Protein 8ELF (pdb70)

Organism: Arabidopsis thaliana (NCBI:txid3702)

Sequence (765 aa):
TKFVTFLGKGGSGKTTAAVFAAQHYALAGLSTCLVIHNQDPSAEFLLGSKIGTSPTLINDNLSVIRLETTKMLLEPLKQLKQADARLNMTQGVLEGVVGEELGVLPGMDSIFSMLELERLVGFFRQATRKNHKGKPFDVIIYDGISTEETLRMIGLSSKTRLYAKYLRSLAEKTDLGRLTSPSIMRFVDESMMTSPAMWDTLERFLETGASAWRDPERFRSFLVMDPNNPMSVKAALRYWGCTVQAGSHVSGAFAISSSHLQIPKADFVPLPFASASVPFTITGLDWDKILLDQANSSIRELLSETVLTQTVMFDTAKKLVTLFMPGFEKSEIKLYQYRGGSELLIEAGDQRRVIHLPSQIQGKVGGAKFVDRRSLIVTMRLTKFVTFLGKGGSGKTTAAVFAAQHYALAGLSTCLVIHNQDPSAEFLLGSKIGTSPTLINDNLSVIRLETTKMLLEPLKQLKQADARLNMTQGVLEGVVGEELGVLPGMDSIFSMLELERLVGFFRQATRKNHKGKPFDVIIYDGISTEETLRMIGLSSKTRLYAKYLRSLAEKTDLGRLTSPSIMRFVDESMNITSPAMWDTLERFLETGASAWRDPERFRSFLVMDPNNPMMSVKAALRYWGCTVQAGSHVSGAFAISSSHLTSQIPKADFVPLPFASASVPFTITGLDWDKILLDQANSSIRELLSETVSHQTVMFDTAKKLVTLFMPGFEKSEIKLYQYRGGSELLIEAGDQRRVIHLPSQIQGKVGGAKFVDRSLIVTMRL

Nearest PDB structures (foldseek):
  8elf-assembly1_A  TM=1.003E+00  e=2.521E-75  Arabidopsis thaliana
  8elf-assembly1_B  TM=9.782E-01  e=5.820E-69  Arabidopsis thaliana
  3ug6-assembly1_A  TM=6.310E-01  e=2.060E-12  Methanocaldococcus jannaschii DSM 2661
  3zq6-assembly2_D  TM=6.308E-01  e=2.301E-12  Methanothermobacter thermautotrophicus
  3zq6-assembly2_C  TM=6.608E-01  e=7.349E-12  Methanothermobacter thermautotrophicus

Radius of gyration: 26.22 Å; Cα contacts (8 Å, |Δi|>4): 1540; chains: 2; bounding box: 64×67×85 Å

Solvent-accessible surface area: 31600 Å² total; per-residue (Å²): 42,47,2,0,2,12,0,2,28,23,44,2,18,38,25,28,4,1,0,3,0,0,18,6,0,5,113,60,51,48,17,1,2,0,0,2,6,18,12,18,18,4,1,27,50,5,16,65,38,107,7,26,63,79,86,34,70,58,65,80,44,0,3,0,19,13,13,38,0,1,75,27,15,29,109,33,25,122,86,63,28,66,2,3,68,161,38,89,28,16,67,45,25,22,97,48,13,42,1,73,12,13,5,1,24,13,3,43,4,0,66,33,0,38,62,14,6,39,70,1,1,6,6,44,137,151,8,89,97,93,15,96,116,48,122,50,13,53,0,0,0,2,14,14,16,15,7,23,2,6,10,18,8,5,0,30,2,36,18,22,85,36,47,10,90,20,110,44,36,48,15,55,125,6,94,46,9,122,114,9,11,57,26,77,28,112,33,70,55,91,17,134,149,92,30,75,29,24,15,81,35,69,62,167,95,21,99,57,0,1,57,11,23,102,52,52,116,49,0,46,0,0,0,0,0,43,20,115,40,98,10,1,23,102,0,0,37,32,6,3,0,9,0,2,0,2,28,6,11,2,11,0,0,0,1,14,22,69,41,100,184,194,74,17,107,84,80,0,75,87,4,54,18,7,41,2,7,6,44,76,72,122,134,19,31,86,27,106,115,4,10,136,27,160,45,0,66,64,4,48,108,7,1,51,108,8,44,88,104,107,18,26,109,79,41,76,81,131,44,34,0,26,0,21,0,0,30,14,86,104,83,56,13,107,40,79,36,76,79,36,20,39,28,0,5,0,35,5,9,10,6,7,21,48,16,120,9,42,89,95,0,63,13,91,52,42,36,24,140,55,81,129,57,24,3,43,0,55,5,146,144,39,41,2,0,2,11,0,2,27,25,41,1,16,39,22,8,3,1,0,2,0,0,11,6,0,3,96,57,52,44,15,0,2,0,0,0,6,18,12,18,8,5,0,26,59,2,13,70,35,144,13,28,51,81,86,34,69,59,65,80,45,0,5,0,20,13,12,43,0,2,115,22,12,43,90,34,24,122,72,63,47,85,0,6,82,108,52,98,48,13,78,36,24,23,103,46,9,32,1,71,11,14,4,1,26,8,2,40,5,1,71,28,0,53,60,18,3,35,72,3,3,8,10,30,134,165,9,83,104,96,14,94,121,52,141,61,14,50,0,0,0,3,11,14,17,13,5,20,0,7,11,19,6,5,6,18,4,63,23,15,79,40,51,10,98,35,100,57,33,45,9,59,128,5,86,41,8,124,69,20,16,60,33,79,26,96,16,71,47,30,18,112,81,210,124,27,76,51,46,10,53,74,73,22,163,67,20,65,69,0,3,68,14,15,117,51,46,83,34,2,13,0,0,0,0,0,42,10,81,36,55,19,1,22,125,0,0,30,32,6,7,0,9,0,3,0,3,38,11,72,9,18,0,0,0,0,7,5,41,58,140,84,115,11,102,91,28,84,84,78,0,77,110,18,60,15,6,17,1,14,0,44,41,48,168,128,34,27,78,28,101,123,12,8,119,47,150,41,0,56,60,3,46,112,25,1,39,119,17,15,90,133,176,32,30,110,71,43,64,86,136,46,22,0,34,0,40,0,0,28,12,103,81,76,35,4,100,40,88,43,79,113,46,21,34,42,0,5,0,14,4,11,9,9,3,10,66,26,111,0,46,94,85,0,66,12,123,32,47,35,38,116,52,80,118,60,23,0,30,0,60,6,135,151

Secondary structure (DSSP, 8-state):
-EEEEEE--TTSSHHHHHHHHHHHHHHTT--EEEEE-S--THHHHHHTS---SS-EEEETTEEEEE--HHHHTHHHHHHHHHHHHHH-SSTTTGGG--GGGPPP-TTHHHHHHHHHHHHHH-SSS----B-TTSSB-SEEEEE-S-HHHHHHHHHHHHHHHHHHHHHHHHHHSSHHHHHHHHHHHHHHHHH---HHHHHHHHHHHHHHHHHHHH-TTTEEEEEEE-TT-HHHHHHHHHHHHHHHHTT----EEEEEESS-----TGGGTTS-EEEEE---BTTB--HHHHHH-GGGHHHHHHHHHH-----EEEETTTTEEEEE-TT--GGG-EEE-SSTTSEEEEEETTEEEEEEPPTTT-SEEEEEEEETTEEEEEEE-/-EEEEEE-STTSSHHHHHHHHHHHHHHTT--EEEEE-S--THHHHHHTS---SS-EEEETTEEEEE--HHHHTHHHHHHHHHHHHHH--STTTGGG--GGGPPPPTTHHHHHHHHHHHHHH-SSS------TTSSPPSEEEEE-S-HHHHHHHHTHHHHHHHHHHHHHHHHHSSHHHHHHHHHHHHHHHHHH---HHHHHHHHHHHHHHHHHHHH-TTTEEEEEEE-TT-HHHHHHHHHHHHHHHHTT----EEEEEE-SSS-----GGGGTTS-EEEEE----TT---HHHHHH-GGGHHHHHHHHHHHH---EEEETTTTEEEEE-TT--GGG-EEE-SBTBTEEEEEETTEEEEEEPPTTT-SEEEEEEEETTEEEEEEE-

Structure (mmCIF, N/CA/C/O backbone):
data_8ELF
#
_entry.id   8ELF
#
_cell.length_a   59.251
_cell.length_b   67.050
_cell.length_c   99.398
_cell.angle_alpha   90.000
_cell.angle_beta   97.810
_cell.angle_gamma   90.000
#
_symmetry.space_group_name_H-M   'P 1 21 1'
#
loop_
_entity.id
_entity.type
_entity.pdbx_description
1 polymer 'Uncharacterized protein At1g26090, chloroplastic'
2 non-polymer 'PHOSPHATE ION'
3 non-polymer 'MAGNESIUM ION'
4 non-polymer 1,2-DIMYRISTOYL-SN-GLYCERO-3-PHOSPHATE
5 water water
#
loop_
_atom_site.group_PDB
_atom_site.id
_atom_site.type_symbol
_atom_site.label_atom_id
_atom_site.label_alt_id
_atom_site.label_comp_id
_atom_site.label_asym_id
_atom_site.label_entity_id
_atom_site.label_seq_id
_atom_site.pdbx_PDB_ins_code
_atom_site.Cartn_x
_atom_site.Cartn_y
_atom_site.Cartn_z
_atom_site.occupancy
_atom_site.B_iso_or_equiv
_atom_site.auth_seq_id
_atom_site.auth_comp_id
_atom_site.auth_asym_id
_atom_site.auth_atom_id
_atom_site.pdbx_PDB_model_num
ATOM 1 N N . THR A 1 2 ? 32.20184 -12.96634 40.25173 1.000 41.29022 58 THR A N 1
ATOM 2 C CA . THR A 1 2 ? 31.56680 -12.09864 39.26800 1.000 44.02163 58 THR A CA 1
ATOM 3 C C . THR A 1 2 ? 30.20125 -11.62806 39.75380 1.000 49.52870 58 THR A C 1
ATOM 4 O O . THR A 1 2 ? 29.38214 -12.42996 40.20263 1.000 50.23863 58 THR A O 1
ATOM 14 N N . LYS A 1 3 ? 29.96672 -10.32343 39.65768 1.000 41.48081 59 LYS A N 1
ATOM 15 C CA . LYS A 1 3 ? 28.70479 -9.71049 40.04077 1.000 44.25887 59 LYS A CA 1
ATOM 16 C C . LYS A 1 3 ? 27.89109 -9.36069 38.79901 1.000 36.97939 59 LYS A C 1
ATOM 17 O O . LYS A 1 3 ? 28.42391 -9.20774 37.69769 1.000 38.25663 59 LYS A O 1
ATOM 36 N N . PHE A 1 4 ? 26.57971 -9.23866 38.99464 1.000 39.18826 60 PHE A N 1
ATOM 37 C CA . PHE A 1 4 ? 25.63603 -8.96787 37.91638 1.000 33.07339 60 PHE A CA 1
ATOM 38 C C . PHE A 1 4 ? 24.82104 -7.73608 38.27768 1.000 37.15370 60 PHE A C 1
ATOM 39 O O . PHE A 1 4 ? 24.36081 -7.60580 39.41677 1.000 30.54027 60 PHE A O 1
ATOM 56 N N . VAL A 1 5 ? 24.65162 -6.83389 37.31047 1.000 35.21630 61 VAL A N 1
ATOM 57 C CA . VAL A 1 5 ? 23.92122 -5.58720 37.51229 1.000 30.51708 61 VAL A CA 1
ATOM 58 C C . VAL A 1 5 ? 23.00806 -5.34265 36.31774 1.000 34.10382 61 VAL A C 1
ATOM 59 O O . VAL A 1 5 ? 23.43648 -5.46943 35.16507 1.000 31.85869 61 VAL A O 1
ATOM 72 N N . THR A 1 6 ? 21.76044 -4.96971 36.59133 1.000 32.91096 62 THR A N 1
ATOM 73 C CA . THR A 1 6 ? 20.81452 -4.63986 35.53700 1.000 30.99328 62 THR A CA 1
ATOM 74 C C . THR A 1 6 ? 19.90710 -3.51780 36.01999 1.000 34.61565 62 THR A C 1
ATOM 75 O O . THR A 1 6 ? 19.78321 -3.26464 37.22095 1.000 32.47840 62 THR A O 1
ATOM 86 N N . PHE A 1 7 ? 19.27125 -2.84490 35.06542 1.000 29.96449 63 PHE A N 1
ATOM 87 C CA . PHE A 1 7 ? 18.43018 -1.68741 35.34206 1.000 31.11991 63 PHE A CA 1
ATOM 88 C C . PHE A 1 7 ? 17.02394 -1.93959 34.82282 1.000 35.77614 63 PHE A C 1
ATOM 89 O O . PHE A 1 7 ? 16.84472 -2.35419 33.67382 1.000 35.70932 63 PHE A O 1
ATOM 106 N N . LEU A 1 8 ? 16.03222 -1.68474 35.67501 1.000 33.36979 64 LEU A N 1
ATOM 107 C CA . LEU A 1 8 ? 14.63695 -1.99519 35.39512 1.000 29.75640 64 LEU A CA 1
ATOM 108 C C . LEU A 1 8 ? 13.82630 -0.70844 35.33396 1.000 29.67341 64 LEU A C 1
ATOM 109 O O . LEU A 1 8 ? 13.92487 0.13720 36.22882 1.000 33.21570 64 LEU A O 1
ATOM 125 N N . GLY A 1 9 ? 13.02787 -0.56497 34.28498 1.000 33.14995 65 GLY A N 1
ATOM 126 C CA . GLY A 1 9 ? 12.18160 0.60389 34.15458 1.000 31.26189 65 GLY A CA 1
ATOM 127 C C . GLY A 1 9 ? 11.51938 0.64168 32.79894 1.000 27.12045 65 GLY A C 1
ATOM 128 O O . GLY A 1 9 ? 11.84420 -0.12912 31.89170 1.000 28.78784 65 GLY A O 1
ATOM 132 N N . LYS A 1 10 ? 10.57195 1.56711 32.67973 1.000 32.68364 66 LYS A N 1
ATOM 133 C CA . LYS A 1 10 ? 9.83200 1.74908 31.44267 1.000 30.56638 66 LYS A CA 1
ATOM 134 C C . LYS A 1 10 ? 10.75170 2.20964 30.31826 1.000 34.62453 66 LYS A C 1
ATOM 135 O O . LYS A 1 10 ? 11.81870 2.78537 30.54468 1.000 34.07911 66 LYS A O 1
ATOM 154 N N . GLY A 1 11 ? 10.31647 1.97044 29.08624 1.000 29.69600 67 GLY A N 1
ATOM 155 C CA . GLY A 1 11 ? 11.01180 2.52084 27.94868 1.000 33.23073 67 GLY A CA 1
ATOM 156 C C . GLY A 1 11 ? 11.18035 4.01875 28.07691 1.000 34.69293 67 GLY A C 1
ATOM 157 O O . GLY A 1 11 ? 10.25899 4.72391 28.51434 1.000 31.02800 67 GLY A O 1
ATOM 161 N N . GLY A 1 12 ? 12.35633 4.51787 27.71201 1.000 33.72586 68 GLY A N 1
ATOM 162 C CA . GLY A 1 12 ? 12.64204 5.93274 27.76570 1.000 27.79613 68 GLY A CA 1
ATOM 163 C C . GLY A 1 12 ? 12.93554 6.46912 29.14436 1.000 32.28796 68 GLY A C 1
ATOM 164 O O . GLY A 1 12 ? 12.96230 7.69235 29.32395 1.000 35.25338 68 GLY A O 1
ATOM 168 N N . SER A 1 13 ? 13.15996 5.59640 30.12272 1.000 28.24594 69 SER A N 1
ATOM 169 C CA . SER A 1 13 ? 13.38260 5.99872 31.50251 1.000 33.62451 69 SER A CA 1
ATOM 170 C C . SER A 1 13 ? 14.85708 6.12448 31.85539 1.000 38.03393 69 SER A C 1
ATOM 171 O O . SER A 1 13 ? 15.17842 6.39279 33.01710 1.000 35.57361 69 SER A O 1
ATOM 179 N N . GLY A 1 14 ? 15.75528 5.92448 30.89419 1.000 37.48946 70 GLY A N 1
ATOM 180 C CA . GLY A 1 14 ? 17.17654 6.04036 31.14612 1.000 38.90785 70 GLY A CA 1
ATOM 181 C C . GLY A 1 14 ? 17.88481 4.74665 31.47023 1.000 35.37538 70 GLY A C 1
ATOM 182 O O . GLY A 1 14 ? 18.97350 4.78651 32.05684 1.000 31.86255 70 GLY A O 1
ATOM 186 N N . LYS A 1 15 ? 17.30456 3.59884 31.11158 1.000 31.77633 71 LYS A N 1
ATOM 187 C CA . LYS A 1 15 ? 17.94822 2.31891 31.38657 1.000 34.22907 71 LYS A CA 1
ATOM 188 C C . LYS A 1 15 ? 19.32453 2.25697 30.73810 1.000 37.67229 71 LYS A C 1
ATOM 189 O O . LYS A 1 15 ? 20.34137 2.06885 31.41509 1.000 30.57215 71 LYS A O 1
ATOM 208 N N . THR A 1 16 ? 19.37121 2.40954 29.41343 1.000 32.63233 72 THR A N 1
ATOM 209 C CA . THR A 1 16 ? 20.63915 2.30039 28.70088 1.000 35.28195 72 THR A CA 1
ATOM 210 C C . THR A 1 16 ? 21.62446 3.36016 29.17591 1.000 30.43413 72 THR A C 1
ATOM 211 O O . THR A 1 16 ? 22.80615 3.06635 29.39183 1.000 34.01626 72 THR A O 1
ATOM 222 N N . THR A 1 17 ? 21.15064 4.59485 29.36470 1.000 33.77736 73 THR A N 1
ATOM 223 C CA . THR A 1 17 ? 22.00485 5.64714 29.90586 1.000 26.76330 73 THR A CA 1
ATOM 224 C C . THR A 1 17 ? 22.57503 5.24901 31.26258 1.000 32.20268 73 THR A C 1
ATOM 225 O O . THR A 1 17 ? 23.76684 5.44698 31.52732 1.000 33.26148 73 THR A O 1
ATOM 236 N N . ALA A 1 18 ? 21.73889 4.68465 32.13711 1.000 31.73296 74 ALA A N 1
ATOM 237 C CA . ALA A 1 18 ? 22.22377 4.26273 33.44684 1.000 31.19143 74 ALA A CA 1
ATOM 238 C C . ALA A 1 18 ? 23.23191 3.12634 33.32318 1.000 32.50740 74 ALA A C 1
ATOM 239 O O . ALA A 1 18 ? 24.22038 3.08377 34.06450 1.000 33.78505 74 ALA A O 1
ATOM 246 N N . ALA A 1 19 ? 23.00117 2.19818 32.39165 1.000 26.53398 75 ALA A N 1
ATOM 247 C CA . ALA A 1 19 ? 23.90549 1.06359 32.23291 1.000 34.01078 75 ALA A CA 1
ATOM 248 C C . ALA A 1 19 ? 25.28682 1.50812 31.75918 1.000 31.09663 75 ALA A C 1
ATOM 249 O O . ALA A 1 19 ? 26.30543 1.00570 32.24843 1.000 27.19147 75 ALA A O 1
ATOM 256 N N . VAL A 1 20 ? 25.34754 2.44952 30.81293 1.000 30.34558 76 VAL A N 1
ATOM 257 C CA . VAL A 1 20 ? 26.64291 2.92664 30.33394 1.000 29.71796 76 VAL A CA 1
ATOM 258 C C . VAL A 1 20 ? 27.33080 3.76873 31.40215 1.000 32.55768 76 VAL A C 1
ATOM 259 O O . VAL A 1 20 ? 28.55798 3.72750 31.55239 1.000 34.40840 76 VAL A O 1
ATOM 272 N N . PHE A 1 21 ? 26.55921 4.56134 32.14547 1.000 30.97956 77 PHE A N 1
ATOM 273 C CA . PHE A 1 21 ? 27.12465 5.29081 33.27529 1.000 33.07699 77 PHE A CA 1
ATOM 274 C C . PHE A 1 21 ? 27.71936 4.32620 34.29570 1.000 29.04032 77 PHE A C 1
ATOM 275 O O . PHE A 1 21 ? 28.86068 4.49565 34.73870 1.000 31.47699 77 PHE A O 1
ATOM 292 N N . ALA A 1 22 ? 26.96247 3.29512 34.67336 1.000 34.41708 78 ALA A N 1
ATOM 293 C CA . ALA A 1 22 ? 27.47289 2.33306 35.64491 1.000 37.12790 78 ALA A CA 1
ATOM 294 C C . ALA A 1 22 ? 28.72442 1.63487 35.12363 1.000 26.50219 78 ALA A C 1
ATOM 295 O O . ALA A 1 22 ? 29.68531 1.42121 35.87251 1.000 30.01509 78 ALA A O 1
ATOM 302 N N . ALA A 1 23 ? 28.73466 1.27644 33.83931 1.000 29.93741 79 ALA A N 1
ATOM 303 C CA . ALA A 1 23 ? 29.89673 0.60045 33.27216 1.000 33.80765 79 ALA A CA 1
ATOM 304 C C . ALA A 1 23 ? 31.14296 1.47557 33.35842 1.000 30.70225 79 ALA A C 1
ATOM 305 O O . ALA A 1 23 ? 32.22083 0.99809 33.73408 1.000 27.90322 79 ALA A O 1
ATOM 312 N N . GLN A 1 24 ? 31.01181 2.76324 33.02280 1.000 32.48954 80 GLN A N 1
ATOM 313 C CA . GLN A 1 24 ? 32.14149 3.68260 33.12614 1.000 38.61405 80 GLN A CA 1
ATOM 314 C C . GLN A 1 24 ? 32.58969 3.84928 34.57253 1.000 36.86925 80 GLN A C 1
ATOM 315 O O . GLN A 1 24 ? 33.79212 3.90217 34.85849 1.000 31.42928 80 GLN A O 1
ATOM 329 N N . HIS A 1 25 ? 31.63470 3.94512 35.49868 1.000 30.04202 81 HIS A N 1
ATOM 330 C CA . HIS A 1 25 ? 31.98036 4.13615 36.90282 1.000 36.47232 81 HIS A CA 1
ATOM 331 C C . HIS A 1 25 ? 32.76826 2.94880 37.44253 1.000 38.58447 81 HIS A C 1
ATOM 332 O O . HIS A 1 25 ? 33.78767 3.12006 38.12107 1.000 34.28920 81 HIS A O 1
ATOM 346 N N . TYR A 1 26 ? 32.30562 1.73101 37.15748 1.000 36.95416 82 TYR A N 1
ATOM 347 C CA . TYR A 1 26 ? 32.97156 0.55304 37.70249 1.000 31.36048 82 TYR A CA 1
ATOM 348 C C . TYR A 1 26 ? 34.36549 0.38056 37.10685 1.000 26.22896 82 TYR A C 1
ATOM 349 O O . TYR A 1 26 ? 35.32170 0.08374 37.83167 1.000 33.38114 82 TYR A O 1
ATOM 367 N N . ALA A 1 27 ? 34.50281 0.56712 35.79153 1.000 37.48536 83 ALA A N 1
ATOM 368 C CA . ALA A 1 27 ? 35.81950 0.48729 35.16618 1.000 34.90753 83 ALA A CA 1
ATOM 369 C C . ALA A 1 27 ? 36.77160 1.52538 35.75048 1.000 39.01968 83 ALA A C 1
ATOM 370 O O . ALA A 1 27 ? 37.94917 1.23431 35.99276 1.000 34.72449 83 ALA A O 1
ATOM 377 N N . LEU A 1 28 ? 36.28050 2.74490 35.98391 1.000 36.61898 84 LEU A N 1
ATOM 378 C CA . LEU A 1 28 ? 37.11779 3.77076 36.59759 1.000 41.72623 84 LEU A CA 1
ATOM 379 C C . LEU A 1 28 ? 37.52852 3.37978 38.01160 1.000 49.02169 84 LEU A C 1
ATOM 380 O O . LEU A 1 28 ? 38.63160 3.72041 38.45387 1.000 43.86071 84 LEU A O 1
ATOM 396 N N . ALA A 1 29 ? 36.66144 2.66589 38.73403 1.000 42.71321 85 ALA A N 1
ATOM 397 C CA . ALA A 1 29 ? 36.99634 2.17647 40.06626 1.000 35.80417 85 ALA A CA 1
ATOM 398 C C . ALA A 1 29 ? 37.95535 0.99386 40.04145 1.000 35.34520 85 ALA A C 1
ATOM 399 O O . ALA A 1 29 ? 38.26237 0.45197 41.10865 1.000 50.36661 85 ALA A O 1
ATOM 406 N N . GLY A 1 30 ? 38.42590 0.57602 38.87080 1.000 39.19276 86 GLY A N 1
ATOM 407 C CA . GLY A 1 30 ? 39.40063 -0.48797 38.78163 1.000 42.18733 86 GLY A CA 1
ATOM 408 C C . GLY A 1 30 ? 38.83521 -1.87530 38.59855 1.000 43.62222 86 GLY A C 1
ATOM 409 O O . GLY A 1 30 ? 39.59882 -2.84709 38.65379 1.000 46.32676 86 GLY A O 1
ATOM 413 N N . LEU A 1 31 ? 37.53141 -2.00395 38.37550 1.000 41.64220 87 LEU A N 1
ATOM 414 C CA . LEU A 1 31 ? 36.90388 -3.30655 38.21005 1.000 38.34544 87 LEU A CA 1
ATOM 415 C C . LEU A 1 31 ? 36.84321 -3.68199 36.73487 1.000 33.31562 87 LEU A C 1
ATOM 416 O O . LEU A 1 31 ? 36.53986 -2.84582 35.87944 1.000 30.40168 87 LEU A O 1
ATOM 432 N N . SER A 1 32 ? 37.15183 -4.94398 36.44044 1.000 35.54066 88 SER A N 1
ATOM 433 C CA . SER A 1 32 ? 37.01742 -5.46108 35.08138 1.000 30.61378 88 SER A CA 1
ATOM 434 C C . SER A 1 32 ? 35.53392 -5.60423 34.76183 1.000 35.36561 88 SER A C 1
ATOM 435 O O . SER A 1 32 ? 34.85231 -6.46279 35.33204 1.000 35.81761 88 SER A O 1
ATOM 443 N N . THR A 1 33 ? 35.03413 -4.77093 33.84880 1.000 36.09733 89 THR A N 1
ATOM 444 C CA . THR A 1 33 ? 33.60624 -4.61272 33.61056 1.000 34.22881 89 THR A CA 1
ATOM 445 C C . THR A 1 33 ? 33.25078 -5.01020 32.18496 1.000 34.23963 89 THR A C 1
ATOM 446 O O . THR A 1 33 ? 33.95438 -4.65327 31.23492 1.000 36.72026 89 THR A O 1
ATOM 457 N N . CYS A 1 34 ? 32.14767 -5.74137 32.04101 1.000 36.61632 90 CYS A N 1
ATOM 458 C CA . CYS A 1 34 ? 31.60645 -6.10554 30.73790 1.000 32.56788 90 CYS A CA 1
ATOM 459 C C . CYS A 1 34 ? 30.20120 -5.53475 30.60828 1.000 32.39500 90 CYS A C 1
ATOM 460 O O . CYS A 1 34 ? 29.30475 -5.90104 31.37648 1.000 31.78998 90 CYS A O 1
ATOM 468 N N . LEU A 1 35 ? 30.01401 -4.63982 29.64105 1.000 36.01884 91 LEU A N 1
ATOM 469 C CA . LEU A 1 35 ? 28.69470 -4.12049 29.29926 1.000 39.73134 91 LEU A CA 1
ATOM 470 C C . LEU A 1 35 ? 28.11293 -4.98966 28.18889 1.000 40.18404 91 LEU A C 1
ATOM 471 O O . LEU A 1 35 ? 28.67833 -5.06226 27.09217 1.000 34.88927 91 LEU A O 1
ATOM 487 N N . VAL A 1 36 ? 26.99610 -5.65482 28.47763 1.000 31.24975 92 VAL A N 1
ATOM 488 C CA . VAL A 1 36 ? 26.36363 -6.59948 27.56142 1.000 30.15708 92 VAL A CA 1
ATOM 489 C C . VAL A 1 36 ? 25.07306 -5.97492 27.05058 1.000 36.32687 92 VAL A C 1
ATOM 490 O O . VAL A 1 36 ? 24.17843 -5.65126 27.84024 1.000 30.48258 92 VAL A O 1
ATOM 503 N N . ILE A 1 37 ? 24.96379 -5.82229 25.73448 1.000 35.53259 93 ILE A N 1
ATOM 504 C CA . ILE A 1 37 ? 23.79042 -5.22555 25.10440 1.000 38.94259 93 ILE A CA 1
ATOM 505 C C . ILE A 1 37 ? 23.16409 -6.26963 24.19131 1.000 34.79618 93 ILE A C 1
ATOM 506 O O . ILE A 1 37 ? 23.81034 -6.74084 23.24779 1.000 34.22678 93 ILE A O 1
ATOM 522 N N . HIS A 1 38 ? 21.91209 -6.63436 24.46655 1.000 35.47341 94 HIS A N 1
ATOM 523 C CA . HIS A 1 38 ? 21.17583 -7.56058 23.60705 1.000 35.83919 94 HIS A CA 1
ATOM 524 C C . HIS A 1 38 ? 19.92807 -6.84898 23.08865 1.000 42.56111 94 HIS A C 1
ATOM 525 O O . HIS A 1 38 ? 18.82386 -7.01577 23.61067 1.000 36.43706 94 HIS A O 1
ATOM 539 N N . ASN A 1 39 ? 20.12094 -6.05735 22.03874 1.000 37.04180 95 ASN A N 1
ATOM 540 C CA . ASN A 1 39 ? 19.04388 -5.38933 21.33237 1.000 38.31826 95 ASN A CA 1
ATOM 541 C C . ASN A 1 39 ? 19.67056 -4.69070 20.13696 1.000 40.18331 95 ASN A C 1
ATOM 542 O O . ASN A 1 39 ? 20.90072 -4.71931 19.96724 1.000 35.52133 95 ASN A O 1
ATOM 553 N N . GLN A 1 40 ? 18.84670 -4.06132 19.30976 1.000 33.34790 96 GLN A N 1
ATOM 554 C CA . GLN A 1 40 ? 19.30840 -3.34072 18.13536 1.000 36.90807 96 GLN A CA 1
ATOM 555 C C . GLN A 1 40 ? 19.20859 -1.83140 18.32008 1.000 39.75454 96 GLN A C 1
ATOM 556 O O . GLN A 1 40 ? 19.25805 -1.08408 17.33863 1.000 34.47544 96 GLN A O 1
ATOM 570 N N . ASP A 1 41 ? 19.08122 -1.37277 19.55814 1.000 39.58047 97 ASP A N 1
ATOM 571 C CA . ASP A 1 41 ? 19.01359 0.05818 19.84866 1.000 38.26580 97 ASP A CA 1
ATOM 572 C C . ASP A 1 41 ? 20.39540 0.67417 19.67026 1.000 33.65553 97 ASP A C 1
ATOM 573 O O . ASP A 1 41 ? 21.34767 0.22426 20.31917 1.000 30.89765 97 ASP A O 1
ATOM 582 N N . PRO A 1 42 ? 20.56221 1.67756 18.80386 1.000 35.34343 98 PRO A N 1
ATOM 583 C CA . PRO A 1 42 ? 21.87980 2.30920 18.63372 1.000 44.30863 98 PRO A CA 1
ATOM 584 C C . PRO A 1 42 ? 22.27085 3.26041 19.75444 1.000 40.91385 98 PRO A C 1
ATOM 585 O O . PRO A 1 42 ? 23.37634 3.81345 19.71491 1.000 36.78505 98 PRO A O 1
ATOM 596 N N . SER A 1 43 ? 21.40303 3.44783 20.75129 1.000 31.98842 99 SER A N 1
ATOM 597 C CA . SER A 1 43 ? 21.65151 4.43623 21.79573 1.000 31.02989 99 SER A CA 1
ATOM 598 C C . SER A 1 43 ? 22.96889 4.18343 22.51699 1.000 34.62679 99 SER A C 1
ATOM 599 O O . SER A 1 43 ? 23.70479 5.12777 22.82859 1.000 36.51674 99 SER A O 1
ATOM 607 N N . ALA A 1 44 ? 23.27233 2.91843 22.81642 1.000 29.19651 100 ALA A N 1
ATOM 608 C CA . ALA A 1 44 ? 24.49940 2.61122 23.54302 1.000 33.10498 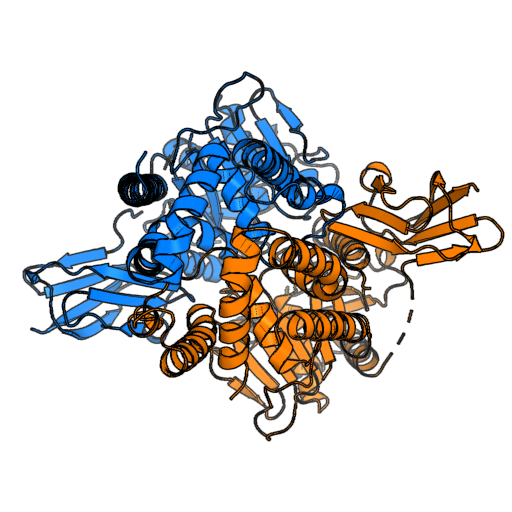100 ALA A CA 1
ATOM 609 C C . ALA A 1 44 ? 25.72448 3.11578 22.79151 1.000 38.53699 100 ALA A C 1
ATOM 610 O O . ALA A 1 44 ? 26.69610 3.57152 23.40538 1.000 32.38874 100 ALA A O 1
ATOM 617 N N . GLU A 1 45 ? 25.69731 3.04357 21.45952 1.000 40.41754 101 GLU A N 1
ATOM 618 C CA . GLU A 1 45 ? 26.85505 3.46314 20.67747 1.000 40.50871 101 GLU A CA 1
ATOM 619 C C . GLU A 1 45 ? 27.04309 4.97225 20.74326 1.000 42.36045 101 GLU A C 1
ATOM 620 O O . GLU A 1 45 ? 28.17249 5.45781 20.87538 1.000 37.20997 101 GLU A O 1
ATOM 632 N N . PHE A 1 46 ? 25.94646 5.72798 20.64748 1.000 41.36576 102 PHE A N 1
ATOM 633 C CA . PHE A 1 46 ? 26.02237 7.17802 20.79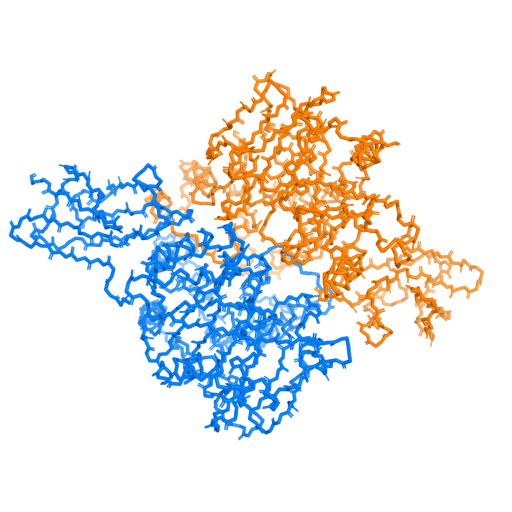194 1.000 39.43768 102 PHE A CA 1
ATOM 634 C C . PHE A 1 46 ? 26.51428 7.56189 22.18062 1.000 44.49534 102 PHE A C 1
ATOM 635 O O . PHE A 1 46 ? 27.31068 8.49610 22.32969 1.000 39.61545 102 PHE A O 1
ATOM 652 N N . LEU A 1 47 ? 26.05251 6.84844 23.21146 1.000 31.70254 103 LEU A N 1
ATOM 653 C CA . LEU A 1 47 ? 26.48236 7.15681 24.57060 1.000 41.83155 103 LEU A CA 1
ATOM 654 C C . LEU A 1 47 ? 27.96267 6.85385 24.75877 1.000 42.14877 103 LEU A C 1
ATOM 655 O O . LEU A 1 47 ? 28.69581 7.65951 25.34497 1.000 40.28521 103 LEU A O 1
ATOM 671 N N . LEU A 1 48 ? 28.41891 5.70041 24.26584 1.000 37.50456 104 LEU A N 1
ATOM 672 C CA . LEU A 1 48 ? 29.82336 5.33345 24.39011 1.000 39.39994 104 LEU A CA 1
ATOM 673 C C . LEU A 1 48 ? 30.71178 6.10169 23.42044 1.000 41.14922 104 LEU A C 1
ATOM 674 O O . LEU A 1 48 ? 31.90917 6.26246 23.67978 1.000 48.85001 104 LEU A O 1
ATOM 690 N N . GLY A 1 49 ? 30.15666 6.57161 22.30520 1.000 46.49995 105 GLY A N 1
ATOM 691 C CA . GLY A 1 49 ? 30.97575 7.18052 21.27898 1.000 41.85813 105 GLY A CA 1
ATOM 692 C C . GLY A 1 49 ? 31.81198 6.18350 20.51557 1.000 55.09122 105 GLY A C 1
ATOM 693 O O . GLY A 1 49 ? 32.93970 6.49541 20.11816 1.000 53.50191 105 GLY A O 1
ATOM 697 N N . SER A 1 50 ? 31.28811 4.97841 20.30527 1.000 43.41149 106 SER A N 1
ATOM 698 C CA . SER A 1 50 ? 32.02074 3.93401 19.61062 1.000 37.06623 106 SER A CA 1
ATOM 699 C C . SER A 1 50 ? 31.03141 2.93103 19.04298 1.000 48.81106 106 SER A C 1
ATOM 700 O O . SER A 1 50 ? 29.99127 2.65527 19.64698 1.000 53.26358 106 SER A O 1
ATOM 708 N N . LYS A 1 51 ? 31.36898 2.38623 17.87958 1.000 41.45327 107 LYS A N 1
ATOM 709 C CA . LYS A 1 51 ? 30.58825 1.29091 17.33024 1.000 48.03830 107 LYS A CA 1
ATOM 710 C C . LYS A 1 51 ? 30.77654 0.05650 18.20265 1.000 36.76331 107 LYS A C 1
ATOM 711 O O . LYS A 1 51 ? 31.84316 -0.17081 18.77550 1.000 51.04509 107 LYS A O 1
ATOM 730 N N . ILE A 1 52 ? 29.71727 -0.73487 18.31888 1.000 50.68470 108 ILE A N 1
ATOM 731 C CA . ILE A 1 52 ? 29.71732 -1.92859 19.15653 1.000 53.63195 108 ILE A CA 1
ATOM 732 C C . ILE A 1 52 ? 29.32494 -3.11226 18.28482 1.000 53.82623 108 ILE A C 1
ATOM 733 O O . ILE A 1 52 ? 28.55648 -2.97497 17.32762 1.000 57.03173 108 ILE A O 1
ATOM 749 N N . GLY A 1 53 ? 29.87536 -4.27942 18.60727 1.000 52.67157 109 GLY A N 1
ATOM 750 C CA . GLY A 1 53 ? 29.60309 -5.46283 17.81617 1.000 44.86581 109 GLY A CA 1
ATOM 751 C C . GLY A 1 53 ? 29.67228 -6.75729 18.59648 1.000 42.06981 109 GLY A C 1
ATOM 752 O O . GLY A 1 53 ? 29.76158 -6.74879 19.82784 1.000 36.08619 109 GLY A O 1
ATOM 756 N N . THR A 1 54 ? 29.63061 -7.88472 17.88217 1.000 53.38036 110 THR A N 1
ATOM 757 C CA . THR A 1 54 ? 29.69234 -9.17999 18.54855 1.000 51.30273 110 THR A CA 1
ATOM 758 C C . THR A 1 54 ? 31.05586 -9.41616 19.18347 1.000 50.77052 110 THR A C 1
ATOM 759 O O . THR A 1 54 ? 31.14681 -10.08030 20.22249 1.000 49.67301 110 THR A O 1
ATOM 770 N N . SER A 1 55 ? 32.12204 -8.89179 18.57570 1.000 48.67376 111 SER A N 1
ATOM 771 C CA . SER A 1 55 ? 33.44044 -8.98458 19.18746 1.000 50.42059 111 SER A CA 1
ATOM 772 C C . SER A 1 55 ? 33.59669 -7.89359 20.24576 1.000 44.78711 111 SER A C 1
ATOM 773 O O . SER A 1 55 ? 33.10908 -6.77505 20.06020 1.000 36.77922 111 SER A O 1
ATOM 781 N N . PRO A 1 56 ? 34.27199 -8.18678 21.35651 1.000 40.94323 112 PRO A N 1
ATOM 782 C CA . PRO A 1 56 ? 34.39522 -7.18456 22.42147 1.000 35.14492 112 PRO A CA 1
ATOM 783 C C . PRO A 1 56 ? 35.10454 -5.92400 21.94616 1.000 39.73556 112 PRO A C 1
ATOM 784 O O . PRO A 1 56 ? 36.07249 -5.97266 21.18220 1.000 33.75420 112 PRO A O 1
ATOM 795 N N . THR A 1 57 ? 34.58937 -4.78708 22.40333 1.000 31.15611 113 THR A N 1
ATOM 796 C CA . THR A 1 57 ? 35.16638 -3.47247 22.15879 1.000 35.62852 113 THR A CA 1
ATOM 797 C C . THR A 1 57 ? 35.64942 -2.92965 23.49627 1.000 39.21168 113 THR A C 1
ATOM 798 O O . THR A 1 57 ? 34.86255 -2.82342 24.44410 1.000 40.26553 113 THR A O 1
ATOM 809 N N . LEU A 1 58 ? 36.93327 -2.59559 23.57634 1.000 35.15234 114 LEU A N 1
ATOM 810 C CA . LEU A 1 58 ? 37.54412 -2.14382 24.82382 1.000 30.36736 114 LEU A CA 1
ATOM 811 C C . LEU A 1 58 ? 37.61060 -0.62037 24.81511 1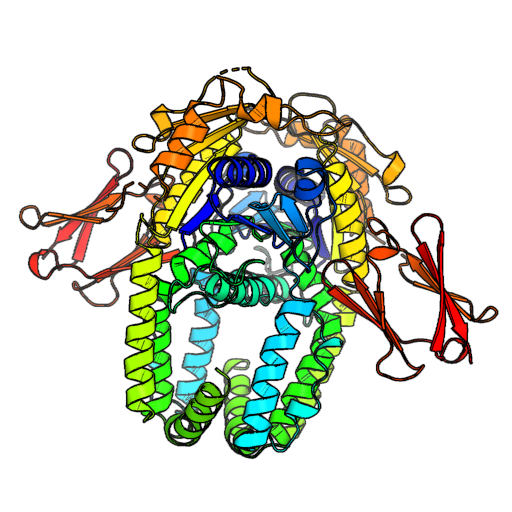.000 41.43737 114 LEU A C 1
ATOM 812 O O . LEU A 1 58 ? 38.46328 -0.02539 24.15117 1.000 38.51093 114 LEU A O 1
ATOM 828 N N . ILE A 1 59 ? 36.69499 0.00938 25.55542 1.000 39.59375 115 ILE A N 1
ATOM 829 C CA . ILE A 1 59 ? 36.76233 1.45414 25.75134 1.000 35.41397 115 ILE A CA 1
ATOM 830 C C . ILE A 1 59 ? 38.02159 1.81666 26.52465 1.000 36.93715 115 ILE A C 1
ATOM 831 O O . ILE A 1 59 ? 38.68994 2.81330 26.22720 1.000 41.72140 115 ILE A O 1
ATOM 847 N N . ASN A 1 60 ? 38.34241 1.03349 27.54929 1.000 37.18713 116 ASN A N 1
ATOM 848 C CA . ASN A 1 60 ? 39.62175 1.11518 28.23626 1.000 44.66453 116 ASN A CA 1
ATOM 849 C C . ASN A 1 60 ? 39.95415 -0.28816 28.72696 1.000 40.26630 116 ASN A C 1
ATOM 850 O O . ASN A 1 60 ? 39.22138 -1.24722 28.46572 1.000 32.96091 116 ASN A O 1
ATOM 861 N N . ASP A 1 61 ? 41.06849 -0.40919 29.44693 1.000 34.60089 117 ASP A N 1
ATOM 862 C CA . ASP A 1 61 ? 41.52678 -1.73139 29.85403 1.000 34.01381 117 ASP A CA 1
ATOM 863 C C . ASP A 1 61 ? 40.54522 -2.42751 30.78866 1.000 41.27208 117 ASP A C 1
ATOM 864 O O . ASP A 1 61 ? 40.64368 -3.64664 30.97035 1.000 37.04460 117 ASP A O 1
ATOM 873 N N . ASN A 1 62 ? 39.59902 -1.69086 31.37291 1.000 36.58035 118 ASN A N 1
ATOM 874 C CA . ASN A 1 62 ? 38.65199 -2.24897 32.32615 1.000 42.40903 118 ASN A CA 1
ATOM 875 C C . ASN A 1 62 ? 37.20909 -2.22480 31.83960 1.000 34.20145 118 ASN A C 1
ATOM 876 O O . ASN A 1 62 ? 36.31572 -2.63173 32.58895 1.000 37.84978 118 ASN A O 1
ATOM 887 N N . LEU A 1 63 ? 36.94806 -1.76088 30.61911 1.000 36.91788 119 LEU A N 1
ATOM 888 C CA . LEU A 1 63 ? 35.58108 -1.61660 30.11982 1.000 34.88688 119 LEU A CA 1
ATOM 889 C C . LEU A 1 63 ? 35.46349 -2.27972 28.75170 1.000 29.74403 119 LEU A C 1
ATOM 890 O O . LEU A 1 63 ? 35.85903 -1.70171 27.73522 1.000 34.84594 119 LEU A O 1
ATOM 906 N N . SER A 1 64 ? 34.90136 -3.48424 28.73678 1.000 31.58390 120 SER A N 1
ATOM 907 C CA . SER A 1 64 ? 34.62164 -4.21812 27.51075 1.000 35.25352 120 SER A CA 1
ATOM 908 C C . SER A 1 64 ? 33.12780 -4.14808 27.22288 1.000 34.05470 120 SER A C 1
ATOM 909 O O . SER A 1 64 ? 32.30680 -4.35125 28.12377 1.000 40.36597 120 SER A O 1
ATOM 917 N N . VAL A 1 65 ? 32.78140 -3.85372 25.97308 1.000 37.17831 121 VAL A N 1
ATOM 918 C CA . VAL A 1 65 ? 31.39479 -3.74346 25.54022 1.000 37.83181 121 VAL A CA 1
ATOM 919 C C . VAL A 1 65 ? 31.16896 -4.72875 24.40323 1.000 41.34778 121 VAL A C 1
ATOM 920 O O . VAL A 1 65 ? 31.94710 -4.76433 23.44238 1.000 35.82448 121 VAL A O 1
ATOM 933 N N . ILE A 1 66 ? 30.10852 -5.52677 24.51902 1.000 38.33350 122 ILE A N 1
ATOM 934 C CA . ILE A 1 66 ? 29.70918 -6.48268 23.49566 1.000 30.80318 122 ILE A CA 1
ATOM 935 C C . ILE A 1 66 ? 28.21860 -6.31990 23.23607 1.000 41.22648 122 ILE A C 1
ATOM 936 O O . ILE A 1 66 ? 27.44153 -6.07694 24.16669 1.000 32.50398 122 ILE A O 1
ATOM 952 N N . ARG A 1 67 ? 27.82065 -6.44589 21.97285 1.000 34.79421 123 ARG A N 1
ATOM 953 C CA . ARG A 1 67 ? 26.42003 -6.62017 21.61049 1.000 41.53853 123 ARG A CA 1
ATOM 954 C C . ARG A 1 67 ? 26.20298 -8.08761 21.25856 1.000 44.34159 123 ARG A C 1
ATOM 955 O O . ARG A 1 67 ? 26.83574 -8.60844 20.33236 1.000 37.81946 123 ARG A O 1
ATOM 976 N N . LEU A 1 68 ? 25.32544 -8.75186 22.00252 1.000 34.47774 124 LEU A N 1
ATOM 977 C CA . LEU A 1 68 ? 24.99730 -10.13557 21.70117 1.000 33.89530 124 LEU A CA 1
ATOM 978 C C . LEU A 1 68 ? 24.13265 -10.21183 20.44825 1.000 39.44688 124 LEU A C 1
ATOM 979 O O . LEU A 1 68 ? 23.32366 -9.32422 20.16421 1.000 34.31954 124 LEU A O 1
ATOM 995 N N . GLU A 1 69 ? 24.31578 -11.28443 19.68700 1.000 36.18684 125 GLU A N 1
ATOM 996 C CA . GLU A 1 69 ? 23.54556 -11.49676 18.46758 1.000 41.11139 125 GLU A CA 1
ATOM 997 C C . GLU A 1 69 ? 23.18771 -12.97007 18.39626 1.000 40.37871 125 GLU A C 1
ATOM 998 O O . GLU A 1 69 ? 24.07595 -13.82680 18.34704 1.000 37.69176 125 GLU A O 1
ATOM 1010 N N . THR A 1 70 ? 21.88441 -13.25816 18.42184 1.000 36.84944 126 THR A N 1
ATOM 1011 C CA . THR A 1 70 ? 21.43558 -14.64214 18.50343 1.000 41.88242 126 THR A CA 1
ATOM 1012 C C . THR A 1 70 ? 21.86740 -15.44062 17.28359 1.000 34.92633 126 THR A C 1
ATOM 1013 O O . THR A 1 70 ? 22.15723 -16.63811 17.39921 1.000 40.72409 126 THR A O 1
ATOM 1024 N N . THR A 1 71 ? 21.91248 -14.80256 16.11329 1.000 48.20584 127 THR A N 1
ATOM 1025 C CA . THR A 1 71 ? 22.41656 -15.47809 14.92419 1.000 45.72883 127 THR A CA 1
ATOM 1026 C C . THR A 1 71 ? 23.76420 -16.13328 15.20088 1.000 46.57377 127 THR A C 1
ATOM 1027 O O . THR A 1 71 ? 24.01153 -17.26925 14.78142 1.000 46.52682 127 THR A O 1
ATOM 1038 N N . LYS A 1 72 ? 24.64475 -15.43440 15.91717 1.000 48.60815 128 LYS A N 1
ATOM 1039 C CA . LYS A 1 72 ? 25.96709 -15.95635 16.23771 1.000 47.69330 128 LYS A CA 1
ATOM 1040 C C . LYS A 1 72 ? 25.95701 -16.81636 17.49420 1.000 51.57464 128 LYS A C 1
ATOM 1041 O O . LYS A 1 72 ? 26.66658 -17.82536 17.56299 1.000 53.11300 128 LYS A O 1
ATOM 1060 N N . MET A 1 73 ? 25.15955 -16.43182 18.48900 1.000 46.60552 129 MET A N 1
ATOM 1061 C CA . MET A 1 73 ? 25.12988 -17.15607 19.75116 1.000 41.06969 129 MET A CA 1
ATOM 1062 C C . MET A 1 73 ? 24.67372 -18.59610 19.58050 1.000 49.39039 129 MET A C 1
ATOM 1063 O O . MET A 1 73 ? 25.00695 -19.44510 20.41529 1.000 54.26999 129 MET A O 1
ATOM 1077 N N . LEU A 1 74 ? 23.92148 -18.89072 18.51959 1.000 47.61872 130 LEU A N 1
ATOM 1078 C CA . LEU A 1 74 ? 23.40257 -20.23561 18.31513 1.000 56.35574 130 LEU A CA 1
ATOM 1079 C C . LEU A 1 74 ? 24.40467 -21.15819 17.63731 1.000 56.32170 130 LEU A C 1
ATOM 1080 O O . LEU A 1 74 ? 24.26095 -22.38145 17.73631 1.000 64.33115 130 LEU A O 1
ATOM 1096 N N . LEU A 1 75 ? 25.40837 -20.60450 16.95277 1.000 55.48952 131 LEU A N 1
ATOM 1097 C CA . LEU A 1 75 ? 26.31141 -21.43220 16.15942 1.000 64.16310 131 LEU A CA 1
ATOM 1098 C C . LEU A 1 75 ? 27.21462 -22.27622 17.05022 1.000 75.69505 131 LEU A C 1
ATOM 1099 O O . LEU A 1 75 ? 27.36560 -23.48376 16.83133 1.000 78.54807 131 LEU A O 1
ATOM 1115 N N . GLU A 1 76 ? 27.82587 -21.65836 18.05979 1.000 81.14487 132 GLU A N 1
ATOM 1116 C CA . GLU A 1 76 ? 28.75485 -22.39291 18.91595 1.000 84.52220 132 GLU A CA 1
ATOM 1117 C C . GLU A 1 76 ? 28.07543 -23.52410 19.67622 1.000 81.08253 132 GLU A C 1
ATOM 1118 O O . GLU A 1 76 ? 28.61966 -24.64124 19.69268 1.000 81.52926 132 GLU A O 1
ATOM 1130 N N . PRO A 1 77 ? 26.92884 -23.32126 20.33149 1.000 75.20972 133 PRO A N 1
ATOM 1131 C CA . PRO A 1 77 ? 26.25285 -24.46884 20.96330 1.000 73.53277 133 PRO A CA 1
ATOM 1132 C C . PRO A 1 77 ? 25.96822 -25.59730 19.98665 1.000 66.39356 133 PRO A C 1
ATOM 1133 O O . PRO A 1 77 ? 26.10598 -26.77336 20.34579 1.000 58.42822 133 PRO A O 1
ATOM 1144 N N . LEU A 1 78 ? 25.56154 -25.26989 18.75631 1.000 68.80653 134 LEU A N 1
ATOM 1145 C CA . LEU A 1 78 ? 25.35359 -26.30481 17.74811 1.000 66.49937 134 LEU A CA 1
ATOM 1146 C C . LEU A 1 78 ? 26.63883 -27.08243 17.49486 1.000 69.89556 134 LEU A C 1
ATOM 1147 O O . LEU A 1 78 ? 26.61532 -28.31243 17.36779 1.000 61.20435 134 LEU A O 1
ATOM 1163 N N . LYS A 1 79 ? 27.77281 -26.38079 17.42424 1.000 60.14942 135 LYS A N 1
ATOM 1164 C CA . LYS A 1 79 ? 29.05469 -27.05281 17.23375 1.000 72.87201 135 LYS A CA 1
ATOM 1165 C C . LYS A 1 79 ? 29.31329 -28.06029 18.34727 1.000 80.88134 135 LYS A C 1
ATOM 1166 O O . LYS A 1 79 ? 29.73279 -29.19486 18.09036 1.000 78.11651 135 LYS A O 1
ATOM 1185 N N . GLN A 1 80 ? 29.06936 -27.65992 19.59829 1.000 80.33096 136 GLN A N 1
ATOM 1186 C CA . GLN A 1 80 ? 29.26673 -28.57752 20.71479 1.000 83.44215 136 GLN A CA 1
ATOM 1187 C C . GLN A 1 80 ? 28.33844 -29.78043 20.61702 1.000 80.11546 136 GLN A C 1
ATOM 1188 O O . GLN A 1 80 ? 28.70563 -30.88351 21.03770 1.000 87.76843 136 GLN A O 1
ATOM 1202 N N . LEU A 1 81 ? 27.13603 -29.59134 20.07087 1.000 73.51348 137 LEU A N 1
ATOM 1203 C CA . LEU A 1 81 ? 26.21309 -30.70295 19.88789 1.000 77.49467 137 LEU A CA 1
ATOM 1204 C C . LEU A 1 81 ? 26.59160 -31.57860 18.70179 1.000 81.72708 137 LEU A C 1
ATOM 1205 O O . LEU A 1 81 ? 26.21048 -32.75346 18.66918 1.000 76.94455 137 LEU A O 1
ATOM 1221 N N . LYS A 1 82 ? 27.32749 -31.03516 17.72915 1.000 75.06670 138 LYS A N 1
ATOM 1222 C CA . LYS A 1 82 ? 27.81715 -31.86030 16.63153 1.000 81.92426 138 LYS A CA 1
ATOM 1223 C C . LYS A 1 82 ? 28.96150 -32.75893 17.08251 1.000 91.47126 138 LYS A C 1
ATOM 1224 O O . LYS A 1 82 ? 29.14674 -33.84877 16.52886 1.000 95.50759 138 LYS A O 1
ATOM 1243 N N . GLN A 1 83 ? 29.73386 -32.32339 18.08168 1.000 94.33135 139 GLN A N 1
ATOM 1244 C CA . GLN A 1 83 ? 30.80759 -33.15884 18.60807 1.000 106.56924 139 GLN A CA 1
ATOM 1245 C C . GLN A 1 83 ? 30.24183 -34.36166 19.35653 1.000 109.72753 139 GLN A C 1
ATOM 1246 O O . GLN A 1 83 ? 30.62322 -35.50800 19.09283 1.000 107.74865 139 GLN A O 1
ATOM 1260 N N . ALA A 1 84 ? 29.32671 -34.11653 20.29907 1.000 105.26728 140 ALA A N 1
ATOM 1261 C CA . ALA A 1 84 ? 28.74565 -35.21211 21.06686 1.000 108.64216 140 ALA A CA 1
ATOM 1262 C C . ALA A 1 84 ? 28.05941 -36.22826 20.16398 1.000 111.70059 140 ALA A C 1
ATOM 1263 O O . ALA A 1 84 ? 28.07442 -37.42880 20.45829 1.000 108.31727 140 ALA A O 1
ATOM 1270 N N . ASP A 1 85 ? 27.45626 -35.77387 19.06341 1.000 109.06154 141 ASP A N 1
ATOM 1271 C CA . ASP A 1 85 ? 26.79897 -36.70473 18.15229 1.000 103.40376 141 ASP A CA 1
ATOM 1272 C C . ASP A 1 85 ? 27.81750 -37.57901 17.43106 1.000 115.62966 141 ASP A C 1
ATOM 1273 O O . ASP A 1 85 ? 27.56123 -38.76220 17.18073 1.000 115.70295 141 ASP A O 1
ATOM 1282 N N . ALA A 1 86 ? 28.97910 -37.01615 17.08937 1.000 109.83064 142 ALA A N 1
ATOM 1283 C CA . ALA A 1 86 ? 30.02242 -37.81351 16.45339 1.000 104.83738 142 ALA A CA 1
ATOM 1284 C C . ALA A 1 86 ? 30.52279 -38.90582 17.38997 1.000 114.47799 142 ALA A C 1
ATOM 1285 O O . ALA A 1 86 ? 30.85343 -40.01249 16.94704 1.000 115.46168 142 ALA A O 1
ATOM 1292 N N . ARG A 1 87 ? 30.58142 -38.61378 18.69033 1.000 110.08123 143 ARG A N 1
ATOM 1293 C CA . ARG A 1 87 ? 31.03626 -39.60228 19.66755 1.000 100.73040 143 ARG A CA 1
ATOM 1294 C C . ARG A 1 87 ? 29.95660 -40.64996 19.92301 1.000 110.40386 143 ARG A C 1
ATOM 1295 O O . ARG A 1 87 ? 30.12195 -41.82723 19.58942 1.000 120.21299 143 ARG A O 1
ATOM 1316 N N . LEU A 1 88 ? 28.83869 -40.23016 20.51834 1.000 114.05383 144 LEU A N 1
ATOM 1317 C CA . LEU A 1 88 ? 27.77740 -41.16005 20.87922 1.000 102.69167 144 LEU A CA 1
ATOM 1318 C C . LEU A 1 88 ? 27.01688 -41.69644 19.67402 1.000 102.48399 144 LEU A C 1
ATOM 1319 O O . LEU A 1 88 ? 26.28452 -42.68102 19.81929 1.000 102.92631 144 LEU A O 1
ATOM 1335 N N . ASN A 1 89 ? 27.16686 -41.08445 18.50125 1.000 105.55934 145 ASN A N 1
ATOM 1336 C CA . ASN A 1 89 ? 26.45229 -41.51234 17.30155 1.000 110.68525 145 ASN A CA 1
ATOM 1337 C C . ASN A 1 89 ? 24.94966 -41.58173 17.56494 1.000 103.19474 145 ASN A C 1
ATOM 1338 O O . ASN A 1 89 ? 24.29001 -42.59429 17.31782 1.000 100.91041 145 ASN A O 1
ATOM 1349 N N . MET A 1 90 ? 24.40702 -40.47724 18.08021 1.000 104.64833 146 MET A N 1
ATOM 1350 C CA . MET A 1 90 ? 22.99447 -40.43507 18.43579 1.000 99.89077 146 MET A CA 1
ATOM 1351 C C . MET A 1 90 ? 22.11117 -40.09566 17.24280 1.000 85.16257 146 MET A C 1
ATOM 1352 O O . MET A 1 90 ? 20.97964 -40.58615 17.15813 1.000 89.09762 146 MET A O 1
ATOM 1366 N N . THR A 1 91 ? 22.60243 -39.26847 16.31905 1.000 88.99791 147 THR A N 1
ATOM 1367 C CA . THR A 1 91 ? 21.83390 -38.86040 15.15324 1.000 97.18661 147 THR A CA 1
ATOM 1368 C C . THR A 1 91 ? 22.31382 -39.49861 13.85704 1.000 93.86293 147 THR A C 1
ATOM 1369 O O . THR A 1 91 ? 21.64034 -39.35379 12.83100 1.000 89.41188 147 THR A O 1
ATOM 1380 N N . GLN A 1 92 ? 23.45013 -40.19451 13.87172 1.000 102.57742 148 GLN A N 1
ATOM 1381 C CA . GLN A 1 92 ? 24.00835 -40.81252 12.66955 1.000 94.04933 148 GLN A CA 1
ATOM 1382 C C . GLN A 1 92 ? 24.28800 -39.76161 11.59541 1.000 92.64550 148 GLN A C 1
ATOM 1383 O O . GLN A 1 92 ? 23.87346 -39.88826 10.44104 1.000 88.75421 148 GLN A O 1
ATOM 1397 N N . GLY A 1 93 ? 24.99749 -38.70705 11.99269 1.000 95.67607 149 GLY A N 1
ATOM 1398 C CA . GLY A 1 93 ? 25.45637 -37.69320 11.06985 1.000 92.90281 149 GLY A CA 1
ATOM 1399 C C . GLY A 1 93 ? 24.42860 -36.66935 10.64117 1.000 93.53733 149 GLY A C 1
ATOM 1400 O O . GLY A 1 93 ? 24.78322 -35.73940 9.90529 1.000 94.02300 149 GLY A O 1
ATOM 1404 N N . VAL A 1 94 ? 23.17055 -36.79703 11.06748 1.000 92.78209 150 VAL A N 1
ATOM 1405 C CA . VAL A 1 94 ? 22.16174 -35.82885 10.64719 1.000 96.72703 150 VAL A CA 1
ATOM 1406 C C . VAL A 1 94 ? 22.46923 -34.45529 11.23197 1.000 93.08135 150 VAL A C 1
ATOM 1407 O O . VAL A 1 94 ? 22.39036 -33.43681 10.53425 1.000 90.46529 150 VAL A O 1
ATOM 1420 N N . LEU A 1 95 ? 22.81892 -34.40162 12.52069 1.000 92.56358 151 LEU A N 1
ATOM 1421 C CA . LEU A 1 95 ? 23.15853 -33.12258 13.13526 1.000 90.29772 151 LEU A CA 1
ATOM 1422 C C . LEU A 1 95 ? 24.34035 -32.46499 12.43536 1.000 77.07662 151 LEU A C 1
ATOM 1423 O O . LEU A 1 95 ? 24.40516 -31.23358 12.35170 1.000 67.65117 151 LEU A O 1
ATOM 1439 N N . GLU A 1 96 ? 25.27872 -33.26708 11.92496 1.000 84.01809 152 GLU A N 1
ATOM 1440 C CA . GLU A 1 96 ? 26.42566 -32.70887 11.21544 1.000 72.34158 152 GLU A CA 1
ATOM 1441 C C . GLU A 1 96 ? 26.00830 -31.97204 9.94984 1.000 68.55361 152 GLU A C 1
ATOM 1442 O O . GLU A 1 96 ? 26.72671 -31.08003 9.48761 1.000 65.53887 152 GLU A O 1
ATOM 1454 N N . GLY A 1 97 ? 24.85739 -32.33424 9.37179 1.000 63.78033 153 GLY A N 1
ATOM 1455 C CA . GLY A 1 97 ? 24.34729 -31.66620 8.18654 1.000 68.67046 153 GLY A CA 1
ATOM 1456 C C . GLY A 1 97 ? 23.57883 -30.38748 8.44734 1.000 69.33824 153 GLY A C 1
ATOM 1457 O O . GLY A 1 97 ? 23.18852 -29.71407 7.48922 1.000 65.77558 153 GLY A O 1
ATOM 1461 N N . VAL A 1 98 ? 23.35430 -30.04025 9.71296 1.000 61.90728 154 VAL A N 1
ATOM 1462 C CA . VAL A 1 98 ? 22.62928 -28.81754 10.03643 1.000 64.11235 154 VAL A CA 1
ATOM 1463 C C . VAL A 1 98 ? 23.52602 -27.61433 9.77949 1.000 59.73538 154 VAL A C 1
ATOM 1464 O O . VAL A 1 98 ? 24.65305 -27.53803 10.28683 1.000 63.08855 154 VAL A O 1
ATOM 1477 N N . VAL A 1 99 ? 23.02652 -26.66500 8.99568 1.000 56.27877 155 VAL A N 1
ATOM 1478 C CA . VAL A 1 99 ? 23.77173 -25.45584 8.65240 1.000 62.49413 155 VAL A CA 1
ATOM 1479 C C . VAL A 1 99 ? 23.26089 -24.35945 9.58096 1.000 60.52418 155 VAL A C 1
ATOM 1480 O O . VAL A 1 99 ? 22.27131 -23.68060 9.29831 1.000 57.80569 155 VAL A O 1
ATOM 1493 N N . GLY A 1 100 ? 23.94950 -24.18320 10.70923 1.000 55.53334 156 GLY A N 1
ATOM 1494 C CA . GLY A 1 100 ? 23.55384 -23.14441 11.64419 1.000 64.83142 156 GLY A CA 1
ATOM 1495 C C . GLY A 1 100 ? 23.61872 -21.75857 11.03382 1.000 60.03975 156 GLY A C 1
ATOM 1496 O O . GLY A 1 100 ? 22.75821 -20.91352 11.29340 1.000 51.06751 156 GLY A O 1
ATOM 1500 N N . GLU A 1 101 ? 24.63088 -21.51113 10.19943 1.000 57.29623 157 GLU A N 1
ATOM 1501 C CA . GLU A 1 101 ? 24.82188 -20.19402 9.60581 1.000 50.21898 157 GLU A CA 1
ATOM 1502 C C . GLU A 1 101 ? 23.69298 -19.79467 8.66457 1.000 46.54467 157 GLU A C 1
ATOM 1503 O O . GLU A 1 101 ? 23.67007 -18.64581 8.21094 1.000 44.31976 157 GLU A O 1
ATOM 1515 N N . GLU A 1 102 ? 22.76137 -20.69937 8.36743 1.000 40.73758 158 GLU A N 1
ATOM 1516 C CA . GLU A 1 102 ? 21.63365 -20.40068 7.49672 1.000 46.20107 158 GLU A CA 1
ATOM 1517 C C . GLU A 1 102 ? 20.34035 -20.13030 8.25602 1.000 51.81573 158 GLU A C 1
ATOM 1518 O O . GLU A 1 102 ? 19.37874 -19.63999 7.65418 1.000 45.77086 158 GLU A O 1
ATOM 1530 N N . LEU A 1 103 ? 20.29609 -20.41760 9.55382 1.000 46.17028 159 LEU A N 1
ATOM 1531 C CA . LEU A 1 103 ? 19.04257 -20.39701 10.29571 1.000 46.88101 159 LEU A CA 1
ATOM 1532 C C . LEU A 1 103 ? 18.69662 -18.99218 10.77335 1.000 43.67925 159 LEU A C 1
ATOM 1533 O O . LEU A 1 103 ? 19.55250 -18.27950 11.31064 1.000 37.19274 159 LEU A O 1
ATOM 1549 N N . GLY A 1 104 ? 17.43074 -18.60479 10.59008 1.000 48.09028 160 GLY A N 1
ATOM 1550 C CA . GLY A 1 104 ? 16.94763 -17.34610 11.10802 1.000 49.23578 160 GLY A CA 1
ATOM 1551 C C . GLY A 1 104 ? 16.49640 -17.45251 12.55520 1.000 49.16045 160 GLY A C 1
ATOM 1552 O O . GLY A 1 104 ? 16.19063 -18.53529 13.04940 1.000 47.85174 160 GLY A O 1
ATOM 1556 N N . VAL A 1 105 ? 16.46181 -16.30826 13.23475 1.000 44.41236 161 VAL A N 1
ATOM 1557 C CA . VAL A 1 105 ? 16.09058 -16.26961 14.64604 1.000 35.74958 161 VAL A CA 1
ATOM 1558 C C . VAL A 1 105 ? 14.57175 -16.30269 14.76146 1.000 32.11621 161 VAL A C 1
ATOM 1559 O O . VAL A 1 105 ? 13.86485 -15.55282 14.07692 1.000 34.75153 161 VAL A O 1
ATOM 1572 N N . LEU A 1 106 ? 14.06749 -17.17262 15.62639 1.000 41.66921 162 LEU A N 1
ATOM 1573 C CA . LEU A 1 106 ? 12.64000 -17.35487 15.82500 1.000 38.26369 162 LEU A CA 1
ATOM 1574 C C . LEU A 1 106 ? 12.20560 -16.81538 17.18086 1.000 34.53275 162 LEU A C 1
ATOM 1575 O O . LEU A 1 106 ? 13.03213 -16.61660 18.07780 1.000 34.12499 162 LEU A O 1
ATOM 1591 N N . PRO A 1 107 ? 10.90942 -16.56773 17.36555 1.000 33.24837 163 PRO A N 1
ATOM 1592 C CA . PRO A 1 107 ? 10.43045 -16.06677 18.65936 1.000 36.46587 163 PRO A CA 1
ATOM 1593 C C . PRO A 1 107 ? 10.88567 -16.95078 19.80909 1.000 36.08441 163 PRO A C 1
ATOM 1594 O O . PRO A 1 107 ? 10.79650 -18.17953 19.74825 1.000 42.36454 163 PRO A O 1
ATOM 1605 N N . GLY A 1 108 ? 11.39706 -16.30956 20.86020 1.000 42.22879 164 GLY A N 1
ATOM 1606 C CA . GLY A 1 108 ? 11.86258 -16.98549 22.04654 1.000 34.54319 164 GLY A CA 1
ATOM 1607 C C . GLY A 1 108 ? 13.35904 -17.22209 22.10665 1.000 34.15102 164 GLY A C 1
ATOM 1608 O O . GLY A 1 108 ? 13.90225 -17.36063 23.20940 1.000 42.25155 164 GLY A O 1
ATOM 1612 N N . MET A 1 109 ? 14.04177 -17.26779 20.95830 1.000 37.13175 165 MET A N 1
ATOM 1613 C CA . MET A 1 109 ? 15.45559 -17.63880 20.95531 1.000 38.52898 165 MET A CA 1
ATOM 1614 C C . MET A 1 109 ? 16.32977 -16.54865 21.56858 1.000 43.22139 165 MET A C 1
ATOM 1615 O O . MET A 1 109 ? 17.32549 -16.85122 22.23709 1.000 39.38887 165 MET A O 1
ATOM 1629 N N . ASP A 1 110 ? 15.99171 -15.27816 21.33505 1.000 34.57392 166 ASP A N 1
ATOM 1630 C CA . ASP A 1 110 ? 16.71849 -14.18471 21.97298 1.000 38.79374 166 ASP A CA 1
ATOM 1631 C C . ASP A 1 110 ? 16.79048 -14.37796 23.48433 1.000 39.69548 166 ASP A C 1
ATOM 1632 O O . ASP A 1 110 ? 17.86357 -14.27382 24.08716 1.000 36.06283 166 ASP A O 1
ATOM 1641 N N . SER A 1 111 ? 15.64689 -14.65243 24.11594 1.000 39.84731 167 SER A N 1
ATOM 1642 C CA . SER A 1 111 ? 15.62404 -14.81625 25.56570 1.000 42.80879 167 SER A CA 1
ATOM 1643 C C . SER A 1 111 ? 16.45363 -16.01960 25.99717 1.000 41.31790 167 SER A C 1
ATOM 1644 O O . SER A 1 111 ? 17.23576 -15.93876 26.95097 1.000 45.36618 167 SER A O 1
ATOM 1652 N N . ILE A 1 112 ? 16.29347 -17.15076 25.30649 1.000 41.55497 168 ILE A N 1
ATOM 1653 C CA . ILE A 1 112 ? 16.99672 -18.36684 25.70686 1.000 47.15492 168 ILE A CA 1
ATOM 1654 C C . ILE A 1 112 ? 18.50342 -18.17569 25.57656 1.000 38.50007 168 ILE A C 1
ATOM 1655 O O . ILE A 1 112 ? 19.27306 -18.49776 26.48871 1.000 43.77262 168 ILE A O 1
ATOM 1671 N N . PHE A 1 113 ? 18.94980 -17.66285 24.43184 1.000 39.78773 169 PHE A N 1
ATOM 1672 C CA . PHE A 1 113 ? 20.38524 -17.53372 24.20950 1.000 43.31722 169 PHE A CA 1
ATOM 1673 C C . PHE A 1 113 ? 20.98163 -16.40190 25.03426 1.000 40.68980 169 PHE A C 1
ATOM 1674 O O . PHE A 1 113 ? 22.13305 -16.50112 25.47339 1.000 52.89903 169 PHE A O 1
ATOM 1691 N N . SER A 1 114 ? 20.22164 -15.33125 25.26950 1.000 45.27149 170 SER A N 1
ATOM 1692 C CA . SER A 1 114 ? 20.68568 -14.29651 26.18797 1.000 51.81072 170 SER A CA 1
ATOM 1693 C C . SER A 1 114 ? 20.92075 -14.87608 27.57678 1.000 47.22533 170 SER A C 1
ATOM 1694 O O . SER A 1 114 ? 21.93221 -14.58129 28.22451 1.000 45.95016 170 SER A O 1
ATOM 1702 N N . MET A 1 115 ? 19.99540 -15.71408 28.04375 1.000 42.41621 171 MET A N 1
ATOM 1703 C CA . MET A 1 115 ? 20.13801 -16.33310 29.35608 1.000 60.47531 171 MET A CA 1
ATOM 1704 C C . MET A 1 115 ? 21.38094 -17.21108 29.42279 1.000 46.66916 171 MET A C 1
ATOM 1705 O O . MET A 1 115 ? 22.07526 -17.24044 30.44598 1.000 58.66251 171 MET A O 1
ATOM 1719 N N . LEU A 1 116 ? 21.67988 -17.93071 28.34005 1.000 52.81224 172 LEU A N 1
ATOM 1720 C CA . LEU A 1 116 ? 22.83918 -18.81676 28.32999 1.000 45.16814 172 LEU A CA 1
ATOM 1721 C C . LEU A 1 116 ? 24.14200 -18.02735 28.38759 1.000 54.31264 172 LEU A C 1
ATOM 1722 O O . LEU A 1 116 ? 25.06318 -18.38311 29.13228 1.000 45.64395 172 LEU A O 1
ATOM 1738 N N . GLU A 1 117 ? 24.24604 -16.96078 27.59020 1.000 49.09896 173 GLU A N 1
ATOM 1739 C CA . GLU A 1 117 ? 25.47772 -16.17734 27.56631 1.000 53.09457 173 GLU A CA 1
ATOM 1740 C C . GLU A 1 117 ? 25.74955 -15.53982 28.92277 1.000 44.94846 173 GLU A C 1
ATOM 1741 O O . GLU A 1 117 ? 26.89933 -15.48768 29.37438 1.000 41.34804 173 GLU A O 1
ATOM 1753 N N . LEU A 1 118 ? 24.70395 -15.04867 29.58954 1.000 41.61370 174 LEU A N 1
ATOM 1754 C CA . LEU A 1 118 ? 24.89732 -14.42397 30.89318 1.000 40.53690 174 LEU A CA 1
ATOM 1755 C C . LEU A 1 118 ? 25.37186 -15.43404 31.92938 1.000 46.46511 174 LEU A C 1
ATOM 1756 O O . LEU A 1 118 ? 26.15787 -15.08551 32.81810 1.000 45.26573 174 LEU A O 1
ATOM 1772 N N . GLU A 1 119 ? 24.91456 -16.68451 31.83077 1.000 50.79824 175 GLU A N 1
ATOM 1773 C CA . GLU A 1 119 ? 25.42191 -17.72657 32.71777 1.000 45.45768 175 GLU A CA 1
ATOM 1774 C C . GLU A 1 119 ? 26.92468 -17.90386 32.54214 1.000 42.36790 175 GLU A C 1
ATOM 1775 O O . GLU A 1 119 ? 27.66156 -18.03410 33.52701 1.000 42.86986 175 GLU A O 1
ATOM 1787 N N . ARG A 1 120 ? 27.40102 -17.89773 31.29271 1.000 41.34778 176 ARG A N 1
ATOM 1788 C CA . ARG A 1 120 ? 28.83210 -18.04215 31.04931 1.000 46.61742 176 ARG A CA 1
ATOM 1789 C C . ARG A 1 120 ? 29.61942 -16.85133 31.58226 1.000 42.84799 176 ARG A C 1
ATOM 1790 O O . ARG A 1 120 ? 30.76985 -17.01062 32.00672 1.000 45.99022 176 ARG A O 1
ATOM 1811 N N . LEU A 1 121 ? 29.02009 -15.65784 31.56670 1.000 40.40537 177 LEU A N 1
ATOM 1812 C CA . LEU A 1 121 ? 29.72833 -14.44820 31.96904 1.000 38.86166 177 LEU A CA 1
ATOM 1813 C C . LEU A 1 121 ? 29.72579 -14.26051 33.48111 1.000 44.32296 177 LEU A C 1
ATOM 1814 O O . LEU A 1 121 ? 30.73677 -13.83809 34.05541 1.000 37.88144 177 LEU A O 1
ATOM 1830 N N . VAL A 1 122 ? 28.60599 -14.55804 34.13493 1.000 30.27058 178 VAL A N 1
ATOM 1831 C CA . VAL A 1 122 ? 28.45668 -14.35116 35.56941 1.000 40.06103 178 VAL A CA 1
ATOM 1832 C C . VAL A 1 122 ? 28.71198 -15.63205 36.35239 1.000 40.50127 178 VAL A C 1
ATOM 1833 O O . VAL A 1 122 ? 29.26842 -15.59084 37.45002 1.000 37.90146 178 VAL A O 1
ATOM 1846 N N . GLY A 1 123 ? 28.28337 -16.77054 35.81779 1.000 47.41638 179 GLY A N 1
ATOM 1847 C CA . GLY A 1 123 ? 28.39492 -18.02164 36.53507 1.000 41.93755 179 GLY A CA 1
ATOM 1848 C C . GLY A 1 123 ? 27.56213 -18.05253 37.80030 1.000 45.06110 179 GLY A C 1
ATOM 1849 O O . GLY A 1 123 ? 28.10730 -18.05252 38.90819 1.000 40.09140 179 GLY A O 1
ATOM 1853 N N . PHE A 1 124 ? 26.23518 -18.06240 37.65246 1.000 41.38967 180 PHE A N 1
ATOM 1854 C CA . PHE A 1 124 ? 25.36522 -18.24391 38.80974 1.000 57.02926 180 PHE A CA 1
ATOM 1855 C C . PHE A 1 124 ? 25.27243 -19.71782 39.19522 1.000 59.89964 180 PHE A C 1
ATOM 1856 O O . PHE A 1 124 ? 25.47176 -20.07962 40.36024 1.000 48.86875 180 PHE A O 1
ATOM 1873 N N . PHE A 1 125 ? 24.96311 -20.58001 38.22403 1.000 55.42228 181 PHE A N 1
ATOM 1874 C CA . PHE A 1 125 ? 24.85583 -22.01048 38.48557 1.000 54.65766 181 PHE A CA 1
ATOM 1875 C C . PHE A 1 125 ? 26.23373 -22.64749 38.61671 1.000 58.82725 181 PHE A C 1
ATOM 1876 O O . PHE A 1 125 ? 26.50315 -23.37979 39.57520 1.000 52.93474 181 PHE A O 1
ATOM 1893 N N . ARG A 1 126 ? 27.11535 -22.37044 37.66402 1.000 53.16508 182 ARG A N 1
ATOM 1894 C CA . ARG A 1 126 ? 28.46497 -22.90570 37.63054 1.000 62.95822 182 ARG A CA 1
ATOM 1895 C C . ARG A 1 126 ? 29.46244 -21.75544 37.61453 1.000 64.51243 182 ARG A C 1
ATOM 1896 O O . ARG A 1 126 ? 29.09611 -20.58473 37.48731 1.000 54.02880 182 ARG A O 1
ATOM 1917 N N . GLN A 1 127 ? 30.74008 -22.09752 37.75143 1.000 55.96240 183 GLN A N 1
ATOM 1918 C CA . GLN A 1 127 ? 31.78306 -21.08672 37.65045 1.000 59.76838 183 GLN A CA 1
ATOM 1919 C C . GLN A 1 127 ? 31.72909 -20.42373 36.27935 1.000 50.64524 183 GLN A C 1
ATOM 1920 O O . GLN A 1 127 ? 31.46159 -21.07516 35.26577 1.000 63.65833 183 GLN A O 1
ATOM 1934 N N . ALA A 1 128 ? 31.97840 -19.11676 36.25377 1.000 49.73382 184 ALA A N 1
ATOM 1935 C CA . ALA A 1 128 ? 31.91373 -18.36897 35.00579 1.000 48.56943 184 ALA A CA 1
ATOM 1936 C C . ALA A 1 128 ? 32.88859 -18.93960 33.98368 1.000 52.32227 184 ALA A C 1
ATOM 1937 O O . ALA A 1 128 ? 34.02542 -19.29045 34.31153 1.000 52.21614 184 ALA A O 1
ATOM 1944 N N . THR A 1 129 ? 32.43513 -19.01730 32.73176 1.000 56.41427 185 THR A N 1
ATOM 1945 C CA . THR A 1 129 ? 33.20249 -19.59100 31.63230 1.000 52.90999 185 THR A CA 1
ATOM 1946 C C . THR A 1 129 ? 33.77545 -18.53965 30.69195 1.000 56.64917 185 THR A C 1
ATOM 1947 O O . THR A 1 129 ? 34.87348 -18.72695 30.15929 1.000 52.18118 185 THR A O 1
ATOM 1958 N N . ARG A 1 130 ? 33.05369 -17.44582 30.46323 1.000 50.45168 186 ARG A N 1
ATOM 1959 C CA . ARG A 1 130 ? 33.50040 -16.40788 29.54061 1.000 48.83540 186 ARG A CA 1
ATOM 1960 C C . ARG A 1 130 ? 34.44653 -15.45901 30.26863 1.000 48.91070 186 ARG A C 1
ATOM 1961 O O . ARG A 1 130 ? 34.04973 -14.79473 31.23236 1.000 46.12082 186 ARG A O 1
ATOM 1982 N N . LYS A 1 131 ? 35.69181 -15.39527 29.80907 1.000 34.83214 187 LYS A N 1
ATOM 1983 C CA . LYS A 1 131 ? 36.73219 -14.61354 30.45866 1.000 43.30738 187 LYS A CA 1
ATOM 1984 C C . LYS A 1 131 ? 36.94981 -13.29580 29.72433 1.000 43.66027 187 LYS A C 1
ATOM 1985 O O . LYS A 1 131 ? 36.56628 -13.12887 28.56445 1.000 43.57157 187 LYS A O 1
ATOM 2004 N N . ASN A 1 132 ? 37.57017 -12.35142 30.42217 1.000 48.49873 188 ASN A N 1
ATOM 2005 C CA . ASN A 1 132 ? 37.91797 -11.07292 29.81920 1.000 44.66396 188 ASN A CA 1
ATOM 2006 C C . ASN A 1 132 ? 39.14580 -11.26604 28.92626 1.000 47.68255 188 ASN A C 1
ATOM 2007 O O . ASN A 1 132 ? 39.57759 -12.39071 28.65594 1.000 42.99402 188 ASN A O 1
ATOM 2018 N N . HIS A 1 133 ? 39.73098 -10.16093 28.46114 1.000 45.89438 189 HIS A N 1
ATOM 2019 C CA . HIS A 1 133 ? 40.88467 -10.22675 27.57299 1.000 48.21899 189 HIS A CA 1
ATOM 2020 C C . HIS A 1 133 ? 42.17832 -10.58334 28.29554 1.000 42.73528 189 HIS A C 1
ATOM 2021 O O . HIS A 1 133 ? 43.18998 -10.82873 27.62964 1.000 58.67687 189 HIS A O 1
ATOM 2035 N N . LYS A 1 134 ? 42.17611 -10.61736 29.62733 1.000 48.73578 190 LYS A N 1
ATOM 2036 C CA . LYS A 1 134 ? 43.32366 -11.06801 30.40222 1.000 50.22891 190 LYS A CA 1
ATOM 2037 C C . LYS A 1 134 ? 43.19345 -12.52398 30.83532 1.000 63.37014 190 LYS A C 1
ATOM 2038 O O . LYS A 1 134 ? 43.97529 -12.98554 31.67368 1.000 57.60445 190 LYS A O 1
ATOM 2057 N N . GLY A 1 135 ? 42.22398 -13.25299 30.28671 1.000 55.29267 191 GLY A N 1
ATOM 2058 C CA . GLY A 1 135 ? 42.01190 -14.62947 30.68056 1.000 50.02395 191 GLY A CA 1
ATOM 2059 C C . GLY A 1 135 ? 41.46635 -14.80791 32.07704 1.000 56.94876 191 GLY A C 1
ATOM 2060 O O . GLY A 1 135 ? 41.66418 -15.87074 32.67422 1.000 60.13943 191 GLY A O 1
ATOM 2064 N N . LYS A 1 136 ? 40.78592 -13.80681 32.61845 1.000 49.51334 192 LYS A N 1
ATOM 2065 C CA . LYS A 1 136 ? 40.21845 -13.85070 33.95665 1.000 50.05534 192 LYS A CA 1
ATOM 2066 C C . LYS A 1 136 ? 38.72409 -13.56618 33.90041 1.000 47.37078 192 LYS A C 1
ATOM 2067 O O . LYS A 1 136 ? 38.23765 -12.92442 32.96131 1.000 36.82636 192 LYS A O 1
ATOM 2086 N N . PRO A 1 137 ? 37.95501 -14.04259 34.88344 1.000 53.23849 193 PRO A N 1
ATOM 2087 C CA . PRO A 1 137 ? 36.53156 -13.68382 34.93094 1.000 51.84650 193 PRO A CA 1
ATOM 2088 C C . PRO A 1 137 ? 36.35240 -12.19232 35.16796 1.000 43.54577 193 PRO A C 1
ATOM 2089 O O . PRO A 1 137 ? 37.15420 -11.54569 35.84581 1.000 39.78996 193 PRO A O 1
ATOM 2100 N N . PHE A 1 138 ? 35.29218 -11.64286 34.58502 1.000 47.18866 194 PHE A N 1
ATOM 2101 C CA . PHE A 1 138 ? 34.97040 -10.24389 34.81579 1.000 39.87247 194 PHE A CA 1
ATOM 2102 C C . PHE A 1 138 ? 34.58552 -10.03221 36.27523 1.000 38.97305 194 PHE A C 1
ATOM 2103 O O . PHE A 1 138 ? 34.10633 -10.94457 36.95472 1.000 36.92328 194 PHE A O 1
ATOM 2120 N N . ASP A 1 139 ? 34.80943 -8.80986 36.75806 1.000 34.16474 195 ASP A N 1
ATOM 2121 C CA . ASP A 1 139 ? 34.35622 -8.44573 38.09468 1.000 30.93257 195 ASP A CA 1
ATOM 2122 C C . ASP A 1 139 ? 32.87987 -8.07574 38.09728 1.000 31.09119 195 ASP A C 1
ATOM 2123 O O . ASP A 1 139 ? 32.15316 -8.40508 39.04355 1.000 35.66197 195 ASP A O 1
ATOM 2132 N N . VAL A 1 140 ? 32.43050 -7.37916 37.05366 1.000 37.32550 196 VAL A N 1
ATOM 2133 C CA . VAL A 1 140 ? 31.06869 -6.86887 36.96279 1.000 29.28459 196 VAL A CA 1
ATOM 2134 C C . VAL A 1 140 ? 30.54236 -7.12286 35.55874 1.000 40.07306 196 VAL A C 1
ATOM 2135 O O . VAL A 1 140 ? 31.23227 -6.85175 34.56901 1.000 36.13072 196 VAL A O 1
ATOM 2148 N N . ILE A 1 141 ? 29.32499 -7.64991 35.47885 1.000 30.82644 197 ILE A N 1
ATOM 2149 C CA . ILE A 1 141 ? 28.57219 -7.76257 34.23744 1.000 31.47864 197 ILE A CA 1
ATOM 2150 C C . ILE A 1 141 ? 27.37103 -6.83540 34.36147 1.000 38.87046 197 ILE A C 1
ATOM 2151 O O . ILE A 1 141 ? 26.57319 -6.97008 35.29872 1.000 23.69097 197 ILE A O 1
ATOM 2167 N N . ILE A 1 142 ? 27.25071 -5.88862 33.43278 1.000 35.04986 198 ILE A N 1
ATOM 2168 C CA . ILE A 1 142 ? 26.11074 -4.97974 33.35628 1.000 30.27416 198 ILE A CA 1
ATOM 2169 C C . ILE A 1 142 ? 25.29935 -5.36144 32.12614 1.000 36.62913 198 ILE A C 1
ATOM 2170 O O . ILE A 1 142 ? 25.80813 -5.31882 30.99884 1.000 33.22816 198 ILE A O 1
ATOM 2186 N N . TYR A 1 143 ? 24.03697 -5.71398 32.33855 1.000 28.56033 199 TYR A N 1
ATOM 2187 C CA . TYR A 1 143 ? 23.18184 -6.26982 31.29945 1.000 27.05372 199 TYR A CA 1
ATOM 2188 C C . TYR A 1 143 ? 22.09452 -5.26843 30.94392 1.000 37.39613 199 TYR A C 1
ATOM 2189 O O . TYR A 1 143 ? 21.31444 -4.85611 31.80882 1.000 35.99434 199 TYR A O 1
ATOM 2207 N N . ASP A 1 144 ? 22.05148 -4.88305 29.67465 1.000 32.90681 200 ASP A N 1
ATOM 2208 C CA . ASP A 1 144 ? 21.00775 -4.02820 29.11121 1.000 37.96809 200 ASP A CA 1
ATOM 2209 C C . ASP A 1 144 ? 20.35048 -4.86978 28.02032 1.000 32.98779 200 ASP A C 1
ATOM 2210 O O . ASP A 1 144 ? 20.86151 -4.94657 26.89943 1.000 31.52602 200 ASP A O 1
ATOM 2219 N N . GLY A 1 145 ? 19.23302 -5.51363 28.34623 1.000 41.75185 201 GLY A N 1
ATOM 2220 C CA . GLY A 1 145 ? 18.70838 -6.60563 27.55698 1.000 40.15731 201 GLY A CA 1
ATOM 2221 C C . GLY A 1 145 ? 17.53326 -6.23361 26.67652 1.000 33.40651 201 GLY A C 1
ATOM 2222 O O . GLY A 1 145 ? 17.33376 -5.07126 26.30537 1.000 37.82922 201 GLY A O 1
ATOM 2226 N N . ILE A 1 146 ? 16.74344 -7.25672 26.33565 1.000 36.05482 202 ILE A N 1
ATOM 2227 C CA . ILE A 1 146 ? 15.61019 -7.09694 25.42576 1.000 36.45665 202 ILE A CA 1
ATOM 2228 C C . ILE A 1 146 ? 14.59342 -6.12514 26.01164 1.000 37.94965 202 ILE A C 1
ATOM 2229 O O . ILE A 1 146 ? 14.22942 -5.11948 25.39166 1.000 39.12992 202 ILE A O 1
ATOM 2245 N N . SER A 1 147 ? 14.09733 -6.43124 27.20455 1.000 36.79578 203 SER A N 1
ATOM 2246 C CA . SER A 1 147 ? 13.12839 -5.57056 27.86272 1.000 34.88491 203 SER A CA 1
ATOM 2247 C C . SER A 1 147 ? 13.17280 -5.86042 29.35165 1.000 29.10942 203 SER A C 1
ATOM 2248 O O . SER A 1 147 ? 13.70943 -6.88188 29.78984 1.000 26.49964 203 SER A O 1
ATOM 2256 N N . THR A 1 148 ? 12.60135 -4.94117 30.12572 1.000 27.14373 204 THR A N 1
ATOM 2257 C CA . THR A 1 148 ? 12.47822 -5.16988 31.55943 1.000 31.28680 204 THR A CA 1
ATOM 2258 C C . THR A 1 148 ? 11.72042 -6.46433 31.83198 1.000 27.67895 204 THR A C 1
ATOM 2259 O O . THR A 1 148 ? 12.16826 -7.30629 32.61934 1.000 30.21123 204 THR A O 1
ATOM 2270 N N . GLU A 1 149 ? 10.58055 -6.65426 31.15835 1.000 31.75297 205 GLU A N 1
ATOM 2271 C CA . GLU A 1 149 ? 9.75049 -7.82540 31.42194 1.000 34.53370 205 GLU A CA 1
ATOM 2272 C C . GLU A 1 149 ? 10.51322 -9.11403 31.14767 1.000 29.54076 205 GLU A C 1
ATOM 2273 O O . GLU A 1 149 ? 10.45965 -10.05769 31.94527 1.000 27.03355 205 GLU A O 1
ATOM 2285 N N . GLU A 1 150 ? 11.22882 -9.17555 30.02611 1.000 29.70007 206 GLU A N 1
ATOM 2286 C CA . GLU A 1 150 ? 11.97709 -10.38685 29.70484 1.000 33.73626 206 GLU A CA 1
ATOM 2287 C C . GLU A 1 150 ? 13.14037 -10.57399 30.67038 1.000 33.28482 206 GLU A C 1
ATOM 2288 O O . GLU A 1 150 ? 13.43190 -11.69917 31.08947 1.000 32.21877 206 GLU A O 1
ATOM 2300 N N . THR A 1 151 ? 13.81133 -9.48384 31.04490 1.000 30.85760 207 THR A N 1
ATOM 2301 C CA . THR A 1 151 ? 14.87505 -9.59379 32.03534 1.000 29.49770 207 THR A CA 1
ATOM 2302 C C . THR A 1 151 ? 14.34155 -10.12435 33.35960 1.000 31.46716 207 THR A C 1
ATOM 2303 O O . THR A 1 151 ? 15.04055 -10.86511 34.05994 1.000 26.86401 207 THR A O 1
ATOM 2314 N N . LEU A 1 152 ? 13.10557 -9.77154 33.71559 1.000 27.85658 208 LEU A N 1
ATOM 2315 C CA . LEU A 1 152 ? 12.53188 -10.29332 34.95050 1.000 34.13228 208 LEU A CA 1
ATOM 2316 C C . LEU A 1 152 ? 12.25030 -11.78679 34.84709 1.000 31.11131 208 LEU A C 1
ATOM 2317 O O . LEU A 1 152 ? 12.34338 -12.50341 35.84978 1.000 31.01249 208 LEU A O 1
ATOM 2333 N N . ARG A 1 153 ? 11.89971 -12.27464 33.65477 1.000 26.37289 209 ARG A N 1
ATOM 2334 C CA . ARG A 1 153 ? 11.78961 -13.71665 33.46436 1.000 31.87640 209 ARG A CA 1
ATOM 2335 C C . ARG A 1 153 ? 13.13016 -14.40076 33.70700 1.000 34.93549 209 ARG A C 1
ATOM 2336 O O . ARG A 1 153 ? 13.18010 -15.52465 34.22000 1.000 34.22619 209 ARG A O 1
ATOM 2357 N N . MET A 1 154 ? 14.22935 -13.73728 33.33954 1.000 32.49093 210 MET A N 1
ATOM 2358 C CA . MET A 1 154 ? 15.55140 -14.31956 33.54215 1.000 34.13052 210 MET A CA 1
ATOM 2359 C C . MET A 1 154 ? 15.94040 -14.30289 35.01408 1.000 31.87832 210 MET A C 1
ATOM 2360 O O . MET A 1 154 ? 16.51556 -15.27196 35.52352 1.000 32.71823 210 MET A O 1
ATOM 2374 N N . ILE A 1 155 ? 15.62654 -13.21282 35.71545 1.000 34.24969 211 ILE A N 1
ATOM 2375 C CA . ILE A 1 155 ? 15.95046 -13.12600 37.13441 1.000 43.93323 211 ILE A CA 1
ATOM 2376 C C . ILE A 1 155 ? 15.21694 -14.19504 37.93253 1.000 46.01755 211 ILE A C 1
ATOM 2377 O O . ILE A 1 155 ? 15.69887 -14.63292 38.98455 1.000 46.49902 211 ILE A O 1
ATOM 2393 N N . GLY A 1 156 ? 14.05495 -14.63640 37.45701 1.000 40.93185 212 GLY A N 1
ATOM 2394 C CA . GLY A 1 156 ? 13.25391 -15.58299 38.20864 1.000 47.63039 212 GLY A CA 1
ATOM 2395 C C . GLY A 1 156 ? 13.42493 -17.03168 37.79906 1.000 45.41119 212 GLY A C 1
ATOM 2396 O O . GLY A 1 156 ? 12.88903 -17.92842 38.45726 1.000 50.32965 212 GLY A O 1
ATOM 2400 N N . LEU A 1 157 ? 14.17546 -17.27610 36.72210 1.000 43.94867 213 LEU A N 1
ATOM 2401 C CA . LEU A 1 157 ? 14.28959 -18.62816 36.18274 1.000 51.53838 213 LEU A CA 1
ATOM 2402 C C . LEU A 1 157 ? 14.67637 -19.63419 37.26016 1.000 52.32396 213 LEU A C 1
ATOM 2403 O O . LEU A 1 157 ? 14.04379 -20.68684 37.40046 1.000 53.89874 213 LEU A O 1
ATOM 2419 N N . SER A 1 158 ? 15.72699 -19.33101 38.02415 1.000 50.47981 214 SER A N 1
ATOM 2420 C CA . SER A 1 158 ? 16.27761 -20.32203 38.94168 1.000 62.56518 214 SER A CA 1
ATOM 2421 C C . SER A 1 158 ? 15.27136 -20.72326 40.01114 1.000 55.21259 214 SER A C 1
ATOM 2422 O O . SER A 1 158 ? 15.27987 -21.87108 40.47058 1.000 56.97040 214 SER A O 1
ATOM 2430 N N . SER A 1 159 ? 14.39252 -19.80503 40.40915 1.000 50.62382 215 SER A N 1
ATOM 2431 C CA . SER A 1 159 ? 13.42211 -20.08548 41.45704 1.000 53.81680 215 SER A CA 1
ATOM 2432 C C . SER A 1 159 ? 12.18243 -20.80554 40.94780 1.000 51.24030 215 SER A C 1
ATOM 2433 O O . SER A 1 159 ? 11.40105 -21.30605 41.76405 1.000 56.12529 215 SER A O 1
ATOM 2441 N N . LYS A 1 160 ? 11.98296 -20.87110 39.63202 1.000 42.53383 216 LYS A N 1
ATOM 2442 C CA . LYS A 1 160 ? 10.75470 -21.40077 39.05977 1.000 44.27204 216 LYS A CA 1
ATOM 2443 C C . LYS A 1 160 ? 10.97346 -22.62209 38.18112 1.000 49.35723 216 LYS A C 1
ATOM 2444 O O . LYS A 1 160 ? 9.99305 -23.20084 37.69746 1.000 46.75562 216 LYS A O 1
ATOM 2463 N N . THR A 1 161 ? 12.22305 -23.03013 37.96090 1.000 57.56645 217 THR A N 1
ATOM 2464 C CA . THR A 1 161 ? 12.49683 -24.20230 37.14114 1.000 56.97839 217 THR A CA 1
ATOM 2465 C C . THR A 1 161 ? 12.32713 -25.49318 37.92761 1.000 51.02059 217 THR A C 1
ATOM 2466 O O . THR A 1 161 ? 12.00821 -26.53596 37.34577 1.000 50.21668 217 THR A O 1
ATOM 2477 N N . ARG A 1 162 ? 12.53211 -25.43335 39.24268 1.000 47.14234 218 ARG A N 1
ATOM 2478 C CA . ARG A 1 162 ? 12.53617 -26.64269 40.05611 1.000 60.08109 218 ARG A CA 1
ATOM 2479 C C . ARG A 1 162 ? 11.22615 -27.40987 39.91993 1.000 54.07223 218 ARG A C 1
ATOM 2480 O O . ARG A 1 162 ? 11.22212 -28.64593 39.91626 1.000 44.51258 218 ARG A O 1
ATOM 2501 N N . LEU A 1 163 ? 10.10439 -26.69811 39.77448 1.000 48.08586 219 LEU A N 1
ATOM 2502 C CA . LEU A 1 163 ? 8.83331 -27.37152 39.51844 1.000 41.76818 219 LEU A CA 1
ATOM 2503 C C . LEU A 1 163 ? 8.84067 -28.04181 38.14899 1.000 49.83527 219 LEU A C 1
ATOM 2504 O O . LEU A 1 163 ? 8.48088 -29.21826 38.01821 1.000 46.57244 219 LEU A O 1
ATOM 2520 N N . TYR A 1 164 ? 9.24899 -27.30343 37.11320 1.000 45.99086 220 TYR A N 1
ATOM 2521 C CA . TYR A 1 164 ? 9.33623 -27.88497 35.77830 1.000 42.44586 220 TYR A CA 1
ATOM 2522 C C . TYR A 1 164 ? 10.27053 -29.08815 35.76252 1.000 48.95794 220 TYR A C 1
ATOM 2523 O O . TYR A 1 164 ? 10.01069 -30.07998 35.07083 1.000 43.58003 220 TYR A O 1
ATOM 2541 N N . ALA A 1 165 ? 11.37871 -29.00748 36.50347 1.000 47.55159 221 ALA A N 1
ATOM 2542 C CA . ALA A 1 165 ? 12.34661 -30.09778 36.51147 1.000 51.18862 221 ALA A CA 1
ATOM 2543 C C . ALA A 1 165 ? 11.78944 -31.33701 37.19834 1.000 46.49122 221 ALA A C 1
ATOM 2544 O O . ALA A 1 165 ? 12.11296 -32.46129 36.79899 1.000 47.87630 221 ALA A O 1
ATOM 2551 N N . LYS A 1 166 ? 10.96074 -31.15480 38.22972 1.000 44.37504 222 LYS A N 1
ATOM 2552 C CA . LYS A 1 166 ? 10.31108 -32.29254 38.87371 1.000 52.70104 222 LYS A CA 1
ATOM 2553 C C . LYS A 1 166 ? 9.44635 -33.05547 37.87810 1.000 45.64250 222 LYS A C 1
ATOM 2554 O O . LYS A 1 166 ? 9.57155 -34.27694 37.73342 1.000 56.93951 222 LYS A O 1
ATOM 2573 N N . TYR A 1 167 ? 8.55105 -32.34603 37.18693 1.000 39.46981 223 TYR A N 1
ATOM 2574 C CA . TYR A 1 167 ? 7.65838 -33.00359 36.24016 1.000 43.15648 223 TYR A CA 1
ATOM 2575 C C . TYR A 1 167 ? 8.43151 -33.66908 35.11076 1.000 45.37938 223 TYR A C 1
ATOM 2576 O O . TYR A 1 167 ? 8.01938 -34.72240 34.61180 1.000 41.29571 223 TYR A O 1
ATOM 2594 N N . LEU A 1 168 ? 9.54682 -33.06983 34.69017 1.000 46.99333 224 LEU A N 1
ATOM 2595 C CA . LEU A 1 168 ? 10.32877 -33.64852 33.60365 1.000 51.05878 224 LEU A CA 1
ATOM 2596 C C . LEU A 1 168 ? 11.05051 -34.90996 34.05831 1.000 50.83290 224 LEU A C 1
ATOM 2597 O O . LEU A 1 168 ? 11.19311 -35.86297 33.28350 1.000 50.25370 224 LEU A O 1
ATOM 2613 N N . ARG A 1 169 ? 11.52010 -34.93283 35.30847 1.000 50.79036 225 ARG A N 1
ATOM 2614 C CA . ARG A 1 169 ? 12.12448 -36.14866 35.84226 1.000 58.42325 225 ARG A CA 1
ATOM 2615 C C . ARG A 1 169 ? 11.09519 -37.26750 35.93565 1.000 57.86819 225 ARG A C 1
ATOM 2616 O O . ARG A 1 169 ? 11.40338 -38.43242 35.65754 1.000 48.91297 225 ARG A O 1
ATOM 2637 N N . SER A 1 170 ? 9.86362 -36.93271 36.32563 1.000 44.30602 226 SER A N 1
ATOM 2638 C CA . SER A 1 170 ? 8.80608 -37.93621 36.36392 1.000 49.99608 226 SER A CA 1
ATOM 2639 C C . SER A 1 170 ? 8.57111 -38.52794 34.97972 1.000 50.91839 226 SER A C 1
ATOM 2640 O O . SER A 1 170 ? 8.54040 -39.75158 34.81190 1.000 54.46852 226 SER A O 1
ATOM 2648 N N . LEU A 1 171 ? 8.41231 -37.67183 33.96812 1.000 49.38628 227 LEU A N 1
ATOM 2649 C CA . LEU A 1 171 ? 8.16707 -38.17807 32.62244 1.000 53.91040 227 LEU A CA 1
ATOM 2650 C C . LEU A 1 171 ? 9.31722 -39.04893 32.13500 1.000 60.90695 227 LEU A C 1
ATOM 2651 O O . LEU A 1 171 ? 9.11025 -39.94131 31.30485 1.000 62.41276 227 LEU A O 1
ATOM 2667 N N . ALA A 1 172 ? 10.52705 -38.81635 32.64401 1.000 53.30759 228 ALA A N 1
ATOM 2668 C CA . ALA A 1 172 ? 11.70184 -39.54965 32.19238 1.000 56.59262 228 ALA A CA 1
ATOM 2669 C C . ALA A 1 172 ? 11.89779 -40.86833 32.92561 1.000 60.63384 228 ALA A C 1
ATOM 2670 O O . ALA A 1 172 ? 12.45148 -41.81172 32.34829 1.000 63.64471 228 ALA A O 1
ATOM 2677 N N . GLU A 1 173 ? 11.44844 -40.96005 34.17714 1.000 50.88135 229 GLU A N 1
ATOM 2678 C CA . GLU A 1 173 ? 11.68710 -42.13070 35.00546 1.000 57.31525 229 GLU A CA 1
ATOM 2679 C C . GLU A 1 173 ? 10.42832 -42.92639 35.32230 1.000 63.51599 229 GLU A C 1
ATOM 2680 O O . GLU A 1 173 ? 10.53691 -44.01306 35.90189 1.000 63.38100 229 GLU A O 1
ATOM 2692 N N . LYS A 1 174 ? 9.24586 -42.42854 34.95747 1.000 63.72811 230 LYS A N 1
ATOM 2693 C CA . LYS A 1 174 ? 7.98889 -43.07577 35.31373 1.000 56.61662 230 LYS A CA 1
ATOM 2694 C C . LYS A 1 174 ? 7.11696 -43.38664 34.10364 1.000 57.22561 230 LYS A C 1
ATOM 2695 O O . LYS A 1 174 ? 5.96529 -43.80387 34.27599 1.000 70.08996 230 LYS A O 1
ATOM 2714 N N . THR A 1 175 ? 7.62764 -43.19731 32.88977 1.000 54.40654 231 THR A N 1
ATOM 2715 C CA . THR A 1 175 ? 6.89754 -43.51133 31.67084 1.000 57.96412 231 THR A CA 1
ATOM 2716 C C . THR A 1 175 ? 7.72063 -44.46140 30.80939 1.000 70.13648 231 THR A C 1
ATOM 2717 O O . THR A 1 175 ? 8.95184 -44.50209 30.90205 1.000 62.38940 231 THR A O 1
ATOM 2728 N N . ASP A 1 176 ? 7.02527 -45.23181 29.96829 1.000 69.87212 232 ASP A N 1
ATOM 2729 C CA . ASP A 1 176 ? 7.70816 -46.20713 29.12326 1.000 76.06707 232 ASP A CA 1
ATOM 2730 C C . ASP A 1 176 ? 8.62228 -45.51646 28.11910 1.000 72.56517 232 ASP A C 1
ATOM 2731 O O . ASP A 1 176 ? 9.79942 -45.86918 27.98759 1.000 71.01924 232 ASP A O 1
ATOM 2740 N N . LEU A 1 177 ? 8.09307 -44.53114 27.38874 1.000 60.44007 233 LEU A N 1
ATOM 2741 C CA . LEU A 1 177 ? 8.93686 -43.77842 26.46645 1.000 79.31314 233 LEU A CA 1
ATOM 2742 C C . LEU A 1 177 ? 10.05306 -43.05857 27.21063 1.000 74.03008 233 LEU A C 1
ATOM 2743 O O . LEU A 1 177 ? 11.16229 -42.91897 26.68296 1.000 69.24065 233 LEU A O 1
ATOM 2759 N N . GLY A 1 178 ? 9.78547 -42.60844 28.43766 1.000 67.44079 234 GLY A N 1
ATOM 2760 C CA . GLY A 1 178 ? 10.82452 -41.95092 29.21287 1.000 66.03403 234 GLY A CA 1
ATOM 2761 C C . GLY A 1 178 ? 11.93247 -42.90429 29.61748 1.000 74.81232 234 GLY A C 1
ATOM 2762 O O . GLY A 1 178 ? 13.11514 -42.63452 29.39088 1.000 65.86364 234 GLY A O 1
ATOM 2766 N N . ARG A 1 179 ? 11.56137 -44.03709 30.22004 1.000 80.69715 235 ARG A N 1
ATOM 2767 C CA . ARG A 1 179 ? 12.55837 -45.02370 30.62295 1.000 79.54172 235 ARG A CA 1
ATOM 2768 C C . ARG A 1 179 ? 13.35726 -45.53650 29.43215 1.000 69.73763 235 ARG A C 1
ATOM 2769 O O . ARG A 1 179 ? 14.50456 -45.96440 29.59319 1.000 62.07626 235 ARG A O 1
ATOM 2790 N N . LEU A 1 180 ? 12.77742 -45.49202 28.22837 1.000 69.54517 236 LEU A N 1
ATOM 2791 C CA . LEU A 1 180 ? 13.44976 -46.02917 27.05038 1.000 80.78152 236 LEU A CA 1
ATOM 2792 C C . LEU A 1 180 ? 14.42250 -45.03281 26.43358 1.000 81.55791 236 LEU A C 1
ATOM 2793 O O . LEU A 1 180 ? 15.44480 -45.44140 25.87076 1.000 70.51477 236 LEU A O 1
ATOM 2809 N N . THR A 1 181 ? 14.13501 -43.73653 26.53712 1.000 76.05252 237 THR A N 1
ATOM 2810 C CA . THR A 1 181 ? 14.91493 -42.69403 25.87863 1.000 75.32519 237 THR A CA 1
ATOM 2811 C C . THR A 1 181 ? 15.75097 -41.85784 26.83220 1.000 81.85282 237 THR A C 1
ATOM 2812 O O . THR A 1 181 ? 16.89210 -41.52210 26.50604 1.000 84.04401 237 THR A O 1
ATOM 2823 N N . SER A 1 182 ? 15.20619 -41.50085 27.99788 1.000 78.52091 238 SER A N 1
ATOM 2824 C CA . SER A 1 182 ? 15.93374 -40.70206 28.98499 1.000 76.36600 238 SER A CA 1
ATOM 2825 C C . SER A 1 182 ? 17.38715 -41.13102 29.17848 1.000 84.44028 238 SER A C 1
ATOM 2826 O O . SER A 1 182 ? 18.26360 -40.26205 29.14611 1.000 84.65510 238 SER A O 1
ATOM 2834 N N . PRO A 1 183 ? 17.70429 -42.41373 29.38507 1.000 89.07059 239 PRO A N 1
ATOM 2835 C CA . PRO A 1 183 ? 19.12553 -42.78558 29.52072 1.000 93.48171 239 PRO A CA 1
ATOM 2836 C C . PRO A 1 183 ? 19.98864 -42.29610 28.36793 1.000 89.78006 239 PRO A C 1
ATOM 2837 O O . PRO A 1 183 ? 21.05567 -41.71334 28.59910 1.000 85.81711 239 PRO A O 1
ATOM 2848 N N . SER A 1 184 ? 19.54857 -42.50647 27.12483 1.000 91.69202 240 SER A N 1
ATOM 2849 C CA . SER A 1 184 ? 20.34273 -42.07438 25.97932 1.000 96.70112 240 SER A CA 1
ATOM 2850 C C . SER A 1 184 ? 20.43652 -40.55486 25.90844 1.000 94.19070 240 SER A C 1
ATOM 2851 O O . SER A 1 184 ? 21.49690 -40.00747 25.58422 1.000 95.27189 240 SER A O 1
ATOM 2859 N N . ILE A 1 185 ? 19.33877 -39.85664 26.20466 1.000 91.44546 241 ILE A N 1
ATOM 2860 C CA . ILE A 1 185 ? 19.33808 -38.40126 26.09990 1.000 84.88355 241 ILE A CA 1
ATOM 2861 C C . ILE A 1 185 ? 20.20094 -37.78397 27.19334 1.000 84.76675 241 ILE A C 1
ATOM 2862 O O . ILE A 1 185 ? 20.88319 -36.77695 26.96914 1.000 83.98756 241 ILE A O 1
ATOM 2878 N N . MET A 1 186 ? 20.18466 -38.36982 28.39303 1.000 87.71434 242 MET A N 1
ATOM 2879 C CA . MET A 1 186 ? 21.00513 -37.84067 29.47702 1.000 87.84835 242 MET A CA 1
ATOM 2880 C C . MET A 1 186 ? 22.49191 -38.01850 29.19017 1.000 94.67109 242 MET A C 1
ATOM 2881 O O . MET A 1 186 ? 23.31284 -37.22850 29.67052 1.000 93.58845 242 MET A O 1
ATOM 2895 N N . ARG A 1 187 ? 22.85723 -39.04239 28.41511 1.000 95.75026 243 ARG A N 1
ATOM 2896 C CA . ARG A 1 187 ? 24.25611 -39.22812 28.04438 1.000 97.02592 243 ARG A CA 1
ATOM 2897 C C . ARG A 1 187 ? 24.69472 -38.17663 27.03237 1.000 98.82180 243 ARG A C 1
ATOM 2898 O O . ARG A 1 187 ? 25.76402 -37.57089 27.17103 1.000 101.37909 243 ARG A O 1
ATOM 2919 N N . PHE A 1 188 ? 23.87743 -37.95129 26.00091 1.000 101.82296 244 PHE A N 1
ATOM 2920 C CA . PHE A 1 188 ? 24.22373 -36.97039 24.97789 1.000 103.70239 244 PHE A CA 1
ATOM 2921 C C . PHE A 1 188 ? 24.40222 -35.58379 25.58218 1.000 101.27174 244 PHE A C 1
ATOM 2922 O O . PHE A 1 188 ? 25.33223 -34.85417 25.21819 1.000 103.90719 244 PHE A O 1
ATOM 2939 N N . VAL A 1 189 ? 23.51993 -35.20180 26.50772 1.000 100.79021 245 VAL A N 1
ATOM 2940 C CA . VAL A 1 189 ? 23.66100 -33.91378 27.18037 1.000 105.29418 245 VAL A CA 1
ATOM 2941 C C . VAL A 1 189 ? 24.97775 -33.85712 27.94391 1.000 105.74234 245 VAL A C 1
ATOM 2942 O O . VAL A 1 189 ? 25.65293 -32.82067 27.97465 1.000 100.36211 245 VAL A O 1
ATOM 2955 N N . ASP A 1 190 ? 25.36278 -34.97027 28.57051 1.000 104.95071 246 ASP A N 1
ATOM 2956 C CA . ASP A 1 190 ? 26.59231 -35.00701 29.35524 1.000 106.79330 246 ASP A CA 1
ATOM 2957 C C . ASP A 1 190 ? 27.79559 -34.60094 28.51145 1.000 110.02833 246 ASP A C 1
ATOM 2958 O O . ASP A 1 190 ? 28.51000 -33.64656 28.83968 1.000 107.70208 246 ASP A O 1
ATOM 2967 N N . GLU A 1 191 ? 28.03207 -35.31824 27.41026 1.000 108.50719 247 GLU A N 1
ATOM 2968 C CA . GLU A 1 191 ? 29.20363 -35.04351 26.58510 1.000 101.20680 247 GLU A CA 1
ATOM 2969 C C . GLU A 1 191 ? 29.16717 -33.62926 26.01848 1.000 103.43623 247 GLU A C 1
ATOM 2970 O O . GLU A 1 191 ? 30.19487 -32.94198 25.98053 1.000 96.36625 247 GLU A O 1
ATOM 2982 N N . SER A 1 192 ? 27.99254 -33.17921 25.56962 1.000 103.16199 248 SER A N 1
ATOM 2983 C CA . SER A 1 192 ? 27.88515 -31.86556 24.94206 1.000 92.70296 248 SER A CA 1
ATOM 2984 C C . SER A 1 192 ? 28.52080 -30.78537 25.80936 1.000 91.32800 248 SER A C 1
ATOM 2985 O O . SER A 1 192 ? 29.28041 -29.94283 25.31845 1.000 95.06982 248 SER A O 1
ATOM 2993 N N . MET A 1 193 ? 28.22693 -30.80082 27.10474 1.000 98.34342 249 MET A N 1
ATOM 2994 C CA . MET A 1 193 ? 28.78616 -29.82246 28.02953 1.000 97.34519 249 MET A CA 1
ATOM 2995 C C . MET A 1 193 ? 30.28943 -30.02313 28.19407 1.000 94.16290 249 MET A C 1
ATOM 2996 O O . MET A 1 193 ? 31.08810 -29.20055 27.74482 1.000 88.79233 249 MET A O 1
ATOM 3010 N N . MET A 1 205 ? 28.24832 -40.05675 34.98530 1.000 75.57387 261 MET A N 1
ATOM 3011 C CA . MET A 1 205 ? 27.44448 -40.45645 36.13357 1.000 86.91593 261 MET A CA 1
ATOM 3012 C C . MET A 1 205 ? 26.28013 -41.34209 35.69867 1.000 75.38603 261 MET A C 1
ATOM 3013 O O . MET A 1 205 ? 26.12195 -41.64239 34.51524 1.000 72.95906 261 MET A O 1
ATOM 3026 N N . THR A 1 206 ? 25.47007 -41.75942 36.66580 1.000 80.20429 262 THR A N 1
ATOM 3027 C CA . THR A 1 206 ? 24.23366 -42.47175 36.38516 1.000 77.34391 262 THR A CA 1
ATOM 3028 C C . THR A 1 206 ? 23.10124 -41.47141 36.18528 1.000 79.37430 262 THR A C 1
ATOM 3029 O O . THR A 1 206 ? 23.12612 -40.36087 36.72322 1.000 74.97345 262 THR A O 1
ATOM 3040 N N . SER A 1 207 ? 22.10601 -41.87309 35.39793 1.000 75.68590 263 SER A N 1
ATOM 3041 C CA . SER A 1 207 ? 20.96580 -40.99710 35.13873 1.000 77.89003 263 SER A CA 1
ATOM 3042 C C . SER A 1 207 ? 20.34147 -40.46815 36.42024 1.000 75.76002 263 SER A C 1
ATOM 3043 O O . SER A 1 207 ? 20.15391 -39.23933 36.52398 1.000 70.45072 263 SER A O 1
ATOM 3051 N N . PRO A 1 208 ? 19.97256 -41.31002 37.41357 1.000 79.62111 264 PRO A N 1
ATOM 3052 C CA . PRO A 1 208 ? 19.50726 -40.71657 38.67794 1.000 77.52692 264 PRO A CA 1
ATOM 3053 C C . PRO A 1 208 ? 20.49454 -39.75263 39.30700 1.000 77.34832 264 PRO A C 1
ATOM 3054 O O . PRO A 1 208 ? 20.08757 -38.72681 39.86873 1.000 70.35361 264 PRO A O 1
ATOM 3065 N N . ALA A 1 209 ? 21.78977 -40.06074 39.23441 1.000 71.58849 265 ALA A N 1
ATOM 3066 C CA . ALA A 1 209 ? 22.79216 -39.11577 39.70975 1.000 79.68597 265 ALA A CA 1
ATOM 3067 C C . ALA A 1 209 ? 22.69952 -37.80164 38.94625 1.000 82.78294 265 ALA A C 1
ATOM 3068 O O . ALA A 1 209 ? 22.74502 -36.72143 39.54592 1.000 82.98340 265 ALA A O 1
ATOM 3075 N N . MET A 1 210 ? 22.55739 -37.87342 37.62096 1.000 78.37784 266 MET A N 1
ATOM 3076 C CA . MET A 1 210 ? 22.42309 -36.65826 36.82482 1.000 79.92345 266 MET A CA 1
ATOM 3077 C C . MET A 1 210 ? 21.23598 -35.82686 37.29581 1.000 76.99310 266 MET A C 1
ATOM 3078 O O . MET A 1 210 ? 21.36407 -34.62101 37.53779 1.000 82.20522 266 MET A O 1
ATOM 3092 N N . TRP A 1 211 ? 20.06942 -36.45876 37.44199 1.000 71.31131 267 TRP A N 1
ATOM 3093 C CA . TRP A 1 211 ? 18.88675 -35.72954 37.88928 1.000 72.21274 267 TRP A CA 1
ATOM 3094 C C . TRP A 1 211 ? 19.10517 -35.12840 39.27271 1.000 74.06722 267 TRP A C 1
ATOM 3095 O O . TRP A 1 211 ? 18.80660 -33.95154 39.50590 1.000 75.27145 267 TRP A O 1
ATOM 3116 N N . ASP A 1 212 ? 19.61785 -35.92984 40.21038 1.000 67.35730 268 ASP A N 1
ATOM 3117 C CA . ASP A 1 212 ? 19.88934 -35.41738 41.54917 1.000 71.79284 268 ASP A CA 1
ATOM 3118 C C . ASP A 1 212 ? 20.84864 -34.23496 41.50073 1.000 76.71508 268 ASP A C 1
ATOM 3119 O O . ASP A 1 212 ? 20.65845 -33.24033 42.21015 1.000 69.96594 268 ASP A O 1
ATOM 3128 N N . THR A 1 213 ? 21.89210 -34.32704 40.67380 1.000 79.08031 269 THR A N 1
ATOM 3129 C CA . THR A 1 213 ? 22.86320 -33.24087 40.59913 1.000 82.65200 269 THR A CA 1
ATOM 3130 C C . THR A 1 213 ? 22.25862 -32.01008 39.93372 1.000 88.13374 269 THR A C 1
ATOM 3131 O O . THR A 1 213 ? 22.50913 -30.87897 40.36583 1.000 84.70343 269 THR A O 1
ATOM 3142 N N . LEU A 1 214 ? 21.46579 -32.20880 38.87758 1.000 86.10412 270 LEU A N 1
ATOM 3143 C CA . LEU A 1 214 ? 20.74875 -31.09380 38.26749 1.000 80.96066 270 LEU A CA 1
ATOM 3144 C C . LEU A 1 214 ? 19.95380 -30.32650 39.31531 1.000 79.05080 270 LEU A C 1
ATOM 3145 O O . LEU A 1 214 ? 20.04656 -29.09783 39.41201 1.000 78.23748 270 LEU A O 1
ATOM 3161 N N . GLU A 1 215 ? 19.15969 -31.04491 40.11061 1.000 71.44646 271 GLU A N 1
ATOM 3162 C CA . GLU A 1 215 ? 18.33480 -30.39208 41.12126 1.000 77.62082 271 GLU A CA 1
ATOM 3163 C C . GLU A 1 215 ? 19.19157 -29.61898 42.11556 1.000 75.27068 271 GLU A C 1
ATOM 3164 O O . GLU A 1 215 ? 18.79391 -28.54651 42.58603 1.000 72.55081 271 GLU A O 1
ATOM 3176 N N . ARG A 1 216 ? 20.37174 -30.14638 42.44846 1.000 79.43265 272 ARG A N 1
ATOM 3177 C CA . ARG A 1 216 ? 21.32168 -29.38724 43.25681 1.000 78.87213 272 ARG A CA 1
ATOM 3178 C C . ARG A 1 216 ? 21.84395 -28.18832 42.47666 1.000 78.71843 272 ARG A C 1
ATOM 3179 O O . ARG A 1 216 ? 21.90134 -27.06904 42.99955 1.000 74.97644 272 ARG A O 1
ATOM 3200 N N . PHE A 1 217 ? 22.24199 -28.40788 41.22225 1.000 78.31586 273 PHE A N 1
ATOM 3201 C CA . PHE A 1 217 ? 22.74838 -27.30739 40.41158 1.000 79.57251 273 PHE A CA 1
ATOM 3202 C C . PHE A 1 217 ? 21.69146 -26.22540 40.23733 1.000 65.77573 273 PHE A C 1
ATOM 3203 O O . PHE A 1 217 ? 22.02654 -25.04021 40.13757 1.000 65.87312 273 PHE A O 1
ATOM 3220 N N . LEU A 1 218 ? 20.41327 -26.60929 40.21844 1.000 74.35549 274 LEU A N 1
ATOM 3221 C CA . LEU A 1 218 ? 19.34593 -25.62693 40.06372 1.000 69.05341 274 LEU A CA 1
ATOM 3222 C C . LEU A 1 218 ? 19.21940 -24.75392 41.30586 1.000 59.93507 274 LEU A C 1
ATOM 3223 O O . LEU A 1 218 ? 19.15817 -23.52321 41.20855 1.000 64.67691 274 LEU A O 1
ATOM 3239 N N . GLU A 1 219 ? 19.17264 -25.37217 42.48685 1.000 63.11843 275 GLU A N 1
ATOM 3240 C CA . GLU A 1 219 ? 19.08314 -24.59191 43.71501 1.000 70.30712 275 GLU A CA 1
ATOM 3241 C C . GLU A 1 219 ? 20.37197 -23.83874 44.01143 1.000 67.68832 275 GLU A C 1
ATOM 3242 O O . GLU A 1 219 ? 20.33459 -22.82410 44.71492 1.000 72.15332 275 GLU A O 1
ATOM 3254 N N . THR A 1 220 ? 21.50780 -24.31644 43.49909 1.000 65.34858 276 THR A N 1
ATOM 3255 C CA . THR A 1 220 ? 22.76155 -23.58861 43.66408 1.000 63.13369 276 THR A CA 1
ATOM 3256 C C . THR A 1 220 ? 22.72795 -22.26961 42.90362 1.000 68.97334 276 THR A C 1
ATOM 3257 O O . THR A 1 220 ? 23.25920 -21.25790 43.37680 1.000 76.79464 276 THR A O 1
ATOM 3268 N N . GLY A 1 221 ? 22.11199 -22.26429 41.71919 1.000 60.95332 277 GLY A N 1
ATOM 3269 C CA . GLY A 1 221 ? 21.98615 -21.03455 40.96094 1.000 69.84157 277 GLY A CA 1
ATOM 3270 C C . GLY A 1 221 ? 20.88306 -20.12908 41.45926 1.000 69.92714 277 GLY A C 1
ATOM 3271 O O . GLY A 1 221 ? 20.95998 -18.90825 41.29068 1.000 66.75928 277 GLY A O 1
ATOM 3275 N N . ALA A 1 222 ? 19.84131 -20.69998 42.06757 1.000 60.45576 278 ALA A N 1
ATOM 3276 C CA . ALA A 1 222 ? 18.81151 -19.86380 42.67267 1.000 66.45251 278 ALA A CA 1
ATOM 3277 C C . ALA A 1 222 ? 19.34206 -19.15417 43.91154 1.000 69.39960 278 ALA A C 1
ATOM 3278 O O . ALA A 1 222 ? 18.93928 -18.02119 44.19638 1.000 72.94318 278 ALA A O 1
ATOM 3285 N N . SER A 1 223 ? 20.24460 -19.79944 44.65475 1.000 72.55126 279 SER A N 1
ATOM 3286 C CA . SER A 1 223 ? 20.88639 -19.13024 45.77961 1.000 79.45212 279 SER A CA 1
ATOM 3287 C C . SER A 1 223 ? 21.78920 -17.99890 45.30952 1.000 68.28332 279 SER A C 1
ATOM 3288 O O . SER A 1 223 ? 21.91552 -16.97871 45.99704 1.000 69.19943 279 SER A O 1
ATOM 3296 N N . ALA A 1 224 ? 22.41714 -18.15844 44.14253 1.000 60.57756 280 ALA A N 1
ATOM 3297 C CA . ALA A 1 224 ? 23.28810 -17.11221 43.61977 1.000 74.17394 280 ALA A CA 1
ATOM 3298 C C . ALA A 1 224 ? 22.48008 -15.93915 43.08087 1.000 69.07002 280 ALA A C 1
ATOM 3299 O O . ALA A 1 224 ? 22.89088 -14.78071 43.21637 1.000 63.80660 280 ALA A O 1
ATOM 3306 N N . TRP A 1 225 ? 21.33445 -16.21842 42.45662 1.000 63.34310 281 TRP A N 1
ATOM 3307 C CA . TRP A 1 225 ? 20.47026 -15.15604 41.95914 1.000 63.44645 281 TRP A CA 1
ATOM 3308 C C . TRP A 1 225 ? 19.75386 -14.41804 43.08080 1.000 72.28823 281 TRP A C 1
ATOM 3309 O O . TRP A 1 225 ? 19.20932 -13.33564 42.83738 1.000 70.55917 281 TRP A O 1
ATOM 3330 N N . ARG A 1 226 ? 19.73823 -14.97647 44.29165 1.000 68.81166 282 ARG A N 1
ATOM 3331 C CA . ARG A 1 226 ? 19.22179 -14.29376 45.46884 1.000 72.50588 282 ARG A CA 1
ATOM 3332 C C . ARG A 1 226 ? 20.31577 -13.60411 46.27416 1.000 71.63956 282 ARG A C 1
ATOM 3333 O O . ARG A 1 226 ? 20.00045 -12.82671 47.18115 1.000 63.21696 282 ARG A O 1
ATOM 3354 N N . ASP A 1 227 ? 21.57828 -13.86618 45.96483 1.000 67.19827 283 ASP A N 1
ATOM 3355 C CA . ASP A 1 227 ? 22.69073 -13.33425 46.74607 1.000 63.66804 283 ASP A CA 1
ATOM 3356 C C . ASP A 1 227 ? 22.89454 -11.85215 46.46081 1.000 65.82135 283 ASP A C 1
ATOM 3357 O O . ASP A 1 227 ? 23.19467 -11.48887 45.31650 1.000 49.90058 283 ASP A O 1
ATOM 3366 N N . PRO A 1 228 ? 22.75091 -10.96566 47.45145 1.000 67.52911 284 PRO A N 1
ATOM 3367 C CA . PRO A 1 228 ? 23.03029 -9.54175 47.19569 1.000 79.08654 284 PRO A CA 1
ATOM 3368 C C . PRO A 1 228 ? 24.47814 -9.26189 46.82710 1.000 80.68920 284 PRO A C 1
ATOM 3369 O O . PRO A 1 228 ? 24.75385 -8.23039 46.20210 1.000 73.55409 284 PRO A O 1
ATOM 3380 N N . GLU A 1 229 ? 25.41146 -10.13783 47.19104 1.000 72.30397 285 GLU A N 1
ATOM 3381 C CA . GLU A 1 229 ? 26.80758 -9.95930 46.81399 1.000 79.32433 285 GLU A CA 1
ATOM 3382 C C . GLU A 1 229 ? 27.09783 -10.43781 45.39787 1.000 74.23333 285 GLU A C 1
ATOM 3383 O O . GLU A 1 229 ? 28.23735 -10.30882 44.93755 1.000 76.59614 285 GLU A O 1
ATOM 3395 N N . ARG A 1 230 ? 26.09771 -10.97794 44.69704 1.000 63.60148 286 ARG A N 1
ATOM 3396 C CA . ARG A 1 230 ? 26.26979 -11.47049 43.34240 1.000 54.76993 286 ARG A CA 1
ATOM 3397 C C . ARG A 1 230 ? 25.30444 -10.86134 42.33466 1.000 51.55437 286 ARG A C 1
ATOM 3398 O O . ARG A 1 230 ? 25.60461 -10.87509 41.13801 1.000 48.76518 286 ARG A O 1
ATOM 3419 N N . PHE A 1 231 ? 24.16813 -10.32898 42.78276 1.000 55.16427 287 PHE A N 1
ATOM 3420 C CA . PHE A 1 231 ? 23.13208 -9.82276 41.89077 1.000 49.19458 287 PHE A CA 1
ATOM 3421 C C . PHE A 1 231 ? 22.61469 -8.50574 42.44228 1.000 51.67328 287 PHE A C 1
ATOM 3422 O O . PHE A 1 231 ? 22.25221 -8.42413 43.61950 1.000 49.70904 287 PHE A O 1
ATOM 3439 N N . ARG A 1 232 ? 22.57155 -7.48499 41.59181 1.000 39.48751 288 ARG A N 1
ATOM 3440 C CA . ARG A 1 232 ? 22.04145 -6.18486 41.97554 1.000 41.42383 288 ARG A CA 1
ATOM 3441 C C . ARG A 1 232 ? 21.15782 -5.66948 40.85151 1.000 41.73686 288 ARG A C 1
ATOM 3442 O O . ARG A 1 232 ? 21.57791 -5.64016 39.69136 1.000 40.69885 288 ARG A O 1
ATOM 3463 N N . SER A 1 233 ? 19.93422 -5.28236 41.19521 1.000 35.88899 289 SER A N 1
ATOM 3464 C CA . SER A 1 233 ? 19.00004 -4.68491 40.25326 1.000 33.40393 289 SER A CA 1
ATOM 3465 C C . SER A 1 233 ? 18.60211 -3.30813 40.76490 1.000 35.75525 289 SER A C 1
ATOM 3466 O O . SER A 1 233 ? 18.44756 -3.10344 41.97368 1.000 34.27684 289 SER A O 1
ATOM 3474 N N . PHE A 1 234 ? 18.45499 -2.36483 39.83856 1.000 35.33699 290 PHE A N 1
ATOM 3475 C CA . PHE A 1 234 ? 18.14557 -0.98119 40.16060 1.000 29.98921 290 PHE A CA 1
ATOM 3476 C C . PHE A 1 234 ? 16.97494 -0.51349 39.31293 1.000 33.21920 290 PHE A C 1
ATOM 3477 O O . PHE A 1 234 ? 16.92016 -0.79178 38.11152 1.000 29.47550 290 PHE A O 1
ATOM 3494 N N . LEU A 1 235 ? 16.04746 0.20335 39.93848 1.000 29.23738 291 LEU A N 1
ATOM 3495 C CA . LEU A 1 235 ? 14.98783 0.87327 39.20057 1.000 27.35767 291 LEU A CA 1
ATOM 3496 C C . LEU A 1 235 ? 15.50756 2.18898 38.63400 1.000 32.63611 291 LEU A C 1
ATOM 3497 O O . LEU A 1 235 ? 16.28624 2.89454 39.28127 1.000 36.69239 291 LEU A O 1
ATOM 3513 N N . VAL A 1 236 ? 15.07580 2.51813 37.41888 1.000 34.35114 292 VAL A N 1
ATOM 3514 C CA . VAL A 1 236 ? 15.36242 3.81613 36.82379 1.000 32.66307 292 VAL A CA 1
ATOM 3515 C C . VAL A 1 236 ? 14.04937 4.46250 36.40898 1.000 35.07586 292 VAL A C 1
ATOM 3516 O O . VAL A 1 236 ? 13.09449 3.78242 36.01881 1.000 31.30046 292 VAL A O 1
ATOM 3529 N N . MET A 1 237 ? 14.01221 5.79083 36.48356 1.000 32.60408 293 MET A N 1
ATOM 3530 C CA . MET A 1 237 ? 12.83023 6.54392 36.09980 1.000 36.45289 293 MET A CA 1
ATOM 3531 C C . MET A 1 237 ? 13.24755 7.92454 35.61680 1.000 36.85342 293 MET A C 1
ATOM 3532 O O . MET A 1 237 ? 14.30616 8.43976 35.98792 1.000 39.44767 293 MET A O 1
ATOM 3546 N N . ASP A 1 238 ? 12.41254 8.50162 34.75537 1.000 41.04648 294 ASP A N 1
ATOM 3547 C CA . ASP A 1 238 ? 12.50770 9.91394 34.41661 1.000 44.77907 294 ASP A CA 1
ATOM 3548 C C . ASP A 1 238 ? 11.64057 10.68119 35.40778 1.000 38.66777 294 ASP A C 1
ATOM 3549 O O . ASP A 1 238 ? 10.40621 10.62088 35.30404 1.000 44.65589 294 ASP A O 1
ATOM 3558 N N . PRO A 1 239 ? 12.22100 11.40800 36.36774 1.000 51.25406 295 PRO A N 1
ATOM 3559 C CA . PRO A 1 239 ? 11.39843 11.99374 37.44172 1.000 53.04571 295 PRO A CA 1
ATOM 3560 C C . PRO A 1 239 ? 10.36846 13.00272 36.95612 1.000 49.04623 295 PRO A C 1
ATOM 3561 O O . PRO A 1 239 ? 9.47749 13.36563 37.73546 1.000 56.90849 295 PRO A O 1
ATOM 3572 N N . ASN A 1 240 ? 10.45296 13.46178 35.70806 1.000 58.69971 296 ASN A N 1
ATOM 3573 C CA . ASN A 1 240 ? 9.48288 14.39316 35.14971 1.000 60.61550 296 ASN A CA 1
ATOM 3574 C C . ASN A 1 240 ? 8.42532 13.69987 34.29866 1.000 64.17918 296 ASN A C 1
ATOM 3575 O O . ASN A 1 240 ? 7.66378 14.37854 33.60195 1.000 67.04867 296 ASN A O 1
ATOM 3586 N N . ASN A 1 241 ? 8.36499 12.37317 34.33308 1.000 56.66733 297 ASN A N 1
ATOM 3587 C CA . ASN A 1 241 ? 7.31622 11.61604 33.64810 1.000 50.27625 297 ASN A CA 1
ATOM 3588 C C . ASN A 1 241 ? 6.57387 10.76241 34.66656 1.000 51.46536 297 ASN A C 1
ATOM 3589 O O . ASN A 1 241 ? 7.14451 9.78034 35.17986 1.000 45.79087 297 ASN A O 1
ATOM 3600 N N . PRO A 1 242 ? 5.32011 11.08736 34.99932 1.000 49.27460 298 PRO A N 1
ATOM 3601 C CA . PRO A 1 242 ? 4.60222 10.27138 35.99377 1.000 43.09847 298 PRO A CA 1
ATOM 3602 C C . PRO A 1 242 ? 4.48466 8.80671 35.61117 1.000 43.97103 298 PRO A C 1
ATOM 3603 O O . PRO A 1 242 ? 4.56161 7.93760 36.48831 1.000 39.72502 298 PRO A O 1
ATOM 3614 N N . MET A 1 243 ? 4.28773 8.49968 34.32688 1.000 37.43500 299 MET A N 1
ATOM 3615 C CA . MET A 1 243 ? 4.19620 7.09814 33.93345 1.000 41.12356 299 MET A CA 1
ATOM 3616 C C . MET A 1 243 ? 5.51937 6.37737 34.16879 1.000 36.46253 299 MET A C 1
ATOM 3617 O O . MET A 1 243 ? 5.52336 5.18770 34.50230 1.000 41.47457 299 MET A O 1
ATOM 3631 N N . SER A 1 244 ? 6.64555 7.07858 34.00699 1.000 43.91982 300 SER A N 1
ATOM 3632 C CA . SER A 1 244 ? 7.94111 6.46424 34.27724 1.000 32.77176 300 SER A CA 1
ATOM 3633 C C . SER A 1 244 ? 8.06979 6.08718 35.74654 1.000 44.16175 300 SER A C 1
ATOM 3634 O O . SER A 1 244 ? 8.58237 5.01132 36.07915 1.000 29.95476 300 SER A O 1
ATOM 3642 N N . VAL A 1 245 ? 7.60897 6.96401 36.64067 1.000 37.63298 301 VAL A N 1
ATOM 3643 C CA . VAL A 1 245 ? 7.72054 6.69908 38.06996 1.000 35.70082 301 VAL A CA 1
ATOM 3644 C C . VAL A 1 245 ? 6.78310 5.57035 38.47716 1.000 31.35962 301 VAL A C 1
ATOM 3645 O O . VAL A 1 245 ? 7.16346 4.67514 39.24109 1.000 36.81708 301 VAL A O 1
ATOM 3658 N N . LYS A 1 246 ? 5.54690 5.58819 37.97456 1.000 36.77685 302 LYS A N 1
ATOM 3659 C CA . LYS A 1 246 ? 4.60992 4.51579 38.29321 1.000 31.87598 302 LYS A CA 1
ATOM 3660 C C . LYS A 1 246 ? 5.10999 3.17769 37.76420 1.000 38.68179 302 LYS A C 1
ATOM 3661 O O . LYS A 1 246 ? 4.97193 2.14399 38.43042 1.000 35.64460 302 LYS A O 1
ATOM 3680 N N . ALA A 1 247 ? 5.69668 3.17790 36.56569 1.000 35.08513 303 ALA A N 1
ATOM 3681 C CA . ALA A 1 247 ? 6.22778 1.94143 36.00526 1.000 31.94332 303 ALA A CA 1
ATOM 3682 C C . ALA A 1 247 ? 7.33546 1.37442 36.88225 1.000 29.94781 303 ALA A C 1
ATOM 3683 O O . ALA A 1 247 ? 7.45778 0.15270 37.02680 1.000 31.82541 303 ALA A O 1
ATOM 3690 N N . ALA A 1 248 ? 8.15600 2.24768 37.47425 1.000 31.94390 304 ALA A N 1
ATOM 3691 C CA . ALA A 1 248 ? 9.24014 1.78062 38.33274 1.000 38.79632 304 ALA A CA 1
ATOM 3692 C C . ALA A 1 248 ? 8.69948 1.08461 39.57577 1.000 34.20861 304 ALA A C 1
ATOM 3693 O O . ALA A 1 248 ? 9.25689 0.07492 40.02315 1.000 32.22667 304 ALA A O 1
ATOM 3700 N N . LEU A 1 249 ? 7.62302 1.62097 40.15876 1.000 36.45789 305 LEU A N 1
ATOM 3701 C CA . LEU A 1 249 ? 6.98178 0.95517 41.28870 1.000 34.86947 305 LEU A CA 1
ATOM 3702 C C . LEU A 1 249 ? 6.42554 -0.40505 40.88251 1.000 30.73946 305 LEU A C 1
ATOM 3703 O O . LEU A 1 249 ? 6.52601 -1.37853 41.63906 1.000 35.29893 305 LEU A O 1
ATOM 3719 N N . ARG A 1 250 ? 5.83470 -0.49110 39.68815 1.000 31.33087 306 ARG A N 1
ATOM 3720 C CA . ARG A 1 250 ? 5.28866 -1.75974 39.21465 1.000 40.33656 306 ARG A CA 1
ATOM 3721 C C . ARG A 1 250 ? 6.38632 -2.80174 39.03109 1.000 35.26588 306 ARG A C 1
ATOM 3722 O O . ARG A 1 250 ? 6.24852 -3.95077 39.46654 1.000 34.39942 306 ARG A O 1
ATOM 3743 N N . TYR A 1 251 ? 7.47787 -2.42653 38.36191 1.000 33.71163 307 TYR A N 1
ATOM 3744 C CA . TYR A 1 251 ? 8.54288 -3.39077 38.10598 1.000 33.15361 307 TYR A CA 1
ATOM 3745 C C . TYR A 1 251 ? 9.26132 -3.78079 39.39144 1.000 30.92791 307 TYR A C 1
ATOM 3746 O O . TYR A 1 251 ? 9.82551 -4.87751 39.47601 1.000 29.50165 307 TYR A O 1
ATOM 3764 N N . TRP A 1 252 ? 9.26185 -2.89485 40.39038 1.000 30.13581 308 TRP A N 1
ATOM 3765 C CA . TRP A 1 252 ? 9.69690 -3.27405 41.73135 1.000 28.58925 308 TRP A CA 1
ATOM 3766 C C . TRP A 1 252 ? 8.90086 -4.47085 42.23647 1.000 31.13334 308 TRP A C 1
ATOM 3767 O O . TRP A 1 252 ? 9.47283 -5.47609 42.67293 1.000 31.70506 308 TRP A O 1
ATOM 3788 N N . GLY A 1 253 ? 7.57105 -4.37734 42.18701 1.000 32.50557 309 GLY A N 1
ATOM 3789 C CA . GLY A 1 253 ? 6.74770 -5.50792 42.58023 1.000 31.47049 309 GLY A CA 1
ATOM 3790 C C . GLY A 1 253 ? 7.00189 -6.73943 41.73257 1.000 29.49323 309 GLY A C 1
ATOM 3791 O O . GLY A 1 253 ? 7.03785 -7.86103 42.24476 1.000 31.36495 309 GLY A O 1
ATOM 3795 N N . CYS A 1 254 ? 7.18206 -6.55116 40.42272 1.000 36.70820 310 CYS A N 1
ATOM 3796 C CA . CYS A 1 254 ? 7.46144 -7.69317 39.55918 1.000 27.09638 310 CYS A CA 1
ATOM 3797 C C . CYS A 1 254 ? 8.78465 -8.35061 39.92535 1.000 34.58504 310 CYS A C 1
ATOM 3798 O O . CYS A 1 254 ? 8.92680 -9.57140 39.79469 1.000 35.38323 310 CYS A O 1
ATOM 3806 N N . THR A 1 255 ? 9.76121 -7.56388 40.38542 1.000 32.28218 311 THR A N 1
ATOM 3807 C CA . THR A 1 255 ? 11.02247 -8.14357 40.83591 1.000 36.15185 311 THR A CA 1
ATOM 3808 C C . THR A 1 255 ? 10.81365 -9.00384 42.07682 1.000 32.11256 311 THR A C 1
ATOM 3809 O O . THR A 1 255 ? 11.38235 -10.09688 42.18872 1.000 35.03851 311 THR A O 1
ATOM 3820 N N . VAL A 1 256 ? 10.00383 -8.52393 43.02175 1.000 37.60458 312 VAL A N 1
ATOM 3821 C CA . VAL A 1 256 ? 9.67179 -9.33139 44.19079 1.000 37.81911 312 VAL A CA 1
ATOM 3822 C C . VAL A 1 256 ? 8.94443 -10.59957 43.76562 1.000 29.10502 312 VAL A C 1
ATOM 3823 O O . VAL A 1 256 ? 9.17530 -11.68250 44.31783 1.000 42.58513 312 VAL A O 1
ATOM 3836 N N . GLN A 1 257 ? 8.05904 -10.48863 42.77192 1.000 31.48004 313 GLN A N 1
ATOM 3837 C CA . GLN A 1 257 ? 7.29948 -11.65330 42.33121 1.000 35.15681 313 GLN A CA 1
ATOM 3838 C C . GLN A 1 257 ? 8.17775 -12.64240 41.58084 1.000 43.13631 313 GLN A C 1
ATOM 3839 O O . GLN A 1 257 ? 7.89849 -13.84707 41.58750 1.000 43.35641 313 GLN A O 1
ATOM 3853 N N . ALA A 1 258 ? 9.23020 -12.15502 40.92288 1.000 37.56596 314 ALA A N 1
ATOM 3854 C CA . ALA A 1 258 ? 10.20605 -13.03712 40.30220 1.000 40.50913 314 ALA A CA 1
ATOM 3855 C C . ALA A 1 258 ? 11.01616 -13.81770 41.32655 1.000 35.66208 314 ALA A C 1
ATOM 3856 O O . ALA A 1 258 ? 11.72650 -14.75271 40.94366 1.000 42.05699 314 ALA A O 1
ATOM 3863 N N . GLY A 1 259 ? 10.91581 -13.47031 42.60459 1.000 43.02968 315 GLY A N 1
ATOM 3864 C CA . GLY A 1 259 ? 11.70306 -14.10039 43.63991 1.000 43.54282 315 GLY A CA 1
ATOM 3865 C C . GLY A 1 259 ? 12.97389 -13.37148 44.01050 1.000 42.59678 315 GLY A C 1
ATOM 3866 O O . GLY A 1 259 ? 13.84572 -13.97575 44.64681 1.000 39.68260 315 GLY A O 1
ATOM 3870 N N . SER A 1 260 ? 13.10180 -12.10049 43.64467 1.000 44.89411 316 SER A N 1
ATOM 3871 C CA . SER A 1 260 ? 14.34687 -11.36516 43.81316 1.000 41.13551 316 SER A CA 1
ATOM 3872 C C . SER A 1 260 ? 14.06751 -10.09228 44.60928 1.000 39.39780 316 SER A C 1
ATOM 3873 O O . SER A 1 260 ? 13.04405 -9.95946 45.29187 1.000 39.94078 316 SER A O 1
ATOM 3881 N N . HIS A 1 261 ? 14.98766 -9.13262 44.51966 1.000 37.39564 317 HIS A N 1
ATOM 3882 C CA . HIS A 1 261 ? 14.88573 -7.88777 45.26486 1.000 47.42469 317 HIS A CA 1
ATOM 3883 C C . HIS A 1 261 ? 15.50644 -6.76576 44.44655 1.000 41.56797 317 HIS A C 1
ATOM 3884 O O . HIS A 1 261 ? 16.29310 -7.00176 43.52628 1.000 40.71712 317 HIS A O 1
ATOM 3898 N N . VAL A 1 262 ? 15.14197 -5.53635 44.79677 1.000 42.00547 318 VAL A N 1
ATOM 3899 C CA . VAL A 1 262 ? 15.69607 -4.33500 44.18546 1.000 41.44572 318 VAL A CA 1
ATOM 3900 C C . VAL A 1 262 ? 16.66620 -3.70877 45.17633 1.000 41.68485 318 VAL A C 1
ATOM 3901 O O . VAL A 1 262 ? 16.39807 -3.67534 46.38358 1.000 39.76372 318 VAL A O 1
ATOM 3914 N N . SER A 1 263 ? 17.79159 -3.20761 44.66364 1.000 35.81118 319 SER A N 1
ATOM 3915 C CA . SER A 1 263 ? 18.84969 -2.65368 45.49686 1.000 38.31858 319 SER A CA 1
ATOM 3916 C C . SER A 1 263 ? 18.87909 -1.13120 45.51842 1.000 39.16146 319 SER A C 1
ATOM 3917 O O . SER A 1 263 ? 19.58938 -0.55631 46.35038 1.000 47.57622 319 SER A O 1
ATOM 3925 N N . GLY A 1 264 ? 18.14974 -0.46803 44.63124 1.000 37.67230 320 GLY A N 1
ATOM 3926 C CA . GLY A 1 264 ? 18.13448 0.98368 44.62624 1.000 35.57691 320 GLY A CA 1
ATOM 3927 C C . GLY A 1 264 ? 17.31396 1.50455 43.46866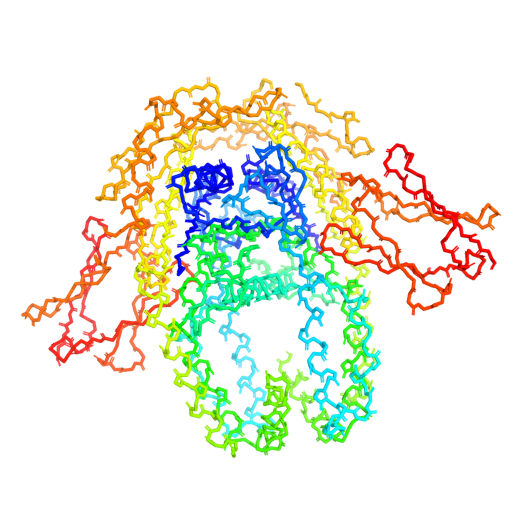 1.000 31.75725 320 GLY A C 1
ATOM 3928 O O . GLY A 1 264 ? 16.93371 0.76208 42.55682 1.000 35.97234 320 GLY A O 1
ATOM 3932 N N . ALA A 1 265 ? 17.04842 2.80897 43.52255 1.000 34.34713 321 ALA A N 1
ATOM 3933 C CA . ALA A 1 265 ? 16.26426 3.50972 42.51588 1.000 41.91114 321 ALA A CA 1
ATOM 3934 C C . ALA A 1 265 ? 17.00849 4.76395 42.08326 1.000 37.46818 321 ALA A C 1
ATOM 3935 O O . ALA A 1 265 ? 17.58855 5.46667 42.91636 1.000 38.19301 321 ALA A O 1
ATOM 3942 N N . PHE A 1 266 ? 16.98241 5.04537 40.77871 1.000 36.11882 322 PHE A N 1
ATOM 3943 C CA . PHE A 1 266 ? 17.70234 6.17192 40.20148 1.000 38.14420 322 PHE A CA 1
ATOM 3944 C C . PHE A 1 266 ? 16.76369 7.04173 39.37896 1.000 38.42465 322 PHE A C 1
ATOM 3945 O O . PHE A 1 266 ? 15.96251 6.53254 38.59080 1.000 34.57841 322 PHE A O 1
ATOM 3962 N N . ALA A 1 267 ? 16.88120 8.35514 39.55033 1.000 30.57186 323 ALA A N 1
ATOM 3963 C CA . ALA A 1 267 ? 16.18860 9.32622 38.70611 1.000 42.30353 323 ALA A CA 1
ATOM 3964 C C . ALA A 1 267 ? 17.21688 9.89798 37.73366 1.000 42.15177 323 ALA A C 1
ATOM 3965 O O . ALA A 1 267 ? 18.05606 10.71940 38.11207 1.000 50.97681 323 ALA A O 1
ATOM 3972 N N . ILE A 1 268 ? 17.15976 9.44782 36.48099 1.000 45.98629 324 ILE A N 1
ATOM 3973 C CA . ILE A 1 268 ? 18.07605 9.90274 35.44249 1.000 42.42321 324 ILE A CA 1
ATOM 3974 C C . ILE A 1 268 ? 17.45751 11.08971 34.71997 1.000 39.98707 324 ILE A C 1
ATOM 3975 O O . ILE A 1 268 ? 16.27638 11.06704 34.35231 1.000 41.60490 324 ILE A O 1
ATOM 3991 N N . SER A 1 269 ? 18.26266 12.12257 34.49261 1.000 41.72083 325 SER A N 1
ATOM 3992 C CA . SER A 1 269 ? 17.81912 13.30907 33.77861 1.000 46.46251 325 SER A CA 1
ATOM 3993 C C . SER A 1 269 ? 18.96053 13.81269 32.91012 1.000 43.16783 325 SER A C 1
ATOM 3994 O O . SER A 1 269 ? 20.13391 13.69747 33.27332 1.000 52.76419 325 SER A O 1
ATOM 4002 N N . SER A 1 270 ? 18.60508 14.35482 31.74722 1.000 52.73505 326 SER A N 1
ATOM 4003 C CA . SER A 1 270 ? 19.57455 14.96719 30.84897 1.000 57.01543 326 SER A CA 1
ATOM 4004 C C . SER A 1 270 ? 19.93523 16.38981 31.26048 1.000 58.50931 326 SER A C 1
ATOM 4005 O O . SER A 1 270 ? 20.59066 17.09730 30.48757 1.000 67.09485 326 SER A O 1
ATOM 4013 N N . SER A 1 271 ? 19.52386 16.81530 32.45316 1.000 55.62261 327 SER A N 1
ATOM 4014 C CA . SER A 1 271 ? 19.78123 18.16338 32.93562 1.000 72.53944 327 SER A CA 1
ATOM 4015 C C . SER A 1 271 ? 19.94538 18.11299 34.44878 1.000 70.98672 327 SER A C 1
ATOM 4016 O O . SER A 1 271 ? 19.70627 17.08385 35.08618 1.000 62.85756 327 SER A O 1
ATOM 4024 N N . HIS A 1 272 ? 20.35864 19.24500 35.02325 1.000 66.01649 328 HIS A N 1
ATOM 4025 C CA . HIS A 1 272 ? 20.52924 19.37604 36.46510 1.000 63.94923 328 HIS A CA 1
ATOM 4026 C C . HIS A 1 272 ? 19.34414 20.07643 37.12725 1.000 76.86611 328 HIS A C 1
ATOM 4027 O O . HIS A 1 272 ? 19.51770 20.76944 38.13593 1.000 89.63347 328 HIS A O 1
ATOM 4041 N N . LEU A 1 273 ? 18.14194 19.90843 36.58303 1.000 77.50750 329 LEU A N 1
ATOM 4042 C CA . LEU A 1 273 ? 16.95071 20.53114 37.15434 1.000 82.12115 329 LEU A CA 1
ATOM 4043 C C . LEU A 1 273 ? 16.24704 19.56652 38.10383 1.000 76.88230 329 LEU A C 1
ATOM 4044 O O . LEU A 1 273 ? 16.35691 18.34904 37.95839 1.000 66.98316 329 LEU A O 1
ATOM 4060 N N . GLN A 1 276 ? 12.17634 17.41308 41.77498 1.000 103.94524 332 GLN A N 1
ATOM 4061 C CA . GLN A 1 276 ? 10.98610 16.76047 42.30866 1.000 106.58279 332 GLN A CA 1
ATOM 4062 C C . GLN A 1 276 ? 11.20702 15.25518 42.41551 1.000 119.93675 332 GLN A C 1
ATOM 4063 O O . GLN A 1 276 ? 10.33572 14.45938 42.06334 1.000 110.03484 332 GLN A O 1
ATOM 4077 N N . ILE A 1 277 ? 12.38049 14.87490 42.91190 1.000 122.77541 333 ILE A N 1
ATOM 4078 C CA . ILE A 1 277 ? 12.72056 13.45015 42.99196 1.000 116.17488 333 ILE A CA 1
ATOM 4079 C C . ILE A 1 277 ? 11.74836 12.75660 43.93763 1.000 108.48768 333 ILE A C 1
ATOM 4080 O O . ILE A 1 277 ? 11.42667 13.30957 45.00934 1.000 94.28648 333 ILE A O 1
ATOM 4096 N N . PRO A 1 278 ? 11.23694 11.55979 43.60468 1.000 102.73015 334 PRO A N 1
ATOM 4097 C CA . PRO A 1 278 ? 10.29071 10.86523 44.49715 1.000 95.13161 334 PRO A CA 1
ATOM 4098 C C . PRO A 1 278 ? 10.97994 9.89010 45.45216 1.000 89.45529 334 PRO A C 1
ATOM 4099 O O . PRO A 1 278 ? 10.68430 8.69069 45.47852 1.000 85.33846 334 PRO A O 1
ATOM 4110 N N . LYS A 1 279 ? 11.90862 10.41017 46.25884 1.000 90.02104 335 LYS A N 1
ATOM 4111 C CA . LYS A 1 279 ? 12.63355 9.54636 47.18566 1.000 79.66837 335 LYS A CA 1
ATOM 4112 C C . LYS A 1 279 ? 11.69743 8.89833 48.19883 1.000 76.25643 335 LYS A C 1
ATOM 4113 O O . LYS A 1 279 ? 11.93906 7.76452 48.62991 1.000 66.79945 335 LYS A O 1
ATOM 4132 N N . ALA A 1 280 ? 10.62309 9.59278 48.58181 1.000 77.14280 336 ALA A N 1
ATOM 4133 C CA . ALA A 1 280 ? 9.72237 9.07764 49.60596 1.000 62.35105 336 ALA A CA 1
ATOM 4134 C C . ALA A 1 280 ? 8.82039 7.97045 49.07842 1.000 63.11915 336 ALA A C 1
ATOM 4135 O O . ALA A 1 280 ? 8.40838 7.09385 49.84761 1.000 57.53842 336 ALA A O 1
ATOM 4142 N N . ASP A 1 281 ? 8.49888 7.99389 47.78319 1.000 65.15354 337 ASP A N 1
ATOM 4143 C CA . ASP A 1 281 ? 7.64949 6.95739 47.21268 1.000 62.17803 337 ASP A CA 1
ATOM 4144 C C . ASP A 1 281 ? 8.36720 5.62030 47.09785 1.000 52.03122 337 ASP A C 1
ATOM 4145 O O . ASP A 1 281 ? 7.70499 4.59147 46.92848 1.000 57.12071 337 ASP A O 1
ATOM 4154 N N . PHE A 1 282 ? 9.69828 5.60847 47.19263 1.000 55.52454 338 PHE A N 1
ATOM 4155 C CA . PHE A 1 282 ? 10.48468 4.39218 47.02779 1.000 46.55597 338 PHE A CA 1
ATOM 4156 C C . PHE A 1 282 ? 11.20623 3.98339 48.30757 1.000 39.76070 338 PHE A C 1
ATOM 4157 O O . PHE A 1 282 ? 12.14007 3.17707 48.25885 1.000 42.20030 338 PHE A O 1
ATOM 4174 N N . VAL A 1 283 ? 10.78687 4.51535 49.45165 1.000 44.45716 339 VAL A N 1
ATOM 4175 C CA . VAL A 1 283 ? 11.29981 4.00636 50.72926 1.000 47.18159 339 VAL A CA 1
ATOM 4176 C C . VAL A 1 283 ? 10.95538 2.52556 50.83900 1.000 46.72992 339 VAL A C 1
ATOM 4177 O O . VAL A 1 283 ? 9.82677 2.12795 50.48506 1.000 47.72402 339 VAL A O 1
ATOM 4190 N N . PRO A 1 284 ? 11.85717 1.65553 51.32613 1.000 43.24881 340 PRO A N 1
ATOM 4191 C CA . PRO A 1 284 ? 13.18958 1.90830 51.87971 1.000 38.94237 340 PRO A CA 1
ATOM 4192 C C . PRO A 1 284 ? 14.33998 1.74094 50.89189 1.000 48.97776 340 PRO A C 1
ATOM 4193 O O . PRO A 1 284 ? 15.46205 1.45445 51.30207 1.000 43.31553 340 PRO A O 1
ATOM 4204 N N . LEU A 1 285 ? 14.11645 1.90652 49.59525 1.000 41.48994 341 LEU A N 1
ATOM 4205 C CA . LEU A 1 285 ? 15.21588 1.78093 48.65249 1.000 41.37885 341 LEU A CA 1
ATOM 4206 C C . LEU A 1 285 ? 16.12273 3.00511 48.75183 1.000 41.16278 341 LEU A C 1
ATOM 4207 O O . LEU A 1 285 ? 15.63322 4.13741 48.80772 1.000 39.75804 341 LEU A O 1
ATOM 4223 N N . PRO A 1 286 ? 17.44084 2.82230 48.77016 1.000 42.46725 342 PRO A N 1
ATOM 4224 C CA . PRO A 1 286 ? 18.32097 3.98609 48.61740 1.000 44.26375 342 PRO A CA 1
ATOM 4225 C C . PRO A 1 286 ? 18.04631 4.64791 47.27495 1.000 43.46259 342 PRO A C 1
ATOM 4226 O O . PRO A 1 286 ? 17.96206 3.98067 46.24096 1.000 46.46588 342 PRO A O 1
ATOM 4237 N N . PHE A 1 287 ? 17.85467 5.96227 47.30364 1.000 48.18339 343 PHE A N 1
ATOM 4238 C CA . PHE A 1 287 ? 17.53903 6.73516 46.11217 1.000 41.23277 343 PHE A CA 1
ATOM 4239 C C . PHE A 1 287 ? 18.68707 7.67978 45.78511 1.000 44.32106 343 PHE A C 1
ATOM 4240 O O . PHE A 1 287 ? 19.32470 8.23462 46.68527 1.000 48.99473 343 PHE A O 1
ATOM 4257 N N . ALA A 1 288 ? 18.94964 7.85459 44.49265 1.000 42.80879 344 ALA A N 1
ATOM 4258 C CA . ALA A 1 288 ? 19.91885 8.83771 44.03508 1.000 44.00252 344 ALA A CA 1
ATOM 4259 C C . ALA A 1 288 ? 19.50711 9.32301 42.65435 1.000 51.46344 344 ALA A C 1
ATOM 4260 O O . ALA A 1 288 ? 18.87761 8.59202 41.88642 1.000 40.51482 344 ALA A O 1
ATOM 4267 N N . SER A 1 289 ? 19.86114 10.56543 42.35173 1.000 47.58071 345 SER A N 1
ATOM 4268 C CA . SER A 1 289 ? 19.61308 11.15907 41.04777 1.000 50.91190 345 SER A CA 1
ATOM 4269 C C . SER A 1 289 ? 20.89522 11.15785 40.22357 1.000 46.53371 345 SER A C 1
ATOM 4270 O O . SER A 1 289 ? 22.00201 11.01999 40.74984 1.000 45.22738 345 SER A O 1
ATOM 4278 N N . ALA A 1 290 ? 20.73119 11.31492 38.91322 1.000 50.36749 346 ALA A N 1
ATOM 4279 C CA . ALA A 1 290 ? 21.85511 11.33040 37.98966 1.000 36.26084 346 ALA A CA 1
ATOM 4280 C C . ALA A 1 290 ? 21.58973 12.35450 36.89873 1.000 47.96393 346 ALA A C 1
ATOM 4281 O O . ALA A 1 290 ? 20.47574 12.43989 36.37401 1.000 42.11110 346 ALA A O 1
ATOM 4288 N N . SER A 1 291 ? 22.61766 13.13159 36.56778 1.000 43.29042 347 SER A N 1
ATOM 4289 C CA . SER A 1 291 ? 22.53980 14.17207 35.54507 1.000 46.00723 347 SER A CA 1
ATOM 4290 C C . SER A 1 291 ? 23.52907 13.80904 34.44407 1.000 37.51641 347 SER A C 1
ATOM 4291 O O . SER A 1 291 ? 24.74176 13.97571 34.60888 1.000 43.20836 347 SER A O 1
ATOM 4299 N N . VAL A 1 292 ? 23.01134 13.30867 33.32825 1.000 45.40562 348 VAL A N 1
ATOM 4300 C CA . VAL A 1 292 ? 23.85064 12.89112 32.20967 1.000 50.28012 348 VAL A CA 1
ATOM 4301 C C . VAL A 1 292 ? 23.55831 13.80179 31.02362 1.000 49.34971 348 VAL A C 1
ATOM 4302 O O . VAL A 1 292 ? 22.82068 13.41414 30.10579 1.000 46.13669 348 VAL A O 1
ATOM 4315 N N . PRO A 1 293 ? 24.10205 15.01710 31.00474 1.000 53.04186 349 PRO A N 1
ATOM 4316 C CA . PRO A 1 293 ? 23.92921 15.87704 29.82961 1.000 68.47568 349 PRO A CA 1
ATOM 4317 C C . PRO A 1 293 ? 24.55774 15.24566 28.59892 1.000 56.54070 349 PRO A C 1
ATOM 4318 O O . PRO A 1 293 ? 25.57677 14.55661 28.67777 1.000 65.99685 349 PRO A O 1
ATOM 4329 N N . PHE A 1 294 ? 23.93308 15.48288 27.44939 1.000 71.14621 350 PHE A N 1
ATOM 4330 C CA . PHE A 1 294 ? 24.46292 14.99761 26.18504 1.000 79.45711 350 PHE A CA 1
ATOM 4331 C C . PHE A 1 294 ? 24.28619 16.06629 25.11808 1.000 76.37664 350 PHE A C 1
ATOM 4332 O O . PHE A 1 294 ? 23.35051 16.86959 25.16160 1.000 66.44837 350 PHE A O 1
ATOM 4349 N N . THR A 1 295 ? 25.21184 16.07145 24.16511 1.000 77.40085 351 THR A N 1
ATOM 4350 C CA . THR A 1 295 ? 25.13254 16.92255 22.98866 1.000 82.73819 351 THR A CA 1
ATOM 4351 C C . THR A 1 295 ? 25.38864 16.05957 21.76017 1.000 80.49764 351 THR A C 1
ATOM 4352 O O . THR A 1 295 ? 25.93530 14.95702 21.85331 1.000 82.43314 351 THR A O 1
ATOM 4363 N N . ILE A 1 296 ? 24.96723 16.56904 20.59990 1.000 85.84973 352 ILE A N 1
ATOM 4364 C CA . ILE A 1 296 ? 25.08598 15.79580 19.36712 1.000 78.98853 352 ILE A CA 1
ATOM 4365 C C . ILE A 1 296 ? 26.53340 15.39396 19.11945 1.000 78.96955 352 ILE A C 1
ATOM 4366 O O . ILE A 1 296 ? 26.80375 14.30484 18.59689 1.000 87.18029 352 ILE A O 1
ATOM 4382 N N . THR A 1 297 ? 27.48635 16.25654 19.48796 1.000 81.31514 353 THR A N 1
ATOM 4383 C CA . THR A 1 297 ? 28.89296 15.90929 19.32625 1.000 84.37334 353 THR A CA 1
ATOM 4384 C C . THR A 1 297 ? 29.26023 14.66621 20.13070 1.000 92.93992 353 THR A C 1
ATOM 4385 O O . THR A 1 297 ? 30.17799 13.93119 19.74831 1.000 101.06257 353 THR A O 1
ATOM 4396 N N . GLY A 1 298 ? 28.56860 14.41563 21.23949 1.000 91.17565 354 GLY A N 1
ATOM 4397 C CA . GLY A 1 298 ? 28.79764 13.23563 22.04207 1.000 78.58828 354 GLY A CA 1
ATOM 4398 C C . GLY A 1 298 ? 28.61847 13.53679 23.51510 1.000 77.93876 354 GLY A C 1
ATOM 4399 O O . GLY A 1 298 ? 27.90271 14.46280 23.89390 1.000 75.55830 354 GLY A O 1
ATOM 4403 N N . LEU A 1 299 ? 29.27874 12.73071 24.34551 1.000 66.28555 355 LEU A N 1
ATOM 4404 C CA . LEU A 1 299 ? 29.20547 12.84977 25.79417 1.000 61.62780 355 LEU A CA 1
ATOM 4405 C C . LEU A 1 299 ? 30.59840 13.05611 26.37226 1.000 49.33724 355 LEU A C 1
ATOM 4406 O O . LEU A 1 299 ? 31.57171 12.45340 25.90809 1.000 54.81113 355 LEU A O 1
ATOM 4422 N N . ASP A 1 300 ? 30.68263 13.90406 27.39448 1.000 51.16153 356 ASP A N 1
ATOM 4423 C CA . ASP A 1 300 ? 31.93008 14.17358 28.10947 1.000 48.58956 356 ASP A CA 1
ATOM 4424 C C . ASP A 1 300 ? 31.86802 13.39863 29.42234 1.000 40.85185 356 ASP A C 1
ATOM 4425 O O . ASP A 1 300 ? 31.39557 13.90217 30.44188 1.000 47.24671 356 ASP A O 1
ATOM 4434 N N . TRP A 1 301 ? 32.35729 12.15634 29.39366 1.000 47.02392 357 TRP A N 1
ATOM 4435 C CA . TRP A 1 301 ? 32.21474 11.28519 30.55615 1.000 47.86232 357 TRP A CA 1
ATOM 4436 C C . TRP A 1 301 ? 33.10026 11.72955 31.71363 1.000 43.75280 357 TRP A C 1
ATOM 4437 O O . TRP A 1 301 ? 32.72504 11.54785 32.87790 1.000 40.84550 357 TRP A O 1
ATOM 4458 N N . ASP A 1 302 ? 34.26074 12.32322 31.42667 1.000 44.00081 358 ASP A N 1
ATOM 4459 C CA . ASP A 1 302 ? 35.07859 12.88486 32.49782 1.000 40.77638 358 ASP A CA 1
ATOM 4460 C C . ASP A 1 302 ? 34.28347 13.90730 33.30421 1.000 39.88113 358 ASP A C 1
ATOM 4461 O O . ASP A 1 302 ? 34.30585 13.89678 34.54003 1.000 47.80936 358 ASP A O 1
ATOM 4470 N N . LYS A 1 303 ? 33.56415 14.79659 32.61578 1.000 40.80945 359 LYS A N 1
ATOM 4471 C CA . LYS A 1 303 ? 32.72852 15.77766 33.30307 1.000 40.78265 359 LYS A CA 1
ATOM 4472 C C . LYS A 1 303 ? 31.58536 15.09771 34.04918 1.000 44.02031 359 LYS A C 1
ATOM 4473 O O . LYS A 1 303 ? 31.32255 15.40564 35.21831 1.000 38.65815 359 LYS A O 1
ATOM 4492 N N . ILE A 1 304 ? 30.88935 14.17271 33.38488 1.000 44.05305 360 ILE A N 1
ATOM 4493 C CA . ILE A 1 304 ? 29.71788 13.54407 33.98965 1.000 42.31909 360 ILE A CA 1
ATOM 4494 C C . ILE A 1 304 ? 30.10349 12.79370 35.25830 1.000 30.69808 360 ILE A C 1
ATOM 4495 O O . ILE A 1 304 ? 29.40008 12.85890 36.27430 1.000 43.16158 360 ILE A O 1
ATOM 4511 N N . LEU A 1 305 ? 31.22871 12.07914 35.22725 1.000 35.76725 361 LEU A N 1
ATOM 4512 C CA . LEU A 1 305 ? 31.60918 11.23761 36.35493 1.000 39.87813 361 LEU A CA 1
ATOM 4513 C C . LEU A 1 305 ? 32.23526 12.02506 37.49801 1.000 44.19973 361 LEU A C 1
ATOM 4514 O O . LEU A 1 305 ? 32.20649 11.55551 38.64074 1.000 44.23799 361 LEU A O 1
ATOM 4530 N N . LEU A 1 306 ? 32.79076 13.20364 37.22592 1.000 44.61830 362 LEU A N 1
ATOM 4531 C CA . LEU A 1 306 ? 33.30810 14.06561 38.28006 1.000 43.31531 362 LEU A CA 1
ATOM 4532 C C . LEU A 1 306 ? 32.25730 15.02969 38.81592 1.000 40.50657 362 LEU A C 1
ATOM 4533 O O . LEU A 1 306 ? 32.47837 15.64493 39.86441 1.000 45.56654 362 LEU A O 1
ATOM 4549 N N . ASP A 1 307 ? 31.12307 15.16205 38.13332 1.000 41.02639 363 ASP A N 1
ATOM 4550 C CA . ASP A 1 307 ? 30.06439 16.05070 38.59053 1.000 41.18125 363 ASP A CA 1
ATOM 4551 C C . ASP A 1 307 ? 29.62188 15.67955 39.99927 1.000 44.56169 363 ASP A C 1
ATOM 4552 O O . ASP A 1 307 ? 29.28292 14.52492 40.27269 1.000 44.84380 363 ASP A O 1
ATOM 4561 N N . GLN A 1 308 ? 29.61734 16.66923 40.89609 1.000 43.30394 364 GLN A N 1
ATOM 4562 C CA . GLN A 1 308 ? 29.18211 16.41806 42.26477 1.000 51.61349 364 GLN A CA 1
ATOM 4563 C C . GLN A 1 308 ? 27.70902 16.04209 42.34001 1.000 41.27265 364 GLN A C 1
ATOM 4564 O O . GLN A 1 308 ? 27.28620 15.44238 43.33369 1.000 38.65436 364 GLN A O 1
ATOM 4578 N N . ALA A 1 309 ? 26.91421 16.38544 41.32275 1.000 42.35916 365 ALA A N 1
ATOM 4579 C CA . ALA A 1 309 ? 25.52440 15.94849 41.29591 1.000 41.42385 365 ALA A CA 1
ATOM 4580 C C . ALA A 1 309 ? 25.40988 14.43757 41.15259 1.000 46.83981 365 ALA A C 1
ATOM 4581 O O . ALA A 1 309 ? 24.36231 13.87118 41.48240 1.000 42.16976 365 ALA A O 1
ATOM 4588 N N . ASN A 1 310 ? 26.46099 13.77708 40.67436 1.000 48.99938 366 ASN A N 1
ATOM 4589 C CA . ASN A 1 310 ? 26.45632 12.33748 40.47405 1.000 44.92737 366 ASN A CA 1
ATOM 4590 C C . ASN A 1 310 ? 27.26012 11.59842 41.53012 1.000 42.31702 366 ASN A C 1
ATOM 4591 O O . ASN A 1 310 ? 27.48184 10.39259 41.39676 1.000 36.57550 366 ASN A O 1
ATOM 4602 N N . SER A 1 311 ? 27.68642 12.28598 42.58707 1.000 41.13333 367 SER A N 1
ATOM 4603 C CA . SER A 1 311 ? 28.44300 11.60633 43.63041 1.000 44.12924 367 SER A CA 1
ATOM 4604 C C . SER A 1 311 ? 27.58983 10.55691 44.33672 1.000 44.66061 367 SER A C 1
ATOM 4605 O O . SER A 1 311 ? 28.07926 9.47043 44.66482 1.000 42.10123 367 SER A O 1
ATOM 4613 N N . SER A 1 312 ? 26.30450 10.84993 44.56115 1.000 44.02706 368 SER A N 1
ATOM 4614 C CA . SER A 1 312 ? 25.46437 9.91729 45.31002 1.000 42.97774 368 SER A CA 1
ATOM 4615 C C . SER A 1 312 ? 25.20721 8.63759 44.52120 1.000 40.69445 368 SER A C 1
ATOM 4616 O O . SER A 1 312 ? 25.27026 7.53626 45.08032 1.000 47.20585 368 SER A O 1
ATOM 4624 N N . ILE A 1 313 ? 24.91112 8.75717 43.22447 1.000 43.11780 369 ILE A N 1
ATOM 4625 C CA . ILE A 1 313 ? 24.68022 7.56486 42.41311 1.000 39.95906 369 ILE A CA 1
ATOM 4626 C C . ILE A 1 313 ? 25.94774 6.72175 42.33257 1.000 30.72101 369 ILE A C 1
ATOM 4627 O O . ILE A 1 313 ? 25.89332 5.48649 42.37675 1.000 37.68539 369 ILE A O 1
ATOM 4643 N N . ARG A 1 314 ? 27.10921 7.36884 42.21763 1.000 38.69801 370 ARG A N 1
ATOM 4644 C CA . ARG A 1 314 ? 28.35523 6.61077 42.15756 1.000 36.65046 370 ARG A CA 1
ATOM 4645 C C . ARG A 1 314 ? 28.62661 5.89919 43.47857 1.000 34.74863 370 ARG A C 1
ATOM 4646 O O . ARG A 1 314 ? 29.10855 4.76041 43.48886 1.000 36.64024 370 ARG A O 1
ATOM 4667 N N . GLU A 1 315 ? 28.30464 6.54140 44.60377 1.000 38.23528 371 GLU A N 1
ATOM 4668 C CA . GLU A 1 315 ? 28.50152 5.88672 45.89240 1.000 41.67968 371 GLU A CA 1
ATOM 4669 C C . GLU A 1 315 ? 27.57166 4.69086 46.05452 1.000 41.62723 371 GLU A C 1
ATOM 4670 O O . GLU A 1 315 ? 27.98334 3.64323 46.56544 1.000 49.21783 371 GLU A O 1
ATOM 4682 N N . LEU A 1 316 ? 26.30912 4.83338 45.64384 1.000 41.67576 372 LEU A N 1
ATOM 4683 C CA . LEU A 1 316 ? 25.36947 3.72205 45.75529 1.000 45.51481 372 LEU A CA 1
ATOM 4684 C C . LEU A 1 316 ? 25.79808 2.55164 44.87753 1.000 49.60279 372 LEU A C 1
ATOM 4685 O O . LEU A 1 316 ? 25.65939 1.38741 45.27180 1.000 37.98880 372 LEU A O 1
ATOM 4701 N N . LEU A 1 317 ? 26.32807 2.83859 43.68439 1.000 37.28703 373 LEU A N 1
ATOM 4702 C CA . LEU A 1 317 ? 26.82777 1.76763 42.82780 1.000 39.87246 373 LEU A CA 1
ATOM 4703 C C . LEU A 1 317 ? 28.02909 1.07507 43.46076 1.000 40.96009 373 LEU A C 1
ATOM 4704 O O . LEU A 1 317 ? 28.19670 -0.14212 43.32157 1.000 44.60732 373 LEU A O 1
ATOM 4720 N N . SER A 1 318 ? 28.87305 1.83444 44.16369 1.000 43.63241 374 SER A N 1
ATOM 4721 C CA . SER A 1 318 ? 30.08258 1.26873 44.74762 1.000 47.82591 374 SER A CA 1
ATOM 4722 C C . SER A 1 318 ? 29.80615 0.54305 46.05653 1.000 52.36979 374 SER A C 1
ATOM 4723 O O . SER A 1 318 ? 30.50072 -0.42745 46.37871 1.000 55.13611 374 SER A O 1
ATOM 4731 N N . GLU A 1 319 ? 28.81454 0.99518 46.82543 1.000 51.12428 375 GLU A N 1
ATOM 4732 C CA . GLU A 1 319 ? 28.46980 0.28949 48.05458 1.000 57.83657 375 GLU A CA 1
ATOM 4733 C C . GLU A 1 319 ? 27.91376 -1.09503 47.74575 1.000 65.81037 375 GLU A C 1
ATOM 4734 O O . GLU A 1 319 ? 28.25000 -2.07109 48.42697 1.000 57.71188 375 GLU A O 1
ATOM 4746 N N . THR A 1 320 ? 27.07875 -1.20176 46.70699 1.000 73.54944 376 THR A N 1
ATOM 4747 C CA . THR A 1 320 ? 26.41512 -2.46742 46.41218 1.000 88.96337 376 THR A CA 1
ATOM 4748 C C . THR A 1 320 ? 27.41315 -3.53460 45.97364 1.000 86.81408 376 THR A C 1
ATOM 4749 O O . THR A 1 320 ? 27.28671 -4.70284 46.35986 1.000 87.48782 376 THR A O 1
ATOM 4760 N N . VAL A 1 321 ? 28.40443 -3.16278 45.16690 1.000 82.30458 377 VAL A N 1
ATOM 4761 C CA . VAL A 1 321 ? 29.41273 -4.12266 44.72877 1.000 80.96322 377 VAL A CA 1
ATOM 4762 C C . VAL A 1 321 ? 30.31378 -4.47845 45.90746 1.000 81.32705 377 VAL A C 1
ATOM 4763 O O . VAL A 1 321 ? 30.43127 -5.64386 46.28292 1.000 82.03042 377 VAL A O 1
ATOM 4776 N N . LEU A 1 327 ? 15.70305 -4.56247 50.23066 1.000 83.89813 383 LEU A N 1
ATOM 4777 C CA . LEU A 1 327 ? 14.95946 -5.53234 51.02484 1.000 91.81569 383 LEU A CA 1
ATOM 4778 C C . LEU A 1 327 ? 15.16806 -6.94325 50.49113 1.000 92.09904 383 LEU A C 1
ATOM 4779 O O . LEU A 1 327 ? 14.56643 -7.32907 49.48808 1.000 90.32296 383 LEU A O 1
ATOM 4794 N N . THR A 1 328 ? 16.02441 -7.71530 51.16484 1.000 89.43703 384 THR A N 1
ATOM 4795 C CA . THR A 1 328 ? 16.24318 -9.09814 50.76461 1.000 91.74431 384 THR A CA 1
ATOM 4796 C C . THR A 1 328 ? 15.12280 -10.02136 51.22754 1.000 86.72499 384 THR A C 1
ATOM 4797 O O . THR A 1 328 ? 14.91845 -11.07759 50.61894 1.000 89.31593 384 THR A O 1
ATOM 4808 N N . GLN A 1 329 ? 14.39112 -9.64610 52.27727 1.000 82.84394 385 GLN A N 1
ATOM 4809 C CA . GLN A 1 329 ? 13.29281 -10.44706 52.80771 1.000 78.70295 385 GLN A CA 1
ATOM 4810 C C . GLN A 1 329 ? 11.97674 -9.79476 52.40220 1.000 60.98713 385 GLN A C 1
ATOM 4811 O O . GLN A 1 329 ? 11.61956 -8.72856 52.91541 1.000 68.59111 385 GLN A O 1
ATOM 4825 N N . THR A 1 330 ? 11.25794 -10.44289 51.48851 1.000 53.54618 386 THR A N 1
ATOM 4826 C CA . THR A 1 330 ? 9.96240 -9.97181 51.02564 1.000 47.40790 386 THR A CA 1
ATOM 4827 C C . THR A 1 330 ? 8.79849 -10.75410 51.61849 1.000 41.23001 386 THR A C 1
ATOM 4828 O O . THR A 1 330 ? 7.64434 -10.36269 51.41829 1.000 38.58456 386 THR A O 1
ATOM 4839 N N . VAL A 1 331 ? 9.07189 -11.85134 52.31912 1.000 46.86024 387 VAL A N 1
ATOM 4840 C CA . VAL A 1 331 ? 8.04889 -12.67555 52.94743 1.000 48.31340 387 VAL A CA 1
ATOM 4841 C C . VAL A 1 331 ? 8.39855 -12.80412 54.42277 1.000 53.62725 387 VAL A C 1
ATOM 4842 O O . VAL A 1 331 ? 9.52887 -13.16810 54.76557 1.000 44.38512 387 VAL A O 1
ATOM 4855 N N . MET A 1 332 ? 7.43840 -12.49238 55.29246 1.000 43.11053 388 MET A N 1
ATOM 4856 C CA . MET A 1 332 ? 7.63105 -12.56959 56.73296 1.000 39.71757 388 MET A CA 1
ATOM 4857 C C . MET A 1 332 ? 6.51599 -13.39807 57.35271 1.000 41.75909 388 MET A C 1
ATOM 4858 O O . MET A 1 332 ? 5.34499 -13.25542 56.98721 1.000 36.94516 388 MET A O 1
ATOM 4872 N N . PHE A 1 333 ? 6.88814 -14.26026 58.29343 1.000 45.26105 389 PHE A N 1
ATOM 4873 C CA . PHE A 1 333 ? 5.95271 -15.14021 58.97442 1.000 41.66914 389 PHE A CA 1
ATOM 4874 C C . PHE A 1 333 ? 5.84729 -14.74762 60.44079 1.000 47.59743 389 PHE A C 1
ATOM 4875 O O . PHE A 1 333 ? 6.84803 -14.40036 61.07650 1.000 48.67195 389 PHE A O 1
ATOM 4892 N N . ASP A 1 334 ? 4.62908 -14.80862 60.96828 1.000 56.13005 390 ASP A N 1
ATOM 4893 C CA . ASP A 1 334 ? 4.33646 -14.51594 62.36935 1.000 50.11452 390 ASP A CA 1
ATOM 4894 C C . ASP A 1 334 ? 3.68073 -15.76346 62.95290 1.000 53.44814 390 ASP A C 1
ATOM 4895 O O . ASP A 1 334 ? 2.48930 -16.00454 62.73403 1.000 48.60480 390 ASP A O 1
ATOM 4904 N N . THR A 1 335 ? 4.46382 -16.56205 63.68381 1.000 59.58695 391 THR A N 1
ATOM 4905 C CA . THR A 1 335 ? 3.96891 -17.83521 64.19303 1.000 56.24659 391 THR A CA 1
ATOM 4906 C C . THR A 1 335 ? 2.94012 -17.66298 65.30260 1.000 56.16075 391 THR A C 1
ATOM 4907 O O . THR A 1 335 ? 2.17963 -18.59882 65.57220 1.000 57.49946 391 THR A O 1
ATOM 4918 N N . ALA A 1 336 ? 2.89745 -16.49646 65.94830 1.000 62.58904 392 ALA A N 1
ATOM 4919 C CA . ALA A 1 336 ? 1.91687 -16.25939 67.00195 1.000 51.49104 392 ALA A CA 1
ATOM 4920 C C . ALA A 1 336 ? 0.56635 -15.86310 66.41525 1.000 63.72684 392 ALA A C 1
ATOM 4921 O O . ALA A 1 336 ? -0.44008 -16.54877 66.62425 1.000 76.88798 392 ALA A O 1
ATOM 4928 N N . LYS A 1 337 ? 0.52837 -14.75755 65.67241 1.000 61.21078 393 LYS A N 1
ATOM 4929 C CA . LYS A 1 337 ? -0.71497 -14.26198 65.09537 1.000 54.48310 393 LYS A CA 1
ATOM 4930 C C . LYS A 1 337 ? -1.10972 -14.99080 63.81544 1.000 52.24967 393 LYS A C 1
ATOM 4931 O O . LYS A 1 337 ? -2.19498 -14.72842 63.28550 1.000 53.92372 393 LYS A O 1
ATOM 4950 N N . LYS A 1 338 ? -0.26883 -15.89600 63.31306 1.000 48.35509 394 LYS A N 1
ATOM 4951 C CA . LYS A 1 338 ? -0.58718 -16.71853 62.14589 1.000 48.33256 394 LYS A CA 1
ATOM 4952 C C . LYS A 1 338 ? -0.81045 -15.84825 60.90646 1.000 56.11663 394 LYS A C 1
ATOM 4953 O O . LYS A 1 338 ? -1.87576 -15.85786 60.28514 1.000 57.75215 394 LYS A O 1
ATOM 4972 N N . LEU A 1 339 ? 0.23307 -15.10278 60.54352 1.000 50.31343 395 LEU A N 1
ATOM 4973 C CA . LEU A 1 339 ? 0.15938 -14.13449 59.46122 1.000 58.17903 395 LEU A CA 1
ATOM 4974 C C . LEU A 1 339 ? 1.29420 -14.34883 58.47019 1.000 52.86030 395 LEU A C 1
ATOM 4975 O O . LEU A 1 339 ? 2.38345 -14.80396 58.83033 1.000 48.01652 395 LEU A O 1
ATOM 4991 N N . VAL A 1 340 ? 1.01822 -14.01510 57.21194 1.000 53.93853 396 VAL A N 1
ATOM 4992 C CA . VAL A 1 340 ? 2.01135 -13.99520 56.14389 1.000 47.52313 396 VAL A CA 1
ATOM 4993 C C . VAL A 1 340 ? 1.98374 -12.58880 55.56534 1.000 42.86567 396 VAL A C 1
ATOM 4994 O O . VAL A 1 340 ? 0.99781 -12.19284 54.92926 1.000 46.15022 396 VAL A O 1
ATOM 5007 N N . THR A 1 341 ? 3.04245 -11.82397 55.80779 1.000 36.32276 397 THR A N 1
ATOM 5008 C CA . THR A 1 341 ? 3.14554 -10.45379 55.32454 1.000 41.08590 397 THR A CA 1
ATOM 5009 C C . THR A 1 341 ? 3.98118 -10.45025 54.05144 1.000 35.78962 397 THR A C 1
ATOM 5010 O O . THR A 1 341 ? 5.14057 -10.87981 54.06343 1.000 39.46722 397 THR A O 1
ATOM 5021 N N . LEU A 1 342 ? 3.39238 -9.96410 52.96279 1.000 38.80627 398 LEU A N 1
ATOM 5022 C CA . LEU A 1 342 ? 4.01307 -9.98054 51.64464 1.000 43.55743 398 LEU A CA 1
ATOM 5023 C C . LEU A 1 342 ? 4.26344 -8.54475 51.20331 1.000 42.93226 398 LEU A C 1
ATOM 5024 O O . LEU A 1 342 ? 3.31802 -7.80602 50.91244 1.000 36.80691 398 LEU A O 1
ATOM 5040 N N . PHE A 1 343 ? 5.53231 -8.15037 51.15683 1.000 37.70323 399 PHE A N 1
ATOM 5041 C CA . PHE A 1 343 ? 5.88794 -6.87461 50.54912 1.000 35.64433 399 PHE A CA 1
ATOM 5042 C C . PHE A 1 343 ? 5.54264 -6.92208 49.06642 1.000 30.06207 399 PHE A C 1
ATOM 5043 O O . PHE A 1 343 ? 6.09730 -7.73142 48.31664 1.000 34.50794 399 PHE A O 1
ATOM 5060 N N . MET A 1 344 ? 4.60575 -6.06964 48.64989 1.000 34.64799 400 MET A N 1
ATOM 5061 C CA . MET A 1 344 ? 4.07337 -6.09765 47.28665 1.000 39.63647 400 MET A CA 1
ATOM 5062 C C . MET A 1 344 ? 3.95827 -4.67399 46.75753 1.000 32.64524 400 MET A C 1
ATOM 5063 O O . MET A 1 344 ? 2.86566 -4.18278 46.47041 1.000 39.40807 400 MET A O 1
ATOM 5077 N N . PRO A 1 345 ? 5.08983 -3.99213 46.59276 1.000 34.42759 401 PRO A N 1
ATOM 5078 C CA . PRO A 1 345 ? 5.04952 -2.63955 46.02873 1.000 36.10267 401 PRO A CA 1
ATOM 5079 C C . PRO A 1 345 ? 4.54858 -2.65683 44.59370 1.000 39.25441 401 PRO A C 1
ATOM 5080 O O . PRO A 1 345 ? 4.74801 -3.62084 43.85109 1.000 32.24844 401 PRO A O 1
ATOM 5091 N N . GLY A 1 346 ? 3.88490 -1.57022 44.21157 1.000 35.31544 402 GLY A N 1
ATOM 5092 C CA . GLY A 1 346 ? 3.39928 -1.40688 42.86178 1.000 35.47604 402 GLY A CA 1
ATOM 5093 C C . GLY A 1 346 ? 2.14677 -2.18082 42.52329 1.000 44.98232 402 GLY A C 1
ATOM 5094 O O . GLY A 1 346 ? 1.65426 -2.06135 41.39386 1.000 42.63766 402 GLY A O 1
ATOM 5098 N N . PHE A 1 347 ? 1.61821 -2.97185 43.44938 1.000 37.44699 403 PHE A N 1
ATOM 5099 C CA . PHE A 1 347 ? 0.39497 -3.72415 43.22933 1.000 39.72278 403 PHE A CA 1
ATOM 5100 C C . PHE A 1 347 ? -0.73001 -3.15703 44.08495 1.000 44.67187 403 PHE A C 1
ATOM 5101 O O . PHE A 1 347 ? -0.50077 -2.63579 45.17995 1.000 41.56100 403 PHE A O 1
ATOM 5118 N N . GLU A 1 348 ? -1.94840 -3.25260 43.56684 1.000 46.68642 404 GLU A N 1
ATOM 5119 C CA . GLU A 1 348 ? -3.15287 -2.99249 44.33977 1.000 46.58998 404 GLU A CA 1
ATOM 5120 C C . GLU A 1 348 ? -3.75250 -4.32141 44.78238 1.000 46.45024 404 GLU A C 1
ATOM 5121 O O . GLU A 1 348 ? -3.56350 -5.35088 44.12906 1.000 36.04912 404 GLU A O 1
ATOM 5133 N N . LYS A 1 349 ? -4.47641 -4.29070 45.90519 1.000 42.36756 405 LYS A N 1
ATOM 5134 C CA . LYS A 1 349 ? -5.05181 -5.51772 46.44959 1.000 45.86410 405 LYS A CA 1
ATOM 5135 C C . LYS A 1 349 ? -5.78848 -6.31480 45.38070 1.000 40.02767 405 LYS A C 1
ATOM 5136 O O . LYS A 1 349 ? -5.77660 -7.54967 45.39616 1.000 55.19413 405 LYS A O 1
ATOM 5155 N N . SER A 1 350 ? -6.43934 -5.62361 44.44001 1.000 39.56786 406 SER A N 1
ATOM 5156 C CA . SER A 1 350 ? -7.20536 -6.31309 43.40861 1.000 42.27393 406 SER A CA 1
ATOM 5157 C C . SER A 1 350 ? -6.31742 -7.00488 42.38225 1.000 43.97029 406 SER A C 1
ATOM 5158 O O . SER A 1 350 ? -6.78522 -7.92297 41.70017 1.000 47.49264 406 SER A O 1
ATOM 5166 N N . GLU A 1 351 ? -5.06097 -6.58338 42.24937 1.000 45.08351 407 GLU A N 1
ATOM 5167 C CA . GLU A 1 351 ? -4.13230 -7.16889 41.29193 1.000 46.85093 407 GLU A CA 1
ATOM 5168 C C . GLU A 1 351 ? -3.33191 -8.32773 41.87285 1.000 47.27220 407 GLU A C 1
ATOM 5169 O O . GLU A 1 351 ? -2.48616 -8.89081 41.16956 1.000 43.99374 407 GLU A O 1
ATOM 5181 N N . ILE A 1 352 ? -3.57030 -8.69116 43.13022 1.000 38.75358 408 ILE A N 1
ATOM 5182 C CA . ILE A 1 352 ? -2.86711 -9.78412 43.79264 1.000 32.69737 408 ILE A CA 1
ATOM 5183 C C . ILE A 1 352 ? -3.88199 -10.88216 44.07811 1.000 41.61490 408 ILE A C 1
ATOM 5184 O O . ILE A 1 352 ? -4.86806 -10.65586 44.79059 1.000 47.21709 408 ILE A O 1
ATOM 5200 N N . LYS A 1 353 ? -3.64571 -12.06576 43.52254 1.000 32.68053 409 LYS A N 1
ATOM 5201 C CA . LYS A 1 353 ? -4.49613 -13.22661 43.74164 1.000 40.01867 409 LYS A CA 1
ATOM 5202 C C . LYS A 1 353 ? -3.73194 -14.25208 44.56868 1.000 45.13416 409 LYS A C 1
ATOM 5203 O O . LYS A 1 353 ? -2.53362 -14.46587 44.35693 1.000 35.71808 409 LYS A O 1
ATOM 5222 N N . LEU A 1 354 ? -4.42375 -14.87044 45.52257 1.000 34.58144 410 LEU A N 1
ATOM 5223 C CA . LEU A 1 354 ? -3.83660 -15.87597 46.40033 1.000 30.11426 410 LEU A CA 1
ATOM 5224 C C . LEU A 1 354 ? -4.58461 -17.18627 46.20779 1.000 37.65371 410 LEU A C 1
ATOM 5225 O O . LEU A 1 354 ? -5.80407 -17.24104 46.39772 1.000 37.97271 410 LEU A O 1
ATOM 5241 N N . TYR A 1 355 ? -3.85984 -18.23250 45.82281 1.000 41.15845 411 TYR A N 1
ATOM 5242 C CA . TYR A 1 355 ? -4.44751 -19.53981 45.58711 1.000 38.15969 411 TYR A CA 1
ATOM 5243 C C . TYR A 1 355 ? -3.74458 -20.59241 46.43303 1.000 43.07265 411 TYR A C 1
ATOM 5244 O O . TYR A 1 355 ? -2.59051 -20.42969 46.84082 1.000 32.49278 411 TYR A O 1
ATOM 5262 N N . GLN A 1 356 ? -4.45555 -21.69069 46.67292 1.000 44.32524 412 GLN A N 1
ATOM 5263 C CA . GLN A 1 356 ? -3.94857 -22.79030 47.48692 1.000 38.99515 412 GLN A CA 1
ATOM 5264 C C . GLN A 1 356 ? -4.30320 -24.09417 46.79081 1.000 42.77115 412 GLN A C 1
ATOM 5265 O O . GLN A 1 356 ? -5.47279 -24.49104 46.76377 1.000 48.72952 412 GLN A O 1
ATOM 5279 N N . TYR A 1 357 ? -3.29335 -24.75022 46.22427 1.000 46.85739 413 TYR A N 1
ATOM 5280 C CA . TYR A 1 357 ? -3.47263 -25.99319 45.48972 1.000 56.23196 413 TYR A CA 1
ATOM 5281 C C . TYR A 1 357 ? -2.89034 -27.19727 46.21111 1.000 51.80692 413 TYR A C 1
ATOM 5282 O O . TYR A 1 357 ? -3.05240 -28.32479 45.73287 1.000 59.75909 413 TYR A O 1
ATOM 5300 N N . ARG A 1 358 ? -2.21558 -26.99275 47.33946 1.000 49.56440 414 ARG A N 1
ATOM 5301 C CA . ARG A 1 358 ? -1.61177 -28.06426 48.12007 1.000 58.92219 414 ARG A CA 1
ATOM 5302 C C . ARG A 1 358 ? -2.19199 -28.08596 49.52938 1.000 54.77519 414 ARG A C 1
ATOM 5303 O O . ARG A 1 358 ? -1.48009 -28.28654 50.51558 1.000 54.87938 414 ARG A O 1
ATOM 5324 N N . GLY A 1 359 ? -3.50114 -27.88075 49.63427 1.000 58.98500 415 GLY A N 1
ATOM 5325 C CA . GLY A 1 359 ? -4.12797 -27.82912 50.94536 1.000 54.55290 415 GLY A CA 1
ATOM 5326 C C . GLY A 1 359 ? -3.76997 -26.53564 51.64758 1.000 52.77593 415 GLY A C 1
ATOM 5327 O O . GLY A 1 359 ? -3.89018 -25.44330 51.08194 1.000 49.15568 415 GLY A O 1
ATOM 5331 N N . GLY A 1 360 ? -3.32768 -26.65102 52.89583 1.000 49.62685 416 GLY A N 1
ATOM 5332 C CA . GLY A 1 360 ? -2.86935 -25.52078 53.67296 1.000 46.68133 416 GLY A CA 1
ATOM 5333 C C . GLY A 1 360 ? -1.36681 -25.41339 53.79131 1.000 43.64346 416 GLY A C 1
ATOM 5334 O O . GLY A 1 360 ? -0.87711 -24.57461 54.55764 1.000 46.71011 416 GLY A O 1
ATOM 5338 N N . SER A 1 361 ? -0.61847 -26.23080 53.05156 1.000 38.32856 417 SER A N 1
ATOM 5339 C CA . SER A 1 361 ? 0.83061 -26.26054 53.16867 1.000 47.66953 417 SER A CA 1
ATOM 5340 C C . SER A 1 361 ? 1.51233 -25.20150 52.31675 1.000 43.69877 417 SER A C 1
ATOM 5341 O O . SER A 1 361 ? 2.67524 -24.87257 52.57763 1.000 45.28837 417 SER A O 1
ATOM 5349 N N . GLU A 1 362 ? 0.82320 -24.65845 51.31622 1.000 34.94707 418 GLU A N 1
ATOM 5350 C CA . GLU A 1 362 ? 1.44372 -23.73093 50.38736 1.000 46.32833 418 GLU A CA 1
ATOM 5351 C C . GLU A 1 362 ? 0.51401 -22.56209 50.10802 1.000 39.81123 418 GLU A C 1
ATOM 5352 O O . GLU A 1 362 ? -0.70364 -22.64176 50.28614 1.000 39.36819 418 GLU A O 1
ATOM 5364 N N . LEU A 1 363 ? 1.11435 -21.46809 49.65774 1.000 33.05489 419 LEU A N 1
ATOM 5365 C CA . LEU A 1 363 ? 0.38879 -20.27842 49.23793 1.000 40.22930 419 LEU A CA 1
ATOM 5366 C C . LEU A 1 363 ? 0.98476 -19.82555 47.91554 1.000 40.87079 419 LEU A C 1
ATOM 5367 O O . LEU A 1 363 ? 2.18646 -19.54904 47.83991 1.000 48.43632 419 LEU A O 1
ATOM 5383 N N . LEU A 1 364 ? 0.16218 -19.79060 46.87003 1.000 37.89262 420 LEU A N 1
ATOM 5384 C CA . LEU A 1 364 ? 0.59155 -19.32118 45.55985 1.000 39.14599 420 LEU A CA 1
ATOM 5385 C C . LEU A 1 364 ? 0.15687 -17.87329 45.37448 1.000 37.40439 420 LEU A C 1
ATOM 5386 O O . LEU A 1 364 ? -1.02733 -17.55210 45.52934 1.000 36.97415 420 LEU A O 1
ATOM 5402 N N . ILE A 1 365 ? 1.11566 -17.00861 45.04811 1.000 34.87654 421 ILE A N 1
ATOM 5403 C CA . ILE A 1 365 ? 0.86123 -15.59689 44.78844 1.000 33.96163 421 ILE A CA 1
ATOM 5404 C C . ILE A 1 365 ? 0.90510 -15.38448 43.28324 1.000 40.49704 421 ILE A C 1
ATOM 5405 O O . ILE A 1 365 ? 1.91099 -15.69646 42.63305 1.000 32.66168 421 ILE A O 1
ATOM 5421 N N . GLU A 1 366 ? -0.18033 -14.85172 42.73160 1.000 32.25911 422 GLU A N 1
ATOM 5422 C CA . GLU A 1 366 ? -0.27940 -14.53603 41.31346 1.000 31.30964 422 GLU A CA 1
ATOM 5423 C C . GLU A 1 366 ? -0.42503 -13.02819 41.17389 1.000 37.56521 422 GLU A C 1
ATOM 5424 O O . GLU A 1 366 ? -1.40839 -12.44955 41.65019 1.000 33.87065 422 GLU A O 1
ATOM 5436 N N . ALA A 1 367 ? 0.56380 -12.39755 40.54437 1.000 35.01731 423 ALA A N 1
ATOM 5437 C CA . ALA A 1 367 ? 0.59238 -10.95388 40.35799 1.000 35.96154 423 ALA A CA 1
ATOM 5438 C C . ALA A 1 367 ? 1.69714 -10.61733 39.36768 1.000 33.84309 423 ALA A C 1
ATOM 5439 O O . ALA A 1 367 ? 2.73265 -11.28821 39.32672 1.000 32.03062 423 ALA A O 1
ATOM 5446 N N . GLY A 1 368 ? 1.46112 -9.57653 38.57113 1.000 37.68434 424 GLY A N 1
ATOM 5447 C CA . GLY A 1 368 ? 2.43179 -9.15896 37.57309 1.000 38.45921 424 GLY A CA 1
ATOM 5448 C C . GLY A 1 368 ? 2.67735 -10.18195 36.48857 1.000 41.60417 424 GLY A C 1
ATOM 5449 O O . GLY A 1 368 ? 3.78864 -10.25821 35.95306 1.000 33.64227 424 GLY A O 1
ATOM 5453 N N . ASP A 1 369 ? 1.66139 -10.96858 36.14159 1.000 34.07660 425 ASP A N 1
ATOM 5454 C CA . ASP A 1 369 ? 1.80156 -12.05262 35.17144 1.000 34.14982 425 ASP A CA 1
ATOM 5455 C C . ASP A 1 369 ? 2.94846 -12.98715 35.54904 1.000 32.25750 425 ASP A C 1
ATOM 5456 O O . ASP A 1 369 ? 3.72090 -13.44256 34.70148 1.000 27.57171 425 ASP A O 1
ATOM 5465 N N . GLN A 1 370 ? 3.05556 -13.27805 36.84109 1.000 30.73376 426 GLN A N 1
ATOM 5466 C CA . GLN A 1 370 ? 4.02312 -14.24268 37.34006 1.000 32.31681 426 GLN A CA 1
ATOM 5467 C C . GLN A 1 370 ? 3.43230 -14.90874 38.57287 1.000 32.86991 426 GLN A C 1
ATOM 5468 O O . GLN A 1 370 ? 2.61040 -14.31962 39.28114 1.000 31.47826 426 GLN A O 1
ATOM 5482 N N . ARG A 1 371 ? 3.84679 -16.14794 38.81298 1.000 35.29985 427 ARG A N 1
ATOM 5483 C CA . ARG A 1 371 ? 3.41055 -16.91530 39.96954 1.000 39.00560 427 ARG A CA 1
ATOM 5484 C C . ARG A 1 371 ? 4.59448 -17.14727 40.89727 1.000 35.47881 427 ARG A C 1
ATOM 5485 O O . ARG A 1 371 ? 5.72745 -17.32988 40.44042 1.000 37.44004 427 ARG A O 1
ATOM 5506 N N . ARG A 1 372 ? 4.32773 -17.13653 42.20046 1.000 33.28227 428 ARG A N 1
ATOM 5507 C CA . ARG A 1 372 ? 5.35737 -17.35530 43.20987 1.000 27.96325 428 ARG A CA 1
ATOM 5508 C C . ARG A 1 372 ? 4.77184 -18.22198 44.31285 1.000 43.11105 428 ARG A C 1
ATOM 5509 O O . ARG A 1 372 ? 3.73545 -17.87920 44.88995 1.000 34.50646 428 ARG A O 1
ATOM 5530 N N . VAL A 1 373 ? 5.42962 -19.34386 44.59793 1.000 32.61620 429 VAL A N 1
ATOM 5531 C CA . VAL A 1 373 ? 4.94561 -20.32121 45.56652 1.000 40.56692 429 VAL A CA 1
ATOM 5532 C C . VAL A 1 373 ? 5.64402 -20.08553 46.89662 1.000 43.45121 429 VAL A C 1
ATOM 5533 O O . VAL A 1 373 ? 6.87937 -20.05040 46.96294 1.000 42.43535 429 VAL A O 1
ATOM 5546 N N . ILE A 1 374 ? 4.85227 -19.92707 47.95347 1.000 38.98585 430 ILE A N 1
ATOM 5547 C CA . ILE A 1 374 ? 5.34618 -19.77745 49.31633 1.000 49.36209 430 ILE A CA 1
ATOM 5548 C C . ILE A 1 374 ? 5.03212 -21.06706 50.05943 1.000 43.18266 430 ILE A C 1
ATOM 5549 O O . ILE A 1 374 ? 3.85831 -21.41904 50.22997 1.000 37.60396 430 ILE A O 1
ATOM 5565 N N . HIS A 1 375 ? 6.06981 -21.77406 50.49652 1.000 49.20295 431 HIS A N 1
ATOM 5566 C CA . HIS A 1 375 ? 5.88311 -22.94408 51.34673 1.000 49.84910 431 HIS A CA 1
ATOM 5567 C C . HIS A 1 375 ? 5.66743 -22.46938 52.77874 1.000 39.47596 431 HIS A C 1
ATOM 5568 O O . HIS A 1 375 ? 6.51970 -21.77607 53.34464 1.000 42.72540 431 HIS A O 1
ATOM 5582 N N . LEU A 1 376 ? 4.52578 -22.82497 53.35657 1.000 42.56375 432 LEU A N 1
ATOM 5583 C CA . LEU A 1 376 ? 4.18420 -22.23583 54.64719 1.000 35.91252 432 LEU A CA 1
ATOM 5584 C C . LEU A 1 376 ? 4.77426 -23.05550 55.79277 1.000 49.64089 432 LEU A C 1
ATOM 5585 O O . LEU A 1 376 ? 4.70094 -24.28742 55.77494 1.000 39.19823 432 LEU A O 1
ATOM 5601 N N . PRO A 1 377 ? 5.36722 -22.40728 56.80019 1.000 45.15105 433 PRO A N 1
ATOM 5602 C CA . PRO A 1 377 ? 5.78352 -23.14854 57.99784 1.000 55.99723 433 PRO A CA 1
ATOM 5603 C C . PRO A 1 377 ? 4.61328 -23.90866 58.60275 1.000 54.39252 433 PRO A C 1
ATOM 5604 O O . PRO A 1 377 ? 3.46272 -23.46903 58.54530 1.000 52.70392 433 PRO A O 1
ATOM 5615 N N . SER A 1 378 ? 4.92423 -25.06574 59.19359 1.000 56.29201 434 SER A N 1
ATOM 5616 C CA . SER A 1 378 ? 3.87894 -25.91960 59.74923 1.000 55.30754 434 SER A CA 1
ATOM 5617 C C . SER A 1 378 ? 2.95666 -25.13742 60.67534 1.000 54.93599 434 SER A C 1
ATOM 5618 O O . SER A 1 378 ? 1.73886 -25.34886 60.67592 1.000 45.76438 434 SER A O 1
ATOM 5626 N N . GLN A 1 379 ? 3.51728 -24.22136 61.46659 1.000 54.46544 435 GLN A N 1
ATOM 5627 C CA . GLN A 1 379 ? 2.69088 -23.40244 62.34683 1.000 60.81736 435 GLN A CA 1
ATOM 5628 C C . GLN A 1 379 ? 1.71476 -22.55084 61.54266 1.000 65.05702 435 GLN A C 1
ATOM 5629 O O . GLN A 1 379 ? 0.50215 -22.57942 61.78258 1.000 72.04026 435 GLN A O 1
ATOM 5643 N N . ILE A 1 380 ? 2.23093 -21.79231 60.57092 1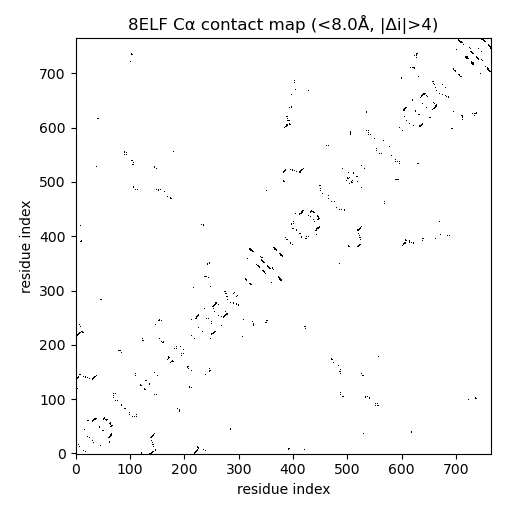.000 71.65238 436 ILE A N 1
ATOM 5644 C CA . ILE A 1 380 ? 1.40493 -20.87292 59.79557 1.000 63.17264 436 ILE A CA 1
ATOM 5645 C C . ILE A 1 380 ? 0.37224 -21.59780 58.94145 1.000 55.33747 436 ILE A C 1
ATOM 5646 O O . ILE A 1 380 ? -0.63428 -20.99189 58.55597 1.000 63.78896 436 ILE A O 1
ATOM 5662 N N . GLN A 1 381 ? 0.58667 -22.87739 58.63371 1.000 53.71049 437 GLN A N 1
ATOM 5663 C CA . GLN A 1 381 ? -0.22308 -23.57237 57.63726 1.000 49.83430 437 GLN A CA 1
ATOM 5664 C C . GLN A 1 381 ? -1.71594 -23.43654 57.90684 1.000 57.80193 437 GLN A C 1
ATOM 5665 O O . GLN A 1 381 ? -2.13027 -23.20712 59.04611 1.000 64.77978 437 GLN A O 1
ATOM 5679 N N . GLY A 1 382 ? -2.52380 -23.56796 56.86490 1.000 57.42607 438 GLY A N 1
ATOM 5680 C CA . GLY A 1 382 ? -3.95594 -23.38200 56.96951 1.000 48.79801 438 GLY A CA 1
ATOM 5681 C C . GLY A 1 382 ? -4.51223 -22.84229 55.66557 1.000 58.01980 438 GLY A C 1
ATOM 5682 O O . GLY A 1 382 ? -3.90316 -22.98945 54.61191 1.000 58.29396 438 GLY A O 1
ATOM 5686 N N . LYS A 1 383 ? -5.67980 -22.21054 55.75913 1.000 47.28955 439 LYS A N 1
ATOM 5687 C CA . LYS A 1 383 ? -6.37131 -21.66406 54.59878 1.000 47.75062 439 LYS A CA 1
ATOM 5688 C C . LYS A 1 383 ? -6.46694 -20.15024 54.72632 1.000 45.01473 439 LYS A C 1
ATOM 5689 O O . LYS A 1 383 ? -6.63561 -19.61874 55.82840 1.000 48.07380 439 LYS A O 1
ATOM 5708 N N . VAL A 1 384 ? -6.35018 -19.45770 53.59076 1.000 42.39114 440 VAL A N 1
ATOM 5709 C CA . VAL A 1 384 ? -6.38427 -18.00145 53.60635 1.000 37.19197 440 VAL A CA 1
ATOM 5710 C C . VAL A 1 384 ? -7.70485 -17.53413 54.19629 1.000 52.52720 440 VAL A C 1
ATOM 5711 O O . VAL A 1 384 ? -8.78450 -17.92539 53.73463 1.000 41.95400 440 VAL A O 1
ATOM 5724 N N . GLY A 1 385 ? -7.62273 -16.69089 55.22346 1.000 52.61820 441 GLY A N 1
ATOM 5725 C CA . GLY A 1 385 ? -8.80526 -16.18286 55.88710 1.000 51.85518 441 GLY A CA 1
ATOM 5726 C C . GLY A 1 385 ? -8.77905 -14.68113 56.07920 1.000 53.54847 441 GLY A C 1
ATOM 5727 O O . GLY A 1 385 ? -9.12149 -14.18155 57.15505 1.000 81.68711 441 GLY A O 1
ATOM 5731 N N . GLY A 1 386 ? -8.37408 -13.95049 55.04307 1.000 54.60907 442 GLY A N 1
ATOM 5732 C CA . GLY A 1 386 ? -8.34286 -12.50363 55.10623 1.000 58.57574 442 GLY A CA 1
ATOM 5733 C C . GLY A 1 386 ? -7.03112 -11.91143 54.63580 1.000 49.29827 442 GLY A C 1
ATOM 5734 O O . GLY A 1 386 ? -5.95832 -12.44257 54.93701 1.000 62.05115 442 GLY A O 1
ATOM 5738 N N . ALA A 1 387 ? -7.10777 -10.80956 53.89103 1.000 59.52707 443 ALA A N 1
ATOM 5739 C CA . ALA A 1 387 ? -5.93355 -10.09801 53.40606 1.000 62.19219 443 ALA A CA 1
ATOM 5740 C C . ALA A 1 387 ? -6.17145 -8.60447 53.56631 1.000 59.37527 443 ALA A C 1
ATOM 5741 O O . ALA A 1 387 ? -7.27384 -8.11418 53.30489 1.000 61.07930 443 ALA A O 1
ATOM 5748 N N . LYS A 1 388 ? -5.13779 -7.88643 54.00385 1.000 61.22771 444 LYS A N 1
ATOM 5749 C CA . LYS A 1 388 ? -5.24579 -6.45826 54.28338 1.000 63.11267 444 LYS A CA 1
ATOM 5750 C C . LYS A 1 388 ? -3.98130 -5.76021 53.80971 1.000 54.10438 444 LYS A C 1
ATOM 5751 O O . LYS A 1 388 ? -2.88719 -6.06199 54.29552 1.000 60.09376 444 LYS A O 1
ATOM 5770 N N . PHE A 1 389 ? -4.13475 -4.82497 52.87244 1.000 63.94780 445 PHE A N 1
ATOM 5771 C CA . PHE A 1 389 ? -3.00863 -4.05739 52.35275 1.000 57.23607 445 PHE A CA 1
ATOM 5772 C C . PHE A 1 389 ? -2.66242 -2.93741 53.32705 1.000 58.61916 445 PHE A C 1
ATOM 5773 O O . PHE A 1 389 ? -3.48936 -2.05685 53.58606 1.000 70.34289 445 PHE A O 1
ATOM 5790 N N . VAL A 1 390 ? -1.44391 -2.96527 53.86024 1.000 59.05288 446 VAL A N 1
ATOM 5791 C CA . VAL A 1 390 ? -0.96990 -1.97269 54.82027 1.000 73.07145 446 VAL A CA 1
ATOM 5792 C C . VAL A 1 390 ? 0.31588 -1.37545 54.26863 1.000 60.13984 446 VAL A C 1
ATOM 5793 O O . VAL A 1 390 ? 1.30088 -2.09594 54.06004 1.000 60.78252 446 VAL A O 1
ATOM 5806 N N . ASP A 1 391 ? 0.31317 -0.05818 54.04984 1.000 65.46476 447 ASP A N 1
ATOM 5807 C CA . ASP A 1 391 ? 1.41394 0.59065 53.33957 1.000 63.98430 447 ASP A CA 1
ATOM 5808 C C . ASP A 1 391 ? 1.51261 -0.07951 51.96439 1.000 61.12854 447 ASP A C 1
ATOM 5809 O O . ASP A 1 391 ? 0.67728 0.18173 51.09229 1.000 64.81404 447 ASP A O 1
ATOM 5818 N N A ARG A 1 392 ? 2.51224 -0.93915 51.75719 0.620 54.67740 448 ARG A N 1
ATOM 5819 N N B ARG A 1 392 ? 2.51323 -0.93768 51.76009 0.380 54.72673 448 ARG A N 1
ATOM 5820 C CA A ARG A 1 392 ? 2.61991 -1.72963 50.53496 0.620 54.95576 448 ARG A CA 1
ATOM 5821 C CA B ARG A 1 392 ? 2.62938 -1.72737 50.53876 0.380 54.90706 448 ARG A CA 1
ATOM 5822 C C A ARG A 1 392 ? 2.86394 -3.19646 50.86632 0.620 53.96025 448 ARG A C 1
ATOM 5823 C C B ARG A 1 392 ? 2.87628 -3.19297 50.87333 0.380 53.85203 448 ARG A C 1
ATOM 5824 O O A ARG A 1 392 ? 3.54550 -3.90797 50.12222 0.620 49.33022 448 ARG A O 1
ATOM 5825 O O B ARG A 1 392 ? 3.57387 -3.89983 50.14014 0.380 49.28506 448 ARG A O 1
ATOM 5866 N N . SER A 1 393 ? 2.31045 -3.65860 51.98193 1.000 48.33718 449 SER A N 1
ATOM 5867 C CA . SER A 1 393 ? 2.46337 -5.02984 52.43692 1.000 43.73216 449 SER A CA 1
ATOM 5868 C C . SER A 1 393 ? 1.08573 -5.65634 52.56601 1.000 49.16269 449 SER A C 1
ATOM 5869 O O . SER A 1 393 ? 0.17365 -5.04491 53.13125 1.000 49.35734 449 SER A O 1
ATOM 5877 N N . LEU A 1 394 ? 0.93099 -6.86185 52.03096 1.000 42.42485 450 LEU A N 1
ATOM 5878 C CA . LEU A 1 394 ? -0.31149 -7.61155 52.15322 1.000 41.86882 450 LEU A CA 1
ATOM 5879 C C . LEU A 1 394 ? -0.18104 -8.56870 53.33112 1.000 41.59396 450 LEU A C 1
ATOM 5880 O O . LEU A 1 394 ? 0.68315 -9.45264 53.32620 1.000 38.69877 450 LEU A O 1
ATOM 5896 N N . ILE A 1 395 ? -1.02428 -8.37925 54.33950 1.000 46.72155 451 ILE A N 1
ATOM 5897 C CA . ILE A 1 395 ? -1.02672 -9.20865 55.53788 1.000 52.82041 451 ILE A CA 1
ATOM 5898 C C . ILE A 1 395 ? -2.10899 -10.26363 55.36133 1.000 46.91017 451 ILE A C 1
ATOM 5899 O O . ILE A 1 395 ? -3.30360 -9.94853 55.36090 1.000 39.64231 451 ILE A O 1
ATOM 5915 N N . VAL A 1 396 ? -1.69467 -11.51784 55.21692 1.000 48.01000 452 VAL A N 1
ATOM 5916 C CA . VAL A 1 396 ? -2.60535 -12.62277 54.95002 1.000 49.10401 452 VAL A CA 1
ATOM 5917 C C . VAL A 1 396 ? -2.79568 -13.40392 56.24050 1.000 51.23972 452 VAL A C 1
ATOM 5918 O O . VAL A 1 396 ? -1.84133 -13.99070 56.76717 1.000 39.34955 452 VAL A O 1
ATOM 5931 N N . THR A 1 397 ? -4.02024 -13.40539 56.75586 1.000 50.82951 453 THR A N 1
ATOM 5932 C CA . THR A 1 397 ? -4.33481 -14.17725 57.94913 1.000 42.42296 453 THR A CA 1
ATOM 5933 C C . THR A 1 397 ? -4.64832 -15.61430 57.55429 1.000 40.08536 453 THR A C 1
ATOM 5934 O O . THR A 1 397 ? -5.49879 -15.86109 56.69256 1.000 40.57594 453 THR A O 1
ATOM 5945 N N . MET A 1 398 ? -3.95194 -16.55627 58.18094 1.000 43.76237 454 MET A N 1
ATOM 5946 C CA . MET A 1 398 ? -4.09876 -17.97644 57.89707 1.000 39.17830 454 MET A CA 1
ATOM 5947 C C . MET A 1 398 ? -4.99631 -18.59039 58.96268 1.000 43.85051 454 MET A C 1
ATOM 5948 O O . MET A 1 398 ? -4.68140 -18.52300 60.15558 1.000 48.74659 454 MET A O 1
ATOM 5962 N N . ARG A 1 399 ? -6.10863 -19.17972 58.53609 1.000 46.07850 455 ARG A N 1
ATOM 5963 C CA . ARG A 1 399 ? -7.06481 -19.79781 59.44546 1.000 57.35542 455 ARG A CA 1
ATOM 5964 C C . ARG A 1 399 ? -6.82979 -21.30200 59.48676 1.000 53.33520 455 ARG A C 1
ATOM 5965 O O . ARG A 1 399 ? -6.64843 -21.93641 58.44226 1.000 50.41242 455 ARG A O 1
ATOM 5986 N N . LEU A 1 400 ? -6.82537 -21.86367 60.69242 1.000 67.52887 456 LEU A N 1
ATOM 5987 C CA . LEU A 1 400 ? -6.59761 -23.29309 60.87511 1.000 73.86350 456 LEU A CA 1
ATOM 5988 C C . LEU A 1 400 ? -7.91084 -24.06353 60.77031 1.000 82.55355 456 LEU A C 1
ATOM 5989 O O . LEU A 1 400 ? -8.09546 -24.87673 59.86462 1.000 97.10260 456 LEU A O 1
ATOM 6005 N N . THR B 1 2 ? -9.40615 -9.85082 8.85959 1.000 43.07697 58 THR B N 1
ATOM 6006 C CA . THR B 1 2 ? -8.78334 -9.17019 9.98702 1.000 43.31534 58 THR B CA 1
ATOM 6007 C C . THR B 1 2 ? -7.37893 -8.70073 9.62697 1.000 50.05386 58 THR B C 1
ATOM 6008 O O . THR B 1 2 ? -6.57799 -9.46810 9.09639 1.000 51.91604 58 THR B O 1
ATOM 6018 N N . LYS B 1 3 ? -7.08665 -7.43808 9.92133 1.000 47.78462 59 LYS B N 1
ATOM 6019 C CA . LYS B 1 3 ? -5.78345 -6.84216 9.66987 1.000 53.74132 59 LYS B CA 1
ATOM 6020 C C . LYS B 1 3 ? -5.03099 -6.66333 10.98327 1.000 47.33842 59 LYS B C 1
ATOM 6021 O O . LYS B 1 3 ? -5.62364 -6.63810 12.06464 1.000 39.76572 59 LYS B O 1
ATOM 6040 N N . PHE B 1 4 ? -3.70805 -6.53328 10.87532 1.000 46.87516 60 PHE B N 1
ATOM 6041 C CA . PHE B 1 4 ? -2.81490 -6.48170 12.02861 1.000 40.75528 60 PHE B CA 1
ATOM 6042 C C . PHE B 1 4 ? -1.95532 -5.22908 11.94661 1.000 50.03002 60 PHE B C 1
ATOM 6043 O O . PHE B 1 4 ? -1.33185 -4.96906 10.91253 1.000 45.32272 60 PHE B O 1
ATOM 6060 N N . VAL B 1 5 ? -1.91129 -4.46527 13.04033 1.000 37.42185 61 VAL B N 1
ATOM 6061 C CA . VAL B 1 5 ? -1.17979 -3.20488 13.09706 1.000 41.78549 61 VAL B CA 1
ATOM 6062 C C . VAL B 1 5 ? -0.29125 -3.19342 14.33291 1.000 40.63111 61 VAL B C 1
ATOM 6063 O O . VAL B 1 5 ? -0.72808 -3.56884 15.42656 1.000 36.10150 61 VAL B O 1
ATOM 6076 N N . THR B 1 6 ? 0.94634 -2.73090 14.16664 1.000 33.02339 62 THR B N 1
ATOM 6077 C CA . THR B 1 6 ? 1.87644 -2.66057 15.28271 1.000 36.27389 62 THR B CA 1
ATOM 6078 C C . THR B 1 6 ? 2.84860 -1.51184 15.06129 1.000 32.92300 62 THR B C 1
ATOM 6079 O O . THR B 1 6 ? 3.02109 -1.02054 13.94290 1.000 36.14673 62 THR B O 1
ATOM 6090 N N . PHE B 1 7 ? 3.48764 -1.09214 16.14818 1.000 29.13357 63 PHE B N 1
ATOM 6091 C CA . PHE B 1 7 ? 4.33208 0.09385 16.15803 1.000 35.75050 63 PHE B CA 1
ATOM 6092 C C . PHE B 1 7 ? 5.72469 -0.27638 16.63895 1.000 38.83427 63 PHE B C 1
ATOM 6093 O O . PHE B 1 7 ? 5.88262 -1.06396 17.57660 1.000 37.22901 63 PHE B O 1
ATOM 6110 N N . LEU B 1 8 ? 6.73055 0.29292 15.97867 1.000 34.59871 64 LEU B N 1
ATOM 6111 C CA . LEU B 1 8 ? 8.12142 -0.09437 16.16167 1.000 32.56701 64 LEU B CA 1
ATOM 6112 C C . LEU B 1 8 ? 8.95227 1.14255 16.45836 1.000 32.15223 64 LEU B C 1
ATOM 6113 O O . LEU B 1 8 ? 8.85650 2.14525 15.74308 1.000 35.21032 64 LEU B O 1
ATOM 6129 N N . GLY B 1 9 ? 9.76183 1.06981 17.50577 1.000 35.05047 65 GLY B N 1
ATOM 6130 C CA . GLY B 1 9 ? 10.60143 2.19247 17.86883 1.000 29.53237 65 GLY B CA 1
ATOM 6131 C C . GLY B 1 9 ? 11.27354 1.95357 19.19867 1.000 38.10726 65 GLY B C 1
ATOM 6132 O O . GLY B 1 9 ? 10.97353 0.99749 19.92004 1.000 35.78867 65 GLY B O 1
ATOM 6136 N N . LYS B 1 10 ? 12.19755 2.85681 19.51299 1.000 34.81835 66 LYS B N 1
ATOM 6137 C CA . LYS B 1 10 ? 12.94670 2.78478 20.75628 1.000 49.22333 66 LYS B CA 1
ATOM 6138 C C . LYS B 1 10 ? 12.02133 2.93209 21.96049 1.000 36.51112 66 LYS B C 1
ATOM 6139 O O . LYS B 1 10 ? 10.90018 3.43709 21.86247 1.000 38.94169 66 LYS B O 1
ATOM 6158 N N . GLY B 1 11 ? 12.51013 2.48745 23.11481 1.000 39.94419 67 GLY B N 1
ATOM 6159 C CA . GLY B 1 11 ? 11.79988 2.76453 24.35009 1.000 35.78971 67 GLY B CA 1
ATOM 6160 C C . GLY B 1 11 ? 11.56565 4.25609 24.51176 1.000 41.79444 67 GLY B C 1
ATOM 6161 O O . GLY B 1 11 ? 12.44983 5.07557 24.25198 1.000 36.16503 67 GLY B O 1
ATOM 6165 N N . GLY B 1 12 ? 10.34932 4.60862 24.92315 1.000 33.09539 68 GLY B N 1
ATOM 6166 C CA . GLY B 1 12 ? 9.97263 5.99641 25.08814 1.000 32.50594 68 GLY B CA 1
ATOM 6167 C C . GLY B 1 12 ? 9.66332 6.73393 23.80731 1.000 38.24047 68 GLY B C 1
ATOM 6168 O O . GLY B 1 12 ? 9.50159 7.95947 23.84124 1.000 37.88403 68 GLY B O 1
ATOM 6172 N N . SER B 1 13 ? 9.57314 6.03242 22.6791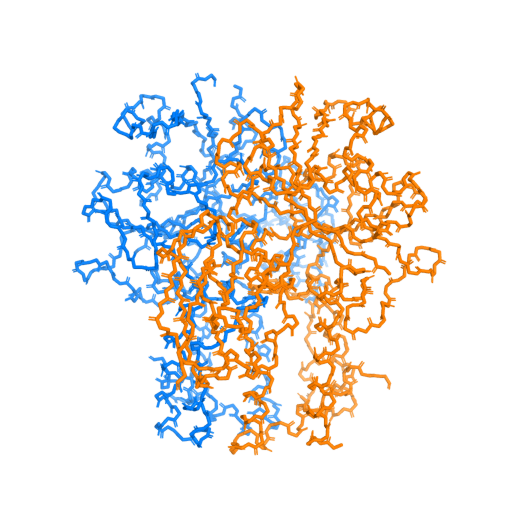4 1.000 35.61788 69 SER B N 1
ATOM 6173 C CA . SER B 1 13 ? 9.35638 6.67275 21.38966 1.000 32.79217 69 SER B CA 1
ATOM 6174 C C . SER B 1 13 ? 7.88396 6.88955 21.07162 1.000 42.09790 69 SER B C 1
ATOM 6175 O O . SER B 1 13 ? 7.57563 7.52162 20.05531 1.000 39.62481 69 SER B O 1
ATOM 6183 N N . GLY B 1 14 ? 6.98157 6.39538 21.90693 1.000 35.63754 70 GLY B N 1
ATOM 6184 C CA . GLY B 1 14 ? 5.56502 6.59850 21.73416 1.000 35.65838 70 GLY B CA 1
ATOM 6185 C C . GLY B 1 14 ? 4.77941 5.40356 21.22239 1.000 34.55395 70 GLY B C 1
ATOM 6186 O O . GLY B 1 14 ? 3.63475 5.58620 20.78625 1.000 29.47852 70 GLY B O 1
ATOM 6190 N N . LYS B 1 15 ? 5.35030 4.19771 21.26138 1.000 37.97923 71 LYS B N 1
ATOM 6191 C CA . LYS B 1 15 ? 4.65142 3.01884 20.76320 1.000 30.24839 71 LYS B CA 1
ATOM 6192 C C . LYS B 1 15 ? 3.29163 2.86424 21.43440 1.000 26.78171 71 LYS B C 1
ATOM 6193 O O . LYS B 1 15 ? 2.25681 2.77054 20.76639 1.000 28.73551 71 LYS B O 1
ATOM 6212 N N . THR B 1 16 ? 3.28390 2.82598 22.76891 1.000 32.42733 72 THR B N 1
ATOM 6213 C CA . THR B 1 16 ? 2.04090 2.61318 23.50283 1.000 36.57971 72 THR B CA 1
ATOM 6214 C C . THR B 1 16 ? 1.06665 3.75851 23.27440 1.000 33.23829 72 THR B C 1
ATOM 6215 O O . THR B 1 16 ? -0.13313 3.53396 23.07716 1.000 29.44898 72 THR B O 1
ATOM 6226 N N . THR B 1 17 ? 1.56345 4.99531 23.29259 1.000 36.97458 73 THR B N 1
ATOM 6227 C CA . THR B 1 17 ? 0.70510 6.13081 22.97631 1.000 34.93462 73 THR B CA 1
ATOM 6228 C C . THR B 1 17 ? 0.10319 5.98237 21.58412 1.000 34.24832 73 THR B C 1
ATOM 6229 O O . THR B 1 17 ? -1.10091 6.19164 21.39483 1.000 33.09610 73 THR B O 1
ATOM 6240 N N . ALA B 1 18 ? 0.91821 5.59059 20.60149 1.000 30.92514 74 ALA B N 1
ATOM 6241 C CA . ALA B 1 18 ? 0.41566 5.46038 19.23752 1.000 28.23432 74 ALA B CA 1
ATOM 6242 C C . ALA B 1 18 ? -0.57721 4.30971 19.11563 1.000 31.97362 74 ALA B C 1
ATOM 6243 O O . ALA B 1 18 ? -1.55661 4.40689 18.36698 1.000 33.17825 74 ALA B O 1
ATOM 6250 N N . ALA B 1 19 ? -0.34212 3.21110 19.83958 1.000 30.77495 75 ALA B N 1
ATOM 6251 C CA . ALA B 1 19 ? -1.24315 2.06465 19.75954 1.000 31.14117 75 ALA B CA 1
ATOM 6252 C C . ALA B 1 19 ? -2.63623 2.41224 20.27309 1.000 33.73786 75 ALA B C 1
ATOM 6253 O O . ALA B 1 19 ? -3.64282 2.03228 19.66296 1.000 30.75070 75 ALA B O 1
ATOM 6260 N N . VAL B 1 20 ? -2.71759 3.11949 21.40273 1.000 30.25997 76 VAL B N 1
ATOM 6261 C CA . VAL B 1 20 ? -4.02080 3.49892 21.93826 1.000 34.86533 76 VAL B CA 1
ATOM 6262 C C . VAL B 1 20 ? -4.69182 4.51804 21.02620 1.000 33.69353 76 VAL B C 1
ATOM 6263 O O . VAL B 1 20 ? -5.89222 4.42302 20.74231 1.000 34.23377 76 VAL B O 1
ATOM 6276 N N . PHE B 1 21 ? -3.93358 5.51649 20.56635 1.000 35.96261 77 PHE B N 1
ATOM 6277 C CA . PHE B 1 21 ? -4.47153 6.48744 19.61853 1.000 31.74922 77 PHE B CA 1
ATOM 6278 C C . PHE B 1 21 ? -5.04273 5.78314 18.39613 1.000 37.83049 77 PHE B C 1
ATOM 6279 O O . PHE B 1 21 ? -6.14844 6.09744 17.94063 1.000 37.20051 77 PHE B O 1
ATOM 6296 N N . ALA B 1 22 ? -4.30215 4.81374 17.85655 1.000 38.45365 78 ALA B N 1
ATOM 6297 C CA . ALA B 1 22 ? -4.77546 4.09970 16.67759 1.000 34.33845 78 ALA B CA 1
ATOM 6298 C C . ALA B 1 22 ? -6.03967 3.31178 16.98727 1.000 39.80021 78 ALA B C 1
ATOM 6299 O O . ALA B 1 22 ? -6.97486 3.28026 16.17952 1.000 31.81322 78 ALA B O 1
ATOM 6306 N N . ALA B 1 23 ? -6.08816 2.66660 18.15333 1.000 34.58998 79 ALA B N 1
ATOM 6307 C CA . ALA B 1 23 ? -7.26808 1.88522 18.50226 1.000 38.90997 79 ALA B CA 1
ATOM 6308 C C . ALA B 1 23 ? -8.49059 2.78346 18.63996 1.000 34.57785 79 ALA B C 1
ATOM 6309 O O . ALA B 1 23 ? -9.57795 2.44118 18.16227 1.000 34.86314 79 ALA B O 1
ATOM 6316 N N . GLN B 1 24 ? -8.32853 3.94840 19.27179 1.000 38.17477 80 GLN B N 1
ATOM 6317 C CA . GLN B 1 24 ? -9.44889 4.87395 19.40324 1.000 36.87795 80 GLN B CA 1
ATOM 6318 C C . GLN B 1 24 ? -9.90712 5.37270 18.03797 1.000 41.89156 80 GLN B C 1
ATOM 6319 O O . GLN B 1 24 ? -11.11154 5.49113 17.78177 1.000 38.05903 80 GLN B O 1
ATOM 6333 N N . HIS B 1 25 ? -8.95739 5.64723 17.13903 1.000 31.53868 81 HIS B N 1
ATOM 6334 C CA . HIS B 1 25 ? -9.29847 6.17555 15.82162 1.000 42.60004 81 HIS B CA 1
ATOM 6335 C C . HIS B 1 25 ? -10.06377 5.15235 14.98893 1.000 39.94725 81 HIS B C 1
ATOM 6336 O O . HIS B 1 25 ? -11.08417 5.48000 14.37112 1.000 40.00255 81 HIS B O 1
ATOM 6350 N N . TYR B 1 26 ? -9.57819 3.90760 14.94790 1.000 37.19607 82 TYR B N 1
ATOM 6351 C CA . TYR B 1 26 ? -10.24185 2.88197 14.14740 1.000 34.41617 82 TYR B CA 1
ATOM 6352 C C . TYR B 1 26 ? -11.62652 2.55724 14.69762 1.000 33.53608 82 TYR B C 1
ATOM 6353 O O . TYR B 1 26 ? -12.56585 2.31801 13.92989 1.000 40.48122 82 TYR B O 1
ATOM 6371 N N . ALA B 1 27 ? -11.76750 2.51792 16.02400 1.000 34.11698 83 ALA B N 1
ATOM 6372 C CA . ALA B 1 27 ? -13.07074 2.24389 16.62006 1.000 35.77965 83 ALA B CA 1
ATOM 6373 C C . ALA B 1 27 ? -14.05121 3.36948 16.31855 1.000 43.22149 83 ALA B C 1
ATOM 6374 O O . ALA B 1 27 ? -15.19584 3.12476 15.91999 1.000 40.22379 83 ALA B O 1
ATOM 6381 N N . LEU B 1 28 ? -13.61645 4.61550 16.50581 1.000 43.67536 84 LEU B N 1
ATOM 6382 C CA . LEU B 1 28 ? -14.45819 5.75188 16.15354 1.000 38.85213 84 LEU B CA 1
ATOM 6383 C C . LEU B 1 28 ? -14.85569 5.71938 14.68406 1.000 45.99163 84 LEU B C 1
ATOM 6384 O O . LEU B 1 28 ? -15.94209 6.18679 14.32465 1.000 45.93960 84 LEU B O 1
ATOM 6400 N N . ALA B 1 29 ? -13.99826 5.17315 13.82370 1.000 37.40370 85 ALA B N 1
ATOM 6401 C CA . ALA B 1 29 ? -14.26271 5.12762 12.39198 1.000 35.60058 85 ALA B CA 1
ATOM 6402 C C . ALA B 1 29 ? -15.18020 3.98129 11.98405 1.000 48.34387 85 ALA B C 1
ATOM 6403 O O . ALA B 1 29 ? -15.46659 3.83953 10.79020 1.000 48.24168 85 ALA B O 1
ATOM 6410 N N . GLY B 1 30 ? -15.64237 3.16335 12.92835 1.000 47.67546 86 GLY B N 1
ATOM 6411 C CA . GLY B 1 30 ? -16.56863 2.09205 12.63035 1.000 40.44856 86 GLY B CA 1
ATOM 6412 C C . GLY B 1 30 ? -15.96348 0.70770 12.56055 1.000 44.78624 86 GLY B C 1
ATOM 6413 O O . GLY B 1 30 ? -16.68929 -0.25209 12.27119 1.000 45.30758 86 GLY B O 1
ATOM 6417 N N . LEU B 1 31 ? -14.66836 0.56790 12.82048 1.000 37.50661 87 LEU B N 1
ATOM 6418 C CA . LEU B 1 31 ? -14.00638 -0.72575 12.74851 1.000 39.62983 87 LEU B CA 1
ATOM 6419 C C . LEU B 1 31 ? -14.03679 -1.40788 14.11064 1.000 37.42632 87 LEU B C 1
ATOM 6420 O O . LEU B 1 31 ? -13.70261 -0.79350 15.12933 1.000 34.60485 87 LEU B O 1
ATOM 6436 N N . SER B 1 32 ? -14.44050 -2.67544 14.12419 1.000 30.04899 88 SER B N 1
ATOM 6437 C CA . SER B 1 32 ? -14.32384 -3.48868 15.32873 1.000 35.09493 88 SER B CA 1
ATOM 6438 C C . SER B 1 32 ? -12.84192 -3.70916 15.60495 1.000 37.77285 88 SER B C 1
ATOM 6439 O O . SER B 1 32 ? -12.13310 -4.30318 14.78572 1.000 39.65823 88 SER B O 1
ATOM 6447 N N . THR B 1 33 ? -12.36502 -3.19781 16.73491 1.000 35.43287 89 THR B N 1
ATOM 6448 C CA . THR B 1 33 ? -10.93948 -3.07873 16.99979 1.000 34.14569 89 THR B CA 1
ATOM 6449 C C . THR B 1 33 ? -10.58162 -3.77705 18.30125 1.000 38.39495 89 THR B C 1
ATOM 6450 O O . THR B 1 33 ? -11.29451 -3.65173 19.30191 1.000 32.85663 89 THR B O 1
ATOM 6461 N N . CYS B 1 34 ? -9.47608 -4.52039 18.27514 1.000 33.34386 90 CYS B N 1
ATOM 6462 C CA . CYS B 1 34 ? -8.92750 -5.16142 19.46168 1.000 27.55369 90 CYS B CA 1
ATOM 6463 C C . CYS B 1 34 ? -7.53521 -4.60923 19.72135 1.000 35.83059 90 CYS B C 1
ATOM 6464 O O . CYS B 1 34 ? -6.63675 -4.76330 18.88659 1.000 33.53189 90 CYS B O 1
ATOM 6472 N N . LEU B 1 35 ? -7.35679 -3.97416 20.87255 1.000 30.67168 91 LEU B N 1
ATOM 6473 C CA . LEU B 1 35 ? -6.04528 -3.52967 21.32343 1.000 36.94175 91 LEU B CA 1
ATOM 6474 C C . LEU B 1 35 ? -5.48003 -4.59661 22.25435 1.000 42.89602 91 LEU B C 1
ATOM 6475 O O . LEU B 1 35 ? -6.09496 -4.92943 23.27545 1.000 31.02825 91 LEU B O 1
ATOM 6491 N N . VAL B 1 36 ? -4.32118 -5.13781 21.89086 1.000 30.88526 92 VAL B N 1
ATOM 6492 C CA . VAL B 1 36 ? -3.69098 -6.23766 22.61101 1.000 25.10308 92 VAL B CA 1
ATOM 6493 C C . VAL B 1 36 ? -2.42028 -5.71226 23.26371 1.000 32.68328 92 VAL B C 1
ATOM 6494 O O . VAL B 1 36 ? -1.51304 -5.22719 22.57569 1.000 34.36131 92 VAL B O 1
ATOM 6507 N N . ILE B 1 37 ? -2.36656 -5.79827 24.59230 1.000 28.69595 93 ILE B N 1
ATOM 6508 C CA . ILE B 1 37 ? -1.21610 -5.38527 25.38775 1.000 35.83128 93 ILE B CA 1
ATOM 6509 C C . ILE B 1 37 ? -0.59783 -6.63830 25.99110 1.000 34.73051 93 ILE B C 1
ATOM 6510 O O . ILE B 1 37 ? -1.29562 -7.42193 26.64613 1.000 32.70791 93 ILE B O 1
ATOM 6526 N N . HIS B 1 38 ? 0.70398 -6.83744 25.77059 1.000 41.74913 94 HIS B N 1
ATOM 6527 C CA . HIS B 1 38 ? 1.43863 -7.93035 26.41466 1.000 33.19310 94 HIS B CA 1
ATOM 6528 C C . HIS B 1 38 ? 2.69700 -7.33694 27.04020 1.000 41.01735 94 HIS B C 1
ATOM 6529 O O . HIS B 1 38 ? 3.79031 -7.40158 26.46973 1.000 32.06681 94 HIS B O 1
ATOM 6543 N N . ASN B 1 39 ? 2.52385 -6.76248 28.22239 1.000 40.98673 95 ASN B N 1
ATOM 6544 C CA . ASN B 1 39 ? 3.60636 -6.20725 29.02419 1.000 44.67699 95 ASN B CA 1
ATOM 6545 C C . ASN B 1 39 ? 2.99044 -5.77666 30.35058 1.000 44.55576 95 ASN B C 1
ATOM 6546 O O . ASN B 1 39 ? 1.79073 -5.95549 30.58653 1.000 46.81283 95 ASN B O 1
ATOM 6557 N N . GLN B 1 40 ? 3.82599 -5.21635 31.22380 1.000 36.28835 96 GLN B N 1
ATOM 6558 C CA . GLN B 1 40 ? 3.39021 -4.74543 32.53147 1.000 38.77556 96 GLN B CA 1
ATOM 6559 C C . GLN B 1 40 ? 3.49944 -3.23088 32.64972 1.000 39.97471 96 GLN B C 1
ATOM 6560 O O . GLN B 1 40 ? 3.46809 -2.69297 33.76062 1.000 37.04908 96 GLN B O 1
ATOM 6574 N N . ASP B 1 41 ? 3.63009 -2.54084 31.52517 1.000 39.92724 97 ASP B N 1
ATOM 6575 C CA . ASP B 1 41 ? 3.69154 -1.08359 31.51000 1.000 38.86191 97 ASP B CA 1
ATOM 6576 C C . ASP B 1 41 ? 2.31994 -0.51704 31.84957 1.000 38.76510 97 ASP B C 1
ATOM 6577 O O . ASP B 1 41 ? 1.34019 -0.86036 31.17651 1.000 36.62443 97 ASP B O 1
ATOM 6586 N N . PRO B 1 42 ? 2.19375 0.34164 32.86545 1.000 40.55252 98 PRO B N 1
ATOM 6587 C CA . PRO B 1 42 ? 0.87993 0.91215 33.19508 1.000 39.55995 98 PRO B CA 1
ATOM 6588 C C . PRO B 1 42 ? 0.46325 2.08470 32.32191 1.000 40.87587 98 PRO B C 1
ATOM 6589 O O . PRO B 1 42 ? -0.59905 2.66497 32.57110 1.000 31.84110 98 PRO B O 1
ATOM 6600 N N . SER B 1 43 ? 1.26026 2.45683 31.31776 1.000 32.97657 99 SER B N 1
ATOM 6601 C CA . SER B 1 43 ? 0.92149 3.61662 30.49870 1.000 33.78509 99 SER B CA 1
ATOM 6602 C C . SER B 1 43 ? -0.41213 3.42559 29.78792 1.000 35.24643 99 SER B C 1
ATOM 6603 O O . SER B 1 43 ? -1.22040 4.35838 29.70309 1.000 39.76691 99 SER B O 1
ATOM 6611 N N . ALA B 1 44 ? -0.65775 2.22270 29.26499 1.000 25.99827 100 ALA B N 1
ATOM 6612 C CA . ALA B 1 44 ? -1.87961 1.98470 28.50519 1.000 34.99915 100 ALA B CA 1
ATOM 6613 C C . ALA B 1 44 ? -3.11554 2.19376 29.36907 1.000 32.87148 100 ALA B C 1
ATOM 6614 O O . ALA B 1 44 ? -4.10424 2.78554 28.92002 1.000 33.35303 100 ALA B O 1
ATOM 6621 N N . GLU B 1 45 ? -3.07784 1.71370 30.61372 1.000 37.76184 101 GLU B N 1
ATOM 6622 C CA . GLU B 1 45 ? -4.21982 1.87884 31.50561 1.000 36.27779 101 GLU B CA 1
ATOM 6623 C C . GLU B 1 45 ? -4.48906 3.35291 31.77990 1.000 42.92223 101 GLU B C 1
ATOM 6624 O O . GLU B 1 45 ? -5.64841 3.77338 31.87455 1.000 48.71853 101 GLU B O 1
ATOM 6636 N N . PHE B 1 46 ? -3.43107 4.15805 31.89589 1.000 37.42644 102 PHE B N 1
ATOM 6637 C CA . PHE B 1 46 ? -3.61854 5.59513 32.05993 1.000 37.46757 102 PHE B CA 1
ATOM 6638 C C . PHE B 1 46 ? -4.19601 6.22022 30.79492 1.000 49.61619 102 PHE B C 1
ATOM 6639 O O . PHE B 1 46 ? -5.14301 7.01313 30.85672 1.000 39.19532 102 PHE B O 1
ATOM 6656 N N . LEU B 1 47 ? -3.62473 5.88407 29.63534 1.000 38.42150 103 LEU B N 1
ATOM 6657 C CA . LEU B 1 47 ? -4.10778 6.44603 28.37849 1.000 39.95180 103 LEU B CA 1
ATOM 6658 C C . LEU B 1 47 ? -5.56807 6.09045 28.13368 1.000 38.68717 103 LEU B C 1
ATOM 6659 O O . LEU B 1 47 ? -6.34202 6.91884 27.63827 1.000 43.83492 103 LEU B O 1
ATOM 6675 N N . LEU B 1 48 ? -5.96075 4.85831 28.45648 1.000 35.70204 104 LEU B N 1
ATOM 6676 C CA . LEU B 1 48 ? -7.32329 4.40601 28.21611 1.000 39.12922 104 LEU B CA 1
ATOM 6677 C C . LEU B 1 48 ? -8.29394 4.84225 29.30366 1.000 45.73023 104 LEU B C 1
ATOM 6678 O O . LEU B 1 48 ? -9.51028 4.75610 29.09765 1.000 44.65409 104 LEU B O 1
ATOM 6694 N N . GLY B 1 49 ? -7.79515 5.29165 30.45106 1.000 48.52770 105 GLY B N 1
ATOM 6695 C CA . GLY B 1 49 ? -8.67374 5.64749 31.54330 1.000 44.10956 105 GLY B CA 1
ATOM 6696 C C . GLY B 1 49 ? -9.37238 4.47544 32.18526 1.000 44.35914 105 GLY B C 1
ATOM 6697 O O . GLY B 1 49 ? -10.43035 4.65102 32.79440 1.000 51.51531 105 GLY B O 1
ATOM 6701 N N . SER B 1 50 ? -8.81265 3.27664 32.06646 1.000 51.51437 106 SER B N 1
ATOM 6702 C CA . SER B 1 50 ? -9.43474 2.10843 32.66413 1.000 44.68711 106 SER B CA 1
ATOM 6703 C C . SER B 1 50 ? -8.37320 1.05610 32.92787 1.000 54.73457 106 SER B C 1
ATOM 6704 O O . SER B 1 50 ? -7.34912 0.99814 32.24208 1.000 39.84276 106 SER B O 1
ATOM 6712 N N . LYS B 1 51 ? -8.63213 0.22721 33.93110 1.000 53.79973 107 LYS B N 1
ATOM 6713 C CA . LYS B 1 51 ? -7.80141 -0.94029 34.16872 1.000 56.53960 107 LYS B CA 1
ATOM 6714 C C . LYS B 1 51 ? -8.19286 -2.02847 33.17912 1.000 57.38427 107 LYS B C 1
ATOM 6715 O O . LYS B 1 51 ? -9.37748 -2.24508 32.90547 1.000 61.63437 107 LYS B O 1
ATOM 6734 N N . ILE B 1 52 ? -7.18820 -2.68963 32.61855 1.000 46.33317 108 ILE B N 1
ATOM 6735 C CA . ILE B 1 52 ? -7.39188 -3.72649 31.61812 1.000 61.27469 108 ILE B CA 1
ATOM 6736 C C . ILE B 1 52 ? -6.89549 -5.04379 32.19254 1.000 54.90643 108 ILE B C 1
ATOM 6737 O O . ILE B 1 52 ? -5.97273 -5.08048 33.01247 1.000 66.23502 108 ILE B O 1
ATOM 6753 N N . GLY B 1 53 ? -7.52662 -6.12971 31.76101 1.000 55.20650 109 GLY B N 1
ATOM 6754 C CA . GLY B 1 53 ? -7.18287 -7.44168 32.26341 1.000 47.47407 109 GLY B CA 1
ATOM 6755 C C . GLY B 1 53 ? -7.23360 -8.51492 31.19942 1.000 48.48646 109 GLY B C 1
ATOM 6756 O O . GLY B 1 53 ? -7.31587 -8.21515 30.00348 1.000 40.09776 109 GLY B O 1
ATOM 6760 N N . THR B 1 54 ? -7.17395 -9.77770 31.63337 1.000 38.35215 110 THR B N 1
ATOM 6761 C CA . THR B 1 54 ? -7.23972 -10.89325 30.69748 1.000 41.81626 110 THR B CA 1
ATOM 6762 C C . THR B 1 54 ? -8.59983 -10.97165 30.01829 1.000 45.24048 110 THR B C 1
ATOM 6763 O O . THR B 1 54 ? -8.69634 -11.43637 28.87631 1.000 41.76377 110 THR B O 1
ATOM 6774 N N . SER B 1 55 ? -9.65804 -10.54225 30.70629 1.000 36.33145 111 SER B N 1
ATOM 6775 C CA . SER B 1 55 ? -10.97496 -10.46803 30.08774 1.000 41.78804 111 SER B CA 1
ATOM 6776 C C . SER B 1 55 ? -11.11519 -9.14906 29.32762 1.000 39.86904 111 SER B C 1
ATOM 6777 O O . SER B 1 55 ? -10.61025 -8.11614 29.77738 1.000 33.00612 111 SER B O 1
ATOM 6785 N N . PRO B 1 56 ? -11.80367 -9.15062 28.18661 1.000 29.38183 112 PRO B N 1
ATOM 6786 C CA . PRO B 1 56 ? -11.87086 -7.93121 27.37225 1.000 35.95294 112 PRO B CA 1
ATOM 6787 C C . PRO B 1 56 ? -12.55459 -6.79010 28.11104 1.000 45.72998 112 PRO B C 1
ATOM 6788 O O . PRO B 1 56 ? -13.54010 -6.98379 28.82687 1.000 40.11599 112 PRO B O 1
ATOM 6799 N N . THR B 1 57 ? -12.01572 -5.58978 27.92847 1.000 34.38654 113 THR B N 1
ATOM 6800 C CA . THR B 1 57 ? -12.63754 -4.36023 28.40255 1.000 39.44552 113 THR B CA 1
ATOM 6801 C C . THR B 1 57 ? -13.11574 -3.57996 27.18551 1.000 37.90559 113 THR B C 1
ATOM 6802 O O . THR B 1 57 ? -12.31865 -3.25970 26.29611 1.000 35.80662 113 THR B O 1
ATOM 6813 N N . LEU B 1 58 ? -14.41498 -3.30019 27.13534 1.000 30.87107 114 LEU B N 1
ATOM 6814 C CA . LEU B 1 58 ? -15.01233 -2.58099 26.01244 1.000 29.23689 114 LEU B CA 1
ATOM 6815 C C . LEU B 1 58 ? -15.05659 -1.10213 26.37608 1.000 35.40964 114 LEU B C 1
ATOM 6816 O O . LEU B 1 58 ? -15.89197 -0.66778 27.17315 1.000 43.01148 114 LEU B O 1
ATOM 6832 N N . ILE B 1 59 ? -14.13011 -0.32842 25.80820 1.000 36.05971 115 ILE B N 1
ATOM 6833 C CA . ILE B 1 59 ? -14.16088 1.11989 25.98678 1.000 40.32227 115 ILE B CA 1
ATOM 6834 C C . ILE B 1 59 ? -15.42764 1.68715 25.36317 1.000 45.85715 115 ILE B C 1
ATOM 6835 O O . ILE B 1 59 ? -16.16121 2.46216 25.98715 1.000 42.96983 115 ILE B O 1
ATOM 6851 N N . ASN B 1 60 ? -15.69113 1.31867 24.11345 1.000 38.48327 116 ASN B N 1
ATOM 6852 C CA . ASN B 1 60 ? -16.97511 1.56076 23.47670 1.000 41.68472 116 ASN B CA 1
ATOM 6853 C C . ASN B 1 60 ? -17.35078 0.28828 22.72733 1.000 37.68756 116 ASN B C 1
ATOM 6854 O O . ASN B 1 60 ? -16.66036 -0.73190 22.81414 1.000 37.35772 116 ASN B O 1
ATOM 6865 N N . ASP B 1 61 ? -18.44184 0.34885 21.96689 1.000 30.16013 117 ASP B N 1
ATOM 6866 C CA . ASP B 1 61 ? -18.93176 -0.84386 21.29054 1.000 40.75990 117 ASP B CA 1
ATOM 6867 C C . ASP B 1 61 ? -18.00126 -1.33167 20.18661 1.000 39.00116 117 ASP B C 1
ATOM 6868 O O . ASP B 1 61 ? -18.20320 -2.44045 19.68073 1.000 34.38838 117 ASP B O 1
ATOM 6877 N N . ASN B 1 62 ? -16.99402 -0.54784 19.80345 1.000 33.71552 118 ASN B N 1
ATOM 6878 C CA . ASN B 1 62 ? -16.06583 -0.95055 18.75942 1.000 32.95373 118 ASN B CA 1
ATOM 6879 C C . ASN B 1 62 ? -14.63483 -1.12163 19.24648 1.000 35.95041 118 ASN B C 1
ATOM 6880 O O . ASN B 1 62 ? -13.80720 -1.64882 18.49399 1.000 42.68711 118 ASN B O 1
ATOM 6891 N N . LEU B 1 63 ? -14.31835 -0.69688 20.46686 1.000 35.11021 119 LEU B N 1
ATOM 6892 C CA . LEU B 1 63 ? -12.95647 -0.73067 20.99592 1.000 31.89457 119 LEU B CA 1
ATOM 6893 C C . LEU B 1 63 ? -12.90590 -1.73572 22.14106 1.000 33.97955 119 LEU B C 1
ATOM 6894 O O . LEU B 1 63 ? -13.39069 -1.46466 23.24163 1.000 33.96131 119 LEU B O 1
ATOM 6910 N N . SER B 1 64 ? -12.31368 -2.89491 21.87078 1.000 30.46373 120 SER B N 1
ATOM 6911 C CA . SER B 1 64 ? -12.08016 -3.93185 22.86653 1.000 31.43923 120 SER B CA 1
ATOM 6912 C C . SER B 1 64 ? -10.59322 -3.96593 23.19201 1.000 40.21431 120 SER B C 1
ATOM 6913 O O . SER B 1 64 ? -9.75724 -3.97050 22.28287 1.000 35.54079 120 SER B O 1
ATOM 6921 N N . VAL B 1 65 ? -10.26470 -3.97761 24.48185 1.000 34.55582 121 VAL B N 1
ATOM 6922 C CA . VAL B 1 65 ? -8.88114 -3.98666 24.94349 1.000 35.21652 121 VAL B CA 1
ATOM 6923 C C . VAL B 1 65 ? -8.67221 -5.20780 25.82754 1.000 38.61806 121 VAL B C 1
ATOM 6924 O O . VAL B 1 65 ? -9.49921 -5.49954 26.69910 1.000 32.13682 121 VAL B O 1
ATOM 6937 N N . ILE B 1 66 ? -7.56846 -5.91886 25.60034 1.000 36.26148 122 ILE B N 1
ATOM 6938 C CA . ILE B 1 66 ? -7.21173 -7.08121 26.40008 1.000 35.07070 122 ILE B CA 1
ATOM 6939 C C . ILE B 1 66 ? -5.73108 -7.01214 26.74477 1.000 45.06309 122 ILE B C 1
ATOM 6940 O O . ILE B 1 66 ? -4.90893 -6.53705 25.95490 1.000 35.06665 122 ILE B O 1
ATOM 6956 N N . ARG B 1 67 ? -5.39564 -7.49323 27.93646 1.000 39.91626 123 ARG B N 1
ATOM 6957 C CA . ARG B 1 67 ? -4.01325 -7.70103 28.34329 1.000 39.56429 123 ARG B CA 1
ATOM 6958 C C . ARG B 1 67 ? -3.73683 -9.19766 28.31729 1.000 42.61055 123 ARG B C 1
ATOM 6959 O O . ARG B 1 67 ? -4.44095 -9.97431 28.97252 1.000 38.59504 123 ARG B O 1
ATOM 6980 N N . LEU B 1 68 ? -2.73328 -9.60180 27.54907 1.000 37.83624 124 LEU B N 1
ATOM 6981 C CA . LEU B 1 68 ? -2.30689 -10.99065 27.55662 1.000 33.08764 124 LEU B CA 1
ATOM 6982 C C . LEU B 1 68 ? -1.50967 -11.26417 28.82428 1.000 31.45885 124 LEU B C 1
ATOM 6983 O O . LEU B 1 68 ? -0.69896 -10.44088 29.25828 1.000 34.50530 124 LEU B O 1
ATOM 6999 N N . GLU B 1 69 ? -1.76186 -12.41933 29.42846 1.000 29.46208 125 GLU B N 1
ATOM 7000 C CA . GLU B 1 69 ? -1.03685 -12.86859 30.60721 1.000 31.98227 125 GLU B CA 1
ATOM 7001 C C . GLU B 1 69 ? -0.58383 -14.29420 30.34722 1.000 37.94534 125 GLU B C 1
ATOM 7002 O O . GLU B 1 69 ? -1.41689 -15.18898 30.16959 1.000 33.42444 125 GLU B O 1
ATOM 7014 N N . THR B 1 70 ? 0.73452 -14.49553 30.29136 1.000 36.47510 126 THR B N 1
ATOM 7015 C CA . THR B 1 70 ? 1.27418 -15.80952 29.95914 1.000 30.61827 126 THR B CA 1
ATOM 7016 C C . THR B 1 70 ? 0.94025 -16.84162 31.02704 1.000 37.28992 126 THR B C 1
ATOM 7017 O O . THR B 1 70 ? 0.80471 -18.03005 30.71165 1.000 32.52388 126 THR B O 1
ATOM 7028 N N . THR B 1 71 ? 0.79835 -16.41060 32.28407 1.000 32.75008 127 THR B N 1
ATOM 7029 C CA . THR B 1 71 ? 0.37023 -17.32688 33.33662 1.000 35.42518 127 THR B CA 1
ATOM 7030 C C . THR B 1 71 ? -0.94695 -18.00035 32.97450 1.000 40.23312 127 THR B C 1
ATOM 7031 O O . THR B 1 71 ? -1.16655 -19.17321 33.30124 1.000 36.23343 127 THR B O 1
ATOM 7042 N N . LYS B 1 72 ? -1.84716 -17.26316 32.32572 1.000 35.86119 128 LYS B N 1
ATOM 7043 C CA . LYS B 1 72 ? -3.13544 -17.80362 31.91200 1.000 46.75023 128 LYS B CA 1
ATOM 7044 C C . LYS B 1 72 ? -3.06174 -18.48425 30.55357 1.000 41.09739 128 LYS B C 1
ATOM 7045 O O . LYS B 1 72 ? -3.75168 -19.48590 30.33008 1.000 48.58372 128 LYS B O 1
ATOM 7064 N N . MET B 1 73 ? -2.22045 -17.97256 29.65437 1.000 35.30806 129 MET B N 1
ATOM 7065 C CA . MET B 1 73 ? -2.16268 -18.49326 28.29366 1.000 36.48198 129 MET B CA 1
ATOM 7066 C C . MET B 1 73 ? -1.60147 -19.90926 28.25169 1.000 43.86246 129 MET B C 1
ATOM 7067 O O . MET B 1 73 ? -2.03653 -20.72876 27.43350 1.000 50.11870 129 MET B O 1
ATOM 7081 N N . LEU B 1 74 ? -0.62858 -20.21601 29.11266 1.000 50.51148 130 LEU B N 1
ATOM 7082 C CA . LEU B 1 74 ? -0.02294 -21.54214 29.10944 1.000 46.80458 130 LEU B CA 1
ATOM 7083 C C . LEU B 1 74 ? -0.95847 -22.62389 29.63338 1.000 55.07960 130 LEU B C 1
ATOM 7084 O O . LEU B 1 74 ? -0.65705 -23.81030 29.46426 1.000 57.63204 130 LEU B O 1
ATOM 7100 N N . LEU B 1 75 ? -2.07862 -22.25268 30.25739 1.000 47.94802 131 LEU B N 1
ATOM 7101 C CA . LEU B 1 75 ? -2.96402 -23.25979 30.83234 1.000 54.03960 131 LEU B CA 1
ATOM 7102 C C . LEU B 1 75 ? -3.70310 -24.03672 29.75025 1.000 64.31474 131 LEU B C 1
ATOM 7103 O O . LEU B 1 75 ? -3.85838 -25.25924 29.85348 1.000 56.86493 131 LEU B O 1
ATOM 7119 N N . GLU B 1 76 ? -4.17240 -23.34762 28.71111 1.000 70.26766 132 GLU B N 1
ATOM 7120 C CA . GLU B 1 76 ? -4.96114 -24.01981 27.68131 1.000 69.57228 132 GLU B CA 1
ATOM 7121 C C . GLU B 1 76 ? -4.18845 -25.13750 26.99846 1.000 64.43208 132 GLU B C 1
ATOM 7122 O O . GLU B 1 76 ? -4.74027 -26.24225 26.85305 1.000 65.09302 132 GLU B O 1
ATOM 7134 N N . PRO B 1 77 ? -2.94833 -24.93389 26.54626 1.000 60.75643 133 PRO B N 1
ATOM 7135 C CA . PRO B 1 77 ? -2.20655 -26.05634 25.94676 1.000 64.18933 133 PRO B CA 1
ATOM 7136 C C . PRO B 1 77 ? -2.04973 -27.23955 26.88348 1.000 56.33129 133 PRO B C 1
ATOM 7137 O O . PRO B 1 77 ? -2.08615 -28.39030 26.43159 1.000 51.96069 133 PRO B O 1
ATOM 7148 N N . LEU B 1 78 ? -1.85374 -26.99073 28.18032 1.000 56.20801 134 LEU B N 1
ATOM 7149 C CA . LEU B 1 78 ? -1.74189 -28.09748 29.12409 1.000 57.93679 134 LEU B CA 1
ATOM 7150 C C . LEU B 1 78 ? -3.05406 -28.86371 29.21553 1.000 50.22687 134 LEU B C 1
ATOM 7151 O O . LEU B 1 78 ? -3.05751 -30.09898 29.26391 1.000 55.96451 134 LEU B O 1
ATOM 7167 N N . LYS B 1 79 ? -4.17837 -28.14500 29.23926 1.000 55.17871 135 LYS B N 1
ATOM 7168 C CA . LYS B 1 79 ? -5.48056 -28.80167 29.27623 1.000 60.92223 135 LYS B CA 1
ATOM 7169 C C . LYS B 1 79 ? -5.66441 -29.71802 28.07294 1.000 63.92056 135 LYS B C 1
ATOM 7170 O O . LYS B 1 79 ? -6.14890 -30.84725 28.21159 1.000 66.09310 135 LYS B O 1
ATOM 7189 N N . GLN B 1 80 ? -5.26849 -29.25628 26.88412 1.000 68.71668 136 GLN B N 1
ATOM 7190 C CA . GLN B 1 80 ? -5.36799 -30.09771 25.69586 1.000 67.65892 136 GLN B CA 1
ATOM 7191 C C . GLN B 1 80 ? -4.42982 -31.29569 25.78675 1.000 68.94901 136 GLN B C 1
ATOM 7192 O O . GLN B 1 80 ? -4.80632 -32.41564 25.42131 1.000 65.45869 136 GLN B O 1
ATOM 7206 N N . LEU B 1 81 ? -3.20099 -31.08022 26.26318 1.000 54.21354 137 LEU B N 1
ATOM 7207 C CA . LEU B 1 81 ? -2.27596 -32.19550 26.43687 1.000 63.25863 137 LEU B CA 1
ATOM 7208 C C . LEU B 1 81 ? -2.81344 -33.19473 27.45426 1.000 62.58772 137 LEU B C 1
ATOM 7209 O O . LEU B 1 81 ? -2.71838 -34.41117 27.25282 1.000 58.37389 137 LEU B O 1
ATOM 7225 N N . LYS B 1 82 ? -3.38126 -32.69849 28.55651 1.000 51.09593 138 LYS B N 1
ATOM 7226 C CA . LYS B 1 82 ? -3.98479 -33.58930 29.54087 1.000 61.08505 138 LYS B CA 1
ATOM 7227 C C . LYS B 1 82 ? -5.11924 -34.39766 28.92498 1.000 57.99113 138 LYS B C 1
ATOM 7228 O O . LYS B 1 82 ? -5.32202 -35.56602 29.27545 1.000 61.97730 138 LYS B O 1
ATOM 7247 N N . GLN B 1 83 ? -5.88056 -33.78680 28.01401 1.000 68.71876 139 GLN B N 1
ATOM 7248 C CA . GLN B 1 83 ? -6.95219 -34.51538 27.34494 1.000 72.93454 139 GLN B CA 1
ATOM 7249 C C . GLN B 1 83 ? -6.39196 -35.63141 26.47378 1.000 69.01517 139 GLN B C 1
ATOM 7250 O O . GLN B 1 83 ? -6.93075 -36.74374 26.45806 1.000 75.92087 139 GLN B O 1
ATOM 7264 N N . ALA B 1 84 ? -5.30296 -35.35563 25.75187 1.000 71.25773 140 ALA B N 1
ATOM 7265 C CA . ALA B 1 84 ? -4.71575 -36.36681 24.88011 1.000 68.80186 140 ALA B CA 1
ATOM 7266 C C . ALA B 1 84 ? -4.16462 -37.53990 25.68104 1.000 70.48803 140 ALA B C 1
ATOM 7267 O O . ALA B 1 84 ? -4.37169 -38.70159 25.31083 1.000 75.61059 140 ALA B O 1
ATOM 7274 N N . ASP B 1 85 ? -3.46180 -37.25951 26.78190 1.000 68.14806 141 ASP B N 1
ATOM 7275 C CA . ASP B 1 85 ? -2.88808 -38.33753 27.58064 1.000 77.19690 141 ASP B CA 1
ATOM 7276 C C . ASP B 1 85 ? -3.97021 -39.21910 28.18883 1.000 72.05447 141 ASP B C 1
ATOM 7277 O O . ASP B 1 85 ? -3.73340 -40.40511 28.44617 1.000 76.39490 141 ASP B O 1
ATOM 7286 N N . ALA B 1 86 ? -5.15829 -38.66152 28.43051 1.000 72.89392 142 ALA B N 1
ATOM 7287 C CA . ALA B 1 86 ? -6.26491 -39.46228 28.93701 1.000 73.97223 142 ALA B CA 1
ATOM 7288 C C . ALA B 1 86 ? -6.81616 -40.40810 27.87906 1.000 73.69969 142 ALA B C 1
ATOM 7289 O O . ALA B 1 86 ? -7.48556 -41.38608 28.22870 1.000 82.31436 142 ALA B O 1
ATOM 7296 N N . ARG B 1 87 ? -6.55224 -40.13874 26.59950 1.000 80.27489 143 ARG B N 1
ATOM 7297 C CA . ARG B 1 87 ? -6.95530 -41.03844 25.52734 1.000 77.79662 143 ARG B CA 1
ATOM 7298 C C . ARG B 1 87 ? -5.84703 -42.00292 25.12793 1.000 77.74691 143 ARG B C 1
ATOM 7299 O O . ARG B 1 87 ? -6.13896 -43.11587 24.67546 1.000 90.26353 143 ARG B O 1
ATOM 7320 N N . LEU B 1 88 ? -4.58246 -41.60231 25.28624 1.000 74.06850 144 LEU B N 1
ATOM 7321 C CA . LEU B 1 88 ? -3.45036 -42.41390 24.86433 1.000 77.65105 144 LEU B CA 1
ATOM 7322 C C . LEU B 1 88 ? -2.69816 -43.06774 26.01400 1.000 81.71713 144 LEU B C 1
ATOM 7323 O O . LEU B 1 88 ? -1.98436 -44.04769 25.78063 1.000 88.60347 144 LEU B O 1
ATOM 7339 N N . ASN B 1 89 ? -2.84240 -42.55871 27.23741 1.000 78.66425 145 ASN B N 1
ATOM 7340 C CA . ASN B 1 89 ? -2.12698 -43.07804 28.40128 1.000 78.74703 145 ASN B CA 1
ATOM 7341 C C . ASN B 1 89 ? -0.65245 -43.31433 28.07858 1.000 80.18298 145 ASN B C 1
ATOM 7342 O O . ASN B 1 89 ? -0.09954 -44.39209 28.31411 1.000 77.48151 145 ASN B O 1
ATOM 7353 N N . MET B 1 90 ? -0.01239 -42.28566 27.52769 1.000 67.29715 146 MET B N 1
ATOM 7354 C CA . MET B 1 90 ? 1.40443 -42.36757 27.20066 1.000 76.40820 146 MET B CA 1
ATOM 7355 C C . MET B 1 90 ? 2.29822 -42.01788 28.38010 1.000 71.50923 146 MET B C 1
ATOM 7356 O O . MET B 1 90 ? 3.42085 -42.52785 28.46965 1.000 72.59105 146 MET B O 1
ATOM 7370 N N . THR B 1 91 ? 1.82935 -41.16147 29.28321 1.000 73.06748 147 THR B N 1
ATOM 7371 C CA . THR B 1 91 ? 2.62241 -40.70725 30.41490 1.000 72.94308 147 THR B CA 1
ATOM 7372 C C . THR B 1 91 ? 2.27145 -41.42263 31.71122 1.000 71.20507 147 THR B C 1
ATOM 7373 O O . THR B 1 91 ? 2.80802 -41.06540 32.76407 1.000 63.06585 147 THR B O 1
ATOM 7384 N N . GLN B 1 92 ? 1.38744 -42.41671 31.66304 1.000 67.78055 148 GLN B N 1
ATOM 7385 C CA . GLN B 1 92 ? 0.98560 -43.15992 32.85679 1.000 74.60533 148 GLN B CA 1
ATOM 7386 C C . GLN B 1 92 ? 0.45159 -42.22157 33.93842 1.000 71.84982 148 GLN B C 1
ATOM 7387 O O . GLN B 1 92 ? 0.66545 -42.43602 35.13088 1.000 69.95226 148 GLN B O 1
ATOM 7401 N N . GLY B 1 93 ? -0.24189 -41.16419 33.51433 1.000 56.04710 149 GLY B N 1
ATOM 7402 C CA . GLY B 1 93 ? -0.86206 -40.23425 34.43426 1.000 65.40219 149 GLY B CA 1
ATOM 7403 C C . GLY B 1 93 ? 0.02144 -39.11228 34.93537 1.000 66.34724 149 GLY B C 1
ATOM 7404 O O . GLY B 1 93 ? -0.43897 -38.30840 35.75700 1.000 65.76573 149 GLY B O 1
ATOM 7408 N N . VAL B 1 94 ? 1.27130 -39.02398 34.47452 1.000 54.56475 150 VAL B N 1
ATOM 7409 C CA . VAL B 1 94 ? 2.14806 -37.94998 34.93543 1.000 53.95876 150 VAL B CA 1
ATOM 7410 C C . VAL B 1 94 ? 1.58673 -36.59413 34.52381 1.000 61.07816 150 VAL B C 1
ATOM 7411 O O . VAL B 1 94 ? 1.55445 -35.65011 35.32310 1.000 60.06057 150 VAL B O 1
ATOM 7424 N N . LEU B 1 95 ? 1.13009 -36.47569 33.27379 1.000 48.17716 151 LEU B N 1
ATOM 7425 C CA . LEU B 1 95 ? 0.60236 -35.19903 32.80322 1.000 59.94973 151 LEU B CA 1
ATOM 7426 C C . LEU B 1 95 ? -0.62365 -34.78230 33.60595 1.000 56.39207 151 LEU B C 1
ATOM 7427 O O . LEU B 1 95 ? -0.79573 -33.59881 33.92056 1.000 51.40887 151 LEU B O 1
ATOM 7443 N N . GLU B 1 96 ? -1.48558 -35.74390 33.95077 1.000 56.13197 152 GLU B N 1
ATOM 7444 C CA . GLU B 1 96 ? -2.69387 -35.42258 34.70261 1.000 46.43340 152 GLU B CA 1
ATOM 7445 C C . GLU B 1 96 ? -2.36620 -34.76713 36.03619 1.000 51.83551 152 GLU B C 1
ATOM 7446 O O . GLU B 1 96 ? -3.13693 -33.93222 36.52362 1.000 53.59139 152 GLU B O 1
ATOM 7458 N N . GLY B 1 97 ? -1.23859 -35.13088 36.63986 1.000 53.92866 153 GLY B N 1
ATOM 7459 C CA . GLY B 1 97 ? -0.82604 -34.56040 37.90150 1.000 52.20349 153 GLY B CA 1
ATOM 7460 C C . GLY B 1 97 ? -0.13864 -33.22122 37.81217 1.000 49.31368 153 GLY B C 1
ATOM 7461 O O . GLY B 1 97 ? 0.29977 -32.69468 38.83866 1.000 58.40985 153 GLY B O 1
ATOM 7465 N N . VAL B 1 98 ? -0.02879 -32.64934 36.61601 1.000 52.94603 154 VAL B N 1
ATOM 7466 C CA . VAL B 1 98 ? 0.62247 -31.35571 36.43568 1.000 48.59632 154 VAL B CA 1
ATOM 7467 C C . VAL B 1 98 ? -0.38532 -30.26322 36.77958 1.000 46.88203 154 VAL B C 1
ATOM 7468 O O . VAL B 1 98 ? -1.36611 -30.05904 36.06043 1.000 49.18412 154 VAL B O 1
ATOM 7481 N N . VAL B 1 99 ? -0.14347 -29.55779 37.88154 1.000 41.04079 155 VAL B N 1
ATOM 7482 C CA . VAL B 1 99 ? -0.97226 -28.42156 38.26512 1.000 50.46541 155 VAL B CA 1
ATOM 7483 C C . VAL B 1 99 ? -0.48733 -27.20196 37.49201 1.000 46.72316 155 VAL B C 1
ATOM 7484 O O . VAL B 1 99 ? 0.42416 -26.49326 37.93504 1.000 42.80757 155 VAL B O 1
ATOM 7497 N N . GLY B 1 100 ? -1.08232 -26.95971 36.32188 1.000 45.96217 156 GLY B N 1
ATOM 7498 C CA . GLY B 1 100 ? -0.66468 -25.82867 35.51270 1.000 45.98608 156 GLY B CA 1
ATOM 7499 C C . GLY B 1 100 ? -0.79019 -24.50611 36.23843 1.000 47.27852 156 GLY B C 1
ATOM 7500 O O . GLY B 1 100 ? 0.00481 -23.58901 36.01174 1.000 45.45347 156 GLY B O 1
ATOM 7504 N N . GLU B 1 101 ? -1.77209 -24.39500 37.13521 1.000 44.48829 157 GLU B N 1
ATOM 7505 C CA . GLU B 1 101 ? -2.00891 -23.15846 37.86839 1.000 44.26089 157 GLU B CA 1
ATOM 7506 C C . GLU B 1 101 ? -0.86339 -22.79871 38.80488 1.000 37.82459 157 GLU B C 1
ATOM 7507 O O . GLU B 1 101 ? -0.89208 -21.71390 39.39630 1.000 43.62364 157 GLU B O 1
ATOM 7519 N N . GLU B 1 102 ? 0.13380 -23.67436 38.94974 1.000 34.62550 158 GLU B N 1
ATOM 7520 C CA . GLU B 1 102 ? 1.28510 -23.43672 39.80879 1.000 38.84318 158 GLU B CA 1
ATOM 7521 C C . GLU B 1 102 ? 2.52969 -23.01025 39.04130 1.000 45.23907 158 GLU B C 1
ATOM 7522 O O . GLU B 1 102 ? 3.50254 -22.57247 39.66538 1.000 33.71903 158 GLU B O 1
ATOM 7534 N N . LEU B 1 103 ? 2.52607 -23.12528 37.71690 1.000 34.04808 159 LEU B N 1
ATOM 7535 C CA . LEU B 1 103 ? 3.75374 -23.00340 36.94461 1.000 34.20485 159 LEU B CA 1
ATOM 7536 C C . LEU B 1 103 ? 4.10670 -21.54505 36.68292 1.000 45.45714 159 LEU B C 1
ATOM 7537 O O . LEU B 1 103 ? 3.24158 -20.72433 36.36428 1.000 31.74969 159 LEU B O 1
ATOM 7553 N N . GLY B 1 104 ? 5.40008 -21.23001 36.81272 1.000 43.11038 160 GLY B N 1
ATOM 7554 C CA . GLY B 1 104 ? 5.87401 -19.89099 36.55611 1.000 43.26038 160 GLY B CA 1
ATOM 7555 C C . GLY B 1 104 ? 6.24099 -19.67448 35.10256 1.000 39.50757 160 GLY B C 1
ATOM 7556 O O . GLY B 1 104 ? 6.45542 -20.61778 34.34523 1.000 36.98395 160 GLY B O 1
ATOM 7560 N N . VAL B 1 105 ? 6.30611 -18.40501 34.71630 1.000 29.03862 161 VAL B N 1
ATOM 7561 C CA . VAL B 1 105 ? 6.63468 -18.04077 33.34300 1.000 32.14650 161 VAL B CA 1
ATOM 7562 C C . VAL B 1 105 ? 8.14966 -18.02144 33.19615 1.000 29.52567 161 VAL B C 1
ATOM 7563 O O . VAL B 1 105 ? 8.84724 -17.31665 33.93318 1.000 28.64123 161 VAL B O 1
ATOM 7576 N N . LEU B 1 106 ? 8.65624 -18.78903 32.24520 1.000 33.69074 162 LEU B N 1
ATOM 7577 C CA . LEU B 1 106 ? 10.07975 -18.89491 31.98164 1.000 36.93575 162 LEU B CA 1
ATOM 7578 C C . LEU B 1 106 ? 10.46537 -18.08324 30.75514 1.000 30.46897 162 LEU B C 1
ATOM 7579 O O . LEU B 1 106 ? 9.61726 -17.74644 29.92306 1.000 30.97561 162 LEU B O 1
ATOM 7595 N N . PRO B 1 107 ? 11.75085 -17.76547 30.60414 1.000 31.40377 163 PRO B N 1
ATOM 7596 C CA . PRO B 1 107 ? 12.19314 -17.03053 29.41431 1.000 34.16272 163 PRO B CA 1
ATOM 7597 C C . PRO B 1 107 ? 11.72262 -17.70173 28.13311 1.000 27.99312 163 PRO B C 1
ATOM 7598 O O . PRO B 1 107 ? 11.73098 -18.92814 28.00809 1.000 42.44440 163 PRO B O 1
ATOM 7609 N N . GLY B 1 108 ? 11.30323 -16.87594 27.17625 1.000 32.73611 164 GLY B N 1
ATOM 7610 C CA . GLY B 1 108 ? 10.82687 -17.34243 25.89793 1.000 38.83705 164 GLY B CA 1
ATOM 7611 C C . GLY B 1 108 ? 9.34246 -17.62381 25.83628 1.000 29.46257 164 GLY B C 1
ATOM 7612 O O . GLY B 1 108 ? 8.77506 -17.64657 24.73863 1.000 34.90900 164 GLY B O 1
ATOM 7616 N N . MET B 1 109 ? 8.69743 -17.83095 26.98413 1.000 34.32842 165 MET B N 1
ATOM 7617 C CA . MET B 1 109 ? 7.28295 -18.18443 26.99195 1.000 34.48040 165 MET B CA 1
ATOM 7618 C C . MET B 1 109 ? 6.40866 -17.00255 26.59060 1.000 37.17444 165 MET B C 1
ATOM 7619 O O . MET B 1 109 ? 5.40256 -17.17937 25.89246 1.000 36.31145 165 MET B O 1
ATOM 7633 N N . ASP B 1 110 ? 6.77374 -15.79020 27.01493 1.000 32.56006 166 ASP B N 1
ATOM 7634 C CA . ASP B 1 110 ? 5.98635 -14.61758 26.64799 1.000 30.72353 166 ASP B CA 1
ATOM 7635 C C . ASP B 1 110 ? 5.89145 -14.48093 25.13550 1.000 28.95396 166 ASP B C 1
ATOM 7636 O O . ASP B 1 110 ? 4.79747 -14.34388 24.57838 1.000 30.27682 166 ASP B O 1
ATOM 7645 N N . SER B 1 111 ? 7.03656 -14.51389 24.45247 1.000 31.31341 167 SER B N 1
ATOM 7646 C CA . SER B 1 111 ? 7.03079 -14.35224 23.00415 1.000 35.99862 167 SER B CA 1
ATOM 7647 C C . SER B 1 111 ? 6.22908 -15.45624 22.32887 1.000 28.40881 167 SER B C 1
ATOM 7648 O O . SER B 1 111 ? 5.42824 -15.18801 21.42618 1.000 40.87218 167 SER B O 1
ATOM 7656 N N . ILE B 1 112 ? 6.42406 -16.70501 22.75681 1.000 38.32922 168 ILE B N 1
ATOM 7657 C CA . ILE B 1 112 ? 5.79918 -17.83124 22.06913 1.000 40.91075 168 ILE B CA 1
ATOM 7658 C C . ILE B 1 112 ? 4.28561 -17.79831 22.25148 1.000 41.70096 168 ILE B C 1
ATOM 7659 O O . ILE B 1 112 ? 3.52622 -17.96985 21.29165 1.000 39.94962 168 ILE B O 1
ATOM 7675 N N . PHE B 1 113 ? 3.81985 -17.58797 23.48313 1.000 39.40545 169 PHE B N 1
ATOM 7676 C CA . PHE B 1 113 ? 2.37764 -17.56250 23.70820 1.000 38.16674 169 PHE B CA 1
ATOM 7677 C C . PHE B 1 113 ? 1.74364 -16.30586 23.12478 1.000 42.02632 169 PHE B C 1
ATOM 7678 O O . PHE B 1 113 ? 0.61372 -16.36034 22.62630 1.000 39.84291 169 PHE B O 1
ATOM 7695 N N . SER B 1 114 ? 2.44952 -15.17442 23.15891 1.000 48.63109 170 SER B N 1
ATOM 7696 C CA . SER B 1 114 ? 1.95496 -13.99065 22.46450 1.000 40.70774 170 SER B CA 1
ATOM 7697 C C . SER B 1 114 ? 1.72042 -14.29548 20.99050 1.000 43.51224 170 SER B C 1
ATOM 7698 O O . SER B 1 114 ? 0.68844 -13.91872 20.42288 1.000 44.31565 170 SER B O 1
ATOM 7706 N N . MET B 1 115 ? 2.65581 -15.00981 20.36252 1.000 47.36280 171 MET B N 1
ATOM 7707 C CA . MET B 1 115 ? 2.50703 -15.35087 18.95192 1.000 57.53104 171 MET B CA 1
ATOM 7708 C C . MET B 1 115 ? 1.33052 -16.29159 18.72520 1.000 45.08521 171 MET B C 1
ATOM 7709 O O . MET B 1 115 ? 0.66223 -16.20177 17.68888 1.000 36.61763 171 MET B O 1
ATOM 7723 N N . LEU B 1 116 ? 1.05896 -17.19315 19.67240 1.000 47.02920 172 LEU B N 1
ATOM 7724 C CA . LEU B 1 116 ? -0.04630 -18.13093 19.49893 1.000 47.76347 172 LEU B CA 1
ATOM 7725 C C . LEU B 1 116 ? -1.39452 -17.42951 19.61913 1.000 53.02274 172 LEU B C 1
ATOM 7726 O O . LEU B 1 116 ? -2.33719 -17.75426 18.88747 1.000 49.34902 172 LEU B O 1
ATOM 7742 N N . GLU B 1 117 ? -1.50919 -16.47142 20.54119 1.000 43.49694 173 GLU B N 1
ATOM 7743 C CA . GLU B 1 117 ? -2.77024 -15.75605 20.70587 1.000 42.42931 173 GLU B CA 1
ATOM 7744 C C . GLU B 1 117 ? -3.05211 -14.85664 19.50905 1.000 39.54788 173 GLU B C 1
ATOM 7745 O O . GLU B 1 117 ? -4.20987 -14.69467 19.10614 1.000 42.43659 173 GLU B O 1
ATOM 7757 N N . LEU B 1 118 ? -2.00838 -14.26200 18.92696 1.000 38.24471 174 LEU B N 1
ATOM 7758 C CA . LEU B 1 118 ? -2.21117 -13.40360 17.76489 1.000 43.66903 174 LEU B CA 1
ATOM 7759 C C . LEU B 1 118 ? -2.74235 -14.20207 16.58127 1.000 51.14962 174 LEU B C 1
ATOM 7760 O O . LEU B 1 118 ? -3.59653 -13.71747 15.82990 1.000 50.10879 174 LEU B O 1
ATOM 7776 N N . GLU B 1 119 ? -2.24880 -15.42993 16.39838 1.000 51.36087 175 GLU B N 1
ATOM 7777 C CA . GLU B 1 119 ? -2.76319 -16.27857 15.32808 1.000 46.69716 175 GLU B CA 1
ATOM 7778 C C . GLU B 1 119 ? -4.26636 -16.47932 15.46906 1.000 49.53355 175 GLU B C 1
ATOM 7779 O O . GLU B 1 119 ? -5.00396 -16.42831 14.47802 1.000 45.23638 175 GLU B O 1
ATOM 7791 N N . ARG B 1 120 ? -4.74037 -16.70224 16.69660 1.000 44.80482 176 ARG B N 1
ATOM 7792 C CA . ARG B 1 120 ? -6.17026 -16.88974 16.91088 1.000 49.44562 176 ARG B CA 1
ATOM 7793 C C . ARG B 1 120 ? -6.95426 -15.61512 16.62748 1.000 49.04222 176 ARG B C 1
ATOM 7794 O O . ARG B 1 120 ? -8.10175 -15.68725 16.17220 1.000 45.19035 176 ARG B O 1
ATOM 7815 N N . LEU B 1 121 ? -6.35369 -14.44782 16.87488 1.000 41.02151 177 LEU B N 1
ATOM 7816 C CA . LEU B 1 121 ? -7.03441 -13.16986 16.70788 1.000 43.54926 177 LEU B CA 1
ATOM 7817 C C . LEU B 1 121 ? -6.97294 -12.64909 15.27773 1.000 41.94477 177 LEU B C 1
ATOM 7818 O O . LEU B 1 121 ? -7.95495 -12.08376 14.78342 1.000 38.07653 177 LEU B O 1
ATOM 7834 N N . VAL B 1 122 ? -5.84082 -12.80041 14.60092 1.000 47.86893 178 VAL B N 1
ATOM 7835 C CA . VAL B 1 122 ? -5.67445 -12.29536 13.25030 1.000 48.14098 178 VAL B CA 1
ATOM 7836 C C . VAL B 1 122 ? -5.95003 -13.37306 12.20722 1.000 54.36379 178 VAL B C 1
ATOM 7837 O O . VAL B 1 122 ? -6.63003 -13.11841 11.21407 1.000 45.80084 178 VAL B O 1
ATOM 7850 N N . GLY B 1 123 ? -5.42446 -14.57239 12.42242 1.000 54.25433 179 GLY B N 1
ATOM 7851 C CA . GLY B 1 123 ? -5.62802 -15.66067 11.49038 1.000 61.22585 179 GLY B CA 1
ATOM 7852 C C . GLY B 1 123 ? -4.60555 -15.67286 10.37473 1.000 70.91783 179 GLY B C 1
ATOM 7853 O O . GLY B 1 123 ? -4.96001 -15.60609 9.19378 1.000 70.10052 179 GLY B O 1
ATOM 7857 N N . PHE B 1 124 ? -3.32728 -15.76189 10.74069 1.000 68.54615 180 PHE B N 1
ATOM 7858 C CA . PHE B 1 124 ? -2.26017 -15.74876 9.74717 1.000 83.74272 180 PHE B CA 1
ATOM 7859 C C . PHE B 1 124 ? -2.12642 -17.10584 9.06541 1.000 89.81934 180 PHE B C 1
ATOM 7860 O O . PHE B 1 124 ? -2.20815 -17.20830 7.83675 1.000 93.12348 180 PHE B O 1
ATOM 7877 N N . PHE B 1 125 ? -1.92455 -18.16077 9.85303 1.000 92.34390 181 PHE B N 1
ATOM 7878 C CA . PHE B 1 125 ? -1.72966 -19.49735 9.30878 1.000 92.12041 181 PHE B CA 1
ATOM 7879 C C . PHE B 1 125 ? -3.04335 -20.22029 9.04657 1.000 83.37871 181 PHE B C 1
ATOM 7880 O O . PHE B 1 125 ? -3.07853 -21.13239 8.21293 1.000 80.78682 181 PHE B O 1
ATOM 7897 N N . ARG B 1 126 ? -4.11300 -19.84371 9.74293 1.000 81.40353 182 ARG B N 1
ATOM 7898 C CA . ARG B 1 126 ? -5.44354 -20.37547 9.48944 1.000 75.03670 182 ARG B CA 1
ATOM 7899 C C . ARG B 1 126 ? -6.44773 -19.25949 9.74984 1.000 72.71922 182 ARG B C 1
ATOM 7900 O O . ARG B 1 126 ? -6.07734 -18.13422 10.09495 1.000 72.62837 182 ARG B O 1
ATOM 7921 N N . GLN B 1 127 ? -7.72831 -19.57510 9.58435 1.000 74.64864 183 GLN B N 1
ATOM 7922 C CA . GLN B 1 127 ? -8.76887 -18.59234 9.85071 1.000 81.26750 183 GLN B CA 1
ATOM 7923 C C . GLN B 1 127 ? -8.80383 -18.24679 11.33444 1.000 72.90633 183 GLN B C 1
ATOM 7924 O O . GLN B 1 127 ? -8.66803 -19.11934 12.19692 1.000 66.57188 183 GLN B O 1
ATOM 7938 N N . ALA B 1 128 ? -8.99190 -16.96296 11.62875 1.000 62.70121 184 ALA B N 1
ATOM 7939 C CA . ALA B 1 128 ? -9.03982 -16.51888 13.01439 1.000 55.83707 184 ALA B CA 1
ATOM 7940 C C . ALA B 1 128 ? -10.16035 -17.23225 13.76044 1.000 52.24729 184 ALA B C 1
ATOM 7941 O O . ALA B 1 128 ? -11.24749 -17.45412 13.21953 1.000 67.07416 184 ALA B O 1
ATOM 7948 N N . THR B 1 129 ? -9.88170 -17.60223 15.01405 1.000 52.04430 185 THR B N 1
ATOM 7949 C CA . THR B 1 129 ? -10.84726 -18.29302 15.85583 1.000 56.15880 185 THR B CA 1
ATOM 7950 C C . THR B 1 129 ? -11.38742 -17.44130 16.99492 1.000 48.25458 185 THR B C 1
ATOM 7951 O O . THR B 1 129 ? -12.47484 -17.73586 17.49927 1.000 47.67673 185 THR B O 1
ATOM 7962 N N . ARG B 1 130 ? -10.65918 -16.41268 17.41948 1.000 51.13008 186 ARG B N 1
ATOM 7963 C CA . ARG B 1 130 ? -11.09307 -15.54150 18.50718 1.000 57.42495 186 ARG B CA 1
ATOM 7964 C C . ARG B 1 130 ? -11.96778 -14.43666 17.92259 1.000 54.08757 186 ARG B C 1
ATOM 7965 O O . ARG B 1 130 ? -11.48980 -13.59765 17.15204 1.000 59.53304 186 ARG B O 1
ATOM 7986 N N . LYS B 1 131 ? -13.24505 -14.43411 18.29066 1.000 44.95966 187 LYS B N 1
ATOM 7987 C CA . LYS B 1 131 ? -14.22152 -13.50743 17.73907 1.000 48.63324 187 LYS B CA 1
ATOM 7988 C C . LYS B 1 131 ? -14.46583 -12.34176 18.69286 1.000 43.92003 187 LYS B C 1
ATOM 7989 O O . LYS B 1 131 ? -14.16897 -12.40640 19.88805 1.000 35.55515 187 LYS B O 1
ATOM 8008 N N . ASN B 1 132 ? -15.01580 -11.26336 18.14368 1.000 46.96003 188 ASN B N 1
ATOM 8009 C CA . ASN B 1 132 ? -15.35940 -10.10285 18.94944 1.000 43.71039 188 ASN B CA 1
ATOM 8010 C C . ASN B 1 132 ? -16.66850 -10.36705 19.69355 1.000 48.69685 188 ASN B C 1
ATOM 8011 O O . ASN B 1 132 ? -17.29905 -11.41728 19.54163 1.000 45.99456 188 ASN B O 1
ATOM 8022 N N . HIS B 1 133 ? -17.08929 -9.39909 20.51160 1.000 48.68992 189 HIS B N 1
ATOM 8023 C CA . HIS B 1 133 ? -18.24890 -9.59713 21.37442 1.000 51.87316 189 HIS B CA 1
ATOM 8024 C C . HIS B 1 133 ? -19.55863 -9.72231 20.60514 1.000 50.93613 189 HIS B C 1
ATOM 8025 O O . HIS B 1 133 ? -20.59100 -10.00456 21.22358 1.000 57.62500 189 HIS B O 1
ATOM 8039 N N . LYS B 1 134 ? -19.54734 -9.52791 19.28607 1.000 53.12783 190 LYS B N 1
ATOM 8040 C CA . LYS B 1 134 ? -20.72143 -9.74940 18.45177 1.000 51.84826 190 LYS B CA 1
ATOM 8041 C C . LYS B 1 134 ? -20.60566 -11.03199 17.63081 1.000 60.96831 190 LYS B C 1
ATOM 8042 O O . LYS B 1 134 ? -21.27972 -11.17335 16.60522 1.000 51.64680 190 LYS B O 1
ATOM 8061 N N . GLY B 1 135 ? -19.75514 -11.96479 18.05711 1.000 52.42694 191 GLY B N 1
ATOM 8062 C CA . GLY B 1 135 ? -19.60483 -13.23669 17.38300 1.000 48.09765 191 GLY B CA 1
ATOM 8063 C C . GLY B 1 135 ? -18.87109 -13.19961 16.06180 1.000 50.78406 191 GLY B C 1
ATOM 8064 O O . GLY B 1 135 ? -18.67101 -14.26026 15.45895 1.000 64.55575 191 GLY B O 1
ATOM 8068 N N . LYS B 1 136 ? -18.46594 -12.02558 15.58815 1.000 44.92475 192 LYS B N 1
ATOM 8069 C CA . LYS B 1 136 ? -17.75911 -11.88219 14.32276 1.000 50.45773 192 LYS B CA 1
ATOM 8070 C C . LYS B 1 136 ? -16.27659 -11.64449 14.56517 1.000 53.42704 192 LYS B C 1
ATOM 8071 O O . LYS B 1 136 ? -15.86170 -11.30406 15.67663 1.000 42.90134 192 LYS B O 1
ATOM 8090 N N . PRO B 1 137 ? -15.43629 -11.81917 13.54550 1.000 55.90123 193 PRO B N 1
ATOM 8091 C CA . PRO B 1 137 ? -14.00871 -11.53246 13.71700 1.000 49.79649 193 PRO B CA 1
ATOM 8092 C C . PRO B 1 137 ? -13.73889 -10.03653 13.70883 1.000 54.20176 193 PRO B C 1
ATOM 8093 O O . PRO B 1 137 ? -14.44240 -9.25234 13.06775 1.000 40.95719 193 PRO B O 1
ATOM 8104 N N . PHE B 1 138 ? -12.70390 -9.64761 14.44845 1.000 47.44795 194 PHE B N 1
ATOM 8105 C CA . PHE B 1 138 ? -12.32711 -8.24430 14.52301 1.000 35.44112 194 PHE B CA 1
ATOM 8106 C C . PHE B 1 138 ? -11.90201 -7.73160 13.15142 1.000 44.43929 194 PHE B C 1
ATOM 8107 O O . PHE B 1 138 ? -11.40614 -8.48340 12.30751 1.000 41.42596 194 PHE B O 1
ATOM 8124 N N . ASP B 1 139 ? -12.08658 -6.42775 12.93640 1.000 38.85752 195 ASP B N 1
ATOM 8125 C CA . ASP B 1 139 ? -11.58600 -5.81364 11.71221 1.000 33.21910 195 ASP B CA 1
ATOM 8126 C C . ASP B 1 139 ? -10.10662 -5.46457 11.82551 1.000 42.84523 195 ASP B C 1
ATOM 8127 O O . ASP B 1 139 ? -9.35643 -5.59593 10.85130 1.000 38.74680 195 ASP B O 1
ATOM 8136 N N . VAL B 1 140 ? -9.67621 -4.99946 12.99514 1.000 39.65627 196 VAL B N 1
ATOM 8137 C CA . VAL B 1 140 ? -8.30589 -4.55292 13.19911 1.000 38.42568 196 VAL B CA 1
ATOM 8138 C C . VAL B 1 140 ? -7.81148 -5.07190 14.53837 1.000 37.42083 196 VAL B C 1
ATOM 8139 O O . VAL B 1 140 ? -8.53305 -5.02927 15.54037 1.000 35.48508 196 VAL B O 1
ATOM 8152 N N . ILE B 1 141 ? -6.57413 -5.55332 14.55109 1.000 31.08251 197 ILE B N 1
ATOM 8153 C CA . ILE B 1 141 ? -5.88506 -5.96808 15.76454 1.000 33.38183 197 ILE B CA 1
ATOM 8154 C C . ILE B 1 141 ? -4.65870 -5.07401 15.89248 1.000 34.40677 197 ILE B C 1
ATOM 8155 O O . ILE B 1 141 ? -3.74626 -5.13920 15.05883 1.000 37.94510 197 ILE B O 1
ATOM 8171 N N . ILE B 1 142 ? -4.64303 -4.22380 16.91517 1.000 26.68086 198 ILE B N 1
ATOM 8172 C CA . ILE B 1 142 ? -3.48539 -3.39687 17.24054 1.000 36.10551 198 ILE B CA 1
ATOM 8173 C C . ILE B 1 142 ? -2.73302 -4.06646 18.38075 1.000 37.87398 198 ILE B C 1
ATOM 8174 O O . ILE B 1 142 ? -3.32133 -4.38595 19.42171 1.000 33.19311 198 ILE B O 1
ATOM 8190 N N . TYR B 1 143 ? -1.43330 -4.27283 18.19176 1.000 36.71491 199 TYR B N 1
ATOM 8191 C CA . TYR B 1 143 ? -0.61930 -5.06534 19.10455 1.000 26.52558 199 TYR B CA 1
ATOM 8192 C C . TYR B 1 143 ? 0.48293 -4.19771 19.69353 1.000 38.54722 199 TYR B C 1
ATOM 8193 O O . TYR B 1 143 ? 1.30548 -3.64473 18.95593 1.000 36.20400 199 TYR B O 1
ATOM 8211 N N . ASP B 1 144 ? 0.49151 -4.07643 21.02039 1.000 35.31942 200 ASP B N 1
ATOM 8212 C CA . ASP B 1 144 ? 1.54054 -3.37849 21.76458 1.000 36.67506 200 ASP B CA 1
ATOM 8213 C C . ASP B 1 144 ? 2.24397 -4.43741 22.60966 1.000 33.90184 200 ASP B C 1
ATOM 8214 O O . ASP B 1 144 ? 1.78522 -4.77302 23.70547 1.000 34.72611 200 ASP B O 1
ATOM 8223 N N . GLY B 1 145 ? 3.35933 -4.95552 22.10117 1.000 37.34232 201 GLY B N 1
ATOM 8224 C CA . GLY B 1 145 ? 3.94705 -6.18263 22.59079 1.000 34.16240 201 GLY B CA 1
ATOM 8225 C C . GLY B 1 145 ? 5.10745 -5.98809 23.54643 1.000 37.32169 201 GLY B C 1
ATOM 8226 O O . GLY B 1 145 ? 5.25956 -4.94484 24.19202 1.000 41.05174 201 GLY B O 1
ATOM 8230 N N . ILE B 1 146 ? 5.93753 -7.03080 23.63988 1.000 38.31553 202 ILE B N 1
ATOM 8231 C CA . ILE B 1 146 ? 7.03608 -7.05344 24.60170 1.000 45.81291 202 ILE B CA 1
ATOM 8232 C C . ILE B 1 146 ? 8.08992 -6.01932 24.23272 1.000 35.89290 202 ILE B C 1
ATOM 8233 O O . ILE B 1 146 ? 8.52794 -5.22200 25.07020 1.000 37.65409 202 ILE B O 1
ATOM 8249 N N . SER B 1 147 ? 8.52925 -6.03384 22.98061 1.000 33.05101 203 SER B N 1
ATOM 8250 C CA . SER B 1 147 ? 9.59213 -5.14709 22.53856 1.000 28.68209 203 SER B CA 1
ATOM 8251 C C . SER B 1 147 ? 9.58455 -5.12825 21.02106 1.000 27.54872 203 SER B C 1
ATOM 8252 O O . SER B 1 147 ? 9.05186 -6.03109 20.37200 1.000 28.60164 203 SER B O 1
ATOM 8260 N N . THR B 1 148 ? 10.18830 -4.08896 20.45770 1.000 35.12169 204 THR B N 1
ATOM 8261 C CA . THR B 1 148 ? 10.27999 -4.01361 19.00526 1.000 33.71974 204 THR B CA 1
ATOM 8262 C C . THR B 1 148 ? 11.01018 -5.22813 18.44514 1.000 31.39013 204 THR B C 1
ATOM 8263 O O . THR B 1 148 ? 10.54556 -5.86055 17.49022 1.000 31.34932 204 THR B O 1
ATOM 8274 N N . GLU B 1 149 ? 12.14160 -5.59354 19.05568 1.000 37.26019 205 GLU B N 1
ATOM 8275 C CA . GLU B 1 149 ? 12.94562 -6.69317 18.53016 1.000 41.89482 205 GLU B CA 1
ATOM 8276 C C . GLU B 1 149 ? 12.17724 -8.00998 18.54788 1.000 39.24745 205 GLU B C 1
ATOM 8277 O O . GLU B 1 149 ? 12.30655 -8.82284 17.62500 1.000 33.03267 205 GLU B O 1
ATOM 8289 N N . GLU B 1 150 ? 11.38202 -8.24856 19.59356 1.000 33.15255 206 GLU B N 1
ATOM 8290 C CA . GLU B 1 150 ? 10.63461 -9.50076 19.66507 1.000 39.41684 206 GLU B CA 1
ATOM 8291 C C . GLU B 1 150 ? 9.46667 -9.49282 18.68695 1.000 34.54726 206 GLU B C 1
ATOM 8292 O O . GLU B 1 150 ? 9.19070 -10.50254 18.02875 1.000 39.23466 206 GLU B O 1
ATOM 8304 N N . THR B 1 151 ? 8.77031 -8.36124 18.57720 1.000 33.37131 207 THR B N 1
ATOM 8305 C CA . THR B 1 151 ? 7.72071 -8.24053 17.57340 1.000 36.32653 207 THR B CA 1
ATOM 8306 C C . THR B 1 151 ? 8.25784 -8.53764 16.18129 1.000 40.73895 207 THR B C 1
ATOM 8307 O O . THR B 1 151 ? 7.54175 -9.09884 15.34405 1.000 32.36235 207 THR B O 1
ATOM 8318 N N . LEU B 1 152 ? 9.52315 -8.20141 15.92545 1.000 37.13444 208 LEU B N 1
ATOM 8319 C CA . LEU B 1 152 ? 10.09419 -8.44284 14.60557 1.000 37.99086 208 LEU B CA 1
ATOM 8320 C C . LEU B 1 152 ? 10.38305 -9.92087 14.37796 1.000 33.76896 208 LEU B C 1
ATOM 8321 O O . LEU B 1 152 ? 10.29522 -10.39542 13.24032 1.000 37.61259 208 LEU B O 1
ATOM 8337 N N . ARG B 1 153 ? 10.72421 -10.66442 15.43389 1.000 30.78217 209 ARG B N 1
ATOM 8338 C CA . ARG B 1 153 ? 10.87480 -12.10738 15.28394 1.000 37.21393 209 ARG B CA 1
ATOM 8339 C C . ARG B 1 153 ? 9.57265 -12.75316 14.82688 1.000 46.64216 209 ARG B C 1
ATOM 8340 O O . ARG B 1 153 ? 9.59683 -13.75771 14.10691 1.000 38.85097 209 ARG B O 1
ATOM 8361 N N . MET B 1 154 ? 8.42970 -12.19510 15.23996 1.000 44.54337 210 MET B N 1
ATOM 8362 C CA . MET B 1 154 ? 7.13466 -12.74797 14.85894 1.000 52.62846 210 MET B CA 1
ATOM 8363 C C . MET B 1 154 ? 6.76765 -12.37406 13.42895 1.000 53.09511 210 MET B C 1
ATOM 8364 O O . MET B 1 154 ? 6.23092 -13.20225 12.68482 1.000 64.16635 210 MET B O 1
ATOM 8378 N N . ILE B 1 155 ? 7.04821 -11.13169 13.03266 1.000 58.60397 211 ILE B N 1
ATOM 8379 C CA . ILE B 1 155 ? 6.67736 -10.67047 11.69775 1.000 70.71735 211 ILE B CA 1
ATOM 8380 C C . ILE B 1 155 ? 7.33505 -11.54159 10.63452 1.000 70.09925 211 ILE B C 1
ATOM 8381 O O . ILE B 1 155 ? 6.69199 -11.96375 9.66612 1.000 82.62847 211 ILE B O 1
ATOM 8397 N N . GLY B 1 156 ? 8.62256 -11.82902 10.80167 1.000 69.49650 212 GLY B N 1
ATOM 8398 C CA . GLY B 1 156 ? 9.33937 -12.63696 9.83660 1.000 68.41336 212 GLY B CA 1
ATOM 8399 C C . GLY B 1 156 ? 9.36730 -14.10995 10.18641 1.000 84.51008 212 GLY B C 1
ATOM 8400 O O . GLY B 1 156 ? 10.15756 -14.86944 9.62087 1.000 91.37298 212 GLY B O 1
ATOM 8404 N N . LEU B 1 157 ? 8.49851 -14.52925 11.10860 1.000 75.89551 213 LEU B N 1
ATOM 8405 C CA . LEU B 1 157 ? 8.52098 -15.91164 11.57986 1.000 76.31457 213 LEU B CA 1
ATOM 8406 C C . LEU B 1 157 ? 8.21944 -16.88776 10.44882 1.000 83.99142 213 LEU B C 1
ATOM 8407 O O . LEU B 1 157 ? 8.92227 -17.88987 10.27345 1.000 84.09220 213 LEU B O 1
ATOM 8423 N N . SER B 1 158 ? 7.17870 -16.60539 9.66341 1.000 66.81589 214 SER B N 1
ATOM 8424 C CA . SER B 1 158 ? 6.66068 -17.60051 8.72931 1.000 98.92598 214 SER B CA 1
ATOM 8425 C C . SER B 1 158 ? 7.72972 -18.08276 7.75597 1.000 95.31682 214 SER B C 1
ATOM 8426 O O . SER B 1 158 ? 7.81324 -19.28101 7.45992 1.000 84.15461 214 SER B O 1
ATOM 8434 N N . SER B 1 159 ? 8.55431 -17.16741 7.24428 1.000 89.44895 215 SER B N 1
ATOM 8435 C CA . SER B 1 159 ? 9.50532 -17.53649 6.20174 1.000 90.57847 215 SER B CA 1
ATOM 8436 C C . SER B 1 159 ? 10.56848 -18.50171 6.70951 1.000 81.23641 215 SER B C 1
ATOM 8437 O O . SER B 1 159 ? 11.01127 -19.38279 5.96328 1.000 78.32802 215 SER B O 1
ATOM 8445 N N . LYS B 1 160 ? 10.97435 -18.36653 7.96778 1.000 63.40893 216 LYS B N 1
ATOM 8446 C CA . LYS B 1 160 ? 12.16861 -19.02086 8.48280 1.000 61.08202 216 LYS B CA 1
ATOM 8447 C C . LYS B 1 160 ? 11.87729 -20.33699 9.18753 1.000 64.59485 216 LYS B C 1
ATOM 8448 O O . LYS B 1 160 ? 12.81211 -20.98428 9.66934 1.000 58.33102 216 LYS B O 1
ATOM 8467 N N . THR B 1 161 ? 10.61137 -20.75233 9.25305 1.000 71.03668 217 THR B N 1
ATOM 8468 C CA . THR B 1 161 ? 10.27164 -22.00761 9.91020 1.000 78.64233 217 THR B CA 1
ATOM 8469 C C . THR B 1 161 ? 10.62987 -23.21737 9.05736 1.000 65.29862 217 THR B C 1
ATOM 8470 O O . THR B 1 161 ? 10.97169 -24.27417 9.60056 1.000 67.65505 217 THR B O 1
ATOM 8481 N N . ARG B 1 162 ? 10.55511 -23.07959 7.73229 1.000 73.72086 218 ARG B N 1
ATOM 8482 C CA . ARG B 1 162 ? 10.75367 -24.21311 6.83700 1.000 70.34569 218 ARG B CA 1
ATOM 8483 C C . ARG B 1 162 ? 12.03312 -24.97264 7.16706 1.000 68.37999 218 ARG B C 1
ATOM 8484 O O . ARG B 1 162 ? 12.00767 -26.18240 7.41746 1.000 56.92065 218 ARG B O 1
ATOM 8505 N N . LEU B 1 163 ? 13.16924 -24.27327 7.16964 1.000 56.02603 219 LEU B N 1
ATOM 8506 C CA . LEU B 1 163 ? 14.44439 -24.95485 7.37012 1.000 59.79340 219 LEU B CA 1
ATOM 8507 C C . LEU B 1 163 ? 14.48147 -25.66567 8.71807 1.000 61.65124 219 LEU B C 1
ATOM 8508 O O . LEU B 1 163 ? 15.03670 -26.76441 8.83229 1.000 48.69212 219 LEU B O 1
ATOM 8524 N N . TYR B 1 164 ? 13.88618 -25.06449 9.74991 1.000 58.46649 220 TYR B N 1
ATOM 8525 C CA . TYR B 1 164 ? 13.81694 -25.73710 11.04296 1.000 59.03022 220 TYR B CA 1
ATOM 8526 C C . TYR B 1 164 ? 13.00774 -27.02377 10.93789 1.000 62.79479 220 TYR B C 1
ATOM 8527 O O . TYR B 1 164 ? 13.42936 -28.08027 11.42288 1.000 53.59857 220 TYR B O 1
ATOM 8545 N N . ALA B 1 165 ? 11.84204 -26.95353 10.28965 1.000 54.91982 221 ALA B N 1
ATOM 8546 C CA . ALA B 1 165 ? 10.97782 -28.12409 10.18634 1.000 65.97888 221 ALA B CA 1
ATOM 8547 C C . ALA B 1 165 ? 11.65725 -29.24846 9.41583 1.000 70.82646 221 ALA B C 1
ATOM 8548 O O . ALA B 1 165 ? 11.49156 -30.42802 9.74894 1.000 65.80837 221 ALA B O 1
ATOM 8555 N N . LYS B 1 166 ? 12.42878 -28.90533 8.38408 1.000 61.99264 222 LYS B N 1
ATOM 8556 C CA . LYS B 1 166 ? 13.09320 -29.93040 7.58626 1.000 68.01946 222 LYS B CA 1
ATOM 8557 C C . LYS B 1 166 ? 14.18358 -30.62649 8.39174 1.000 63.46195 222 LYS B C 1
ATOM 8558 O O . LYS B 1 166 ? 14.28258 -31.85860 8.38567 1.000 55.84182 222 LYS B O 1
ATOM 8577 N N . TYR B 1 167 ? 15.00670 -29.85250 9.10719 1.000 57.37446 223 TYR B N 1
ATOM 8578 C CA . TYR B 1 167 ? 16.01861 -30.46012 9.96616 1.000 58.63792 223 TYR B CA 1
ATOM 8579 C C . TYR B 1 167 ? 15.36897 -31.33388 11.03471 1.000 63.72386 223 TYR B C 1
ATOM 8580 O O . TYR B 1 167 ? 15.89661 -32.39370 11.38835 1.000 54.95044 223 TYR B O 1
ATOM 8598 N N . LEU B 1 168 ? 14.21867 -30.90593 11.56020 1.000 62.25799 224 LEU B N 1
ATOM 8599 C CA . LEU B 1 168 ? 13.54324 -31.69316 12.58821 1.000 76.96140 224 LEU B CA 1
ATOM 8600 C C . LEU B 1 168 ? 12.96549 -32.97620 12.00350 1.000 74.84851 224 LEU B C 1
ATOM 8601 O O . LEU B 1 168 ? 13.03670 -34.03819 12.63318 1.000 75.23006 224 LEU B O 1
ATOM 8617 N N . ARG B 1 169 ? 12.38777 -32.89902 10.80157 1.000 74.69944 225 ARG B N 1
ATOM 8618 C CA . ARG B 1 169 ? 11.92013 -34.10755 10.13079 1.000 72.32159 225 ARG B CA 1
ATOM 8619 C C . ARG B 1 169 ? 13.07044 -35.07817 9.89618 1.000 72.27994 225 ARG B C 1
ATOM 8620 O O . ARG B 1 169 ? 12.90647 -36.29557 10.03968 1.000 73.94505 225 ARG B O 1
ATOM 8641 N N . SER B 1 170 ? 14.24558 -34.55565 9.53847 1.000 66.71417 226 SER B N 1
ATOM 8642 C CA . SER B 1 170 ? 15.40307 -35.41437 9.31054 1.000 77.31018 226 SER B CA 1
ATOM 8643 C C . SER B 1 170 ? 15.81235 -36.13117 10.59212 1.000 79.79443 226 SER B C 1
ATOM 8644 O O . SER B 1 170 ? 16.08540 -37.33710 10.58271 1.000 82.15468 226 SER B O 1
ATOM 8652 N N . LEU B 1 171 ? 15.86199 -35.40169 11.71062 1.000 74.65022 227 LEU B N 1
ATOM 8653 C CA . LEU B 1 171 ? 16.21340 -36.02911 12.97999 1.000 80.37857 227 LEU B CA 1
ATOM 8654 C C . LEU B 1 171 ? 15.15809 -37.03845 13.41453 1.000 82.33664 227 LEU B C 1
ATOM 8655 O O . LEU B 1 171 ? 15.47166 -37.99029 14.13850 1.000 83.92073 227 LEU B O 1
ATOM 8671 N N . ALA B 1 172 ? 13.90983 -36.85125 12.98507 1.000 76.37578 228 ALA B N 1
ATOM 8672 C CA . ALA B 1 172 ? 12.85068 -37.77758 13.36234 1.000 85.71706 228 ALA B CA 1
ATOM 8673 C C . ALA B 1 172 ? 12.90317 -39.05710 12.53697 1.000 88.11130 228 ALA B C 1
ATOM 8674 O O . ALA B 1 172 ? 12.76573 -40.15711 13.08484 1.000 82.13790 228 ALA B O 1
ATOM 8681 N N . GLU B 1 173 ? 13.11509 -38.93758 11.22856 1.000 84.68261 229 GLU B N 1
ATOM 8682 C CA . GLU B 1 173 ? 12.98992 -40.06251 10.31322 1.000 86.19294 229 GLU B CA 1
ATOM 8683 C C . GLU B 1 173 ? 14.31531 -40.72176 9.95895 1.000 97.59063 229 GLU B C 1
ATOM 8684 O O . GLU B 1 173 ? 14.30961 -41.73787 9.25722 1.000 101.12193 229 GLU B O 1
ATOM 8696 N N . LYS B 1 174 ? 15.44767 -40.17857 10.41490 1.000 91.39844 230 LYS B N 1
ATOM 8697 C CA . LYS B 1 174 ? 16.75554 -40.68351 10.01139 1.000 93.57249 230 LYS B CA 1
ATOM 8698 C C . LYS B 1 174 ? 17.69506 -40.84384 11.20252 1.000 93.27852 230 LYS B C 1
ATOM 8699 O O . LYS B 1 174 ? 18.91617 -40.74046 11.05358 1.000 83.17056 230 LYS B O 1
ATOM 8718 N N . THR B 1 175 ? 17.14711 -41.10016 12.38952 1.000 89.01607 231 THR B N 1
ATOM 8719 C CA . THR B 1 175 ? 17.95406 -41.35828 13.57386 1.000 96.44039 231 THR B CA 1
ATOM 8720 C C . THR B 1 175 ? 17.27076 -42.42052 14.42403 1.000 95.75549 231 THR B C 1
ATOM 8721 O O . THR B 1 175 ? 16.04094 -42.51120 14.46159 1.000 93.36379 231 THR B O 1
ATOM 8732 N N . ASP B 1 176 ? 18.08407 -43.22530 15.10843 1.000 98.31964 232 ASP B N 1
ATOM 8733 C CA . ASP B 1 176 ? 17.56614 -44.28714 15.96256 1.000 93.68782 232 ASP B CA 1
ATOM 8734 C C . ASP B 1 176 ? 16.57399 -43.72786 16.97351 1.000 97.79311 232 ASP B C 1
ATOM 8735 O O . ASP B 1 176 ? 15.37333 -44.00791 16.89484 1.000 100.28021 232 ASP B O 1
ATOM 8744 N N . LEU B 1 177 ? 17.06987 -42.93554 17.92822 1.000 97.68594 233 LEU B N 1
ATOM 8745 C CA . LEU B 1 177 ? 16.18896 -42.33015 18.92115 1.000 98.42736 233 LEU B CA 1
ATOM 8746 C C . LEU B 1 177 ? 15.04184 -41.57454 18.26277 1.000 92.64237 233 LEU B C 1
ATOM 8747 O O . LEU B 1 177 ? 13.94207 -41.50350 18.82230 1.000 95.25336 233 LEU B O 1
ATOM 8763 N N . GLY B 1 178 ? 15.26988 -41.01809 17.07541 1.000 94.31038 234 GLY B N 1
ATOM 8764 C CA . GLY B 1 178 ? 14.22632 -40.31697 16.35451 1.000 93.34155 234 GLY B CA 1
ATOM 8765 C C . GLY B 1 178 ? 13.09827 -41.22821 15.91841 1.000 93.04522 234 GLY B C 1
ATOM 8766 O O . GLY B 1 178 ? 11.93533 -40.99253 16.25942 1.000 94.00737 234 GLY B O 1
ATOM 8770 N N . ARG B 1 179 ? 13.42872 -42.27808 15.16100 1.000 91.39616 235 ARG B N 1
ATOM 8771 C CA . ARG B 1 179 ? 12.41520 -43.24144 14.74576 1.000 95.28914 235 ARG B CA 1
ATOM 8772 C C . ARG B 1 179 ? 11.73419 -43.89737 15.93881 1.000 93.46863 235 ARG B C 1
ATOM 8773 O O . ARG B 1 179 ? 10.65698 -44.48319 15.78285 1.000 92.73918 235 ARG B O 1
ATOM 8794 N N . LEU B 1 180 ? 12.34021 -43.80882 17.12344 1.000 100.79743 236 LEU B N 1
ATOM 8795 C CA . LEU B 1 180 ? 11.74066 -44.35932 18.33227 1.000 103.90389 236 LEU B CA 1
ATOM 8796 C C . LEU B 1 180 ? 10.72418 -43.39656 18.93707 1.000 103.74257 236 LEU B C 1
ATOM 8797 O O . LEU B 1 180 ? 9.60446 -43.79698 19.27468 1.000 105.27276 236 LEU B O 1
ATOM 8813 N N . THR B 1 181 ? 11.09929 -42.12347 19.08460 1.000 107.17111 237 THR B N 1
ATOM 8814 C CA . THR B 1 181 ? 10.22725 -41.15621 19.74217 1.000 107.33126 237 THR B CA 1
ATOM 8815 C C . THR B 1 181 ? 9.19245 -40.58194 18.78095 1.000 107.50339 237 THR B C 1
ATOM 8816 O O . THR B 1 181 ? 7.99552 -40.56585 19.08681 1.000 106.70982 237 THR B O 1
ATOM 8827 N N . SER B 1 182 ? 9.63083 -40.10342 17.61945 1.000 104.49099 238 SER B N 1
ATOM 8828 C CA . SER B 1 182 ? 8.76966 -39.43268 16.66451 1.000 107.82029 238 SER B CA 1
ATOM 8829 C C . SER B 1 182 ? 7.39993 -40.09942 16.46289 1.000 97.91421 238 SER B C 1
ATOM 8830 O O . SER B 1 182 ? 6.39647 -39.39073 16.40699 1.000 98.19326 238 SER B O 1
ATOM 8838 N N . PRO B 1 183 ? 7.31142 -41.44032 16.34350 1.000 100.15773 239 PRO B N 1
ATOM 8839 C CA . PRO B 1 183 ? 5.97867 -42.05068 16.17718 1.000 107.05803 239 PRO B CA 1
ATOM 8840 C C . PRO B 1 183 ? 4.97276 -41.60996 17.23144 1.000 107.65537 239 PRO B C 1
ATOM 8841 O O . PRO B 1 183 ? 3.90413 -41.08694 16.89882 1.000 103.73652 239 PRO B O 1
ATOM 8852 N N . SER B 1 184 ? 5.30545 -41.81680 18.50815 1.000 109.87812 240 SER B N 1
ATOM 8853 C CA . SER B 1 184 ? 4.35781 -41.51047 19.57541 1.000 103.99357 240 SER B CA 1
ATOM 8854 C C . SER B 1 184 ? 4.12153 -40.00981 19.69656 1.000 102.03048 240 SER B C 1
ATOM 8855 O O . SER B 1 184 ? 2.97915 -39.56931 19.87022 1.000 106.39197 240 SER B O 1
ATOM 8863 N N . ILE B 1 185 ? 5.18745 -39.20937 19.61593 1.000 101.37024 241 ILE B N 1
ATOM 8864 C CA . ILE B 1 185 ? 5.03460 -37.75716 19.68995 1.000 103.90913 241 ILE B CA 1
ATOM 8865 C C . ILE B 1 185 ? 4.04217 -37.28378 18.63587 1.000 105.51576 241 ILE B C 1
ATOM 8866 O O . ILE B 1 185 ? 3.11523 -36.51781 18.92477 1.000 103.54329 241 ILE B O 1
ATOM 8882 N N . MET B 1 186 ? 4.21936 -37.74320 17.39479 1.000 111.40196 242 MET B N 1
ATOM 8883 C CA . MET B 1 186 ? 3.31241 -37.34427 16.32434 1.000 105.99263 242 MET B CA 1
ATOM 8884 C C . MET B 1 186 ? 1.87832 -37.75919 16.62320 1.000 102.61531 242 MET B C 1
ATOM 8885 O O . MET B 1 186 ? 0.93644 -37.04831 16.25459 1.000 100.50488 242 MET B O 1
ATOM 8899 N N . ARG B 1 187 ? 1.69079 -38.90327 17.28424 1.000 103.82397 243 ARG B N 1
ATOM 8900 C CA . ARG B 1 187 ? 0.34745 -39.32722 17.66427 1.000 102.72658 243 ARG B CA 1
ATOM 8901 C C . ARG B 1 187 ? -0.21979 -38.44759 18.77055 1.000 99.23464 243 ARG B C 1
ATOM 8902 O O . ARG B 1 187 ? -1.42995 -38.19627 18.80192 1.000 94.48886 243 ARG B O 1
ATOM 8923 N N . PHE B 1 188 ? 0.63238 -37.96796 19.67825 1.000 97.98140 244 PHE B N 1
ATOM 8924 C CA . PHE B 1 188 ? 0.15492 -37.16300 20.79682 1.000 100.88723 244 PHE B CA 1
ATOM 8925 C C . PHE B 1 188 ? -0.16654 -35.73637 20.36565 1.000 101.42686 244 PHE B C 1
ATOM 8926 O O . PHE B 1 188 ? -1.19953 -35.18634 20.76397 1.000 100.43086 244 PHE B O 1
ATOM 8943 N N . VAL B 1 189 ? 0.69978 -35.11929 19.55602 1.000 102.99903 245 VAL B N 1
ATOM 8944 C CA . VAL B 1 189 ? 0.41561 -33.76985 19.07652 1.000 98.79682 245 VAL B CA 1
ATOM 8945 C C . VAL B 1 189 ? -0.84871 -33.76421 18.22780 1.000 106.11476 245 VAL B C 1
ATOM 8946 O O . VAL B 1 189 ? -1.60203 -32.78259 18.22413 1.000 97.59212 245 VAL B O 1
ATOM 8959 N N . ASP B 1 190 ? -1.10471 -34.85215 17.49824 1.000 103.67069 246 ASP B N 1
ATOM 8960 C CA . ASP B 1 190 ? -2.32674 -34.94168 16.70642 1.000 104.60688 246 ASP B CA 1
ATOM 8961 C C . ASP B 1 190 ? -3.55764 -34.92585 17.60452 1.000 110.71236 246 ASP B C 1
ATOM 8962 O O . ASP B 1 190 ? -4.47936 -34.12789 17.40207 1.000 110.22593 246 ASP B O 1
ATOM 8971 N N . GLU B 1 191 ? -3.58765 -35.80175 18.61119 1.000 104.11138 247 GLU B N 1
ATOM 8972 C CA . GLU B 1 191 ? -4.73309 -35.84393 19.51387 1.000 109.85672 247 GLU B CA 1
ATOM 8973 C C . GLU B 1 191 ? -4.90575 -34.52103 20.25036 1.000 102.53377 247 GLU B C 1
ATOM 8974 O O . GLU B 1 191 ? -6.02666 -34.01469 20.37848 1.000 109.10758 247 GLU B O 1
ATOM 8986 N N . SER B 1 192 ? -3.80507 -33.94292 20.73757 1.000 101.61581 248 SER B N 1
ATOM 8987 C CA . SER B 1 192 ? -3.89892 -32.71670 21.52239 1.000 110.65308 248 SER B CA 1
ATOM 8988 C C . SER B 1 192 ? -4.43879 -31.55507 20.69836 1.000 113.49503 248 SER B C 1
ATOM 8989 O O . SER B 1 192 ? -5.12213 -30.67669 21.23726 1.000 100.15640 248 SER B O 1
ATOM 8997 N N . MET B 1 193 ? -4.14761 -31.53126 19.39723 1.000 119.56698 249 MET B N 1
ATOM 8998 C CA . MET B 1 193 ? -4.55240 -30.40783 18.55735 1.000 116.70621 249 MET B CA 1
ATOM 8999 C C . MET B 1 193 ? -6.01260 -30.52359 18.13504 1.000 116.83636 249 MET B C 1
ATOM 9000 O O . MET B 1 193 ? -6.73006 -29.51687 18.09965 1.000 110.16525 249 MET B O 1
ATOM 9014 N N . ASN B 1 194 ? -6.46734 -31.73085 17.81324 1.000 116.07809 250 ASN B N 1
ATOM 9015 C CA . ASN B 1 194 ? -7.80882 -31.95399 17.30261 1.000 127.96308 250 ASN B CA 1
ATOM 9016 C C . ASN B 1 194 ? -8.73773 -32.40889 18.42723 1.000 122.84339 250 ASN B C 1
ATOM 9017 O O . ASN B 1 194 ? -8.32444 -32.61448 19.57112 1.000 119.21183 250 ASN B O 1
ATOM 9028 N N . ILE B 1 195 ? -10.01595 -32.56148 18.09029 1.000 129.68031 251 ILE B N 1
ATOM 9029 C CA . ILE B 1 195 ? -11.01819 -33.00034 19.05173 1.000 125.78345 251 ILE B CA 1
ATOM 9030 C C . ILE B 1 195 ? -11.72419 -34.24994 18.53303 1.000 121.50032 251 ILE B C 1
ATOM 9031 O O . ILE B 1 195 ? -11.34268 -34.80823 17.50391 1.000 128.54681 251 ILE B O 1
ATOM 9047 N N . THR B 1 206 ? -0.88516 -41.24899 9.16564 1.000 72.31369 262 THR B N 1
ATOM 9048 C CA . THR B 1 206 ? 0.43997 -41.82902 9.36226 1.000 95.97958 262 THR B CA 1
ATOM 9049 C C . THR B 1 206 ? 1.46981 -40.72964 9.61761 1.000 115.57478 262 THR B C 1
ATOM 9050 O O . THR B 1 206 ? 1.23022 -39.56059 9.31299 1.000 109.12269 262 THR B O 1
ATOM 9060 N N . SER B 1 207 ? 2.62642 -41.11960 10.17831 1.000 127.48789 263 SER B N 1
ATOM 9061 C CA . SER B 1 207 ? 3.61454 -40.11725 10.58424 1.000 114.45750 263 SER B CA 1
ATOM 9062 C C . SER B 1 207 ? 4.27256 -39.46200 9.37967 1.000 113.72426 263 SER B C 1
ATOM 9063 O O . SER B 1 207 ? 4.22785 -38.22175 9.26781 1.000 114.12575 263 SER B O 1
ATOM 9071 N N . PRO B 1 208 ? 4.93296 -40.20663 8.46014 1.000 105.99054 264 PRO B N 1
ATOM 9072 C CA . PRO B 1 208 ? 5.43256 -39.56705 7.23939 1.000 103.58032 264 PRO B CA 1
ATOM 9073 C C . PRO B 1 208 ? 4.47038 -38.58551 6.58856 1.000 110.94477 264 PRO B C 1
ATOM 9074 O O . PRO B 1 208 ? 4.90305 -37.58148 6.01345 1.000 106.71492 264 PRO B O 1
ATOM 9085 N N . ALA B 1 209 ? 3.16761 -38.86443 6.66297 1.000 109.38280 265 ALA B N 1
ATOM 9086 C CA . ALA B 1 209 ? 2.18328 -37.95732 6.08342 1.000 104.90154 265 ALA B CA 1
ATOM 9087 C C . ALA B 1 209 ? 1.92728 -36.74814 6.97377 1.000 103.16760 265 ALA B C 1
ATOM 9088 O O . ALA B 1 209 ? 1.62609 -35.66256 6.46461 1.000 94.28002 265 ALA B O 1
ATOM 9095 N N . MET B 1 210 ? 2.03258 -36.91365 8.29555 1.000 102.84395 266 MET B N 1
ATOM 9096 C CA . MET B 1 210 ? 1.85981 -35.77791 9.19455 1.000 110.22961 266 MET B CA 1
ATOM 9097 C C . MET B 1 210 ? 2.93099 -34.72044 8.96344 1.000 108.13643 266 MET B C 1
ATOM 9098 O O . MET B 1 210 ? 2.68524 -33.52889 9.18249 1.000 109.32051 266 MET B O 1
ATOM 9112 N N . TRP B 1 211 ? 4.12088 -35.13292 8.51961 1.000 104.39148 267 TRP B N 1
ATOM 9113 C CA . TRP B 1 211 ? 5.19771 -34.17561 8.29594 1.000 92.72333 267 TRP B CA 1
ATOM 9114 C C . TRP B 1 211 ? 4.95675 -33.33429 7.04887 1.000 108.42867 267 TRP B C 1
ATOM 9115 O O . TRP B 1 211 ? 5.35249 -32.16372 7.00913 1.000 119.66077 267 TRP B O 1
ATOM 9136 N N . ASP B 1 212 ? 4.31304 -33.90307 6.02684 1.000 117.58539 268 ASP B N 1
ATOM 9137 C CA . ASP B 1 212 ? 4.07529 -33.15332 4.79709 1.000 114.93560 268 ASP B CA 1
ATOM 9138 C C . ASP B 1 212 ? 3.02789 -32.06689 5.01235 1.000 118.20815 268 ASP B C 1
ATOM 9139 O O . ASP B 1 212 ? 3.22795 -30.91125 4.61917 1.000 114.45168 268 ASP B O 1
ATOM 9148 N N . THR B 1 213 ? 1.89796 -32.42103 5.63286 1.000 125.97141 269 THR B N 1
ATOM 9149 C CA . THR B 1 213 ? 0.87578 -31.42140 5.92451 1.000 121.15957 269 THR B CA 1
ATOM 9150 C C . THR B 1 213 ? 1.44822 -30.28087 6.75700 1.000 119.71599 269 THR B C 1
ATOM 9151 O O . THR B 1 213 ? 1.11884 -29.11038 6.53155 1.000 121.44782 269 THR B O 1
ATOM 9162 N N . LEU B 1 214 ? 2.30994 -30.60330 7.72372 1.000 114.98074 270 LEU B N 1
ATOM 9163 C CA . LEU B 1 214 ? 2.93488 -29.56548 8.53607 1.000 118.61685 270 LEU B CA 1
ATOM 9164 C C . LEU B 1 214 ? 3.69805 -28.57826 7.66294 1.000 110.00305 270 LEU B C 1
ATOM 9165 O O . LEU B 1 214 ? 3.55856 -27.35943 7.81460 1.000 107.33984 270 LEU B O 1
ATOM 9181 N N . GLU B 1 215 ? 4.50906 -29.08982 6.73399 1.000 102.87012 271 GLU B N 1
ATOM 9182 C CA . GLU B 1 215 ? 5.30264 -28.20893 5.88392 1.000 111.47485 271 GLU B CA 1
ATOM 9183 C C . GLU B 1 215 ? 4.41131 -27.30133 5.04459 1.000 115.92331 271 GLU B C 1
ATOM 9184 O O . GLU B 1 215 ? 4.71531 -26.11646 4.86335 1.000 111.42884 271 GLU B O 1
ATOM 9196 N N . ARG B 1 216 ? 3.30650 -27.83712 4.52071 1.000 117.05364 272 ARG B N 1
ATOM 9197 C CA . ARG B 1 216 ? 2.38382 -27.00325 3.75750 1.000 119.45021 272 ARG B CA 1
ATOM 9198 C C . ARG B 1 216 ? 1.73058 -25.95490 4.65035 1.000 120.28352 272 ARG B C 1
ATOM 9199 O O . ARG B 1 216 ? 1.59073 -24.79247 4.25346 1.000 116.33710 272 ARG B O 1
ATOM 9220 N N . PHE B 1 217 ? 1.32699 -26.34819 5.86151 1.000 121.13180 273 PHE B N 1
ATOM 9221 C CA . PHE B 1 217 ? 0.74889 -25.39406 6.80351 1.000 123.23711 273 PHE B CA 1
ATOM 9222 C C . PHE B 1 217 ? 1.71764 -24.25999 7.11119 1.000 116.52766 273 PHE B C 1
ATOM 9223 O O . PHE B 1 217 ? 1.28754 -23.12492 7.34774 1.000 117.28556 273 PHE B O 1
ATOM 9240 N N . LEU B 1 218 ? 3.02348 -24.54179 7.10866 1.000 118.12181 274 LEU B N 1
ATOM 9241 C CA . LEU B 1 218 ? 4.00708 -23.48163 7.30206 1.000 117.94111 274 LEU B CA 1
ATOM 9242 C C . LEU B 1 218 ? 4.05989 -22.55462 6.09293 1.000 124.88074 274 LEU B C 1
ATOM 9243 O O . LEU B 1 218 ? 4.17104 -21.33212 6.24368 1.000 130.17132 274 LEU B O 1
ATOM 9259 N N . GLU B 1 219 ? 3.98488 -23.11930 4.88452 1.000 119.40816 275 GLU B N 1
ATOM 9260 C CA . GLU B 1 219 ? 4.03684 -22.29844 3.67860 1.000 123.24374 275 GLU B CA 1
ATOM 9261 C C . GLU B 1 219 ? 2.85640 -21.33963 3.61345 1.000 121.02306 275 GLU B C 1
ATOM 9262 O O . GLU B 1 219 ? 2.99865 -20.19699 3.16189 1.000 118.65600 275 GLU B O 1
ATOM 9274 N N . THR B 1 220 ? 1.67783 -21.78932 4.05148 1.000 117.33020 276 THR B N 1
ATOM 9275 C CA . THR B 1 220 ? 0.50234 -20.92862 4.00299 1.000 122.23093 276 THR B CA 1
ATOM 9276 C C . THR B 1 220 ? 0.65803 -19.72355 4.92142 1.000 124.25501 276 THR B C 1
ATOM 9277 O O . THR B 1 220 ? 0.11522 -18.65013 4.63565 1.000 125.18438 276 THR B O 1
ATOM 9288 N N . GLY B 1 221 ? 1.39578 -19.87810 6.02302 1.000 120.21319 277 GLY B N 1
ATOM 9289 C CA . GLY B 1 221 ? 1.56348 -18.77592 6.95291 1.000 121.20726 277 GLY B CA 1
ATOM 9290 C C . GLY B 1 221 ? 2.41102 -17.64844 6.40274 1.000 127.07528 277 GLY B C 1
ATOM 9291 O O . GLY B 1 221 ? 2.23068 -16.48915 6.78688 1.000 125.57057 277 GLY B O 1
ATOM 9295 N N . ALA B 1 222 ? 3.34412 -17.96610 5.50099 1.000 131.62757 278 ALA B N 1
ATOM 9296 C CA . ALA B 1 222 ? 4.18157 -16.92749 4.90883 1.000 133.94270 278 ALA B CA 1
ATOM 9297 C C . ALA B 1 222 ? 3.41770 -16.10906 3.87518 1.000 133.79973 278 ALA B C 1
ATOM 9298 O O . ALA B 1 222 ? 3.69725 -14.91740 3.70432 1.000 128.27927 278 ALA B O 1
ATOM 9305 N N . SER B 1 223 ? 2.46001 -16.72312 3.17520 1.000 131.88324 279 SER B N 1
ATOM 9306 C CA . SER B 1 223 ? 1.63264 -15.96772 2.24025 1.000 133.78246 279 SER B CA 1
ATOM 9307 C C . SER B 1 223 ? 0.83816 -14.88648 2.96273 1.000 141.53227 279 SER B C 1
ATOM 9308 O O . SER B 1 223 ? 0.68404 -13.77138 2.45120 1.000 137.77837 279 SER B O 1
ATOM 9316 N N . ALA B 1 224 ? 0.33398 -15.19447 4.15902 1.000 145.91739 280 ALA B N 1
ATOM 9317 C CA . ALA B 1 224 ? -0.47511 -14.23483 4.90307 1.000 138.15659 280 ALA B CA 1
ATOM 9318 C C . ALA B 1 224 ? 0.39249 -13.17380 5.57296 1.000 138.60278 280 ALA B C 1
ATOM 9319 O O . ALA B 1 224 ? 0.19350 -11.97235 5.36413 1.000 141.22497 280 ALA B O 1
ATOM 9326 N N . TRP B 1 225 ? 1.36063 -13.60143 6.38943 1.000 134.65351 281 TRP B N 1
ATOM 9327 C CA . TRP B 1 225 ? 2.21300 -12.64133 7.08435 1.000 134.43196 281 TRP B CA 1
ATOM 9328 C C . TRP B 1 225 ? 2.90025 -11.69496 6.10836 1.000 139.72286 281 TRP B C 1
ATOM 9329 O O . TRP B 1 225 ? 3.20882 -10.55223 6.46573 1.000 133.29031 281 TRP B O 1
ATOM 9350 N N . ARG B 1 226 ? 3.15283 -12.14963 4.87869 1.000 135.47173 282 ARG B N 1
ATOM 9351 C CA . ARG B 1 226 ? 3.68705 -11.26041 3.85407 1.000 138.57824 282 ARG B CA 1
ATOM 9352 C C . ARG B 1 226 ? 2.58937 -10.39523 3.24691 1.000 131.79053 282 ARG B C 1
ATOM 9353 O O . ARG B 1 226 ? 2.82106 -9.22328 2.93019 1.000 131.11318 282 ARG B O 1
ATOM 9374 N N . ASP B 1 227 ? 1.39990 -10.95863 3.07031 1.000 131.66077 283 ASP B N 1
ATOM 9375 C CA . ASP B 1 227 ? 0.27162 -10.23189 2.51295 1.000 129.24627 283 ASP B CA 1
ATOM 9376 C C . ASP B 1 227 ? 0.07110 -8.91577 3.26255 1.000 124.18178 283 ASP B C 1
ATOM 9377 O O . ASP B 1 227 ? -0.23608 -8.93749 4.46376 1.000 120.43808 283 ASP B O 1
ATOM 9386 N N . PRO B 1 228 ? 0.23309 -7.76177 2.60446 1.000 131.78666 284 PRO B N 1
ATOM 9387 C CA . PRO B 1 228 ? 0.00970 -6.48987 3.31161 1.000 131.75564 284 PRO B CA 1
ATOM 9388 C C . PRO B 1 228 ? -1.43934 -6.26998 3.71343 1.000 132.68470 284 PRO B C 1
ATOM 9389 O O . PRO B 1 228 ? -1.70173 -5.42110 4.57442 1.000 120.72377 284 PRO B O 1
ATOM 9400 N N . GLU B 1 229 ? -2.38310 -7.00779 3.12782 1.000 132.43697 285 GLU B N 1
ATOM 9401 C CA . GLU B 1 229 ? -3.78339 -6.96504 3.53242 1.000 135.63866 285 GLU B CA 1
ATOM 9402 C C . GLU B 1 229 ? -4.03909 -7.72121 4.83301 1.000 133.05767 285 GLU B C 1
ATOM 9403 O O . GLU B 1 229 ? -5.20104 -7.95965 5.18049 1.000 124.41052 285 GLU B O 1
ATOM 9415 N N . ARG B 1 230 ? -2.98546 -8.10432 5.54237 1.000 117.01767 286 ARG B N 1
ATOM 9416 C CA . ARG B 1 230 ? -3.06584 -8.78404 6.82985 1.000 99.71332 286 ARG B CA 1
ATOM 9417 C C . ARG B 1 230 ? -2.21779 -8.11415 7.90020 1.000 84.95351 286 ARG B C 1
ATOM 9418 O O . ARG B 1 230 ? -2.60793 -8.10558 9.06972 1.000 73.08901 286 ARG B O 1
ATOM 9439 N N . PHE B 1 231 ? -1.06565 -7.55686 7.53101 1.000 85.16155 287 PHE B N 1
ATOM 9440 C CA . PHE B 1 231 ? -0.12345 -6.98835 8.48285 1.000 69.84059 287 PHE B CA 1
ATOM 9441 C C . PHE B 1 231 ? 0.26517 -5.58505 8.04758 1.000 74.90569 287 PHE B C 1
ATOM 9442 O O . PHE B 1 231 ? 0.42193 -5.31808 6.85296 1.000 81.01668 287 PHE B O 1
ATOM 9459 N N . ARG B 1 232 ? 0.43509 -4.69314 9.02031 1.000 66.00453 288 ARG B N 1
ATOM 9460 C CA . ARG B 1 232 ? 0.84293 -3.32041 8.75360 1.000 54.03878 288 ARG B CA 1
ATOM 9461 C C . ARG B 1 232 ? 1.74228 -2.85107 9.88511 1.000 57.47805 288 ARG B C 1
ATOM 9462 O O . ARG B 1 232 ? 1.36620 -2.94314 11.05733 1.000 43.60508 288 ARG B O 1
ATOM 9483 N N . SER B 1 233 ? 2.93143 -2.36138 9.53771 1.000 43.86182 289 SER B N 1
ATOM 9484 C CA . SER B 1 233 ? 3.89340 -1.88580 10.52040 1.000 44.93012 289 SER B CA 1
ATOM 9485 C C . SER B 1 233 ? 4.14371 -0.39495 10.35467 1.000 43.53708 289 SER B C 1
ATOM 9486 O O . SER B 1 233 ? 4.22295 0.11584 9.23259 1.000 38.97087 289 SER B O 1
ATOM 9494 N N . PHE B 1 234 ? 4.29419 0.28830 11.48668 1.000 34.25525 290 PHE B N 1
ATOM 9495 C CA . PHE B 1 234 ? 4.52366 1.72287 11.53040 1.000 34.43250 290 PHE B CA 1
ATOM 9496 C C . PHE B 1 234 ? 5.70249 2.00891 12.44700 1.000 38.24726 290 PHE B C 1
ATOM 9497 O O . PHE B 1 234 ? 5.82787 1.40711 13.51830 1.000 35.42158 290 PHE B O 1
ATOM 9514 N N . LEU B 1 235 ? 6.57065 2.91724 12.01587 1.000 29.37214 291 LEU B N 1
ATOM 9515 C CA . LEU B 1 235 ? 7.66114 3.39285 12.85148 1.000 34.94993 291 LEU B CA 1
ATOM 9516 C C . LEU B 1 235 ? 7.17798 4.56011 13.70163 1.000 30.32108 291 LEU B C 1
ATOM 9517 O O . LEU B 1 235 ? 6.34654 5.36358 13.26913 1.000 33.64970 291 LEU B O 1
ATOM 9533 N N . VAL B 1 236 ? 7.71399 4.65538 14.91513 1.000 34.22469 292 VAL B N 1
ATOM 9534 C CA . VAL B 1 236 ? 7.38763 5.75309 15.81347 1.000 36.57571 292 VAL B CA 1
ATOM 9535 C C . VAL B 1 236 ? 8.67090 6.30867 16.40866 1.000 30.70725 292 VAL B C 1
ATOM 9536 O O . VAL B 1 236 ? 9.65858 5.59113 16.59758 1.000 33.38596 292 VAL B O 1
ATOM 9549 N N . MET B 1 237 ? 8.64562 7.60049 16.71931 1.000 38.61216 293 MET B N 1
ATOM 9550 C CA . MET B 1 237 ? 9.83901 8.26142 17.22217 1.000 39.00572 293 MET B CA 1
ATOM 9551 C C . MET B 1 237 ? 9.44761 9.52138 17.97807 1.000 40.47493 293 MET B C 1
ATOM 9552 O O . MET B 1 237 ? 8.47992 10.19717 17.62133 1.000 37.37085 293 MET B O 1
ATOM 9566 N N . ASP B 1 238 ? 10.18796 9.80369 19.04421 1.000 45.50420 294 ASP B N 1
ATOM 9567 C CA . ASP B 1 238 ? 10.10772 11.09239 19.72059 1.000 50.85581 294 ASP B CA 1
ATOM 9568 C C . ASP B 1 238 ? 10.88557 12.09415 18.87554 1.000 56.92315 294 ASP B C 1
ATOM 9569 O O . ASP B 1 238 ? 12.11867 12.01335 18.80057 1.000 54.06698 294 ASP B O 1
ATOM 9578 N N . PRO B 1 239 ? 10.21324 13.04679 18.22400 1.000 57.19294 295 PRO B N 1
ATOM 9579 C CA . PRO B 1 239 ? 10.93458 13.94363 17.30623 1.000 57.98646 295 PRO B CA 1
ATOM 9580 C C . PRO B 1 239 ? 12.02208 14.75847 17.98182 1.000 69.04273 295 PRO B C 1
ATOM 9581 O O . PRO B 1 239 ? 12.92139 15.25435 17.29151 1.000 67.02555 295 PRO B O 1
ATOM 9592 N N . ASN B 1 240 ? 11.98174 14.90079 19.30534 1.000 66.80465 296 ASN B N 1
ATOM 9593 C CA . ASN B 1 240 ? 12.93651 15.72003 20.03571 1.000 67.52791 296 ASN B CA 1
ATOM 9594 C C . ASN B 1 240 ? 14.08425 14.91250 20.63239 1.000 70.65046 296 ASN B C 1
ATOM 9595 O O . ASN B 1 240 ? 14.91208 15.47994 21.35322 1.000 76.34228 296 ASN B O 1
ATOM 9606 N N . ASN B 1 241 ? 14.15594 13.61869 20.35492 1.000 57.49570 297 ASN B N 1
ATOM 9607 C CA . ASN B 1 241 ? 15.26642 12.78093 20.82018 1.000 55.42946 297 ASN B CA 1
ATOM 9608 C C . ASN B 1 241 ? 16.04699 12.26874 19.62108 1.000 55.87877 297 ASN B C 1
ATOM 9609 O O . ASN B 1 241 ? 15.52977 11.41360 18.87136 1.000 54.05002 297 ASN B O 1
ATOM 9620 N N . PRO B 1 242 ? 17.28020 12.72757 19.38781 1.000 59.10674 298 PRO B N 1
ATOM 9621 C CA . PRO B 1 242 ? 18.02210 12.22792 18.21789 1.000 49.15986 298 PRO B CA 1
ATOM 9622 C C . PRO B 1 242 ? 18.21181 10.72240 18.23458 1.000 48.65100 298 PRO B C 1
ATOM 9623 O O . PRO B 1 242 ? 18.23845 10.09782 17.16705 1.000 47.91629 298 PRO B O 1
ATOM 9634 N N A MET B 1 243 ? 18.35248 10.12236 19.42190 0.600 47.79814 299 MET B N 1
ATOM 9635 N N B MET B 1 243 ? 18.33605 10.11006 19.41163 0.400 47.85215 299 MET B N 1
ATOM 9636 C CA A MET B 1 243 ? 18.49778 8.67293 19.51494 0.600 50.54494 299 MET B CA 1
ATOM 9637 C CA B MET B 1 243 ? 18.50811 8.66240 19.45185 0.400 50.47325 299 MET B CA 1
ATOM 9638 C C A MET B 1 243 ? 17.21155 7.96580 19.10548 0.600 46.13170 299 MET B C 1
ATOM 9639 C C B MET B 1 243 ? 17.20525 7.94061 19.12860 0.400 46.14569 299 MET B C 1
ATOM 9640 O O A MET B 1 243 ? 17.25215 6.88678 18.50293 0.600 46.08937 299 MET B O 1
ATOM 9641 O O B MET B 1 243 ? 17.23276 6.81922 18.61004 0.400 46.06864 299 MET B O 1
ATOM 9668 N N . SER B 1 244 ? 16.05915 8.55547 19.42829 1.000 48.30329 300 SER B N 1
ATOM 9669 C CA . SER B 1 244 ? 14.79071 7.94938 19.04503 1.000 48.52300 300 SER B CA 1
ATOM 9670 C C . SER B 1 244 ? 14.62579 7.94383 17.53112 1.000 36.84735 300 SER B C 1
ATOM 9671 O O . SER B 1 244 ? 14.15751 6.95609 16.95313 1.000 34.75925 300 SER B O 1
ATOM 9679 N N . VAL B 1 245 ? 15.01369 9.03569 16.87190 1.000 45.83934 301 VAL B N 1
ATOM 9680 C CA . VAL B 1 245 ? 14.90692 9.10063 15.41875 1.000 43.97781 301 VAL B CA 1
ATOM 9681 C C . VAL B 1 245 ? 15.85927 8.10456 14.77229 1.000 36.47493 301 VAL B C 1
ATOM 9682 O O . VAL B 1 245 ? 15.49266 7.40123 13.82339 1.000 44.42421 301 VAL B O 1
ATOM 9695 N N . LYS B 1 246 ? 17.09513 8.02859 15.27233 1.000 39.46599 302 LYS B N 1
ATOM 9696 C CA . LYS B 1 246 ? 18.06533 7.09065 14.71652 1.000 46.57988 302 LYS B CA 1
ATOM 9697 C C . LYS B 1 246 ? 17.60476 5.65023 14.89883 1.000 51.64156 302 LYS B C 1
ATOM 9698 O O . LYS B 1 246 ? 17.76517 4.81896 13.99676 1.000 36.05689 302 LYS B O 1
ATOM 9717 N N . ALA B 1 247 ? 17.03396 5.33503 16.06399 1.000 43.86063 303 ALA B N 1
ATOM 9718 C CA . ALA B 1 247 ? 16.55814 3.97869 16.31288 1.000 37.10547 303 ALA B CA 1
ATOM 9719 C C . ALA B 1 247 ? 15.44608 3.60303 15.34318 1.000 29.02325 303 ALA B C 1
ATOM 9720 O O . ALA B 1 247 ? 15.39248 2.46820 14.85232 1.000 31.77434 303 ALA B O 1
ATOM 9727 N N . ALA B 1 248 ? 14.54878 4.54724 15.05407 1.000 33.12758 304 ALA B N 1
ATOM 9728 C CA . ALA B 1 248 ? 13.50222 4.30747 14.06827 1.000 37.31907 304 ALA B CA 1
ATOM 9729 C C . ALA B 1 248 ? 14.09177 3.86317 12.73493 1.000 38.03171 304 ALA B C 1
ATOM 9730 O O . ALA B 1 248 ? 13.63131 2.88877 12.13099 1.000 41.98322 304 ALA B O 1
ATOM 9737 N N . LEU B 1 249 ? 15.10819 4.58202 12.25100 1.000 45.93422 305 LEU B N 1
ATOM 9738 C CA . LEU B 1 249 ? 15.74229 4.20265 10.99221 1.000 36.30165 305 LEU B CA 1
ATOM 9739 C C . LEU B 1 249 ? 16.33754 2.80502 11.08258 1.000 34.14675 305 LEU B C 1
ATOM 9740 O O . LEU B 1 249 ? 16.25022 2.01961 10.13149 1.000 42.12328 305 LEU B O 1
ATOM 9756 N N . ARG B 1 250 ? 16.94745 2.47679 12.22179 1.000 35.15662 306 ARG B N 1
ATOM 9757 C CA . ARG B 1 250 ? 17.46077 1.12673 12.42353 1.000 32.83163 306 ARG B CA 1
ATOM 9758 C C . ARG B 1 250 ? 16.34017 0.09607 12.33440 1.000 38.92327 306 ARG B C 1
ATOM 9759 O O . ARG B 1 250 ? 16.45514 -0.90546 11.61856 1.000 34.77994 306 ARG B O 1
ATOM 9780 N N . TYR B 1 251 ? 15.24458 0.31947 13.06331 1.000 33.04313 307 TYR B N 1
ATOM 9781 C CA . TYR B 1 251 ? 14.15910 -0.65627 13.06415 1.000 36.44984 307 TYR B CA 1
ATOM 9782 C C . TYR B 1 251 ? 13.48371 -0.75104 11.70309 1.000 32.83835 307 TYR B C 1
ATOM 9783 O O . TYR B 1 251 ? 12.90697 -1.79541 11.38419 1.000 37.75764 307 TYR B O 1
ATOM 9801 N N . TRP B 1 252 ? 13.54888 0.30856 10.89491 1.000 34.22486 308 TRP B N 1
ATOM 9802 C CA . TRP B 1 252 ? 13.14958 0.21143 9.49500 1.000 36.27503 308 TRP B CA 1
ATOM 9803 C C . TRP B 1 252 ? 13.90202 -0.92128 8.80218 1.000 39.90875 308 TRP B C 1
ATOM 9804 O O . TRP B 1 252 ? 13.29542 -1.84231 8.24446 1.000 39.31529 308 TRP B O 1
ATOM 9825 N N . GLY B 1 253 ? 15.23552 -0.87897 8.85108 1.000 37.07472 309 GLY B N 1
ATOM 9826 C CA . GLY B 1 253 ? 16.02131 -1.92231 8.21139 1.000 44.59454 309 GLY B CA 1
ATOM 9827 C C . GLY B 1 253 ? 15.80874 -3.28577 8.84118 1.000 39.33203 309 GLY B C 1
ATOM 9828 O O . GLY B 1 253 ? 15.81308 -4.30936 8.15247 1.000 32.47943 309 GLY B O 1
ATOM 9832 N N . CYS B 1 254 ? 15.62524 -3.32144 10.16042 1.000 41.90246 310 CYS B N 1
ATOM 9833 C CA . CYS B 1 254 ? 15.30451 -4.58633 10.81032 1.000 33.89901 310 CYS B CA 1
ATOM 9834 C C . CYS B 1 254 ? 13.97803 -5.14366 10.31024 1.000 36.98722 310 CYS B C 1
ATOM 9835 O O . CYS B 1 254 ? 13.81378 -6.36592 10.22178 1.000 33.44005 310 CYS B O 1
ATOM 9843 N N . THR B 1 255 ? 13.02137 -4.26845 9.98285 1.000 35.34377 311 THR B N 1
ATOM 9844 C CA . THR B 1 255 ? 11.75555 -4.73309 9.42419 1.000 37.76907 311 THR B CA 1
ATOM 9845 C C . THR B 1 255 ? 11.95445 -5.29317 8.02176 1.000 39.06528 311 THR B C 1
ATOM 9846 O O . THR B 1 255 ? 11.37746 -6.32911 7.67019 1.000 44.28709 311 THR B O 1
ATOM 9857 N N . VAL B 1 256 ? 12.76161 -4.61299 7.20544 1.000 42.25593 312 VAL B N 1
ATOM 9858 C CA . VAL B 1 256 ? 13.10316 -5.13264 5.88494 1.000 42.74296 312 VAL B CA 1
ATOM 9859 C C . VAL B 1 256 ? 13.80658 -6.47848 6.01417 1.000 36.14685 312 VAL B C 1
ATOM 9860 O O . VAL B 1 256 ? 13.50062 -7.43267 5.28876 1.000 46.62285 312 VAL B O 1
ATOM 9873 N N . GLN B 1 257 ? 14.76199 -6.57488 6.94555 1.000 44.99592 313 GLN B N 1
ATOM 9874 C CA . GLN B 1 257 ? 15.50389 -7.81988 7.12028 1.000 42.22108 313 GLN B CA 1
ATOM 9875 C C . GLN B 1 257 ? 14.60854 -8.94864 7.61266 1.000 46.45841 313 GLN B C 1
ATOM 9876 O O . GLN B 1 257 ? 14.90340 -10.12306 7.36147 1.000 40.06605 313 GLN B O 1
ATOM 9890 N N . ALA B 1 258 ? 13.53253 -8.62009 8.33226 1.000 45.99649 314 ALA B N 1
ATOM 9891 C CA . ALA B 1 258 ? 12.56999 -9.62951 8.75314 1.000 40.29868 314 ALA B CA 1
ATOM 9892 C C . ALA B 1 258 ? 11.77142 -10.18986 7.58492 1.000 45.19843 314 ALA B C 1
ATOM 9893 O O . ALA B 1 258 ? 11.09678 -11.21235 7.75124 1.000 49.41193 314 ALA B O 1
ATOM 9900 N N . GLY B 1 259 ? 11.83465 -9.55000 6.42202 1.000 39.98389 315 GLY B N 1
ATOM 9901 C CA . GLY B 1 259 ? 11.06973 -9.96119 5.26796 1.000 43.21449 315 GLY B CA 1
ATOM 9902 C C . GLY B 1 259 ? 9.80628 -9.17071 5.01690 1.000 50.64807 315 GLY B C 1
ATOM 9903 O O . GLY B 1 259 ? 8.90164 -9.68613 4.34998 1.000 46.28261 315 GLY B O 1
ATOM 9907 N N . SER B 1 260 ? 9.71798 -7.94193 5.51105 1.000 39.94002 316 SER B N 1
ATOM 9908 C CA . SER B 1 260 ? 8.47777 -7.18125 5.45349 1.000 48.06799 316 SER B CA 1
ATOM 9909 C C . SER B 1 260 ? 8.80558 -5.75485 5.02457 1.000 51.34260 316 SER B C 1
ATOM 9910 O O . SER B 1 260 ? 9.83425 -5.48911 4.39332 1.000 42.85183 316 SER B O 1
ATOM 9918 N N . HIS B 1 261 ? 7.91718 -4.82192 5.35891 1.000 45.49451 317 HIS B N 1
ATOM 9919 C CA . HIS B 1 261 ? 8.09272 -3.42526 4.99380 1.000 49.18727 317 HIS B CA 1
ATOM 9920 C C . HIS B 1 261 ? 7.37879 -2.55526 6.01663 1.000 41.15098 317 HIS B C 1
ATOM 9921 O O . HIS B 1 261 ? 6.54443 -3.02910 6.79197 1.000 50.24612 317 HIS B O 1
ATOM 9935 N N . VAL B 1 262 ? 7.71879 -1.27034 6.00707 1.000 46.19779 318 VAL B N 1
ATOM 9936 C CA . VAL B 1 262 ? 7.10644 -0.27879 6.88314 1.000 46.25338 318 VAL B CA 1
ATOM 9937 C C . VAL B 1 262 ? 6.05124 0.47100 6.08358 1.000 48.25108 318 VAL B C 1
ATOM 9938 O O . VAL B 1 262 ? 6.29858 0.87205 4.93951 1.000 47.95342 318 VAL B O 1
ATOM 9951 N N . SER B 1 263 ? 4.87629 0.66393 6.68044 1.000 40.20836 319 SER B N 1
ATOM 9952 C CA . SER B 1 263 ? 3.78158 1.35042 6.00787 1.000 35.97983 319 SER B CA 1
ATOM 9953 C C . SER B 1 263 ? 3.75472 2.85072 6.27845 1.000 46.86071 319 SER B C 1
ATOM 9954 O O . SER B 1 263 ? 3.04241 3.57548 5.57443 1.000 45.27529 319 SER B O 1
ATOM 9962 N N . GLY B 1 264 ? 4.50462 3.33283 7.26272 1.000 47.20018 320 GLY B N 1
ATOM 9963 C CA . GLY B 1 264 ? 4.52450 4.75546 7.55986 1.000 37.79705 320 GLY B CA 1
ATOM 9964 C C . GLY B 1 264 ? 5.38476 5.03014 8.77353 1.000 40.84242 320 GLY B C 1
ATOM 9965 O O . GLY B 1 264 ? 5.82474 4.11408 9.47627 1.000 35.35959 320 GLY B O 1
ATOM 9969 N N . ALA B 1 265 ? 5.61924 6.32031 9.01081 1.000 33.93935 321 ALA B N 1
ATOM 9970 C CA . ALA B 1 265 ? 6.46010 6.78074 10.10884 1.000 45.42575 321 ALA B CA 1
ATOM 9971 C C . ALA B 1 265 ? 5.74910 7.90769 10.84012 1.000 53.92742 321 ALA B C 1
ATOM 9972 O O . ALA B 1 265 ? 5.25362 8.84539 10.20614 1.000 48.26639 321 ALA B O 1
ATOM 9979 N N . PHE B 1 266 ? 5.71039 7.82154 12.16896 1.000 40.40188 322 PHE B N 1
ATOM 9980 C CA . PHE B 1 266 ? 4.96663 8.76284 12.99234 1.000 46.62803 322 PHE B CA 1
ATOM 9981 C C . PHE B 1 266 ? 5.87935 9.42753 14.01243 1.000 38.88075 322 PHE B C 1
ATOM 9982 O O . PHE B 1 266 ? 6.74260 8.77664 14.60931 1.000 48.28290 322 PHE B O 1
ATOM 9999 N N . ALA B 1 267 ? 5.67263 10.72631 14.21295 1.000 39.91991 323 ALA B N 1
ATOM 10000 C CA . ALA B 1 267 ? 6.30666 11.47674 15.29074 1.000 46.26223 323 ALA B CA 1
ATOM 10001 C C . ALA B 1 267 ? 5.28080 11.63195 16.40805 1.000 41.97371 323 ALA B C 1
ATOM 10002 O O . ALA B 1 267 ? 4.31168 12.38550 16.26860 1.000 49.70602 323 ALA B O 1
ATOM 10009 N N . ILE B 1 268 ? 5.49016 10.91816 17.50908 1.000 52.33395 324 ILE B N 1
ATOM 10010 C CA . ILE B 1 268 ? 4.54482 10.88219 18.61809 1.000 47.57264 324 ILE B CA 1
ATOM 10011 C C . ILE B 1 268 ? 5.04137 11.83743 19.69290 1.000 54.97528 324 ILE B C 1
ATOM 10012 O O . ILE B 1 268 ? 6.13789 11.65842 20.23726 1.000 54.23638 324 ILE B O 1
ATOM 10028 N N . SER B 1 269 ? 4.24219 12.85536 19.99264 1.000 51.79878 325 SER B N 1
ATOM 10029 C CA . SER B 1 269 ? 4.55141 13.82382 21.03697 1.000 55.34136 325 SER B CA 1
ATOM 10030 C C . SER B 1 269 ? 3.50201 13.67824 22.13161 1.000 71.71588 325 SER B C 1
ATOM 10031 O O . SER B 1 269 ? 2.34411 14.07002 21.94846 1.000 57.07474 325 SER B O 1
ATOM 10039 N N . SER B 1 270 ? 3.90206 13.09477 23.25588 1.000 84.21754 326 SER B N 1
ATOM 10040 C CA . SER B 1 270 ? 3.03762 12.98227 24.42097 1.000 78.96448 326 SER B CA 1
ATOM 10041 C C . SER B 1 270 ? 3.19737 14.15555 25.37800 1.000 85.50888 326 SER B C 1
ATOM 10042 O O . SER B 1 270 ? 2.53459 14.18238 26.41979 1.000 76.24200 326 SER B O 1
ATOM 10050 N N . SER B 1 271 ? 4.05133 15.12152 25.05028 1.000 88.68117 327 SER B N 1
ATOM 10051 C CA . SER B 1 271 ? 4.27703 16.27344 25.90449 1.000 95.34166 327 SER B CA 1
ATOM 10052 C C . SER B 1 271 ? 3.32559 17.40524 25.51885 1.000 102.02579 327 SER B C 1
ATOM 10053 O O . SER B 1 271 ? 2.54123 17.30205 24.57215 1.000 89.57772 327 SER B O 1
ATOM 10061 N N . HIS B 1 272 ? 3.39667 18.50570 26.26745 1.000 101.42313 328 HIS B N 1
ATOM 10062 C CA . HIS B 1 272 ? 2.50950 19.64979 26.05564 1.000 98.57873 328 HIS B CA 1
ATOM 10063 C C . HIS B 1 272 ? 3.17751 20.63133 25.09099 1.000 99.22973 328 HIS B C 1
ATOM 10064 O O . HIS B 1 272 ? 3.53975 21.75956 25.43099 1.000 96.80058 328 HIS B O 1
ATOM 10078 N N . LEU B 1 273 ? 3.33478 20.16449 23.85515 1.000 101.20709 329 LEU B N 1
ATOM 10079 C CA . LEU B 1 273 ? 3.95633 20.94960 22.79913 1.000 98.28149 329 LEU B CA 1
ATOM 10080 C C . LEU B 1 273 ? 3.46977 20.41662 21.46070 1.000 94.03721 329 LEU B C 1
ATOM 10081 O O . LEU B 1 273 ? 2.95002 19.30138 21.36948 1.000 87.99411 329 LEU B O 1
ATOM 10097 N N . THR B 1 274 ? 3.64262 21.22992 20.42245 1.000 95.22630 330 THR B N 1
ATOM 10098 C CA . THR B 1 274 ? 3.27629 20.81970 19.07416 1.000 98.46325 330 THR B CA 1
ATOM 10099 C C . THR B 1 274 ? 4.32745 19.86707 18.51866 1.000 101.11651 330 THR B C 1
ATOM 10100 O O . THR B 1 274 ? 5.53246 20.08384 18.67905 1.000 99.04301 330 THR B O 1
ATOM 10111 N N . SER B 1 275 ? 3.86247 18.80904 17.85986 1.000 99.75980 331 SER B N 1
ATOM 10112 C CA . SER B 1 275 ? 4.74470 17.73300 17.42191 1.000 101.30993 331 SER B CA 1
ATOM 10113 C C . SER B 1 275 ? 5.56838 18.18520 16.22170 1.000 94.02810 331 SER B C 1
ATOM 10114 O O . SER B 1 275 ? 5.02681 18.42569 15.13831 1.000 100.96539 331 SER B O 1
ATOM 10122 N N . GLN B 1 276 ? 6.87984 18.30460 16.41856 1.000 96.96629 332 GLN B N 1
ATOM 10123 C CA . GLN B 1 276 ? 7.80388 18.53905 15.31657 1.000 94.07443 332 GLN B CA 1
ATOM 10124 C C . GLN B 1 276 ? 7.80327 17.33668 14.37562 1.000 96.59993 332 GLN B C 1
ATOM 10125 O O . GLN B 1 276 ? 7.42948 16.22140 14.74872 1.000 94.01354 332 GLN B O 1
ATOM 10139 N N . ILE B 1 277 ? 8.21686 17.57572 13.13368 1.000 97.79505 333 ILE B N 1
ATOM 10140 C CA . ILE B 1 277 ? 8.33567 16.50187 12.14883 1.000 93.85663 333 ILE B CA 1
ATOM 10141 C C . ILE B 1 277 ? 9.75639 16.47539 11.58974 1.000 98.99880 333 ILE B C 1
ATOM 10142 O O . ILE B 1 277 ? 10.19364 17.44410 10.95216 1.000 94.11628 333 ILE B O 1
ATOM 10158 N N . PRO B 1 278 ? 10.53692 15.40852 11.84866 1.000 97.79622 334 PRO B N 1
ATOM 10159 C CA . PRO B 1 278 ? 11.80784 15.19729 11.12948 1.000 83.78578 334 PRO B CA 1
ATOM 10160 C C . PRO B 1 278 ? 11.61142 14.28215 9.92102 1.000 77.82351 334 PRO B C 1
ATOM 10161 O O . PRO B 1 278 ? 12.14497 13.16993 9.84588 1.000 76.34993 334 PRO B O 1
ATOM 10172 N N . LYS B 1 279 ? 10.82150 14.76537 8.96022 1.000 78.99296 335 LYS B N 1
ATOM 10173 C CA . LYS B 1 279 ? 10.33239 13.96225 7.84463 1.000 73.97749 335 LYS B CA 1
ATOM 10174 C C . LYS B 1 279 ? 11.39855 13.67630 6.79731 1.000 79.97689 335 LYS B C 1
ATOM 10175 O O . LYS B 1 279 ? 11.16831 12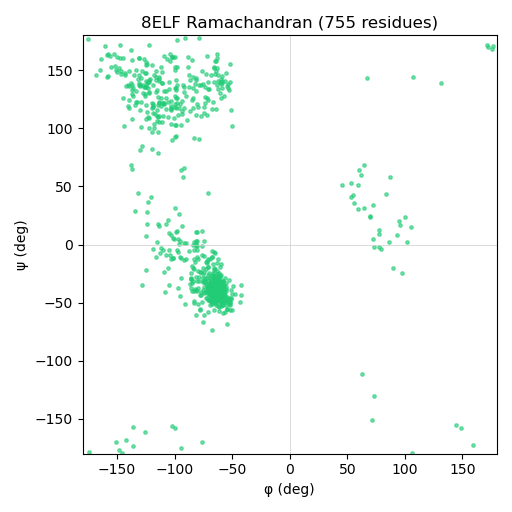.82861 5.92770 1.000 73.97298 335 LYS B O 1
ATOM 10194 N N . ALA B 1 280 ? 12.56161 14.32466 6.87417 1.000 76.45257 336 ALA B N 1
ATOM 10195 C CA . ALA B 1 280 ? 13.52367 14.24486 5.77932 1.000 75.76436 336 ALA B CA 1
ATOM 10196 C C . ALA B 1 280 ? 14.17307 12.86860 5.69225 1.000 76.72780 336 ALA B C 1
ATOM 10197 O O . ALA B 1 280 ? 14.39904 12.35298 4.59116 1.000 75.19526 336 ALA B O 1
ATOM 10204 N N . ASP B 1 281 ? 14.47860 12.25620 6.83433 1.000 73.14905 337 ASP B N 1
ATOM 10205 C CA . ASP B 1 281 ? 15.24039 11.01516 6.83729 1.000 62.86294 337 ASP B CA 1
ATOM 10206 C C . ASP B 1 281 ? 14.39978 9.78078 6.53507 1.000 57.08153 337 ASP B C 1
ATOM 10207 O O . ASP B 1 281 ? 14.97202 8.70822 6.31381 1.000 56.59601 337 ASP B O 1
ATOM 10216 N N . PHE B 1 282 ? 13.07354 9.89186 6.50982 1.000 54.27019 338 PHE B N 1
ATOM 10217 C CA . PHE B 1 282 ? 12.21412 8.71913 6.39876 1.000 56.70448 338 PHE B CA 1
ATOM 10218 C C . PHE B 1 282 ? 11.45828 8.63299 5.07997 1.000 52.65853 338 PHE B C 1
ATOM 10219 O O . PHE B 1 282 ? 10.74423 7.64782 4.86100 1.000 43.39627 338 PHE B O 1
ATOM 10236 N N . VAL B 1 283 ? 11.60013 9.63301 4.20576 1.000 60.30092 339 VAL B N 1
ATOM 10237 C CA . VAL B 1 283 ? 11.02248 9.50480 2.86027 1.000 58.91158 339 VAL B CA 1
ATOM 10238 C C . VAL B 1 283 ? 11.62699 8.28710 2.19042 1.000 58.74575 339 VAL B C 1
ATOM 10239 O O . VAL B 1 283 ? 12.82031 7.97692 2.43628 1.000 52.30482 339 VAL B O 1
ATOM 10252 N N . PRO B 1 284 ? 10.89362 7.53725 1.37539 1.000 53.58769 340 PRO B N 1
ATOM 10253 C CA . PRO B 1 284 ? 9.55337 7.82215 0.85232 1.000 62.53728 340 PRO B CA 1
ATOM 10254 C C . PRO B 1 284 ? 8.39531 7.45950 1.77331 1.000 57.18542 340 PRO B C 1
ATOM 10255 O O . PRO B 1 284 ? 7.24384 7.63052 1.38478 1.000 60.16987 340 PRO B O 1
ATOM 10266 N N . LEU B 1 285 ? 8.64374 6.95784 2.97685 1.000 57.17172 341 LEU B N 1
ATOM 10267 C CA . LEU B 1 285 ? 7.54302 6.53683 3.83006 1.000 55.10690 341 LEU B CA 1
ATOM 10268 C C . LEU B 1 285 ? 6.57186 7.69690 4.03481 1.000 51.41857 341 LEU B C 1
ATOM 10269 O O . LEU B 1 285 ? 7.00180 8.84788 4.17907 1.000 48.41725 341 LEU B O 1
ATOM 10285 N N . PRO B 1 286 ? 5.26470 7.44154 4.04249 1.000 46.36272 342 PRO B N 1
ATOM 10286 C CA . PRO B 1 286 ? 4.32489 8.49276 4.45165 1.000 47.44963 342 PRO B CA 1
ATOM 10287 C C . PRO B 1 286 ? 4.58430 8.89024 5.89795 1.000 47.61589 342 PRO B C 1
ATOM 10288 O O . PRO B 1 286 ? 4.76890 8.03860 6.77102 1.000 48.52866 342 PRO B O 1
ATOM 10299 N N . PHE B 1 287 ? 4.62462 10.19604 6.14311 1.000 53.25092 343 PHE B N 1
ATOM 10300 C CA . PHE B 1 287 ? 4.95282 10.72776 7.45515 1.000 49.20076 343 PHE B CA 1
ATOM 10301 C C . PHE B 1 287 ? 3.77946 11.51522 8.01836 1.000 56.18433 343 PHE B C 1
ATOM 10302 O O . PHE B 1 287 ? 3.03351 12.16947 7.28373 1.000 57.66813 343 PHE B O 1
ATOM 10319 N N . ALA B 1 288 ? 3.62748 11.44196 9.33689 1.000 50.92110 344 ALA B N 1
ATOM 10320 C CA . ALA B 1 288 ? 2.59240 12.18666 10.03652 1.000 43.53605 344 ALA B CA 1
ATOM 10321 C C . ALA B 1 288 ? 3.00870 12.31864 11.49238 1.000 45.26762 344 ALA B C 1
ATOM 10322 O O . ALA B 1 288 ? 3.89204 11.60420 11.97228 1.000 52.31427 344 ALA B O 1
ATOM 10329 N N . SER B 1 289 ? 2.36360 13.24801 12.18712 1.000 49.25177 345 SER B N 1
ATOM 10330 C CA . SER B 1 289 ? 2.64254 13.50561 13.58960 1.000 41.50692 345 SER B CA 1
ATOM 10331 C C . SER B 1 289 ? 1.34103 13.43756 14.37268 1.000 43.65820 345 SER B C 1
ATOM 10332 O O . SER B 1 289 ? 0.24812 13.56807 13.81536 1.000 56.85307 345 SER B O 1
ATOM 10340 N N . ALA B 1 290 ? 1.47096 13.22749 15.67906 1.000 44.13666 346 ALA B N 1
ATOM 10341 C CA . ALA B 1 290 ? 0.32087 13.14011 16.56488 1.000 44.92906 346 ALA B CA 1
ATOM 10342 C C . ALA B 1 290 ? 0.64189 13.83705 17.87636 1.000 50.55684 346 ALA B C 1
ATOM 10343 O O . ALA B 1 290 ? 1.74224 13.68825 18.41546 1.000 51.70687 346 ALA B O 1
ATOM 10350 N N . SER B 1 291 ? -0.32569 14.59973 18.37998 1.000 47.07010 347 SER B N 1
ATOM 10351 C CA . SER B 1 291 ? -0.20746 15.31405 19.64647 1.000 54.14065 347 SER B CA 1
ATOM 10352 C C . SER B 1 291 ? -1.20258 14.70022 20.62352 1.000 49.20749 347 SER B C 1
ATOM 10353 O O . SER B 1 291 ? -2.41769 14.85438 20.45895 1.000 49.77325 347 SER B O 1
ATOM 10361 N N . VAL B 1 292 ? -0.68735 14.00050 21.62925 1.000 46.01232 348 VAL B N 1
ATOM 10362 C CA . VAL B 1 292 ? -1.51898 13.34672 22.63702 1.000 44.51085 348 VAL B CA 1
ATOM 10363 C C . VAL B 1 292 ? -1.01013 13.76559 24.01161 1.000 53.96324 348 VAL B C 1
ATOM 10364 O O . VAL B 1 292 ? -0.21380 13.04057 24.62519 1.000 55.05419 348 VAL B O 1
ATOM 10377 N N . PRO B 1 293 ? -1.43898 14.91477 24.53447 1.000 48.87011 349 PRO B N 1
ATOM 10378 C CA . PRO B 1 293 ? -0.88622 15.39571 25.80973 1.000 70.33558 349 PRO B CA 1
ATOM 10379 C C . PRO B 1 293 ? -1.34375 14.53387 26.97821 1.000 67.91891 349 PRO B C 1
ATOM 10380 O O . PRO B 1 293 ? -2.52543 14.20352 27.10144 1.000 56.04231 349 PRO B O 1
ATOM 10391 N N . PHE B 1 294 ? -0.39122 14.17491 27.83896 1.000 58.84805 350 PHE B N 1
ATOM 10392 C CA . PHE B 1 294 ? -0.66540 13.40717 29.05309 1.000 78.66167 350 PHE B CA 1
ATOM 10393 C C . PHE B 1 294 ? -1.21418 14.36255 30.10784 1.000 77.57865 350 PHE B C 1
ATOM 10394 O O . PHE B 1 294 ? -0.46871 14.96961 30.87871 1.000 82.89155 350 PHE B O 1
ATOM 10411 N N . THR B 1 295 ? -2.53735 14.49823 30.14483 1.000 71.35914 351 THR B N 1
ATOM 10412 C CA . THR B 1 295 ? -3.19781 15.37803 31.09978 1.000 72.17180 351 THR B CA 1
ATOM 10413 C C . THR B 1 295 ? -3.45119 14.64540 32.41255 1.000 62.95672 351 THR B C 1
ATOM 10414 O O . THR B 1 295 ? -3.81309 13.46500 32.42276 1.000 58.37601 351 THR B O 1
ATOM 10425 N N . ILE B 1 296 ? -3.27102 15.36219 33.52437 1.000 62.24395 352 ILE B N 1
ATOM 10426 C CA . ILE B 1 296 ? -3.36812 14.72383 34.83352 1.000 67.43200 352 ILE B CA 1
ATOM 10427 C C . ILE B 1 296 ? -4.81098 14.35777 35.15737 1.000 54.50206 352 ILE B C 1
ATOM 10428 O O . ILE B 1 296 ? -5.06025 13.42758 35.93411 1.000 55.76097 352 ILE B O 1
ATOM 10444 N N . THR B 1 297 ? -5.77945 15.06608 34.57665 1.000 50.01107 353 THR B N 1
ATOM 10445 C CA . THR B 1 297 ? -7.18858 14.78650 34.82288 1.000 65.86017 353 THR B CA 1
ATOM 10446 C C . THR B 1 297 ? -7.73653 13.66758 33.94382 1.000 61.90515 353 THR B C 1
ATOM 10447 O O . THR B 1 297 ? -8.92000 13.33318 34.06328 1.000 50.15426 353 THR B O 1
ATOM 10458 N N . GLY B 1 298 ? -6.92245 13.08853 33.07765 1.000 62.74371 354 GLY B N 1
ATOM 10459 C CA . GLY B 1 298 ? -7.37742 12.03788 32.18298 1.000 56.86448 354 GLY B CA 1
ATOM 10460 C C . GLY B 1 298 ? -7.48919 12.55489 30.76014 1.000 63.09289 354 GLY B C 1
ATOM 10461 O O . GLY B 1 298 ? -7.86462 13.70972 30.52201 1.000 57.77458 354 GLY B O 1
ATOM 10465 N N . LEU B 1 299 ? -7.16935 11.69035 29.80240 1.000 50.72977 355 LEU B N 1
ATOM 10466 C CA . LEU B 1 299 ? -7.16202 12.09784 28.40580 1.000 56.18294 355 LEU B CA 1
ATOM 10467 C C . LEU B 1 299 ? -8.57958 12.32921 27.89934 1.000 51.89979 355 LEU B C 1
ATOM 10468 O O . LEU B 1 299 ? -9.50666 11.58090 28.22304 1.000 51.72784 355 LEU B O 1
ATOM 10484 N N . ASP B 1 300 ? -8.74082 13.38061 27.09945 1.000 46.72759 356 ASP B N 1
ATOM 10485 C CA . ASP B 1 300 ? -9.99692 13.67175 26.41121 1.000 55.19650 356 ASP B CA 1
ATOM 10486 C C . ASP B 1 300 ? -9.83006 13.17362 24.97917 1.000 55.47279 356 ASP B C 1
ATOM 10487 O O . ASP B 1 300 ? -9.33830 13.88762 24.10349 1.000 47.52818 356 ASP B O 1
ATOM 10496 N N . TRP B 1 301 ? -10.23614 11.92527 24.74649 1.000 50.59888 357 TRP B N 1
ATOM 10497 C CA . TRP B 1 301 ? -10.03921 11.32083 23.43451 1.000 47.65307 357 TRP B CA 1
ATOM 10498 C C . TRP B 1 301 ? -10.91456 11.97784 22.37787 1.000 48.43063 357 TRP B C 1
ATOM 10499 O O . TRP B 1 301 ? -10.51842 12.05204 21.20913 1.000 44.34416 357 TRP B O 1
ATOM 10520 N N . ASP B 1 302 ? -12.09170 12.47241 22.76499 1.000 47.58996 358 ASP B N 1
ATOM 10521 C CA . ASP B 1 302 ? -12.92297 13.21735 21.82567 1.000 52.75035 358 ASP B CA 1
ATOM 10522 C C . ASP B 1 302 ? -12.16929 14.42334 21.27820 1.000 55.87817 358 ASP B C 1
ATOM 10523 O O . ASP B 1 302 ? -12.17916 14.68322 20.07009 1.000 59.72815 358 ASP B O 1
ATOM 10532 N N . LYS B 1 303 ? -11.50141 15.17153 22.15792 1.000 54.96369 359 LYS B N 1
ATOM 10533 C CA . LYS B 1 303 ? -10.72492 16.32432 21.71031 1.000 51.32936 359 LYS B CA 1
ATOM 10534 C C . LYS B 1 303 ? -9.50817 15.88337 20.90440 1.000 54.78931 359 LYS B C 1
ATOM 10535 O O . LYS B 1 303 ? -9.24990 16.40883 19.81529 1.000 50.26083 359 LYS B O 1
ATOM 10554 N N . ILE B 1 304 ? -8.74887 14.91522 21.42452 1.000 53.87801 360 ILE B N 1
ATOM 10555 C CA . ILE B 1 304 ? -7.53095 14.47662 20.74669 1.000 49.99523 360 ILE B CA 1
ATOM 10556 C C . ILE B 1 304 ? -7.84518 14.03704 19.32198 1.000 42.02888 360 ILE B C 1
ATOM 10557 O O . ILE B 1 304 ? -7.19027 14.46016 18.36200 1.000 45.54377 360 ILE B O 1
ATOM 10573 N N . LEU B 1 305 ? -8.85371 13.17995 19.16103 1.000 39.39344 361 LEU B N 1
ATOM 10574 C CA . LEU B 1 305 ? -9.15275 12.64095 17.84187 1.000 52.15229 361 LEU B CA 1
ATOM 10575 C C . LEU B 1 305 ? -9.66057 13.71404 16.89036 1.000 52.94516 361 LEU B C 1
ATOM 10576 O O . LEU B 1 305 ? -9.52458 13.56233 15.67067 1.000 52.28360 361 LEU B O 1
ATOM 10592 N N . LEU B 1 306 ? -10.23596 14.78767 17.42023 1.000 65.24148 362 LEU B N 1
ATOM 10593 C CA . LEU B 1 306 ? -10.76887 15.86539 16.60311 1.000 68.97860 362 LEU B CA 1
ATOM 10594 C C . LEU B 1 306 ? -9.77489 17.00001 16.39659 1.000 63.21723 362 LEU B C 1
ATOM 10595 O O . LEU B 1 306 ? -10.01867 17.86780 15.55177 1.000 67.51737 362 LEU B O 1
ATOM 10611 N N . ASP B 1 307 ? -8.67017 17.01601 17.13853 1.000 57.30352 363 ASP B N 1
ATOM 10612 C CA . ASP B 1 307 ? -7.67131 18.06021 16.96236 1.000 61.58744 363 ASP B CA 1
ATOM 10613 C C . ASP B 1 307 ? -7.15104 18.05071 15.53103 1.000 65.67443 363 ASP B C 1
ATOM 10614 O O . ASP B 1 307 ? -6.84733 16.99296 14.97056 1.000 64.00715 363 ASP B O 1
ATOM 10623 N N . GLN B 1 308 ? -7.05417 19.24290 14.93963 1.000 61.10539 364 GLN B N 1
ATOM 10624 C CA . GLN B 1 308 ? -6.58556 19.34873 13.56328 1.000 62.35080 364 GLN B CA 1
ATOM 10625 C C . GLN B 1 308 ? -5.15911 18.83521 13.42048 1.000 58.60138 364 GLN B C 1
ATOM 10626 O O . GLN B 1 308 ? -4.78465 18.32982 12.35630 1.000 67.84896 364 GLN B O 1
ATOM 10640 N N . ALA B 1 309 ? -4.35509 18.94415 14.48079 1.000 61.08682 365 ALA B N 1
ATOM 10641 C CA . ALA B 1 309 ? -2.96604 18.50904 14.40444 1.000 63.55495 365 ALA B CA 1
ATOM 10642 C C . ALA B 1 309 ? -2.85736 17.01547 14.12934 1.000 61.27531 365 ALA B C 1
ATOM 10643 O O . ALA B 1 309 ? -1.84712 16.55726 13.58303 1.000 61.75548 365 ALA B O 1
ATOM 10650 N N . ASN B 1 310 ? -3.87900 16.24425 14.49521 1.000 57.47436 366 ASN B N 1
ATOM 10651 C CA . ASN B 1 310 ? -3.87932 14.79975 14.31633 1.000 58.49778 366 ASN B CA 1
ATOM 10652 C C . ASN B 1 310 ? -4.68822 14.35903 13.10641 1.000 55.43056 366 ASN B C 1
ATOM 10653 O O . ASN B 1 310 ? -4.85351 13.15427 12.88840 1.000 56.01984 366 ASN B O 1
ATOM 10664 N N . SER B 1 311 ? -5.19393 15.30622 12.31468 1.000 60.86475 367 SER B N 1
ATOM 10665 C CA . SER B 1 311 ? -5.94961 14.94161 11.12234 1.000 65.65695 367 SER B CA 1
ATOM 10666 C C . SER B 1 311 ? -5.10062 14.11404 10.16715 1.000 59.22947 367 SER B C 1
ATOM 10667 O O . SER B 1 311 ? -5.57643 13.12505 9.60018 1.000 58.37922 367 SER B O 1
ATOM 10675 N N . SER B 1 312 ? -3.83657 14.49749 9.98199 1.000 56.58851 368 SER B N 1
ATOM 10676 C CA . SER B 1 312 ? -2.98083 13.78336 9.04067 1.000 65.23012 368 SER B CA 1
ATOM 10677 C C . SER B 1 312 ? -2.79580 12.32942 9.45871 1.000 64.13982 368 SER B C 1
ATOM 10678 O O . SER B 1 312 ? -3.03582 11.40923 8.66810 1.000 61.87712 368 SER B O 1
ATOM 10686 N N . ILE B 1 313 ? 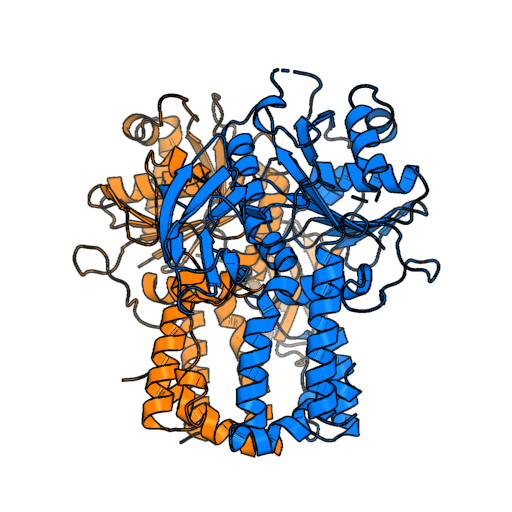-2.36485 12.10137 10.70233 1.000 54.01308 369 ILE B N 1
ATOM 10687 C CA . ILE B 1 313 ? -2.12877 10.73484 11.16019 1.000 52.68591 369 ILE B CA 1
ATOM 10688 C C . ILE B 1 313 ? -3.40817 9.91217 11.06731 1.000 45.68440 369 ILE B C 1
ATOM 10689 O O . ILE B 1 313 ? -3.37558 8.72046 10.73646 1.000 47.95017 369 ILE B O 1
ATOM 10705 N N . ARG B 1 314 ? -4.55475 10.53157 11.35127 1.000 51.56649 370 ARG B N 1
ATOM 10706 C CA . ARG B 1 314 ? -5.81611 9.80047 11.29831 1.000 52.84956 370 ARG B CA 1
ATOM 10707 C C . ARG B 1 314 ? -6.12533 9.35021 9.87551 1.000 50.64060 370 ARG B C 1
ATOM 10708 O O . ARG B 1 314 ? -6.50336 8.19535 9.64737 1.000 48.11659 370 ARG B O 1
ATOM 10729 N N . GLU B 1 315 ? -5.96804 10.24848 8.90168 1.000 62.20631 371 GLU B N 1
ATOM 10730 C CA . GLU B 1 315 ? -6.15570 9.85811 7.50892 1.000 66.90747 371 GLU B CA 1
ATOM 10731 C C . GLU B 1 315 ? -5.19871 8.73443 7.13205 1.000 57.14168 371 GLU B C 1
ATOM 10732 O O . GLU B 1 315 ? -5.61738 7.69196 6.61760 1.000 61.58877 371 GLU B O 1
ATOM 10744 N N . LEU B 1 316 ? -3.90661 8.92234 7.40370 1.000 52.07010 372 LEU B N 1
ATOM 10745 C CA . LEU B 1 316 ? -2.91730 7.90156 7.07373 1.000 46.57989 372 LEU B CA 1
ATOM 10746 C C . LEU B 1 316 ? -3.30638 6.54462 7.65214 1.000 54.29319 372 LEU B C 1
ATOM 10747 O O . LEU B 1 316 ? -3.24988 5.52302 6.96028 1.000 49.37835 372 LEU B O 1
ATOM 10763 N N . LEU B 1 317 ? -3.71978 6.51647 8.92382 1.000 52.41331 373 LEU B N 1
ATOM 10764 C CA . LEU B 1 317 ? -4.07324 5.24515 9.54998 1.000 50.66310 373 LEU B CA 1
ATOM 10765 C C . LEU B 1 317 ? -5.21406 4.55887 8.80994 1.000 53.19241 373 LEU B C 1
ATOM 10766 O O . LEU B 1 317 ? -5.20680 3.33434 8.63843 1.000 44.60326 373 LEU B O 1
ATOM 10782 N N . SER B 1 318 ? -6.21545 5.32814 8.38226 1.000 50.79029 374 SER B N 1
ATOM 10783 C CA . SER B 1 318 ? -7.35810 4.72999 7.70207 1.000 52.86985 374 SER B CA 1
ATOM 10784 C C . SER B 1 318 ? -6.99993 4.31843 6.27957 1.000 62.92767 374 SER B C 1
ATOM 10785 O O . SER B 1 318 ? -7.38948 3.23590 5.82499 1.000 60.21742 374 SER B O 1
ATOM 10793 N N . GLU B 1 319 ? -6.25450 5.16458 5.56195 1.000 57.37279 375 GLU B N 1
ATOM 10794 C CA . GLU B 1 319 ? -5.84497 4.81063 4.20771 1.000 69.58233 375 GLU B CA 1
ATOM 10795 C C . GLU B 1 319 ? -4.98556 3.55315 4.20006 1.000 66.93026 375 GLU B C 1
ATOM 10796 O O . GLU B 1 319 ? -5.03460 2.77004 3.24461 1.000 73.56669 375 GLU B O 1
ATOM 10808 N N . THR B 1 320 ? -4.19957 3.34170 5.25678 1.000 68.82850 376 THR B N 1
ATOM 10809 C CA . THR B 1 320 ? -3.26142 2.22515 5.27887 1.000 68.66053 376 THR B CA 1
ATOM 10810 C C . THR B 1 320 ? -3.98783 0.89613 5.45474 1.000 79.14244 376 THR B C 1
ATOM 10811 O O . THR B 1 320 ? -3.69536 -0.07788 4.75064 1.000 82.12478 376 THR B O 1
ATOM 10822 N N . VAL B 1 321 ? -4.93853 0.83243 6.39173 1.000 71.98250 377 VAL B N 1
ATOM 10823 C CA . VAL B 1 321 ? -5.69761 -0.39749 6.57554 1.000 76.59088 377 VAL B CA 1
ATOM 10824 C C . VAL B 1 321 ? -6.70996 -0.59788 5.45613 1.000 89.37219 377 VAL B C 1
ATOM 10825 O O . VAL B 1 321 ? -7.12703 -1.73255 5.19645 1.000 83.34689 377 VAL B O 1
ATOM 10838 N N . SER B 1 322 ? -7.12586 0.48123 4.79015 1.000 86.64045 378 SER B N 1
ATOM 10839 C CA . SER B 1 322 ? -8.03840 0.36738 3.66071 1.000 92.84383 378 SER B CA 1
ATOM 10840 C C . SER B 1 322 ? -7.34637 -0.13863 2.40262 1.000 104.49137 378 SER B C 1
ATOM 10841 O O . SER B 1 322 ? -8.02261 -0.64633 1.50116 1.000 105.02478 378 SER B O 1
ATOM 10849 N N . HIS B 1 323 ? -6.02430 -0.01737 2.32397 1.000 101.91567 379 HIS B N 1
ATOM 10850 C CA . HIS B 1 323 ? -5.27361 -0.47705 1.16115 1.000 101.34582 379 HIS B CA 1
ATOM 10851 C C . HIS B 1 323 ? -5.60723 0.36286 -0.06657 1.000 96.59181 379 HIS B C 1
ATOM 10852 O O . HIS B 1 323 ? -5.19813 1.51883 -0.17216 1.000 97.35646 379 HIS B O 1
ATOM 10866 N N . GLN B 1 329 ? 9.21746 -1.87445 -2.49776 1.000 111.68982 385 GLN B N 1
ATOM 10867 C CA . GLN B 1 329 ? 9.70379 -3.24927 -2.45879 1.000 90.97395 385 GLN B CA 1
ATOM 10868 C C . GLN B 1 329 ? 11.12551 -3.28030 -1.91164 1.000 79.63604 385 GLN B C 1
ATOM 10869 O O . GLN B 1 329 ? 11.89200 -2.33549 -2.09787 1.000 81.61292 385 GLN B O 1
ATOM 10882 N N . THR B 1 330 ? 11.47398 -4.37445 -1.23571 1.000 79.56820 386 THR B N 1
ATOM 10883 C CA . THR B 1 330 ? 12.76735 -4.47773 -0.57401 1.000 71.75097 386 THR B CA 1
ATOM 10884 C C . THR B 1 330 ? 13.87067 -4.97283 -1.49949 1.000 68.96438 386 THR B C 1
ATOM 10885 O O . THR B 1 330 ? 15.03814 -4.61383 -1.30448 1.000 53.25857 386 THR B O 1
ATOM 10896 N N . VAL B 1 331 ? 13.53515 -5.79192 -2.49272 1.000 61.02862 387 VAL B N 1
ATOM 10897 C CA . VAL B 1 331 ? 14.50575 -6.33038 -3.43520 1.000 64.63773 387 VAL B CA 1
ATOM 10898 C C . VAL B 1 331 ? 14.05620 -5.98307 -4.84585 1.000 71.93651 387 VAL B C 1
ATOM 10899 O O . VAL B 1 331 ? 12.87604 -6.12450 -5.18563 1.000 55.41387 387 VAL B O 1
ATOM 10912 N N . MET B 1 332 ? 15.00260 -5.52698 -5.66317 1.000 81.26037 388 MET B N 1
ATOM 10913 C CA . MET B 1 332 ? 14.76342 -5.23514 -7.07124 1.000 84.94223 388 MET B CA 1
ATOM 10914 C C . MET B 1 332 ? 15.83705 -5.93650 -7.88796 1.000 75.37638 388 MET B C 1
ATOM 10915 O O . MET B 1 332 ? 17.03187 -5.70395 -7.67518 1.000 79.25984 388 MET B O 1
ATOM 10929 N N . PHE B 1 333 ? 15.41332 -6.78899 -8.81485 1.000 71.04112 389 PHE B N 1
ATOM 10930 C CA . PHE B 1 333 ? 16.32151 -7.55909 -9.65099 1.000 78.02368 389 PHE B CA 1
ATOM 10931 C C . PHE B 1 333 ? 16.47198 -6.89546 -11.01416 1.000 72.68411 389 PHE B C 1
ATOM 10932 O O . PHE B 1 333 ? 15.50275 -6.37505 -11.57442 1.000 65.05806 389 PHE B O 1
ATOM 10949 N N . ASP B 1 334 ? 17.69455 -6.91534 -11.54134 1.000 79.87517 390 ASP B N 1
ATOM 10950 C CA . ASP B 1 334 ? 18.00420 -6.39508 -12.87254 1.000 76.53563 390 ASP B CA 1
ATOM 10951 C C . ASP B 1 334 ? 18.52536 -7.56088 -13.70796 1.000 81.60890 390 ASP B C 1
ATOM 10952 O O . ASP B 1 334 ? 19.69596 -7.93986 -13.59661 1.000 71.26750 390 ASP B O 1
ATOM 10961 N N . THR B 1 335 ? 17.65354 -8.12456 -14.54765 1.000 86.91243 391 THR B N 1
ATOM 10962 C CA . THR B 1 335 ? 18.02082 -9.31290 -15.30962 1.000 92.05971 391 THR B CA 1
ATOM 10963 C C . THR B 1 335 ? 19.16909 -9.03891 -16.27256 1.000 92.03051 391 THR B C 1
ATOM 10964 O O . THR B 1 335 ? 19.95877 -9.94326 -16.56900 1.000 83.91625 391 THR B O 1
ATOM 10975 N N . ALA B 1 336 ? 19.28294 -7.80557 -16.76696 1.000 89.53477 392 ALA B N 1
ATOM 10976 C CA . ALA B 1 336 ? 20.30718 -7.49343 -17.75806 1.000 85.93983 392 ALA B CA 1
ATOM 10977 C C . ALA B 1 336 ? 21.68782 -7.40450 -17.11784 1.000 81.41480 392 ALA B C 1
ATOM 10978 O O . ALA B 1 336 ? 22.60097 -8.15935 -17.47173 1.000 89.49122 392 ALA B O 1
ATOM 10985 N N . LYS B 1 337 ? 21.85796 -6.48537 -16.16802 1.000 79.47549 393 LYS B N 1
ATOM 10986 C CA . LYS B 1 337 ? 23.16036 -6.21465 -15.57224 1.000 74.54883 393 LYS B CA 1
ATOM 10987 C C . LYS B 1 337 ? 23.55744 -7.21633 -14.49561 1.000 82.98313 393 LYS B C 1
ATOM 10988 O O . LYS B 1 337 ? 24.65263 -7.09243 -13.93580 1.000 81.51668 393 LYS B O 1
ATOM 11007 N N . LYS B 1 338 ? 22.70583 -8.19455 -14.19060 1.000 87.45910 394 LYS B N 1
ATOM 11008 C CA . LYS B 1 338 ? 22.96994 -9.18288 -13.14347 1.000 98.05936 394 LYS B CA 1
ATOM 11009 C C . LYS B 1 338 ? 23.13560 -8.50249 -11.78147 1.000 87.94794 394 LYS B C 1
ATOM 11010 O O . LYS B 1 338 ? 24.19444 -8.55553 -11.15047 1.000 72.41085 394 LYS B O 1
ATOM 11029 N N . LEU B 1 339 ? 22.05092 -7.87499 -11.32382 1.000 80.69143 395 LEU B N 1
ATOM 11030 C CA . LEU B 1 339 ? 22.07169 -7.07772 -10.10773 1.000 81.12463 395 LEU B CA 1
ATOM 11031 C C . LEU B 1 339 ? 20.92135 -7.45431 -9.18644 1.000 70.58071 395 LEU B C 1
ATOM 11032 O O . LEU B 1 339 ? 19.82644 -7.80240 -9.63651 1.000 69.10910 395 LEU B O 1
ATOM 11048 N N . VAL B 1 340 ? 21.19037 -7.37228 -7.88462 1.000 75.35428 396 VAL B N 1
ATOM 11049 C CA . VAL B 1 340 ? 20.17962 -7.48957 -6.83999 1.000 66.34142 396 VAL B CA 1
ATOM 11050 C C . VAL B 1 340 ? 20.29379 -6.23527 -5.97838 1.000 57.46697 396 VAL B C 1
ATOM 11051 O O . VAL B 1 340 ? 21.26652 -6.08151 -5.22872 1.000 64.60571 396 VAL B O 1
ATOM 11064 N N . THR B 1 341 ? 19.31593 -5.33957 -6.09274 1.000 61.05227 397 THR B N 1
ATOM 11065 C CA . THR B 1 341 ? 19.30631 -4.09313 -5.34092 1.000 66.45964 397 THR B CA 1
ATOM 11066 C C . THR B 1 341 ? 18.51052 -4.28700 -4.05362 1.000 64.08697 397 THR B C 1
ATOM 11067 O O . THR B 1 341 ? 17.29752 -4.52431 -4.09754 1.000 68.38657 397 THR B O 1
ATOM 11078 N N . LEU B 1 342 ? 19.19142 -4.18099 -2.91525 1.000 54.09693 398 LEU B N 1
ATOM 11079 C CA . LEU B 1 342 ? 18.59932 -4.43900 -1.60718 1.000 55.21963 398 LEU B CA 1
ATOM 11080 C C . LEU B 1 342 ? 18.47028 -3.12252 -0.85142 1.000 48.61262 398 LEU B C 1
ATOM 11081 O O . LEU B 1 342 ? 19.47730 -2.53173 -0.44711 1.000 49.76192 398 LEU B O 1
ATOM 11097 N N . PHE B 1 343 ? 17.23469 -2.66643 -0.66105 1.000 58.86106 399 PHE B N 1
ATOM 11098 C CA . PHE B 1 343 ? 16.98236 -1.50423 0.18353 1.000 56.56375 399 PHE B CA 1
ATOM 11099 C C . PHE B 1 343 ? 17.32820 -1.85840 1.62556 1.000 49.92480 399 PHE B C 1
ATOM 11100 O O . PHE B 1 343 ? 16.78291 -2.81914 2.17963 1.000 45.42426 399 PHE B O 1
ATOM 11117 N N . MET B 1 344 ? 18.24321 -1.09823 2.22906 1.000 48.34465 400 MET B N 1
ATOM 11118 C CA . MET B 1 344 ? 18.74732 -1.38806 3.57304 1.000 47.45262 400 MET B CA 1
ATOM 11119 C C . MET B 1 344 ? 18.85036 -0.09833 4.37736 1.000 40.71499 400 MET B C 1
ATOM 11120 O O . MET B 1 344 ? 19.94694 0.36418 4.71315 1.000 45.67744 400 MET B O 1
ATOM 11134 N N . PRO B 1 345 ? 17.71502 0.50231 4.72339 1.000 41.62470 401 PRO B N 1
ATOM 11135 C CA . PRO B 1 345 ? 17.74881 1.67399 5.60598 1.000 45.43494 401 PRO B CA 1
ATOM 11136 C C . PRO B 1 345 ? 18.24144 1.30566 6.99750 1.000 42.72930 401 PRO B C 1
ATOM 11137 O O . PRO B 1 345 ? 18.09123 0.17211 7.46040 1.000 41.29306 401 PRO B O 1
ATOM 11148 N N . GLY B 1 346 ? 18.85042 2.28245 7.66450 1.000 42.00021 402 GLY B N 1
ATOM 11149 C CA . GLY B 1 346 ? 19.35887 2.07736 9.00198 1.000 41.01565 402 GLY B CA 1
ATOM 11150 C C . GLY B 1 346 ? 20.59611 1.21540 9.09250 1.000 42.73796 402 GLY B C 1
ATOM 11151 O O . GLY B 1 346 ? 21.04618 0.92392 10.20930 1.000 44.80992 402 GLY B O 1
ATOM 11155 N N . PHE B 1 347 ? 21.16388 0.80371 7.96634 1.000 40.76753 403 PHE B N 1
ATOM 11156 C CA . PHE B 1 347 ? 22.33883 -0.04786 7.94782 1.000 38.21793 403 PHE B CA 1
ATOM 11157 C C . PHE B 1 347 ? 23.48727 0.65851 7.24063 1.000 51.95331 403 PHE B C 1
ATOM 11158 O O . PHE B 1 347 ? 23.27690 1.54124 6.40013 1.000 44.67752 403 PHE B O 1
ATOM 11175 N N . GLU B 1 348 ? 24.70145 0.26482 7.59912 1.000 54.74714 404 GLU B N 1
ATOM 11176 C CA . GLU B 1 348 ? 25.91090 0.65951 6.89713 1.000 62.61250 404 GLU B CA 1
ATOM 11177 C C . GLU B 1 348 ? 26.49944 -0.56112 6.20151 1.000 58.87880 404 GLU B C 1
ATOM 11178 O O . GLU B 1 348 ? 26.29867 -1.69735 6.64085 1.000 44.46254 404 GLU B O 1
ATOM 11190 N N . LYS B 1 349 ? 27.23168 -0.31489 5.10978 1.000 64.35240 405 LYS B N 1
ATOM 11191 C CA . LYS B 1 349 ? 27.80485 -1.41085 4.33141 1.000 52.35261 405 LYS B CA 1
ATOM 11192 C C . LYS B 1 349 ? 28.50291 -2.42626 5.22817 1.000 62.13490 405 LYS B C 1
ATOM 11193 O O . LYS B 1 349 ? 28.35795 -3.63969 5.03814 1.000 58.24797 405 LYS B O 1
ATOM 11212 N N . SER B 1 350 ? 29.25663 -1.94801 6.21988 1.000 57.25430 406 SER B N 1
ATOM 11213 C CA . SER B 1 350 ? 30.01096 -2.85512 7.07708 1.000 58.27443 406 SER B CA 1
ATOM 11214 C C . SER B 1 350 ? 29.10030 -3.82332 7.82209 1.000 58.43965 406 SER B C 1
ATOM 11215 O O . SER B 1 350 ? 29.48916 -4.97077 8.06955 1.000 67.98642 406 SER B O 1
ATOM 11223 N N . GLU B 1 351 ? 27.89034 -3.38859 8.18210 1.000 58.40139 407 GLU B N 1
ATOM 11224 C CA . GLU B 1 351 ? 26.98861 -4.20974 8.97908 1.000 61.38294 407 GLU B CA 1
ATOM 11225 C C . GLU B 1 351 ? 26.25346 -5.26228 8.16068 1.000 66.82413 407 GLU B C 1
ATOM 11226 O O . GLU B 1 351 ? 25.63646 -6.15920 8.74717 1.000 60.99226 407 GLU B O 1
ATOM 11238 N N . ILE B 1 352 ? 26.29658 -5.17208 6.83591 1.000 53.14819 408 ILE B N 1
ATOM 11239 C CA . ILE B 1 352 ? 25.57979 -6.08426 5.95444 1.000 54.24892 408 ILE B CA 1
ATOM 11240 C C . ILE B 1 352 ? 26.58126 -7.08119 5.39422 1.000 60.06453 408 ILE B C 1
ATOM 11241 O O . ILE B 1 352 ? 27.51905 -6.69949 4.68387 1.000 61.05443 408 ILE B O 1
ATOM 11257 N N . LYS B 1 353 ? 26.38754 -8.35572 5.71413 1.000 54.51489 409 LYS B N 1
ATOM 11258 C CA . LYS B 1 353 ? 27.24362 -9.43019 5.23373 1.000 50.93575 409 LYS B CA 1
ATOM 11259 C C . LYS B 1 353 ? 26.41976 -10.34230 4.33750 1.000 65.43994 409 LYS B C 1
ATOM 11260 O O . LYS B 1 353 ? 25.29493 -10.71590 4.68883 1.000 47.01106 409 LYS B O 1
ATOM 11279 N N . LEU B 1 354 ? 26.97055 -10.67233 3.17303 1.000 53.70622 410 LEU B N 1
ATOM 11280 C CA . LEU B 1 354 ? 26.30296 -11.50472 2.18245 1.000 50.97364 410 LEU B CA 1
ATOM 11281 C C . LEU B 1 354 ? 26.98522 -12.86383 2.12525 1.000 51.53709 410 LEU B C 1
ATOM 11282 O O . LEU B 1 354 ? 28.21588 -12.94211 2.04537 1.000 50.68799 410 LEU B O 1
ATOM 11298 N N . TYR B 1 355 ? 26.18507 -13.92672 2.16816 1.000 46.61809 411 TYR B N 1
ATOM 11299 C CA . TYR B 1 355 ? 26.68463 -15.29171 2.13158 1.000 50.79289 411 TYR B CA 1
ATOM 11300 C C . TYR B 1 355 ? 25.91733 -16.08272 1.08190 1.000 56.74927 411 TYR B C 1
ATOM 11301 O O . TYR B 1 355 ? 24.81401 -15.70936 0.67408 1.000 53.26090 411 TYR B O 1
ATOM 11319 N N . GLN B 1 356 ? 26.51882 -17.19126 0.64978 1.000 48.38880 412 GLN B N 1
ATOM 11320 C CA . GLN B 1 356 ? 25.92265 -18.06879 -0.35826 1.000 55.85986 412 GLN B CA 1
ATOM 11321 C C . GLN B 1 356 ? 26.29313 -19.50473 -0.00134 1.000 57.93500 412 GLN B C 1
ATOM 11322 O O . GLN B 1 356 ? 27.42012 -19.94029 -0.25591 1.000 64.54830 412 GLN B O 1
ATOM 11336 N N . TYR B 1 357 ? 25.34336 -20.23406 0.58360 1.000 60.31540 413 TYR B N 1
ATOM 11337 C CA . TYR B 1 357 ? 25.55712 -21.61189 1.00009 1.000 65.61058 413 TYR B CA 1
ATOM 11338 C C . TYR B 1 357 ? 24.89199 -22.62551 0.08317 1.000 62.66115 413 TYR B C 1
ATOM 11339 O O . TYR B 1 357 ? 25.06501 -23.83310 0.28712 1.000 63.60241 413 TYR B O 1
ATOM 11357 N N . ARG B 1 358 ? 24.12587 -22.17703 -0.90594 1.000 62.54178 414 ARG B N 1
ATOM 11358 C CA . ARG B 1 358 ? 23.38022 -23.05285 -1.79908 1.000 71.03225 414 ARG B CA 1
ATOM 11359 C C . ARG B 1 358 ? 23.76220 -22.78768 -3.25178 1.000 67.87599 414 ARG B C 1
ATOM 11360 O O . ARG B 1 358 ? 22.92690 -22.84583 -4.15615 1.000 70.79776 414 ARG B O 1
ATOM 11381 N N . GLY B 1 359 ? 25.04171 -22.49904 -3.48943 1.000 78.73025 415 GLY B N 1
ATOM 11382 C CA . GLY B 1 359 ? 25.48717 -22.17549 -4.82987 1.000 70.39916 415 GLY B CA 1
ATOM 11383 C C . GLY B 1 359 ? 24.98198 -20.81062 -5.26481 1.000 74.21692 415 GLY B C 1
ATOM 11384 O O . GLY B 1 359 ? 24.76724 -19.90454 -4.45402 1.000 86.06005 415 GLY B O 1
ATOM 11388 N N . GLY B 1 360 ? 24.79390 -20.66205 -6.57208 1.000 60.00276 416 GLY B N 1
ATOM 11389 C CA . GLY B 1 360 ? 24.18979 -19.46647 -7.11247 1.000 75.18684 416 GLY B CA 1
ATOM 11390 C C . GLY B 1 360 ? 22.68311 -19.43783 -7.04066 1.000 71.00427 416 GLY B C 1
ATOM 11391 O O . GLY B 1 360 ? 22.05581 -18.56366 -7.64397 1.000 69.06353 416 GLY B O 1
ATOM 11395 N N . SER B 1 361 ? 22.07787 -20.37520 -6.30994 1.000 76.25040 417 SER B N 1
ATOM 11396 C CA . SER B 1 361 ? 20.62389 -20.45119 -6.24870 1.000 70.44969 417 SER B CA 1
ATOM 11397 C C . SER B 1 361 ? 20.04035 -19.35484 -5.36763 1.000 67.86788 417 SER B C 1
ATOM 11398 O O . SER B 1 361 ? 18.99760 -18.78004 -5.70058 1.000 71.05177 417 SER B O 1
ATOM 11406 N N . GLU B 1 362 ? 20.69428 -19.04651 -4.24916 1.000 60.42552 418 GLU B N 1
ATOM 11407 C CA . GLU B 1 362 ? 20.15560 -18.09268 -3.29556 1.000 61.82494 418 GLU B CA 1
ATOM 11408 C C . GLU B 1 362 ? 21.25892 -17.17493 -2.78939 1.000 58.31985 418 GLU B C 1
ATOM 11409 O O . GLU B 1 362 ? 22.45230 -17.41339 -2.99480 1.000 59.62830 418 GLU B O 1
ATOM 11421 N N . LEU B 1 363 ? 20.83102 -16.11086 -2.11619 1.000 56.87170 419 LEU B N 1
ATOM 11422 C CA . LEU B 1 363 ? 21.71971 -15.14085 -1.48939 1.000 59.28107 419 LEU B CA 1
ATOM 11423 C C . LEU B 1 363 ? 21.20291 -14.89564 -0.08022 1.000 59.91350 419 LEU B C 1
ATOM 11424 O O . LEU B 1 363 ? 20.03838 -14.52322 0.09763 1.000 56.84076 419 LEU B O 1
ATOM 11440 N N . LEU B 1 364 ? 22.05105 -15.13189 0.91709 1.000 55.71502 420 LEU B N 1
ATOM 11441 C CA . LEU B 1 364 ? 21.69072 -14.92228 2.31301 1.000 46.94320 420 LEU B CA 1
ATOM 11442 C C . LEU B 1 364 ? 22.23685 -13.58102 2.78151 1.000 52.10574 420 LEU B C 1
ATOM 11443 O O . LEU B 1 364 ? 23.40676 -13.26220 2.54145 1.000 44.89192 420 LEU B O 1
ATOM 11459 N N . ILE B 1 365 ? 21.39017 -12.80822 3.45658 1.000 44.94742 421 ILE B N 1
ATOM 11460 C CA . ILE B 1 365 ? 21.72889 -11.47453 3.93863 1.000 38.44157 421 ILE B CA 1
ATOM 11461 C C . ILE B 1 365 ? 21.71398 -11.50521 5.45872 1.000 48.23364 421 ILE B C 1
ATOM 11462 O O . ILE B 1 365 ? 20.72001 -11.92084 6.06809 1.000 43.63108 421 ILE B O 1
ATOM 11478 N N . GLU B 1 366 ? 22.80813 -11.05686 6.06911 1.000 43.55534 422 GLU B N 1
ATOM 11479 C CA . GLU B 1 366 ? 22.97268 -11.05409 7.51916 1.000 43.06119 422 GLU B CA 1
ATOM 11480 C C . GLU B 1 366 ? 23.11119 -9.60949 7.97788 1.000 54.62892 422 GLU B C 1
ATOM 11481 O O . GLU B 1 366 ? 24.10862 -8.94845 7.66803 1.000 43.42882 422 GLU B O 1
ATOM 11493 N N . ALA B 1 367 ? 22.11017 -9.12219 8.70675 1.000 37.81243 423 ALA B N 1
ATOM 11494 C CA . ALA B 1 367 ? 22.12394 -7.76289 9.22648 1.000 36.10024 423 ALA B CA 1
ATOM 11495 C C . ALA B 1 367 ? 21.05232 -7.64253 10.29939 1.000 45.39893 423 ALA B C 1
ATOM 11496 O O . ALA B 1 367 ? 20.03374 -8.33644 10.25684 1.000 35.18678 423 ALA B O 1
ATOM 11503 N N . GLY B 1 368 ? 21.29743 -6.75901 11.26359 1.000 39.72485 424 GLY B N 1
ATOM 11504 C CA . GLY B 1 368 ? 20.34972 -6.55543 12.34669 1.000 43.79768 424 GLY B CA 1
ATOM 11505 C C . GLY B 1 368 ? 20.06253 -7.79256 13.16765 1.000 40.14586 424 GLY B C 1
ATOM 11506 O O . GLY B 1 368 ? 18.95514 -7.93285 13.69702 1.000 42.95281 424 GLY B O 1
ATOM 11510 N N . ASP B 1 369 ? 21.03786 -8.69143 13.29980 1.000 34.18061 425 ASP B N 1
ATOM 11511 C CA . ASP B 1 369 ? 20.85884 -9.96079 14.00798 1.000 34.47517 425 ASP B CA 1
ATOM 11512 C C . ASP B 1 369 ? 19.67846 -10.75060 13.44796 1.000 45.69506 425 ASP B C 1
ATOM 11513 O O . ASP B 1 369 ? 18.87660 -11.32762 14.18714 1.000 41.92875 425 ASP B O 1
ATOM 11522 N N . GLN B 1 370 ? 19.57523 -10.78084 12.12323 1.000 53.21103 426 GLN B N 1
ATOM 11523 C CA . GLN B 1 370 ? 18.60089 -11.62704 11.45239 1.000 42.79230 426 GLN B CA 1
ATOM 11524 C C . GLN B 1 370 ? 19.15570 -12.02734 10.09352 1.000 41.50774 426 GLN B C 1
ATOM 11525 O O . GLN B 1 370 ? 19.91133 -11.27948 9.46648 1.000 39.78184 426 GLN B O 1
ATOM 11539 N N . ARG B 1 371 ? 18.78066 -13.22195 9.65249 1.000 40.05240 427 ARG B N 1
ATOM 11540 C CA . ARG B 1 371 ? 19.18013 -13.74746 8.35701 1.000 39.05289 427 ARG B CA 1
ATOM 11541 C C . ARG B 1 371 ? 17.96329 -13.80390 7.44767 1.000 52.35387 427 ARG B C 1
ATOM 11542 O O . ARG B 1 371 ? 16.86495 -14.16517 7.88212 1.000 42.39149 427 ARG B O 1
ATOM 11563 N N . ARG B 1 372 ? 18.16198 -13.42277 6.19113 1.000 39.87631 428 ARG B N 1
ATOM 11564 C CA . ARG B 1 372 ? 17.09701 -13.38933 5.19812 1.000 40.68763 428 ARG B CA 1
ATOM 11565 C C . ARG B 1 372 ? 17.62401 -14.03991 3.92985 1.000 51.74147 428 ARG B C 1
ATOM 11566 O O . ARG B 1 372 ? 18.65637 -13.61975 3.39527 1.000 45.00054 428 ARG B O 1
ATOM 11587 N N . VAL B 1 373 ? 16.93374 -15.07812 3.47098 1.000 50.51104 429 VAL B N 1
ATOM 11588 C CA . VAL B 1 373 ? 17.31150 -15.79337 2.25854 1.000 52.48338 429 VAL B CA 1
ATOM 11589 C C . VAL B 1 373 ? 16.54912 -15.18770 1.08807 1.000 57.73166 429 VAL B C 1
ATOM 11590 O O . VAL B 1 373 ? 15.31540 -15.11653 1.10668 1.000 51.11454 429 VAL B O 1
ATOM 11603 N N . ILE B 1 374 ? 17.28418 -14.74110 0.07618 1.000 54.37098 430 ILE B N 1
ATOM 11604 C CA . ILE B 1 374 ? 16.71213 -14.19691 -1.14729 1.000 62.05378 430 ILE B CA 1
ATOM 11605 C C . ILE B 1 374 ? 17.01316 -15.19722 -2.25710 1.000 75.17536 430 ILE B C 1
ATOM 11606 O O . ILE B 1 374 ? 18.15992 -15.30262 -2.71369 1.000 56.80993 430 ILE B O 1
ATOM 11622 N N . HIS B 1 375 ? 16.00078 -15.94956 -2.67913 1.000 75.32440 431 HIS B N 1
ATOM 11623 C CA . HIS B 1 375 ? 16.18200 -16.85030 -3.80948 1.000 84.22260 431 HIS B CA 1
ATOM 11624 C C . HIS B 1 375 ? 16.30438 -16.03987 -5.09423 1.000 77.37917 431 HIS B C 1
ATOM 11625 O O . HIS B 1 375 ? 15.51075 -15.12691 -5.34574 1.000 63.64670 431 HIS B O 1
ATOM 11639 N N . LEU B 1 376 ? 17.28918 -16.38540 -5.91210 1.000 69.81588 432 LEU B N 1
ATOM 11640 C CA . LEU B 1 376 ? 17.62606 -15.56006 -7.06340 1.000 76.35389 432 LEU B CA 1
ATOM 11641 C C . LEU B 1 376 ? 16.98611 -16.10289 -8.33600 1.000 75.29069 432 LEU B C 1
ATOM 11642 O O . LEU B 1 376 ? 16.98263 -17.31786 -8.55910 1.000 74.35569 432 LEU B O 1
ATOM 11658 N N . PRO B 1 377 ? 16.42889 -15.24379 -9.19328 1.000 69.47855 433 PRO B N 1
ATOM 11659 C CA . PRO B 1 377 ? 15.87251 -15.73272 -10.46147 1.000 79.99635 433 PRO B CA 1
ATOM 11660 C C . PRO B 1 377 ? 16.94195 -16.35319 -11.34893 1.000 83.46292 433 PRO B C 1
ATOM 11661 O O . PRO B 1 377 ? 18.14278 -16.14750 -11.16189 1.000 73.12699 433 PRO B O 1
ATOM 11672 N N . SER B 1 378 ? 16.47439 -17.10582 -12.34980 1.000 90.98341 434 SER B N 1
ATOM 11673 C CA . SER B 1 378 ? 17.37363 -17.84225 -13.23357 1.000 90.37091 434 SER B CA 1
ATOM 11674 C C . SER B 1 378 ? 18.46375 -16.94478 -13.80746 1.000 85.42456 434 SER B C 1
ATOM 11675 O O . SER B 1 378 ? 19.64482 -17.30991 -13.81799 1.000 83.70519 434 SER B O 1
ATOM 11683 N N . GLN B 1 379 ? 18.08249 -15.76583 -14.30330 1.000 89.12825 435 GLN B N 1
ATOM 11684 C CA . GLN B 1 379 ? 19.06234 -14.87747 -14.91746 1.000 88.04474 435 GLN B CA 1
ATOM 11685 C C . GLN B 1 379 ? 20.08097 -14.37476 -13.90395 1.000 92.94840 435 GLN B C 1
ATOM 11686 O O . GLN B 1 379 ? 21.25277 -14.17975 -14.24692 1.000 92.22336 435 GLN B O 1
ATOM 11700 N N . ILE B 1 380 ? 19.65773 -14.16241 -12.65773 1.000 90.45482 436 ILE B N 1
ATOM 11701 C CA . ILE B 1 380 ? 20.54863 -13.60966 -11.64281 1.000 96.56411 436 ILE B CA 1
ATOM 11702 C C . ILE B 1 380 ? 21.42476 -14.68126 -11.00513 1.000 82.49290 436 ILE B C 1
ATOM 11703 O O . ILE B 1 380 ? 22.47704 -14.35143 -10.44274 1.000 70.43503 436 ILE B O 1
ATOM 11719 N N . GLN B 1 381 ? 21.02787 -15.95114 -11.08243 1.000 77.91310 437 GLN B N 1
ATOM 11720 C CA . GLN B 1 381 ? 21.72734 -17.01071 -10.36477 1.000 77.05073 437 GLN B CA 1
ATOM 11721 C C . GLN B 1 381 ? 23.21673 -16.99901 -10.68158 1.000 78.53357 437 GLN B C 1
ATOM 11722 O O . GLN B 1 381 ? 23.62118 -16.88831 -11.84183 1.000 86.47261 437 GLN B O 1
ATOM 11736 N N . GLY B 1 382 ? 24.02350 -17.11949 -9.63758 1.000 75.02100 438 GLY B N 1
ATOM 11737 C CA . GLY B 1 382 ? 25.46180 -17.03145 -9.76800 1.000 75.38414 438 GLY B CA 1
ATOM 11738 C C . GLY B 1 382 ? 26.07806 -16.68588 -8.42581 1.000 72.73122 438 GLY B C 1
ATOM 11739 O O . GLY B 1 382 ? 25.39923 -16.65118 -7.40049 1.000 80.43652 438 GLY B O 1
ATOM 11743 N N . LYS B 1 383 ? 27.38172 -16.43005 -8.45832 1.000 72.70727 439 LYS B N 1
ATOM 11744 C CA . LYS B 1 383 ? 28.12174 -16.04368 -7.26562 1.000 81.83845 439 LYS B CA 1
ATOM 11745 C C . LYS B 1 383 ? 28.27381 -14.52818 -7.21126 1.000 83.53226 439 LYS B C 1
ATOM 11746 O O . LYS B 1 383 ? 28.27169 -13.84716 -8.23996 1.000 75.23646 439 LYS B O 1
ATOM 11765 N N . VAL B 1 384 ? 28.39947 -14.00395 -5.99187 1.000 75.32001 440 VAL B N 1
ATOM 11766 C CA . VAL B 1 384 ? 28.48987 -12.56146 -5.80472 1.000 79.56880 440 VAL B CA 1
ATOM 11767 C C . VAL B 1 384 ? 29.84912 -12.07290 -6.28438 1.000 79.67589 440 VAL B C 1
ATOM 11768 O O . VAL B 1 384 ? 30.89645 -12.57313 -5.85280 1.000 71.45155 440 VAL B O 1
ATOM 11781 N N . GLY B 1 385 ? 29.83825 -11.08646 -7.17638 1.000 60.84251 441 GLY B N 1
ATOM 11782 C CA . GLY B 1 385 ? 31.06829 -10.50395 -7.67021 1.000 70.87818 441 GLY B CA 1
ATOM 11783 C C . GLY B 1 385 ? 31.51142 -9.32592 -6.83122 1.000 81.03793 441 GLY B C 1
ATOM 11784 O O . GLY B 1 385 ? 32.66335 -9.25836 -6.39226 1.000 98.90102 441 GLY B O 1
ATOM 11788 N N . GLY B 1 386 ? 30.59616 -8.39017 -6.60185 1.000 70.89306 442 GLY B N 1
ATOM 11789 C CA . GLY B 1 386 ? 30.88678 -7.23448 -5.77602 1.000 93.72011 442 GLY B CA 1
ATOM 11790 C C . GLY B 1 386 ? 29.59819 -6.60588 -5.30155 1.000 83.93053 442 GLY B C 1
ATOM 11791 O O . GLY B 1 386 ? 28.50387 -6.96209 -5.74485 1.000 71.31157 442 GLY B O 1
ATOM 11795 N N . ALA B 1 387 ? 29.74452 -5.65559 -4.38202 1.000 84.38798 443 ALA B N 1
ATOM 11796 C CA . ALA B 1 387 ? 28.59936 -4.94764 -3.83345 1.000 79.27916 443 ALA B CA 1
ATOM 11797 C C . ALA B 1 387 ? 29.00081 -3.51587 -3.51759 1.000 75.14752 443 ALA B C 1
ATOM 11798 O O . ALA B 1 387 ? 30.14322 -3.24081 -3.14122 1.000 85.87699 443 ALA B O 1
ATOM 11805 N N . LYS B 1 388 ? 28.04319 -2.60768 -3.67487 1.000 77.74324 444 LYS B N 1
ATOM 11806 C CA . LYS B 1 388 ? 28.25364 -1.18995 -3.42469 1.000 94.45014 444 LYS B CA 1
ATOM 11807 C C . LYS B 1 388 ? 27.02097 -0.63468 -2.72863 1.000 89.69184 444 LYS B C 1
ATOM 11808 O O . LYS B 1 388 ? 25.89073 -0.94457 -3.11555 1.000 76.85473 444 LYS B O 1
ATOM 11827 N N . PHE B 1 389 ? 27.24349 0.18253 -1.70071 1.000 85.81749 445 PHE B N 1
ATOM 11828 C CA . PHE B 1 389 ? 26.16138 0.81173 -0.94617 1.000 78.18435 445 PHE B CA 1
ATOM 11829 C C . PHE B 1 389 ? 25.99852 2.24391 -1.44532 1.000 74.69092 445 PHE B C 1
ATOM 11830 O O . PHE B 1 389 ? 26.78503 3.12870 -1.09722 1.000 84.38362 445 PHE B O 1
ATOM 11847 N N . VAL B 1 390 ? 24.97195 2.46826 -2.26250 1.000 66.82383 446 VAL B N 1
ATOM 11848 C CA . VAL B 1 390 ? 24.63000 3.79111 -2.77194 1.000 83.80468 446 VAL B CA 1
ATOM 11849 C C . VAL B 1 390 ? 23.36590 4.25547 -2.06610 1.000 79.92683 446 VAL B C 1
ATOM 11850 O O . VAL B 1 390 ? 22.34593 3.55433 -2.08261 1.000 73.64421 446 VAL B O 1
ATOM 11863 N N . ASP B 1 391 ? 23.42988 5.43982 -1.45679 1.000 75.78451 447 ASP B N 1
ATOM 11864 C CA . ASP B 1 391 ? 22.29456 5.97146 -0.71102 1.000 84.87484 447 ASP B CA 1
ATOM 11865 C C . ASP B 1 391 ? 21.99535 5.04278 0.46252 1.000 79.94764 447 ASP B C 1
ATOM 11866 O O . ASP B 1 391 ? 22.79538 4.95228 1.39908 1.000 79.78628 447 ASP B O 1
ATOM 11875 N N . ARG B 1 392 ? 20.86097 4.34250 0.42469 1.000 71.44673 448 ARG B N 1
ATOM 11876 C CA . ARG B 1 392 ? 20.50904 3.37858 1.46191 1.000 69.99361 448 ARG B CA 1
ATOM 11877 C C . ARG B 1 392 ? 20.24605 1.99330 0.88133 1.000 75.16616 448 ARG B C 1
ATOM 11878 O O . ARG B 1 392 ? 19.62883 1.15322 1.54408 1.000 61.89764 448 ARG B O 1
ATOM 11899 N N . SER B 1 393 ? 20.69958 1.73970 -0.34365 1.000 70.19264 449 SER B N 1
ATOM 11900 C CA . SER B 1 393 ? 20.47968 0.47193 -1.02297 1.000 62.51834 449 SER B CA 1
ATOM 11901 C C . SER B 1 393 ? 21.81744 -0.14594 -1.39999 1.000 68.37248 449 SER B C 1
ATOM 11902 O O . SER B 1 393 ? 22.74025 0.55754 -1.82374 1.000 67.29036 449 SER B O 1
ATOM 11910 N N . LEU B 1 394 ? 21.91610 -1.46254 -1.24137 1.000 61.95120 450 LEU B N 1
ATOM 11911 C CA . LEU B 1 394 ? 23.11355 -2.21169 -1.59782 1.000 65.51486 450 LEU B CA 1
ATOM 11912 C C . LEU B 1 394 ? 22.90141 -2.85731 -2.96187 1.000 62.92245 450 LEU B C 1
ATOM 11913 O O . LEU B 1 394 ? 22.00101 -3.68788 -3.12782 1.000 57.13536 450 LEU B O 1
ATOM 11929 N N . ILE B 1 395 ? 23.72572 -2.47043 -3.93004 1.000 73.35358 451 ILE B N 1
ATOM 11930 C CA . ILE B 1 395 ? 23.66754 -3.01777 -5.28042 1.000 72.34233 451 ILE B CA 1
ATOM 11931 C C . ILE B 1 395 ? 24.65554 -4.17796 -5.34148 1.000 63.14536 451 ILE B C 1
ATOM 11932 O O . ILE B 1 395 ? 25.86944 -3.97098 -5.26429 1.000 62.30292 451 ILE B O 1
ATOM 11948 N N . VAL B 1 396 ? 24.14004 -5.39638 -5.48070 1.000 60.89454 452 VAL B N 1
ATOM 11949 C CA . VAL B 1 396 ? 24.96110 -6.60049 -5.53655 1.000 71.50807 452 VAL B CA 1
ATOM 11950 C C . VAL B 1 396 ? 25.03831 -7.06413 -6.98483 1.000 67.81389 452 VAL B C 1
ATOM 11951 O O . VAL B 1 396 ? 24.02059 -7.43808 -7.58051 1.000 61.26160 452 VAL B O 1
ATOM 11964 N N . THR B 1 397 ? 26.24416 -7.04716 -7.54855 1.000 73.87788 453 THR B N 1
ATOM 11965 C CA . THR B 1 397 ? 26.47508 -7.51675 -8.90792 1.000 73.12936 453 THR B CA 1
ATOM 11966 C C . THR B 1 397 ? 26.82158 -9.00033 -8.88436 1.000 58.94676 453 THR B C 1
ATOM 11967 O O . THR B 1 397 ? 27.72516 -9.42318 -8.15569 1.000 56.99311 453 THR B O 1
ATOM 11978 N N . MET B 1 398 ? 26.10493 -9.78261 -9.68223 1.000 60.74981 454 MET B N 1
ATOM 11979 C CA . MET B 1 398 ? 26.30341 -11.22134 -9.75337 1.000 77.20746 454 MET B CA 1
ATOM 11980 C C . MET B 1 398 ? 27.14082 -11.58285 -10.97420 1.000 88.25420 454 MET B C 1
ATOM 11981 O O . MET B 1 398 ? 27.11450 -10.89205 -11.99635 1.000 97.07890 454 MET B O 1
ATOM 11995 N N . ARG B 1 399 ? 27.88923 -12.67690 -10.85436 1.000 90.92492 455 ARG B N 1
ATOM 11996 C CA . ARG B 1 399 ? 28.74838 -13.17355 -11.91965 1.000 94.95014 455 ARG B CA 1
ATOM 11997 C C . ARG B 1 399 ? 28.39285 -14.62156 -12.22158 1.000 99.49573 455 ARG B C 1
ATOM 11998 O O . ARG B 1 399 ? 28.11485 -15.40594 -11.30819 1.000 98.57762 455 ARG B O 1
ATOM 12019 N N . LEU B 1 400 ? 28.40632 -14.97107 -13.50295 1.000 109.44008 456 LEU B N 1
ATOM 12020 C CA . LEU B 1 400 ? 28.01205 -16.30619 -13.92974 1.000 98.87855 456 LEU B CA 1
ATOM 12021 C C . LEU B 1 400 ? 29.22850 -17.13502 -14.32747 1.000 81.07872 456 LEU B C 1
ATOM 12022 O O . LEU B 1 400 ? 29.20698 -18.36299 -14.24314 1.000 87.70233 456 LEU B O 1
#

GO terms:
  GO:0015450 protein-transporting ATPase activity (F, IDA)
  GO:0009507 chloroplast (C, IDA)
  GO:0042802 identical protein binding (F, IDA)
  GO:0042803 protein homodimerization activity (F, IDA)
  GO:0071806 protein transmembrane transport (P, IDA)
  GO:0016887 ATP hydrolysis activity (F, EXP)
  GO:0009507 chloroplast (C, HDA)
  GO:0010287 plastoglobule (C, HDA)

B-factor: mean 66.06, std 27.15, range [23.69, 250.66]

CATH classification: 2.60.40.790

InterPro domains:
  IPR008978 HSP20-like chaperone [G3DSA:2.60.40.790] (384-455)
  IPR025723 ArsA/GET3, Anion-transporting ATPase-like domain [PF02374] (58-250)
  IPR027417 P-loop containing nucleoside triphosphate hydrolase [G3DSA:3.40.50.300] (58-371)
  IPR027417 P-loop containing nucleoside triphosphate hydrolase [SSF52540] (57-320)
  IPR040612 ArsA, HSP20-like domain [PF17886] (396-454)
  IPR053262 ArsA ATPase-like [PTHR43868] (34-455)

Foldseek 3Di:
DAEEAEAFDPPQCRLVVLLLLLVLCVVVVFQEEEEAEDDDCVNCQQLVHDEEQDWDPSDPRHTYHYDDLLVLVPVLLVLLQVLCVVLVPPVCPSVPDDSNPDDDDPPSQLVSVLVQVCLQQVLLHPRNDPDPVRHHGLYYYYDHDHNVSVLCSLLCLVPCLVVLVVVVCCLPVDPVNVVCVQVVLSSVVSSVPGSVVSSVVVSVSSVSSNVQSLDLLHYAYEYGGAQVDVVRVLRSQQSQLSNVLSVYHHQAYEHEDLAPDRDPPVLDPPHHYAYAHFHADSVGGDSVCRVPDPSCPSVSVSSVVSVVSDQWDADLPQLKIKGQRTSDDPVQWDWDDDPAQQWIWIQHPNHIDIGGDPPSSTADFDDWDQDSRIIITHHDD/DAEEAEAFDPPQCRLVVLLLLLLLCQVVPFQEEEEAEDDDCVNCQQLVHDAEQDWDPSDPRRTYHYDDLLVLVVLLLVLLLVLCVVVVPPVCPSVPDPSNPDDDDPPSSLVSVLVQVCLQQVQLHDHPDPDPVRHHGLYYYYDGDHNLSVLCSLLVLVPVLVVLVVLVCCQPPDDVNVVPQCVVLVSVVSSVPCRRVVSSVVVNVSSVSNCVRSAPLLHYAYEYGGAPPDPVRVLRSQQSQLSNVLSVYGHQAYEHEAQDPDQGDDPPPQDPPHHYAYAYFHSDPVGGDSVCRSPPPNCPRVSVSSVDSNVYDQWDADLPQLKIKGQGTSDDPVQWDWDDDPAQQWIWIGHPNHIDIGGDDPSNRADWDDWDQDDRIIITHGDD